Protein 3FLK (pdb70)

Secondary structure (DSSP, 8-state):
-EEEEEEEESTTHHHHHHHHHHHHHHHHHHHT--EEEEE---SSHHHHHHH---TTHHHHHTTSSEEEEEE--BTTTB-HHHHHHTTHHHHHHHTT--EEEEEEEPPTT---SBTT--TTSSEEEEEEE-SSBT----EE--TTSTT-EEEEEEEEEHHHHHHHHHHHHHHHHHSSS-EEEEEE--------HHHHHHH--TT-TT-EEEEEEHHHHHHHHHH-GGG-SEEEE-HHHHHHHHHHHHHHTT-STT-EEEEE-TT-SS-EEEEESS---TTTTTSS-------HHHH--HHHHTT-HHHHHHHH--HHHHHHHHHT----------HHHHHHHHHHHHHT-/-EEEEEEEESTTHHHHHHHHHHHHHHHHHHHT--EEEEE---SSHHHHHHH---TTHHHHHTTSSEEEEEE--BTTTB-HHHHHHTTHHHHHHHTT--EEEEEEEPPTT---SBTT--TTSSEEEEEEE-SSBT----EE--TTSTT-EEEEEEEEEHHHHHHHHHHHHHHHHHSSS-EEEEEE--------HHHHHHH--TT-TT-EEEEEEHHHHHHHHHH-GGG-SEEEE-HHHHHHHHHHHHHHTT-STT-EEEEE-TT-SS-EEEEESS---TTTTTSS-------HHHH--HHHHTT-HHHHHHHH--HHHHHHHHHT----------HHHHHHHHHHHHHH-/-EEEEEEEESTTHHHHHHHHHHHHHHHHHHHT--EEEEE---SSHHHHHHH---TTHHHHHHTSSEEEEEE--BTTTB-HHHHHHTTHHHHHHHTT--EEEEEEE--TT---SBTT--TTSSEEEEEEE-SSBT----EE--TTSTT-EEEEEEEEEHHHHHHHHHHHHHHHHHSSS-EEEEEE--------HHHHHHH--TT-TTSEEEEEEHHHHHHHHHH-GGG-SEEEE-HHHHHHHHHHHHHHTT-STT-EEEEE-TT-SS-EEEEESS---TTTTTSS-------HHHH--HHHHTT-HHHHHHHH--HHHHHHHHHT----------HHHHHHHHHHHHHT-/-EEEEEEEESTTHHHHHHHHHHHHHHHHHHHT--EEEEE---SSHHHHHHH---TTHHHHHHTSSEEEEEE--BTTTB-HHHHHHTTHHHHHHHTT--EEEEEEE--TT---SBTT--TTSSEEEEEEE-SSBT----EE--TTSTT-EEEEEEEEEHHHHHHHHHHHHHHHHHSSS-EEEEEE--------HHHHHHH--TT-TT-EEEEEEHHHHHHHHHH-GGG-SEEEE-HHHHHHHHHHHHHHTT-STT-EEEEE-TT-SS-EEEEESS---TTTTTTT-------HHHH--HHHHTT-HHHHHHHH--HHHHHHHHHT----------HHHHHHHHHHHHHH-

Structure (mmCIF, N/CA/C/O backbone):
data_3FLK
#
_entry.id   3FLK
#
_cell.length_a   117.278
_cell.length_b   117.278
_cell.length_c   291.324
_cell.angle_alpha   90.00
_cell.angle_beta   90.00
_cell.angle_gamma   90.00
#
_symmetry.space_group_name_H-M   'P 43 21 2'
#
loop_
_entity.id
_entity.type
_entity.pdbx_description
1 polymer 'Tartrate dehydrogenase/decarboxylase'
2 non-polymer 'MAGNESIUM ION'
3 non-polymer '1,4-DIHYDRONICOTINAMIDE ADENINE DINUCLEOTIDE'
4 non-polymer 'OXALATE ION'
5 non-polymer 'AMMONIUM ION'
6 non-polymer 'SULFATE ION'
7 non-polymer 2,3-DIHYDROXY-1,4-DITHIOBUTANE
8 water water
#
loop_
_atom_site.group_PDB
_atom_site.id
_atom_site.type_symbol
_atom_site.label_atom_id
_atom_site.label_alt_id
_atom_site.label_comp_id
_atom_site.label_asym_id
_atom_site.label_entity_id
_atom_site.label_seq_id
_atom_site.pdbx_PDB_ins_code
_atom_site.Cartn_x
_atom_site.Cartn_y
_atom_site.Cartn_z
_atom_site.occupancy
_atom_site.B_iso_or_equiv
_atom_site.auth_seq_id
_atom_site.auth_comp_id
_atom_site.auth_asym_id
_atom_site.auth_atom_id
_atom_site.pdbx_PDB_model_num
ATOM 1 N N . SER A 1 5 ? 21.433 100.119 151.127 1.00 27.56 5 SER A N 1
ATOM 2 C CA . SER A 1 5 ? 22.066 98.806 150.804 1.00 27.44 5 SER A CA 1
ATOM 3 C C . SER A 1 5 ? 21.923 98.467 149.325 1.00 27.06 5 SER A C 1
ATOM 4 O O . SER A 1 5 ? 20.894 98.758 148.710 1.00 27.23 5 SER A O 1
ATOM 7 N N . PHE A 1 6 ? 22.958 97.852 148.759 1.00 26.54 6 PHE A N 1
ATOM 8 C CA . PHE A 1 6 ? 22.904 97.384 147.377 1.00 25.91 6 PHE A CA 1
ATOM 9 C C . PHE A 1 6 ? 22.677 95.877 147.312 1.00 25.49 6 PHE A C 1
ATOM 10 O O . PHE A 1 6 ? 23.344 95.105 148.007 1.00 25.47 6 PHE A O 1
ATOM 18 N N . ARG A 1 7 ? 21.718 95.473 146.484 1.00 24.87 7 ARG A N 1
ATOM 19 C CA . ARG A 1 7 ? 21.413 94.065 146.265 1.00 24.47 7 ARG A CA 1
ATOM 20 C C . ARG A 1 7 ? 22.156 93.566 145.031 1.00 23.67 7 ARG A C 1
ATOM 21 O O . ARG A 1 7 ? 22.027 94.138 143.944 1.00 23.49 7 ARG A O 1
ATOM 29 N N . ILE A 1 8 ? 22.928 92.499 145.207 1.00 22.69 8 ILE A N 1
ATOM 30 C CA . ILE A 1 8 ? 23.752 91.954 144.133 1.00 21.83 8 ILE A CA 1
ATOM 31 C C . ILE A 1 8 ? 23.257 90.577 143.709 1.00 21.20 8 ILE A C 1
ATOM 32 O O . ILE A 1 8 ? 23.134 89.668 144.534 1.00 21.15 8 ILE A O 1
ATOM 37 N N . ALA A 1 9 ? 22.982 90.428 142.417 1.00 20.37 9 ALA A N 1
ATOM 38 C CA . ALA A 1 9 ? 22.662 89.127 141.850 1.00 19.66 9 ALA A CA 1
ATOM 39 C C . ALA A 1 9 ? 23.951 88.439 141.403 1.00 19.26 9 ALA A C 1
ATOM 40 O O . ALA A 1 9 ? 24.574 88.846 140.419 1.00 19.07 9 ALA A O 1
ATOM 42 N N . ALA A 1 10 ? 24.354 87.414 142.151 1.00 18.71 10 ALA A N 1
ATOM 43 C CA . ALA A 1 10 ? 25.559 86.646 141.850 1.00 18.24 10 ALA A CA 1
ATOM 44 C C . ALA A 1 10 ? 25.200 85.416 141.024 1.00 17.90 10 ALA A C 1
ATOM 45 O O . ALA A 1 10 ? 24.400 84.577 141.451 1.00 17.82 10 ALA A O 1
ATOM 47 N N . ILE A 1 11 ? 25.779 85.328 139.829 1.00 17.27 11 ILE A N 1
ATOM 48 C CA . ILE A 1 11 ? 25.476 84.249 138.893 1.00 16.94 11 ILE A CA 1
ATOM 49 C C . ILE A 1 11 ? 26.789 83.641 138.395 1.00 16.59 11 ILE A C 1
ATOM 50 O O . ILE A 1 11 ? 27.397 84.161 137.457 1.00 16.56 11 ILE A O 1
ATOM 55 N N . PRO A 1 12 ? 27.242 82.546 139.040 1.00 16.24 12 PRO A N 1
ATOM 56 C CA . PRO A 1 12 ? 28.523 81.930 138.675 1.00 15.91 12 PRO A CA 1
ATOM 57 C C . PRO A 1 12 ? 28.561 81.351 137.254 1.00 15.57 12 PRO A C 1
ATOM 58 O O . PRO A 1 12 ? 29.577 81.480 136.568 1.00 15.36 12 PRO A O 1
ATOM 62 N N . GLY A 1 13 ? 27.468 80.726 136.825 1.00 15.22 13 GLY A N 1
ATOM 63 C CA . GLY A 1 13 ? 27.397 80.116 135.500 1.00 14.96 13 GLY A CA 1
ATOM 64 C C . GLY A 1 13 ? 28.090 78.767 135.426 1.00 14.88 13 GLY A C 1
ATOM 65 O O . GLY A 1 13 ? 27.840 77.890 136.257 1.00 14.85 13 GLY A O 1
ATOM 66 N N . ASP A 1 14 ? 28.968 78.616 134.435 1.00 14.59 14 ASP A N 1
ATOM 67 C CA . ASP A 1 14 ? 29.639 77.349 134.136 1.00 14.53 14 ASP A CA 1
ATOM 68 C C . ASP A 1 14 ? 31.127 77.371 134.467 1.00 14.13 14 ASP A C 1
ATOM 69 O O . ASP A 1 14 ? 31.729 78.442 134.603 1.00 14.01 14 ASP A O 1
ATOM 74 N N . GLY A 1 15 ? 31.711 76.178 134.580 1.00 13.73 15 GLY A N 1
ATOM 75 C CA . GLY A 1 15 ? 33.163 76.006 134.648 1.00 13.42 15 GLY A CA 1
ATOM 76 C C . GLY A 1 15 ? 33.830 76.837 135.724 1.00 13.28 15 GLY A C 1
ATOM 77 O O . GLY A 1 15 ? 33.347 76.890 136.855 1.00 13.13 15 GLY A O 1
ATOM 78 N N . ILE A 1 16 ? 34.929 77.501 135.365 1.00 13.17 16 ILE A N 1
ATOM 79 C CA . ILE A 1 16 ? 35.720 78.269 136.337 1.00 13.01 16 ILE A CA 1
ATOM 80 C C . ILE A 1 16 ? 34.972 79.475 136.914 1.00 13.35 16 ILE A C 1
ATOM 81 O O . ILE A 1 16 ? 35.426 80.078 137.886 1.00 13.40 16 ILE A O 1
ATOM 86 N N . GLY A 1 17 ? 33.828 79.817 136.319 1.00 13.52 17 GLY A N 1
ATOM 87 C CA . GLY A 1 17 ? 32.926 80.809 136.904 1.00 14.00 17 GLY A CA 1
ATOM 88 C C . GLY A 1 17 ? 32.521 80.400 138.310 1.00 14.43 17 GLY A C 1
ATOM 89 O O . GLY A 1 17 ? 32.361 81.247 139.188 1.00 14.42 17 GLY A O 1
ATOM 90 N N . LEU A 1 18 ? 32.380 79.091 138.519 1.00 14.78 18 LEU A N 1
ATOM 91 C CA . LEU A 1 18 ? 32.058 78.526 139.832 1.00 15.15 18 LEU A CA 1
ATOM 92 C C . LEU A 1 18 ? 33.245 78.595 140.798 1.00 15.29 18 LEU A C 1
ATOM 93 O O . LEU A 1 18 ? 33.059 78.620 142.013 1.00 15.39 18 LEU A O 1
ATOM 98 N N . GLU A 1 19 ? 34.458 78.633 140.254 1.00 15.35 19 GLU A N 1
ATOM 99 C CA . GLU A 1 19 ? 35.670 78.711 141.068 1.00 15.84 19 GLU A CA 1
ATOM 100 C C . GLU A 1 19 ? 36.038 80.148 141.441 1.00 15.40 19 GLU A C 1
ATOM 101 O O . GLU A 1 19 ? 36.414 80.420 142.583 1.00 15.49 19 GLU A O 1
ATOM 107 N N . VAL A 1 20 ? 35.928 81.069 140.486 1.00 15.14 20 VAL A N 1
ATOM 108 C CA . VAL A 1 20 ? 36.393 82.442 140.715 1.00 15.01 20 VAL A CA 1
ATOM 109 C C . VAL A 1 20 ? 35.384 83.340 141.446 1.00 15.22 20 VAL A C 1
ATOM 110 O O . VAL A 1 20 ? 35.786 84.225 142.202 1.00 14.97 20 VAL A O 1
ATOM 114 N N . LEU A 1 21 ? 34.089 83.109 141.228 1.00 15.62 21 LEU A N 1
ATOM 115 C CA . LEU A 1 21 ? 33.051 83.953 141.837 1.00 16.25 21 LEU A CA 1
ATOM 116 C C . LEU A 1 21 ? 33.125 84.043 143.370 1.00 16.40 21 LEU A C 1
ATOM 117 O O . LEU A 1 21 ? 33.084 85.149 143.911 1.00 16.30 21 LEU A O 1
ATOM 122 N N . PRO A 1 22 ? 33.224 82.892 144.074 1.00 16.73 22 PRO A N 1
ATOM 123 C CA . PRO A 1 22 ? 33.336 82.958 145.537 1.00 16.86 22 PRO A CA 1
ATOM 124 C C . PRO A 1 22 ? 34.544 83.765 146.020 1.00 16.87 22 PRO A C 1
ATOM 125 O O . PRO A 1 22 ? 34.491 84.354 147.099 1.00 16.94 22 PRO A O 1
ATOM 129 N N . GLU A 1 23 ? 35.612 83.804 145.225 1.00 16.85 23 GLU A N 1
ATOM 130 C CA . GLU A 1 23 ? 36.780 84.620 145.559 1.00 17.06 23 GLU A CA 1
ATOM 131 C C . GLU A 1 23 ? 36.497 86.112 145.382 1.00 17.01 23 GLU A C 1
ATOM 132 O O . GLU A 1 23 ? 36.954 86.934 146.177 1.00 16.90 23 GLU A O 1
ATOM 138 N N . GLY A 1 24 ? 35.742 86.452 144.339 1.00 16.94 24 GLY A N 1
ATOM 139 C CA . GLY A 1 24 ? 35.276 87.823 144.134 1.00 17.02 24 GLY A CA 1
ATOM 140 C C . GLY A 1 24 ? 34.411 88.302 145.290 1.00 17.19 24 GLY A C 1
ATOM 141 O O . GLY A 1 24 ? 34.624 89.392 145.822 1.00 16.94 24 GLY A O 1
ATOM 142 N N . ILE A 1 25 ? 33.445 87.474 145.682 1.00 17.37 25 ILE A N 1
ATOM 143 C CA . ILE A 1 25 ? 32.560 87.776 146.811 1.00 17.97 25 ILE A CA 1
ATOM 144 C C . ILE A 1 25 ? 33.351 87.913 148.121 1.00 18.17 25 ILE A C 1
ATOM 145 O O . ILE A 1 25 ? 33.097 88.824 148.911 1.00 18.15 25 ILE A O 1
ATOM 150 N N . ARG A 1 26 ? 34.322 87.022 148.324 1.00 18.52 26 ARG A N 1
ATOM 151 C CA . ARG A 1 26 ? 35.204 87.060 149.494 1.00 18.99 26 ARG A CA 1
ATOM 152 C C . ARG A 1 26 ? 35.864 88.433 149.657 1.00 18.84 26 ARG A C 1
ATOM 153 O O . ARG A 1 26 ? 35.791 89.037 150.729 1.00 18.89 26 ARG A O 1
ATOM 161 N N . VAL A 1 27 ? 36.496 88.918 148.589 1.00 18.63 27 VAL A N 1
ATOM 162 C CA . VAL A 1 27 ? 37.195 90.206 148.610 1.00 18.56 27 VAL A CA 1
ATOM 163 C C . VAL A 1 27 ? 36.222 91.383 148.752 1.00 18.84 27 VAL A C 1
ATOM 164 O O . VAL A 1 27 ? 36.524 92.365 149.441 1.00 18.65 27 VAL A O 1
ATOM 168 N N . LEU A 1 28 ? 35.062 91.279 148.101 1.00 19.19 28 LEU A N 1
ATOM 169 C CA . LEU A 1 28 ? 34.014 92.300 148.213 1.00 19.63 28 LEU A CA 1
ATOM 170 C C . LEU A 1 28 ? 33.476 92.414 149.639 1.00 20.13 28 LEU A C 1
ATOM 171 O O . LEU A 1 28 ? 33.235 93.520 150.128 1.00 20.11 28 LEU A O 1
ATOM 176 N N . GLU A 1 29 ? 33.288 91.269 150.295 1.00 20.59 29 GLU A N 1
ATOM 177 C CA . GLU A 1 29 ? 32.825 91.238 151.685 1.00 21.36 29 GLU A CA 1
ATOM 178 C C . GLU A 1 29 ? 33.870 91.818 152.642 1.00 21.18 29 GLU A C 1
ATOM 179 O O . GLU A 1 29 ? 33.520 92.476 153.619 1.00 21.36 29 GLU A O 1
ATOM 185 N N . ALA A 1 30 ? 35.148 91.585 152.346 1.00 21.30 30 ALA A N 1
ATOM 186 C CA . ALA A 1 30 ? 36.246 92.189 153.100 1.00 21.44 30 ALA A CA 1
ATOM 187 C C . ALA A 1 30 ? 36.299 93.703 152.883 1.00 21.72 30 ALA A C 1
ATOM 188 O O . ALA A 1 30 ? 36.561 94.462 153.819 1.00 21.59 30 ALA A O 1
ATOM 190 N N . ALA A 1 31 ? 36.046 94.131 151.647 1.00 21.98 31 ALA A N 1
ATOM 191 C CA . ALA A 1 31 ? 35.969 95.551 151.313 1.00 22.37 31 ALA A CA 1
ATOM 192 C C . ALA A 1 31 ? 34.766 96.215 151.982 1.00 22.77 31 ALA A C 1
ATOM 193 O O . ALA A 1 31 ? 34.862 97.351 152.448 1.00 22.70 31 ALA A O 1
ATOM 195 N N . ALA A 1 32 ? 33.643 95.498 152.027 1.00 23.33 32 ALA A N 1
ATOM 196 C CA . ALA A 1 32 ? 32.414 96.000 152.644 1.00 23.93 32 ALA A CA 1
ATOM 197 C C . ALA A 1 32 ? 32.599 96.239 154.140 1.00 24.38 32 ALA A C 1
ATOM 198 O O . ALA A 1 32 ? 32.190 97.277 154.665 1.00 24.43 32 ALA A O 1
ATOM 200 N N . LEU A 1 33 ? 33.225 95.275 154.812 1.00 24.95 33 LEU A N 1
ATOM 201 C CA . LEU A 1 33 ? 33.528 95.371 156.238 1.00 25.49 33 LEU A CA 1
ATOM 202 C C . LEU A 1 33 ? 34.440 96.563 156.544 1.00 25.72 33 LEU A C 1
ATOM 203 O O . LEU A 1 33 ? 34.173 97.333 157.465 1.00 25.85 33 LEU A O 1
ATOM 208 N N . LYS A 1 34 ? 35.502 96.705 155.754 1.00 25.98 34 LYS A N 1
ATOM 209 C CA . LYS A 1 34 ? 36.516 97.743 155.949 1.00 26.29 34 LYS A CA 1
ATOM 210 C C . LYS A 1 34 ? 35.974 99.166 155.786 1.00 26.46 34 LYS A C 1
ATOM 211 O O . LYS A 1 34 ? 36.349 100.064 156.539 1.00 26.49 34 LYS A O 1
ATOM 217 N N . HIS A 1 35 ? 35.102 99.364 154.800 1.00 26.65 35 HIS A N 1
ATOM 218 C CA . HIS A 1 35 ? 34.611 100.704 154.469 1.00 26.87 35 HIS A CA 1
ATOM 219 C C . HIS A 1 35 ? 33.148 100.936 154.850 1.00 26.94 35 HIS A C 1
ATOM 220 O O . HIS A 1 35 ? 32.578 101.983 154.538 1.00 27.06 35 HIS A O 1
ATOM 227 N N . GLY A 1 36 ? 32.555 99.961 155.535 1.00 27.16 36 GLY A N 1
ATOM 228 C CA . GLY A 1 36 ? 31.186 100.076 156.034 1.00 27.38 36 GLY A CA 1
ATOM 229 C C . GLY A 1 36 ? 30.120 100.076 154.955 1.00 27.65 36 GLY A C 1
ATOM 230 O O . GLY A 1 36 ? 29.083 100.728 155.100 1.00 27.73 36 GLY A O 1
ATOM 231 N N . LEU A 1 37 ? 30.373 99.346 153.871 1.00 27.65 37 LEU A N 1
ATOM 232 C CA . LEU A 1 37 ? 29.410 99.234 152.779 1.00 27.74 37 LEU A CA 1
ATOM 233 C C . LEU A 1 37 ? 28.333 98.222 153.136 1.00 27.86 37 LEU A C 1
ATOM 234 O O . LEU A 1 37 ? 28.604 97.223 153.808 1.00 27.96 37 LEU A O 1
ATOM 239 N N . ALA A 1 38 ? 27.111 98.482 152.682 1.00 28.00 38 ALA A N 1
ATOM 240 C CA . ALA A 1 38 ? 26.023 97.531 152.856 1.00 28.07 38 ALA A CA 1
ATOM 241 C C . ALA A 1 38 ? 25.754 96.816 151.537 1.00 28.16 38 ALA A C 1
ATOM 242 O O . ALA A 1 38 ? 25.193 97.397 150.603 1.00 28.17 38 ALA A O 1
ATOM 244 N N . LEU A 1 39 ? 26.187 95.560 151.465 1.00 28.17 39 LEU A N 1
ATOM 245 C CA . LEU A 1 39 ? 26.001 94.734 150.277 1.00 28.13 39 LEU A CA 1
ATOM 246 C C . LEU A 1 39 ? 25.266 93.447 150.628 1.00 28.28 39 LEU A C 1
ATOM 247 O O . LEU A 1 39 ? 25.536 92.830 151.660 1.00 28.36 39 LEU A O 1
ATOM 252 N N . GLU A 1 40 ? 24.334 93.052 149.767 1.00 28.28 40 GLU A N 1
ATOM 253 C CA . GLU A 1 40 ? 23.595 91.808 149.950 1.00 28.55 40 GLU A CA 1
ATOM 254 C C . GLU A 1 40 ? 23.668 90.972 148.678 1.00 28.06 40 GLU A C 1
ATOM 255 O O . GLU A 1 40 ? 23.272 91.428 147.604 1.00 27.95 40 GLU A O 1
ATOM 261 N N . PHE A 1 41 ? 24.182 89.752 148.810 1.00 27.70 41 PHE A N 1
ATOM 262 C CA . PHE A 1 41 ? 24.360 88.853 147.675 1.00 27.38 41 PHE A CA 1
ATOM 263 C C . PHE A 1 41 ? 23.311 87.748 147.652 1.00 27.31 41 PHE A C 1
ATOM 264 O O . PHE A 1 41 ? 23.060 87.094 148.668 1.00 27.41 41 PHE A O 1
ATOM 272 N N . ASP A 1 42 ? 22.697 87.558 146.489 1.00 27.06 42 ASP A N 1
ATOM 273 C CA . ASP A 1 42 ? 21.838 86.408 146.233 1.00 26.86 42 ASP A CA 1
ATOM 274 C C . ASP A 1 42 ? 22.397 85.630 145.049 1.00 26.56 42 ASP A C 1
ATOM 275 O O . ASP A 1 42 ? 22.714 86.212 144.007 1.00 26.27 42 ASP A O 1
ATOM 280 N N . THR A 1 43 ? 22.521 84.316 145.218 1.00 26.23 43 THR A N 1
ATOM 281 C CA . THR A 1 43 ? 23.118 83.457 144.201 1.00 25.95 43 THR A CA 1
ATOM 282 C C . THR A 1 43 ? 22.048 82.729 143.388 1.00 25.73 43 THR A C 1
ATOM 283 O O . THR A 1 43 ? 21.101 82.171 143.945 1.00 25.70 43 THR A O 1
ATOM 287 N N . PHE A 1 44 ? 22.211 82.754 142.068 1.00 25.36 44 PHE A N 1
ATOM 288 C CA . PHE A 1 44 ? 21.301 82.079 141.147 1.00 25.11 44 PHE A CA 1
ATOM 289 C C . PHE A 1 44 ? 22.020 80.952 140.418 1.00 25.08 44 PHE A C 1
ATOM 290 O O . PHE A 1 44 ? 23.154 81.122 139.961 1.00 24.92 44 PHE A O 1
ATOM 298 N N . GLU A 1 45 ? 21.348 79.806 140.316 1.00 25.03 45 GLU A N 1
ATOM 299 C CA . GLU A 1 45 ? 21.930 78.597 139.734 1.00 25.10 45 GLU A CA 1
ATOM 300 C C . GLU A 1 45 ? 21.709 78.504 138.226 1.00 24.70 45 GLU A C 1
ATOM 301 O O . GLU A 1 45 ? 22.332 77.681 137.552 1.00 24.65 45 GLU A O 1
ATOM 307 N N . TRP A 1 46 ? 20.820 79.343 137.699 1.00 24.36 46 TRP A N 1
ATOM 308 C CA . TRP A 1 46 ? 20.554 79.349 136.262 1.00 23.97 46 TRP A CA 1
ATOM 309 C C . TRP A 1 46 ? 21.583 80.157 135.467 1.00 23.68 46 TRP A C 1
ATOM 310 O O . TRP A 1 46 ? 22.611 80.567 136.016 1.00 23.63 46 TRP A O 1
ATOM 321 N N . ALA A 1 47 ? 21.302 80.381 134.182 1.00 23.30 47 ALA A N 1
ATOM 322 C CA . ALA A 1 47 ? 22.295 80.897 133.232 1.00 23.04 47 ALA A CA 1
ATOM 323 C C . ALA A 1 47 ? 23.535 79.994 133.249 1.00 22.92 47 ALA A C 1
ATOM 324 O O . ALA A 1 47 ? 24.680 80.458 133.312 1.00 22.85 47 ALA A O 1
ATOM 326 N N . SER A 1 48 ? 23.268 78.690 133.212 1.00 22.70 48 SER A N 1
ATOM 327 C CA . SER A 1 48 ? 24.291 77.654 133.234 1.00 22.53 48 SER A CA 1
ATOM 328 C C . SER A 1 48 ? 23.822 76.481 132.385 1.00 22.53 48 SER A C 1
ATOM 329 O O . SER A 1 48 ? 22.618 76.310 132.151 1.00 22.34 48 SER A O 1
ATOM 332 N N . CYS A 1 49 ? 24.773 75.677 131.923 1.00 22.53 49 CYS A N 1
ATOM 333 C CA . CYS A 1 49 ? 24.464 74.531 131.077 1.00 22.80 49 CYS A CA 1
ATOM 334 C C . CYS A 1 49 ? 23.823 73.376 131.850 1.00 23.16 49 CYS A C 1
ATOM 335 O O . CYS A 1 49 ? 23.098 72.571 131.267 1.00 23.06 49 CYS A O 1
ATOM 338 N N . ASP A 1 50 ? 24.078 73.308 133.157 1.00 23.77 50 ASP A N 1
ATOM 339 C CA . ASP A 1 50 ? 23.398 72.346 134.033 1.00 24.34 50 ASP A CA 1
ATOM 340 C C . ASP A 1 50 ? 21.896 72.627 134.104 1.00 24.39 50 ASP A C 1
ATOM 341 O O . ASP A 1 50 ? 21.081 71.703 134.065 1.00 24.32 50 ASP A O 1
ATOM 346 N N . TYR A 1 51 ? 21.541 73.907 134.192 1.00 24.41 51 TYR A N 1
ATOM 347 C CA . TYR A 1 51 ? 20.145 74.330 134.152 1.00 24.48 51 TYR A CA 1
ATOM 348 C C . TYR A 1 51 ? 19.521 74.017 132.791 1.00 24.57 51 TYR A C 1
ATOM 349 O O . TYR A 1 51 ? 18.345 73.662 132.713 1.00 24.53 51 TYR A O 1
ATOM 358 N N . TYR A 1 52 ? 20.317 74.141 131.730 1.00 24.73 52 TYR A N 1
ATOM 359 C CA . TYR A 1 52 ? 19.857 73.834 130.377 1.00 24.96 52 TYR A CA 1
ATOM 360 C C . TYR A 1 52 ? 19.541 72.348 130.185 1.00 25.33 52 TYR A C 1
ATOM 361 O O . TYR A 1 52 ? 18.546 72.001 129.551 1.00 25.34 52 TYR A O 1
ATOM 370 N N . LEU A 1 53 ? 20.393 71.478 130.723 1.00 25.72 53 LEU A N 1
ATOM 371 C CA . LEU A 1 53 ? 20.214 70.032 130.572 1.00 26.35 53 LEU A CA 1
ATOM 372 C C . LEU A 1 53 ? 18.974 69.515 131.311 1.00 26.75 53 LEU A C 1
ATOM 373 O O . LEU A 1 53 ? 18.417 68.476 130.948 1.00 26.82 53 LEU A O 1
ATOM 378 N N . GLN A 1 54 ? 18.550 70.257 132.331 1.00 27.20 54 GLN A N 1
ATOM 379 C CA . GLN A 1 54 ? 17.382 69.911 133.135 1.00 27.90 54 GLN A CA 1
ATOM 380 C C . GLN A 1 54 ? 16.089 70.517 132.580 1.00 27.96 54 GLN A C 1
ATOM 381 O O . GLN A 1 54 ? 15.040 69.867 132.584 1.00 28.17 54 GLN A O 1
ATOM 387 N N . HIS A 1 55 ? 16.169 71.755 132.098 1.00 28.03 55 HIS A N 1
ATOM 388 C CA . HIS A 1 55 ? 14.970 72.515 131.739 1.00 28.10 55 HIS A CA 1
ATOM 389 C C . HIS A 1 55 ? 14.785 72.777 130.243 1.00 28.06 55 HIS A C 1
ATOM 390 O O . HIS A 1 55 ? 13.702 73.180 129.815 1.00 28.11 55 HIS A O 1
ATOM 397 N N . GLY A 1 56 ? 15.831 72.551 129.454 1.00 28.00 56 GLY A N 1
ATOM 398 C CA . GLY A 1 56 ? 15.765 72.782 128.011 1.00 28.01 56 GLY A CA 1
ATOM 399 C C . GLY A 1 56 ? 15.989 74.232 127.622 1.00 27.96 56 GLY A C 1
ATOM 400 O O . GLY A 1 56 ? 15.935 74.579 126.441 1.00 27.99 56 GLY A O 1
ATOM 401 N N . LYS A 1 57 ? 16.233 75.075 128.621 1.00 27.83 57 LYS A N 1
ATOM 402 C CA . LYS A 1 57 ? 16.539 76.490 128.413 1.00 27.82 57 LYS A CA 1
ATOM 403 C C . LYS A 1 57 ? 17.586 76.958 129.419 1.00 27.62 57 LYS A C 1
ATOM 404 O O . LYS A 1 57 ? 17.696 76.403 130.512 1.00 27.37 57 LYS A O 1
ATOM 426 N N . PRO A 1 60 ? 15.103 80.644 133.412 1.00 28.07 60 PRO A N 1
ATOM 427 C CA . PRO A 1 60 ? 13.642 80.670 133.496 1.00 28.03 60 PRO A CA 1
ATOM 428 C C . PRO A 1 60 ? 13.052 81.820 132.678 1.00 27.99 60 PRO A C 1
ATOM 429 O O . PRO A 1 60 ? 13.730 82.823 132.441 1.00 27.81 60 PRO A O 1
ATOM 433 N N . ASP A 1 61 ? 11.799 81.666 132.258 1.00 28.07 61 ASP A N 1
ATOM 434 C CA . ASP A 1 61 ? 11.121 82.660 131.422 1.00 28.25 61 ASP A CA 1
ATOM 435 C C . ASP A 1 61 ? 11.044 84.048 132.064 1.00 28.07 61 ASP A C 1
ATOM 436 O O . ASP A 1 61 ? 11.033 85.057 131.358 1.00 28.07 61 ASP A O 1
ATOM 441 N N . ASP A 1 62 ? 10.999 84.094 133.394 1.00 27.84 62 ASP A N 1
ATOM 442 C CA . ASP A 1 62 ? 10.856 85.358 134.120 1.00 27.70 62 ASP A CA 1
ATOM 443 C C . ASP A 1 62 ? 12.179 85.910 134.676 1.00 27.35 62 ASP A C 1
ATOM 444 O O . ASP A 1 62 ? 12.184 86.639 135.671 1.00 27.19 62 ASP A O 1
ATOM 449 N N . TRP A 1 63 ? 13.289 85.576 134.018 1.00 26.93 63 TRP A N 1
ATOM 450 C CA . TRP A 1 63 ? 14.622 85.990 134.473 1.00 26.59 63 TRP A CA 1
ATOM 451 C C . TRP A 1 63 ? 14.759 87.510 134.626 1.00 26.67 63 TRP A C 1
ATOM 452 O O . TRP A 1 63 ? 15.368 87.984 135.586 1.00 26.51 63 TRP A O 1
ATOM 463 N N . ALA A 1 64 ? 14.180 88.259 133.686 1.00 26.80 64 ALA A N 1
ATOM 464 C CA . ALA A 1 64 ? 14.288 89.719 133.664 1.00 27.13 64 ALA A CA 1
ATOM 465 C C . ALA A 1 64 ? 13.519 90.351 134.813 1.00 27.36 64 ALA A C 1
ATOM 466 O O . ALA A 1 64 ? 13.976 91.324 135.412 1.00 27.35 64 ALA A O 1
ATOM 468 N N . GLU A 1 65 ? 12.352 89.785 135.107 1.00 27.80 65 GLU A N 1
ATOM 469 C CA . GLU A 1 65 ? 11.532 90.185 136.246 1.00 28.43 65 GLU A CA 1
ATOM 470 C C . GLU A 1 65 ? 12.313 90.008 137.551 1.00 28.07 65 GLU A C 1
ATOM 471 O O . GLU A 1 65 ? 12.274 90.873 138.429 1.00 28.20 65 GLU A O 1
ATOM 477 N N . GLN A 1 66 ? 13.036 88.896 137.659 1.00 27.74 66 GLN A N 1
ATOM 478 C CA . GLN A 1 66 ? 13.807 88.582 138.862 1.00 27.47 66 GLN A CA 1
ATOM 479 C C . GLN A 1 66 ? 15.025 89.487 139.041 1.00 27.26 66 GLN A C 1
ATOM 480 O O . GLN A 1 66 ? 15.279 89.978 140.142 1.00 27.25 66 GLN A O 1
ATOM 486 N N . LEU A 1 67 ? 15.766 89.715 137.960 1.00 27.01 67 LEU A N 1
ATOM 487 C CA . LEU A 1 67 ? 17.020 90.467 138.039 1.00 26.95 67 LEU A CA 1
ATOM 488 C C . LEU A 1 67 ? 16.845 91.984 138.128 1.00 26.97 67 LEU A C 1
ATOM 489 O O . LEU A 1 67 ? 17.752 92.683 138.585 1.00 26.91 67 LEU A O 1
ATOM 494 N N . LYS A 1 68 ? 15.686 92.487 137.703 1.00 27.11 68 LYS A N 1
ATOM 495 C CA . LYS A 1 68 ? 15.385 93.920 137.814 1.00 27.26 68 LYS A CA 1
ATOM 496 C C . LYS A 1 68 ? 15.220 94.383 139.265 1.00 27.13 68 LYS A C 1
ATOM 497 O O . LYS A 1 68 ? 15.267 95.582 139.550 1.00 27.21 68 LYS A O 1
ATOM 503 N N . GLN A 1 69 ? 15.045 93.425 140.174 1.00 26.98 69 GLN A N 1
ATOM 504 C CA . GLN A 1 69 ? 14.949 93.707 141.608 1.00 26.80 69 GLN A CA 1
ATOM 505 C C . GLN A 1 69 ? 16.329 93.918 142.241 1.00 26.28 69 GLN A C 1
ATOM 506 O O . GLN A 1 69 ? 16.435 94.221 143.434 1.00 26.33 69 GLN A O 1
ATOM 512 N N . TYR A 1 70 ? 17.380 93.766 141.435 1.00 25.42 70 TYR A N 1
ATOM 513 C CA . TYR A 1 70 ? 18.756 93.891 141.913 1.00 24.64 70 TYR A CA 1
ATOM 514 C C . TYR A 1 70 ? 19.454 95.119 141.343 1.00 24.02 70 TYR A C 1
ATOM 515 O O . TYR A 1 70 ? 19.120 95.588 140.253 1.00 24.03 70 TYR A O 1
ATOM 524 N N . ASP A 1 71 ? 20.422 95.633 142.095 1.00 23.18 71 ASP A N 1
ATOM 525 C CA . ASP A 1 71 ? 21.154 96.840 141.717 1.00 22.40 71 ASP A CA 1
ATOM 526 C C . ASP A 1 71 ? 22.224 96.575 140.656 1.00 21.67 71 ASP A C 1
ATOM 527 O O . ASP A 1 71 ? 22.521 97.448 139.839 1.00 21.52 71 ASP A O 1
ATOM 532 N N . ALA A 1 72 ? 22.801 95.374 140.678 1.00 20.68 72 ALA A N 1
ATOM 533 C CA . ALA A 1 72 ? 23.752 94.952 139.646 1.00 19.82 72 ALA A CA 1
ATOM 534 C C . ALA A 1 72 ? 23.918 93.436 139.588 1.00 19.14 72 ALA A C 1
ATOM 535 O O . ALA A 1 72 ? 23.532 92.720 140.517 1.00 18.95 72 ALA A O 1
ATOM 537 N N . ILE A 1 73 ? 24.487 92.959 138.483 1.00 18.28 73 ILE A N 1
ATOM 538 C CA . ILE A 1 73 ? 24.715 91.531 138.271 1.00 17.68 73 ILE A CA 1
ATOM 539 C C . ILE A 1 73 ? 26.214 91.233 138.303 1.00 17.32 73 ILE A C 1
ATOM 540 O O . ILE A 1 73 ? 27.000 91.854 137.580 1.00 17.15 73 ILE A O 1
ATOM 545 N N . TYR A 1 74 ? 26.592 90.285 139.156 1.00 16.78 74 TYR A N 1
ATOM 546 C CA . TYR A 1 74 ? 27.975 89.841 139.293 1.00 16.45 74 TYR A CA 1
ATOM 547 C C . TYR A 1 74 ? 28.045 88.450 138.671 1.00 16.21 74 TYR A C 1
ATOM 548 O O . TYR A 1 74 ? 27.515 87.486 139.226 1.00 16.20 74 TYR A O 1
ATOM 557 N N . PHE A 1 75 ? 28.680 88.365 137.504 1.00 16.10 75 PHE A N 1
ATOM 558 C CA . PHE A 1 75 ? 28.572 87.197 136.624 1.00 15.95 75 PHE A CA 1
ATOM 559 C C . PHE A 1 75 ? 29.915 86.502 136.411 1.00 15.75 75 PHE A C 1
ATOM 560 O O . PHE A 1 75 ? 30.931 87.155 136.190 1.00 15.70 75 PHE A O 1
ATOM 568 N N . GLY A 1 76 ? 29.905 85.172 136.473 1.00 15.41 76 GLY A N 1
ATOM 569 C CA . GLY A 1 76 ? 31.113 84.379 136.278 1.00 15.19 76 GLY A CA 1
ATOM 570 C C . GLY A 1 76 ? 31.419 84.174 134.809 1.00 15.12 76 GLY A C 1
ATOM 571 O O . GLY A 1 76 ? 32.129 84.974 134.199 1.00 14.99 76 GLY A O 1
ATOM 572 N N . ALA A 1 77 ? 30.875 83.099 134.242 1.00 14.94 77 ALA A N 1
ATOM 573 C CA . ALA A 1 77 ? 31.074 82.763 132.835 1.00 15.06 77 ALA A CA 1
ATOM 574 C C . ALA A 1 77 ? 30.060 81.720 132.391 1.00 15.21 77 ALA A C 1
ATOM 575 O O . ALA A 1 77 ? 29.535 80.969 133.210 1.00 15.21 77 ALA A O 1
ATOM 577 N N . VAL A 1 78 ? 29.797 81.668 131.089 1.00 15.45 78 VAL A N 1
ATOM 578 C CA . VAL A 1 78 ? 28.835 80.712 130.551 1.00 15.69 78 VAL A CA 1
ATOM 579 C C . VAL A 1 78 ? 29.391 79.944 129.351 1.00 15.88 78 VAL A C 1
ATOM 580 O O . VAL A 1 78 ? 30.018 80.522 128.457 1.00 15.81 78 VAL A O 1
ATOM 584 N N . GLY A 1 79 ? 29.165 78.635 129.348 1.00 15.97 79 GLY A N 1
ATOM 585 C CA . GLY A 1 79 ? 29.558 77.798 128.227 1.00 16.27 79 GLY A CA 1
ATOM 586 C C . GLY A 1 79 ? 30.117 76.467 128.672 1.00 16.53 79 GLY A C 1
ATOM 587 O O . GLY A 1 79 ? 30.954 76.400 129.571 1.00 16.40 79 GLY A O 1
ATOM 588 N N . TRP A 1 80 ? 29.632 75.404 128.041 1.00 16.84 80 TRP A N 1
ATOM 589 C CA . TRP A 1 80 ? 30.156 74.063 128.245 1.00 17.36 80 TRP A CA 1
ATOM 590 C C . TRP A 1 80 ? 29.913 73.277 126.961 1.00 17.70 80 TRP A C 1
ATOM 591 O O . TRP A 1 80 ? 28.930 72.537 126.865 1.00 17.53 80 TRP A O 1
ATOM 602 N N . PRO A 1 81 ? 30.801 73.458 125.959 1.00 18.16 81 PRO A N 1
ATOM 603 C CA . PRO A 1 81 ? 30.598 72.908 124.612 1.00 18.74 81 PRO A CA 1
ATOM 604 C C . PRO A 1 81 ? 30.481 71.382 124.540 1.00 19.24 81 PRO A C 1
ATOM 605 O O . PRO A 1 81 ? 29.916 70.864 123.573 1.00 19.50 81 PRO A O 1
ATOM 609 N N . ASP A 1 82 ? 30.997 70.677 125.547 1.00 19.64 82 ASP A N 1
ATOM 610 C CA . ASP A 1 82 ? 30.838 69.218 125.637 1.00 20.07 82 ASP A CA 1
ATOM 611 C C . ASP A 1 82 ? 29.366 68.802 125.726 1.00 19.80 82 ASP A C 1
ATOM 612 O O . ASP A 1 82 ? 28.996 67.717 125.275 1.00 20.00 82 ASP A O 1
ATOM 617 N N . LYS A 1 83 ? 28.536 69.668 126.302 1.00 19.30 83 LYS A N 1
ATOM 618 C CA . LYS A 1 83 ? 27.132 69.343 126.546 1.00 19.09 83 LYS A CA 1
ATOM 619 C C . LYS A 1 83 ? 26.142 70.243 125.807 1.00 18.63 83 LYS A C 1
ATOM 620 O O . LYS A 1 83 ? 25.051 69.799 125.443 1.00 18.30 83 LYS A O 1
ATOM 626 N N . VAL A 1 84 ? 26.520 71.506 125.604 1.00 18.07 84 VAL A N 1
ATOM 627 C CA . VAL A 1 84 ? 25.640 72.502 124.980 1.00 17.67 84 VAL A CA 1
ATOM 628 C C . VAL A 1 84 ? 26.445 73.361 124.000 1.00 17.18 84 VAL A C 1
ATOM 629 O O . VAL A 1 84 ? 27.497 73.882 124.366 1.00 17.04 84 VAL A O 1
ATOM 633 N N . PRO A 1 85 ? 25.963 73.499 122.747 1.00 16.84 85 PRO A N 1
ATOM 634 C CA . PRO A 1 85 ? 26.623 74.362 121.760 1.00 16.57 85 PRO A CA 1
ATOM 635 C C . PRO A 1 85 ? 26.863 75.789 122.277 1.00 16.10 85 PRO A C 1
ATOM 636 O O . PRO A 1 85 ? 26.029 76.331 123.006 1.00 15.85 85 PRO A O 1
ATOM 640 N N . ASP A 1 86 ? 28.002 76.373 121.904 1.00 15.86 86 ASP A N 1
ATOM 641 C CA . ASP A 1 86 ? 28.404 77.703 122.383 1.00 15.66 86 ASP A CA 1
ATOM 642 C C . ASP A 1 86 ? 27.442 78.823 121.974 1.00 15.66 86 ASP A C 1
ATOM 643 O O . ASP A 1 86 ? 27.247 79.778 122.727 1.00 15.62 86 ASP A O 1
ATOM 648 N N . HIS A 1 87 ? 26.843 78.709 120.790 1.00 15.51 87 HIS A N 1
ATOM 649 C CA . HIS A 1 87 ? 25.894 79.728 120.335 1.00 15.51 87 HIS A CA 1
ATOM 650 C C . HIS A 1 87 ? 24.574 79.651 121.100 1.00 15.46 87 HIS A C 1
ATOM 651 O O . HIS A 1 87 ? 23.924 80.670 121.319 1.00 15.57 87 HIS A O 1
ATOM 658 N N . ILE A 1 88 ? 24.196 78.448 121.527 1.00 15.05 88 ILE A N 1
ATOM 659 C CA . ILE A 1 88 ? 22.988 78.271 122.332 1.00 14.94 88 ILE A CA 1
ATOM 660 C C . ILE A 1 88 ? 23.176 78.831 123.747 1.00 14.63 88 ILE A C 1
ATOM 661 O O . ILE A 1 88 ? 22.331 79.586 124.229 1.00 14.47 88 ILE A O 1
ATOM 666 N N . SER A 1 89 ? 24.287 78.478 124.394 1.00 14.35 89 SER A N 1
ATOM 667 C CA . SER A 1 89 ? 24.555 78.927 125.761 1.00 14.55 89 SER A CA 1
ATOM 668 C C . SER A 1 89 ? 24.716 80.443 125.889 1.00 14.76 89 SER A C 1
ATOM 669 O O . SER A 1 89 ? 24.120 81.055 126.778 1.00 14.65 89 SER A O 1
ATOM 672 N N . LEU A 1 90 ? 25.503 81.047 124.999 1.00 14.96 90 LEU A N 1
ATOM 673 C CA . LEU A 1 90 ? 25.763 82.488 125.069 1.00 15.53 90 LEU A CA 1
ATOM 674 C C . LEU A 1 90 ? 24.523 83.326 124.754 1.00 15.50 90 LEU A C 1
ATOM 675 O O . LEU A 1 90 ? 24.197 84.260 125.491 1.00 15.35 90 LEU A O 1
ATOM 680 N N . TRP A 1 91 ? 23.835 82.977 123.666 1.00 15.70 91 TRP A N 1
ATOM 681 C CA . TRP A 1 91 ? 22.644 83.704 123.227 1.00 15.92 91 TRP A CA 1
ATOM 682 C C . TRP A 1 91 ? 21.447 83.499 124.149 1.00 16.05 91 TRP A C 1
ATOM 683 O O . TRP A 1 91 ? 20.561 84.351 124.219 1.00 16.17 91 TRP A O 1
ATOM 694 N N . GLY A 1 92 ? 21.434 82.378 124.865 1.00 16.03 92 GLY A N 1
ATOM 695 C CA . GLY A 1 92 ? 20.358 82.076 125.800 1.00 16.03 92 GLY A CA 1
ATOM 696 C C . GLY A 1 92 ? 20.540 82.670 127.184 1.00 16.09 92 GLY A C 1
ATOM 697 O O . GLY A 1 92 ? 19.647 82.558 128.028 1.00 16.19 92 GLY A O 1
ATOM 698 N N . SER A 1 93 ? 21.689 83.304 127.425 1.00 16.01 93 SER A N 1
ATOM 699 C CA . SER A 1 93 ? 21.988 83.856 128.745 1.00 15.88 93 SER A CA 1
ATOM 700 C C . SER A 1 93 ? 22.631 85.249 128.710 1.00 15.98 93 SER A C 1
ATOM 701 O O . SER A 1 93 ? 21.926 86.256 128.803 1.00 15.91 93 SER A O 1
ATOM 704 N N . LEU A 1 94 ? 23.957 85.304 128.576 1.00 15.91 94 LEU A N 1
ATOM 705 C CA . LEU A 1 94 ? 24.705 86.561 128.695 1.00 16.09 94 LEU A CA 1
ATOM 706 C C . LEU A 1 94 ? 24.306 87.614 127.659 1.00 16.18 94 LEU A C 1
ATOM 707 O O . LEU A 1 94 ? 24.178 88.794 127.989 1.00 15.88 94 LEU A O 1
ATOM 712 N N . LEU A 1 95 ? 24.107 87.185 126.416 1.00 16.32 95 LEU A N 1
ATOM 713 C CA . LEU A 1 95 ? 23.713 88.109 125.353 1.00 16.81 95 LEU A CA 1
ATOM 714 C C . LEU A 1 95 ? 22.314 88.692 125.569 1.00 16.88 95 LEU A C 1
ATOM 715 O O . LEU A 1 95 ? 22.051 89.830 125.178 1.00 17.02 95 LEU A O 1
ATOM 720 N N . LYS A 1 96 ? 21.434 87.923 126.212 1.00 16.84 96 LYS A N 1
ATOM 721 C CA . LYS A 1 96 ? 20.129 88.436 126.638 1.00 16.92 96 LYS A CA 1
ATOM 722 C C . LYS A 1 96 ? 20.260 89.506 127.727 1.00 16.74 96 LYS A C 1
ATOM 723 O O . LYS A 1 96 ? 19.556 90.516 127.685 1.00 16.76 96 LYS A O 1
ATOM 729 N N . PHE A 1 97 ? 21.153 89.283 128.694 1.00 16.55 97 PHE A N 1
ATOM 730 C CA . PHE A 1 97 ? 21.469 90.293 129.709 1.00 16.44 97 PHE A CA 1
ATOM 731 C C . PHE A 1 97 ? 21.940 91.590 129.052 1.00 16.29 97 PHE A C 1
ATOM 732 O O . PHE A 1 97 ? 21.424 92.666 129.345 1.00 16.39 97 PHE A O 1
ATOM 740 N N . ARG A 1 98 ? 22.928 91.473 128.167 1.00 15.99 98 ARG A N 1
ATOM 741 C CA . ARG A 1 98 ? 23.547 92.631 127.525 1.00 15.93 98 ARG A CA 1
ATOM 742 C C . ARG A 1 98 ? 22.557 93.443 126.694 1.00 16.24 98 ARG A C 1
ATOM 743 O O . ARG A 1 98 ? 22.567 94.673 126.735 1.00 16.04 98 ARG A O 1
ATOM 751 N N . ARG A 1 99 ? 21.694 92.748 125.959 1.00 16.69 99 ARG A N 1
ATOM 752 C CA . ARG A 1 99 ? 20.801 93.409 125.004 1.00 17.31 99 ARG A CA 1
ATOM 753 C C . ARG A 1 99 ? 19.492 93.885 125.623 1.00 17.54 99 ARG A C 1
ATOM 754 O O . ARG A 1 99 ? 19.070 95.019 125.387 1.00 17.74 99 ARG A O 1
ATOM 762 N N . GLU A 1 100 ? 18.867 93.037 126.436 1.00 17.96 100 GLU A N 1
ATOM 763 C CA . GLU A 1 100 ? 17.592 93.399 127.058 1.00 18.44 100 GLU A CA 1
ATOM 764 C C . GLU A 1 100 ? 17.719 94.392 128.215 1.00 18.12 100 GLU A C 1
ATOM 765 O O . GLU A 1 100 ? 16.769 95.117 128.513 1.00 18.00 100 GLU A O 1
ATOM 771 N N . PHE A 1 101 ? 18.887 94.433 128.852 1.00 17.92 101 PHE A N 1
ATOM 772 C CA . PHE A 1 101 ? 19.166 95.458 129.856 1.00 17.87 101 PHE A CA 1
ATOM 773 C C . PHE A 1 101 ? 19.935 96.634 129.257 1.00 17.65 101 PHE A C 1
ATOM 774 O O . PHE A 1 101 ? 20.435 97.496 129.984 1.00 17.59 101 PHE A O 1
ATOM 782 N N . ASP A 1 102 ? 20.014 96.655 127.926 1.00 17.39 102 ASP A N 1
ATOM 783 C CA . ASP A 1 102 ? 20.654 97.731 127.159 1.00 17.17 102 ASP A CA 1
ATOM 784 C C . ASP A 1 102 ? 21.998 98.173 127.751 1.00 16.64 102 ASP A C 1
ATOM 785 O O . ASP A 1 102 ? 22.243 99.367 127.974 1.00 16.16 102 ASP A O 1
ATOM 790 N N . GLN A 1 103 ? 22.857 97.189 128.000 1.00 15.88 103 GLN A N 1
ATOM 791 C CA . GLN A 1 103 ? 24.186 97.423 128.546 1.00 15.31 103 GLN A CA 1
ATOM 792 C C . GLN A 1 103 ? 25.151 97.707 127.396 1.00 15.11 103 GLN A C 1
ATOM 793 O O . GLN A 1 103 ? 26.058 96.919 127.129 1.00 15.08 103 GLN A O 1
ATOM 799 N N . TYR A 1 104 ? 24.953 98.840 126.722 1.00 14.84 104 TYR A N 1
ATOM 800 C CA . TYR A 1 104 ? 25.617 99.094 125.435 1.00 14.62 104 TYR A CA 1
ATOM 801 C C . TYR A 1 104 ? 27.119 99.386 125.505 1.00 14.40 104 TYR A C 1
ATOM 802 O O . TYR A 1 104 ? 27.824 99.247 124.503 1.00 14.39 104 TYR A O 1
ATOM 811 N N . VAL A 1 105 ? 27.602 99.792 126.676 1.00 14.15 105 VAL A N 1
ATOM 812 C CA . VAL A 1 105 ? 29.027 100.059 126.863 1.00 14.14 105 VAL A CA 1
ATOM 813 C C . VAL A 1 105 ? 29.702 98.890 127.574 1.00 13.95 105 VAL A C 1
ATOM 814 O O . VAL A 1 105 ? 29.364 98.569 128.714 1.00 14.03 105 VAL A O 1
ATOM 818 N N . ASN A 1 106 ? 30.658 98.267 126.894 1.00 13.57 106 ASN A N 1
ATOM 819 C CA . ASN A 1 106 ? 31.475 97.220 127.500 1.00 13.49 106 ASN A CA 1
ATOM 820 C C . ASN A 1 106 ? 32.889 97.751 127.725 1.00 13.23 106 ASN A C 1
ATOM 821 O O . ASN A 1 106 ? 33.676 97.864 126.784 1.00 13.21 106 ASN A O 1
ATOM 826 N N . ILE A 1 107 ? 33.186 98.093 128.977 1.00 13.23 107 ILE A N 1
ATOM 827 C CA . ILE A 1 107 ? 34.467 98.689 129.363 1.00 13.43 107 ILE A CA 1
ATOM 828 C C . ILE A 1 107 ? 35.436 97.615 129.841 1.00 13.29 107 ILE A C 1
ATOM 829 O O . ILE A 1 107 ? 35.143 96.887 130.791 1.00 13.18 107 ILE A O 1
ATOM 834 N N . ARG A 1 108 ? 36.595 97.539 129.191 1.00 13.18 108 ARG A N 1
ATOM 835 C CA . ARG A 1 108 ? 37.588 96.508 129.486 1.00 13.01 108 ARG A CA 1
ATOM 836 C C . ARG A 1 108 ? 39.004 97.101 129.558 1.00 13.10 108 ARG A C 1
ATOM 837 O O . ARG A 1 108 ? 39.661 97.272 128.526 1.00 12.96 108 ARG A O 1
ATOM 845 N N . PRO A 1 109 ? 39.473 97.432 130.781 1.00 13.28 109 PRO A N 1
ATOM 846 C CA . PRO A 1 109 ? 40.821 97.991 130.943 1.00 13.62 109 PRO A CA 1
ATOM 847 C C . PRO A 1 109 ? 41.942 96.976 130.721 1.00 14.13 109 PRO A C 1
ATOM 848 O O . PRO A 1 109 ? 41.798 95.795 131.051 1.00 14.11 109 PRO A O 1
ATOM 852 N N . VAL A 1 110 ? 43.046 97.454 130.155 1.00 14.55 110 VAL A N 1
ATOM 853 C CA . VAL A 1 110 ? 44.226 96.639 129.896 1.00 15.32 110 VAL A CA 1
ATOM 854 C C . VAL A 1 110 ? 45.414 97.305 130.586 1.00 16.00 110 VAL A C 1
ATOM 855 O O . VAL A 1 110 ? 45.693 98.482 130.349 1.00 16.07 110 VAL A O 1
ATOM 859 N N . ARG A 1 111 ? 46.107 96.556 131.440 1.00 16.76 111 ARG A N 1
ATOM 860 C CA . ARG A 1 111 ? 47.192 97.116 132.243 1.00 17.76 111 ARG A CA 1
ATOM 861 C C . ARG A 1 111 ? 48.280 96.094 132.557 1.00 18.28 111 ARG A C 1
ATOM 862 O O . ARG A 1 111 ? 47.987 94.961 132.942 1.00 18.30 111 ARG A O 1
ATOM 870 N N . LEU A 1 112 ? 49.533 96.508 132.387 1.00 19.01 112 LEU A N 1
ATOM 871 C CA . LEU A 1 112 ? 50.675 95.719 132.839 1.00 19.91 112 LEU A CA 1
ATOM 872 C C . LEU A 1 112 ? 51.075 96.168 134.243 1.00 20.44 112 LEU A C 1
ATOM 873 O O . LEU A 1 112 ? 51.453 97.325 134.451 1.00 20.55 112 LEU A O 1
ATOM 878 N N . PHE A 1 113 ? 50.968 95.249 135.200 1.00 21.06 113 PHE A N 1
ATOM 879 C CA . PHE A 1 113 ? 51.335 95.518 136.590 1.00 21.76 113 PHE A CA 1
ATOM 880 C C . PHE A 1 113 ? 52.810 95.195 136.845 1.00 22.21 113 PHE A C 1
ATOM 881 O O . PHE A 1 113 ? 53.373 94.322 136.180 1.00 22.06 113 PHE A O 1
ATOM 889 N N . PRO A 1 114 ? 53.448 95.911 137.793 1.00 22.75 114 PRO A N 1
ATOM 890 C CA . PRO A 1 114 ? 54.798 95.541 138.230 1.00 23.32 114 PRO A CA 1
ATOM 891 C C . PRO A 1 114 ? 54.838 94.122 138.791 1.00 23.91 114 PRO A C 1
ATOM 892 O O . PRO A 1 114 ? 53.950 93.733 139.554 1.00 23.96 114 PRO A O 1
ATOM 896 N N . GLY A 1 115 ? 55.853 93.356 138.395 1.00 24.65 115 GLY A N 1
ATOM 897 C CA . GLY A 1 115 ? 56.019 91.980 138.862 1.00 25.67 115 GLY A CA 1
ATOM 898 C C . GLY A 1 115 ? 55.433 90.918 137.948 1.00 26.39 115 GLY A C 1
ATOM 899 O O . GLY A 1 115 ? 55.568 89.723 138.217 1.00 26.52 115 GLY A O 1
ATOM 900 N N . VAL A 1 116 ? 54.773 91.349 136.875 1.00 27.10 116 VAL A N 1
ATOM 901 C CA . VAL A 1 116 ? 54.234 90.430 135.870 1.00 27.72 116 VAL A CA 1
ATOM 902 C C . VAL A 1 116 ? 55.299 90.171 134.803 1.00 28.08 116 VAL A C 1
ATOM 903 O O . VAL A 1 116 ? 55.931 91.113 134.322 1.00 28.13 116 VAL A O 1
ATOM 907 N N . PRO A 1 117 ? 55.520 88.890 134.445 1.00 28.52 117 PRO A N 1
ATOM 908 C CA . PRO A 1 117 ? 56.352 88.615 133.273 1.00 28.73 117 PRO A CA 1
ATOM 909 C C . PRO A 1 117 ? 55.618 89.044 132.003 1.00 28.78 117 PRO A C 1
ATOM 910 O O . PRO A 1 117 ? 54.644 88.400 131.601 1.00 28.88 117 PRO A O 1
ATOM 914 N N . CYS A 1 118 ? 56.069 90.143 131.400 1.00 28.95 118 CYS A N 1
ATOM 915 C CA . CYS A 1 118 ? 55.438 90.682 130.196 1.00 28.89 118 CYS A CA 1
ATOM 916 C C . CYS A 1 118 ? 55.693 89.771 128.999 1.00 28.79 118 CYS A C 1
ATOM 917 O O . CYS A 1 118 ? 56.802 89.261 128.818 1.00 28.86 118 CYS A O 1
ATOM 920 N N . ALA A 1 119 ? 54.654 89.570 128.194 1.00 28.56 119 ALA A N 1
ATOM 921 C CA . ALA A 1 119 ? 54.747 88.755 126.986 1.00 28.44 119 ALA A CA 1
ATOM 922 C C . ALA A 1 119 ? 55.586 89.435 125.905 1.00 28.36 119 ALA A C 1
ATOM 923 O O . ALA A 1 119 ? 56.149 88.768 125.038 1.00 28.09 119 ALA A O 1
ATOM 925 N N . LEU A 1 120 ? 55.657 90.762 125.968 1.00 28.52 120 LEU A N 1
ATOM 926 C CA . LEU A 1 120 ? 56.397 91.553 124.991 1.00 28.91 120 LEU A CA 1
ATOM 927 C C . LEU A 1 120 ? 57.810 91.862 125.477 1.00 29.42 120 LEU A C 1
ATOM 928 O O . LEU A 1 120 ? 58.023 92.139 126.659 1.00 29.32 120 LEU A O 1
ATOM 933 N N . ALA A 1 121 ? 58.767 91.814 124.555 1.00 30.04 121 ALA A N 1
ATOM 934 C CA . ALA A 1 121 ? 60.158 92.120 124.864 1.00 30.83 121 ALA A CA 1
ATOM 935 C C . ALA A 1 121 ? 60.378 93.628 124.929 1.00 31.42 121 ALA A C 1
ATOM 936 O O . ALA A 1 121 ? 59.725 94.388 124.209 1.00 31.42 121 ALA A O 1
ATOM 938 N N . ASN A 1 122 ? 61.296 94.047 125.802 1.00 32.24 122 ASN A N 1
ATOM 939 C CA . ASN A 1 122 ? 61.691 95.456 125.953 1.00 33.00 122 ASN A CA 1
ATOM 940 C C . ASN A 1 122 ? 60.536 96.394 126.322 1.00 33.28 122 ASN A C 1
ATOM 941 O O . ASN A 1 122 ? 60.462 97.526 125.839 1.00 33.43 122 ASN A O 1
ATOM 946 N N . ARG A 1 123 ? 59.637 95.909 127.176 1.00 33.64 123 ARG A N 1
ATOM 947 C CA . ARG A 1 123 ? 58.505 96.705 127.646 1.00 33.90 123 ARG A CA 1
ATOM 948 C C . ARG A 1 123 ? 58.539 96.918 129.154 1.00 33.88 123 ARG A C 1
ATOM 949 O O . ARG A 1 123 ? 58.798 95.988 129.922 1.00 34.20 123 ARG A O 1
ATOM 957 N N . LYS A 1 124 ? 58.278 98.157 129.561 1.00 33.70 124 LYS A N 1
ATOM 958 C CA . LYS A 1 124 ? 58.259 98.534 130.969 1.00 33.34 124 LYS A CA 1
ATOM 959 C C . LYS A 1 124 ? 56.834 98.841 131.420 1.00 33.06 124 LYS A C 1
ATOM 960 O O . LYS A 1 124 ? 55.942 99.047 130.590 1.00 33.11 124 LYS A O 1
ATOM 962 N N . VAL A 1 125 ? 56.626 98.857 132.736 1.00 32.48 125 VAL A N 1
ATOM 963 C CA . VAL A 1 125 ? 55.361 99.295 133.323 1.00 31.90 125 VAL A CA 1
ATOM 964 C C . VAL A 1 125 ? 55.103 100.736 132.880 1.00 31.37 125 VAL A C 1
ATOM 965 O O . VAL A 1 125 ? 55.987 101.592 132.972 1.00 31.35 125 VAL A O 1
ATOM 969 N N . GLY A 1 126 ? 53.896 100.984 132.380 1.00 30.70 126 GLY A N 1
ATOM 970 C CA . GLY A 1 126 ? 53.542 102.277 131.805 1.00 29.75 126 GLY A CA 1
ATOM 971 C C . GLY A 1 126 ? 53.295 102.184 130.311 1.00 29.08 126 GLY A C 1
ATOM 972 O O . GLY A 1 126 ? 52.499 102.948 129.762 1.00 29.10 126 GLY A O 1
ATOM 973 N N . ASP A 1 127 ? 53.978 101.243 129.658 1.00 28.25 127 ASP A N 1
ATOM 974 C CA . ASP A 1 127 ? 53.832 101.015 128.216 1.00 27.48 127 ASP A CA 1
ATOM 975 C C . ASP A 1 127 ? 52.487 100.396 127.837 1.00 26.54 127 ASP A C 1
ATOM 976 O O . ASP A 1 127 ? 52.013 100.579 126.718 1.00 26.58 127 ASP A O 1
ATOM 981 N N . ILE A 1 128 ? 51.886 99.647 128.756 1.00 25.42 128 ILE A N 1
ATOM 982 C CA . ILE A 1 128 ? 50.584 99.029 128.500 1.00 24.39 128 ILE A CA 1
ATOM 983 C C . ILE A 1 128 ? 49.572 99.500 129.542 1.00 23.60 128 ILE A C 1
ATOM 984 O O . ILE A 1 128 ? 49.483 98.943 130.636 1.00 23.50 128 ILE A O 1
ATOM 989 N N . ASP A 1 129 ? 48.831 100.550 129.196 1.00 22.60 129 ASP A N 1
ATOM 990 C CA . ASP A 1 129 ? 47.811 101.111 130.075 1.00 21.66 129 ASP A CA 1
ATOM 991 C C . ASP A 1 129 ? 46.743 101.806 129.239 1.00 20.70 129 ASP A C 1
ATOM 992 O O . ASP A 1 129 ? 46.838 103.002 128.949 1.00 20.43 129 ASP A O 1
ATOM 997 N N . PHE A 1 130 ? 45.733 101.041 128.837 1.00 19.36 130 PHE A N 1
ATOM 998 C CA . PHE A 1 130 ? 44.643 101.588 128.036 1.00 18.27 130 PHE A CA 1
ATOM 999 C C . PHE A 1 130 ? 43.295 100.942 128.348 1.00 17.42 130 PHE A C 1
ATOM 1000 O O . PHE A 1 130 ? 43.215 99.997 129.139 1.00 17.11 130 PHE A O 1
ATOM 1008 N N . VAL A 1 131 ? 42.239 101.473 127.739 1.00 16.29 131 VAL A N 1
ATOM 1009 C CA . VAL A 1 131 ? 40.893 100.964 127.952 1.00 15.47 131 VAL A CA 1
ATOM 1010 C C . VAL A 1 131 ? 40.189 100.701 126.617 1.00 14.87 131 VAL A C 1
ATOM 1011 O O . VAL A 1 131 ? 40.171 101.555 125.724 1.00 14.39 131 VAL A O 1
ATOM 1015 N N . VAL A 1 132 ? 39.641 99.497 126.486 1.00 14.01 132 VAL A N 1
ATOM 1016 C CA . VAL A 1 132 ? 38.824 99.145 125.333 1.00 13.28 132 VAL A CA 1
ATOM 1017 C C . VAL A 1 132 ? 37.367 99.471 125.643 1.00 12.91 132 VAL A C 1
ATOM 1018 O O . VAL A 1 132 ? 36.821 99.025 126.653 1.00 12.80 132 VAL A O 1
ATOM 1022 N N . VAL A 1 133 ? 36.763 100.281 124.777 1.00 12.52 133 VAL A N 1
ATOM 1023 C CA . VAL A 1 133 ? 35.351 100.624 124.858 1.00 12.21 133 VAL A CA 1
ATOM 1024 C C . VAL A 1 133 ? 34.666 99.875 123.716 1.00 12.28 133 VAL A C 1
ATOM 1025 O O . VAL A 1 133 ? 34.829 100.220 122.542 1.00 11.93 133 VAL A O 1
ATOM 1029 N N . ARG A 1 134 ? 33.922 98.834 124.074 1.00 12.29 134 ARG A N 1
ATOM 1030 C CA . ARG A 1 134 ? 33.349 97.914 123.096 1.00 12.67 134 ARG A CA 1
ATOM 1031 C C . ARG A 1 134 ? 31.834 98.076 122.996 1.00 12.74 134 ARG A C 1
ATOM 1032 O O . ARG A 1 134 ? 31.130 98.038 124.008 1.00 12.73 134 ARG A O 1
ATOM 1040 N N . GLU A 1 135 ? 31.340 98.256 121.771 1.00 12.96 135 GLU A N 1
ATOM 1041 C CA . GLU A 1 135 ? 29.901 98.291 121.518 1.00 13.40 135 GLU A CA 1
ATOM 1042 C C . GLU A 1 135 ? 29.316 96.919 121.848 1.00 13.44 135 GLU A C 1
ATOM 1043 O O . GLU A 1 135 ? 29.841 95.894 121.414 1.00 13.36 135 GLU A O 1
ATOM 1049 N N . ASN A 1 136 ? 28.221 96.912 122.601 1.00 13.72 136 ASN A N 1
ATOM 1050 C CA . ASN A 1 136 ? 27.769 95.700 123.278 1.00 14.26 136 ASN A CA 1
ATOM 1051 C C . ASN A 1 136 ? 26.354 95.209 122.921 1.00 14.87 136 ASN A C 1
ATOM 1052 O O . ASN A 1 136 ? 25.870 94.244 123.522 1.00 15.01 136 ASN A O 1
ATOM 1057 N N . THR A 1 137 ? 25.693 95.857 121.956 1.00 15.21 137 THR A N 1
ATOM 1058 C CA . THR A 1 137 ? 24.281 95.535 121.652 1.00 15.83 137 THR A CA 1
ATOM 1059 C C . THR A 1 137 ? 23.941 95.249 120.180 1.00 16.01 137 THR A C 1
ATOM 1060 O O . THR A 1 137 ? 22.828 94.806 119.879 1.00 16.20 137 THR A O 1
ATOM 1064 N N . GLU A 1 138 ? 24.875 95.515 119.270 1.00 16.19 138 GLU A N 1
ATOM 1065 C CA . GLU A 1 138 ? 24.620 95.334 117.837 1.00 16.60 138 GLU A CA 1
ATOM 1066 C C . GLU A 1 138 ? 25.882 94.883 117.098 1.00 16.75 138 GLU A C 1
ATOM 1067 O O . GLU A 1 138 ? 26.771 94.271 117.696 1.00 16.97 138 GLU A O 1
ATOM 1073 N N . GLY A 1 139 ? 25.952 95.163 115.800 1.00 16.88 139 GLY A N 1
ATOM 1074 C CA . GLY A 1 139 ? 27.155 94.890 115.025 1.00 17.01 139 GLY A CA 1
ATOM 1075 C C . GLY A 1 139 ? 27.238 93.494 114.443 1.00 17.26 139 GLY A C 1
ATOM 1076 O O . GLY A 1 139 ? 26.251 92.966 113.926 1.00 17.17 139 GLY A O 1
ATOM 1077 N N . GLU A 1 140 ? 28.427 92.902 114.535 1.00 17.40 140 GLU A N 1
ATOM 1078 C CA . GLU A 1 140 ? 28.737 91.626 113.886 1.00 17.82 140 GLU A CA 1
ATOM 1079 C C . GLU A 1 140 ? 28.146 90.417 114.607 1.00 18.16 140 GLU A C 1
ATOM 1080 O O . GLU A 1 140 ? 27.907 89.381 113.988 1.00 18.11 140 GLU A O 1
ATOM 1086 N N . TYR A 1 141 ? 27.928 90.542 115.915 1.00 18.43 141 TYR A N 1
ATOM 1087 C CA . TYR A 1 141 ? 27.341 89.451 116.680 1.00 18.69 141 TYR A CA 1
ATOM 1088 C C . TYR A 1 141 ? 25.841 89.418 116.470 1.00 18.64 141 TYR A C 1
ATOM 1089 O O . TYR A 1 141 ? 25.102 90.289 116.934 1.00 18.53 141 TYR A O 1
ATOM 1098 N N . SER A 1 142 ? 25.408 88.395 115.746 1.00 18.56 142 SER A N 1
ATOM 1099 C CA . SER A 1 142 ? 24.073 88.365 115.186 1.00 18.77 142 SER A CA 1
ATOM 1100 C C . SER A 1 142 ? 23.536 86.945 115.099 1.00 18.60 142 SER A C 1
ATOM 1101 O O . SER A 1 142 ? 24.296 85.985 114.945 1.00 18.71 142 SER A O 1
ATOM 1104 N N . SER A 1 143 ? 22.219 86.827 115.215 1.00 18.46 143 SER A N 1
ATOM 1105 C CA . SER A 1 143 ? 21.520 85.577 114.956 1.00 18.37 143 SER A CA 1
ATOM 1106 C C . SER A 1 143 ? 20.546 85.773 113.789 1.00 17.99 143 SER A C 1
ATOM 1107 O O . SER A 1 143 ? 19.580 85.021 113.628 1.00 18.11 143 SER A O 1
ATOM 1110 N N . LEU A 1 144 ? 20.819 86.790 112.973 1.00 17.44 144 LEU A N 1
ATOM 1111 C CA . LEU A 1 144 ? 19.994 87.109 111.812 1.00 17.00 144 LEU A CA 1
ATOM 1112 C C . LEU A 1 144 ? 20.572 86.483 110.555 1.00 16.62 144 LEU A C 1
ATOM 1113 O O . LEU A 1 144 ? 21.773 86.592 110.286 1.00 16.37 144 LEU A O 1
ATOM 1118 N N . GLY A 1 145 ? 19.702 85.833 109.789 1.00 16.20 145 GLY A N 1
ATOM 1119 C CA . GLY A 1 145 ? 20.090 85.162 108.558 1.00 15.83 145 GLY A CA 1
ATOM 1120 C C . GLY A 1 145 ? 19.547 83.751 108.542 1.00 15.69 145 GLY A C 1
ATOM 1121 O O . GLY A 1 145 ? 18.412 83.512 108.964 1.00 15.36 145 GLY A O 1
ATOM 1122 N N . GLY A 1 146 ? 20.363 82.817 108.066 1.00 15.69 146 GLY A N 1
ATOM 1123 C CA . GLY A 1 146 ? 19.974 81.414 108.019 1.00 16.11 146 GLY A CA 1
ATOM 1124 C C . GLY A 1 146 ? 20.643 80.633 106.907 1.00 16.37 146 GLY A C 1
ATOM 1125 O O . GLY A 1 146 ? 21.636 81.076 106.326 1.00 16.16 146 GLY A O 1
ATOM 1126 N N . ILE A 1 147 ? 20.079 79.466 106.615 1.00 16.81 147 ILE A N 1
ATOM 1127 C CA . ILE A 1 147 ? 20.656 78.529 105.658 1.00 17.51 147 ILE A CA 1
ATOM 1128 C C . ILE A 1 147 ? 19.676 78.197 104.526 1.00 17.88 147 ILE A C 1
ATOM 1129 O O . ILE A 1 147 ? 18.486 77.980 104.765 1.00 17.74 147 ILE A O 1
ATOM 1142 N N . PHE A 1 149 ? 19.173 75.720 100.916 1.00 19.40 149 PHE A N 1
ATOM 1143 C CA . PHE A 1 149 ? 19.584 74.493 100.219 1.00 19.36 149 PHE A CA 1
ATOM 1144 C C . PHE A 1 149 ? 20.426 73.581 101.115 1.00 19.47 149 PHE A C 1
ATOM 1145 O O . PHE A 1 149 ? 21.405 72.979 100.665 1.00 18.92 149 PHE A O 1
ATOM 1153 N N . GLU A 1 150 ? 20.024 73.486 102.382 1.00 19.93 150 GLU A N 1
ATOM 1154 C CA . GLU A 1 150 ? 20.756 72.727 103.397 1.00 20.99 150 GLU A CA 1
ATOM 1155 C C . GLU A 1 150 ? 21.010 71.285 102.962 1.00 20.98 150 GLU A C 1
ATOM 1156 O O . GLU A 1 150 ? 20.148 70.653 102.342 1.00 20.97 150 GLU A O 1
ATOM 1162 N N . ASN A 1 151 ? 22.207 70.793 103.280 1.00 21.23 151 ASN A N 1
ATOM 1163 C CA . ASN A 1 151 ? 22.622 69.411 102.999 1.00 21.50 151 ASN A CA 1
ATOM 1164 C C . ASN A 1 151 ? 22.791 69.075 101.513 1.00 21.35 151 ASN A C 1
ATOM 1165 O O . ASN A 1 151 ? 22.778 67.903 101.132 1.00 21.57 151 ASN A O 1
ATOM 1170 N N . THR A 1 152 ? 22.950 70.104 100.682 1.00 21.06 152 THR A N 1
ATOM 1171 C CA . THR A 1 152 ? 23.228 69.924 99.254 1.00 20.73 152 THR A CA 1
ATOM 1172 C C . THR A 1 152 ? 24.482 70.700 98.849 1.00 20.62 152 THR A C 1
ATOM 1173 O O . THR A 1 152 ? 24.972 71.540 99.603 1.00 20.45 152 THR A O 1
ATOM 1177 N N . GLU A 1 153 ? 24.988 70.413 97.652 1.00 20.33 153 GLU A N 1
ATOM 1178 C CA . GLU A 1 153 ? 26.143 71.106 97.087 1.00 20.56 153 GLU A CA 1
ATOM 1179 C C . GLU A 1 153 ? 25.906 72.622 96.948 1.00 19.72 153 GLU A C 1
ATOM 1180 O O . GLU A 1 153 ? 26.856 73.405 96.939 1.00 19.57 153 GLU A O 1
ATOM 1186 N N . ASN A 1 154 ? 24.636 73.018 96.854 1.00 18.92 154 ASN A N 1
ATOM 1187 C CA . ASN A 1 154 ? 24.247 74.417 96.653 1.00 18.36 154 ASN A CA 1
ATOM 1188 C C . ASN A 1 154 ? 24.018 75.186 97.956 1.00 17.64 154 ASN A C 1
ATOM 1189 O O . ASN A 1 154 ? 23.594 76.341 97.935 1.00 17.35 154 ASN A O 1
ATOM 1194 N N . GLU A 1 155 ? 24.301 74.529 99.078 1.00 16.78 155 GLU A N 1
ATOM 1195 C CA . GLU A 1 155 ? 24.121 75.083 100.419 1.00 16.30 155 GLU A CA 1
ATOM 1196 C C . GLU A 1 155 ? 24.738 76.479 100.577 1.00 15.92 155 GLU A C 1
ATOM 1197 O O . GLU A 1 155 ? 25.912 76.687 100.269 1.00 15.46 155 GLU A O 1
ATOM 1203 N N . ILE A 1 156 ? 23.920 77.420 101.046 1.00 15.87 156 ILE A N 1
ATOM 1204 C CA . ILE A 1 156 ? 24.329 78.812 101.282 1.00 16.14 156 ILE A CA 1
ATOM 1205 C C . ILE A 1 156 ? 23.965 79.212 102.709 1.00 15.81 156 ILE A C 1
ATOM 1206 O O . ILE A 1 156 ? 22.874 78.898 103.190 1.00 15.64 156 ILE A O 1
ATOM 1211 N N . VAL A 1 157 ? 24.881 79.911 103.374 1.00 15.74 157 VAL A N 1
ATOM 1212 C CA . VAL A 1 157 ? 24.655 80.423 104.723 1.00 16.03 157 VAL A CA 1
ATOM 1213 C C . VAL A 1 157 ? 24.812 81.946 104.730 1.00 16.03 157 VAL A C 1
ATOM 1214 O O . VAL A 1 157 ? 25.823 82.474 104.266 1.00 15.80 157 VAL A O 1
ATOM 1218 N N . ILE A 1 158 ? 23.794 82.636 105.243 1.00 16.37 158 ILE A N 1
ATOM 1219 C CA . ILE A 1 158 ? 23.779 84.099 105.298 1.00 16.94 158 ILE A CA 1
ATOM 1220 C C . ILE A 1 158 ? 23.735 84.582 106.744 1.00 17.09 158 ILE A C 1
ATOM 1221 O O . ILE A 1 158 ? 22.987 84.048 107.568 1.00 16.73 158 ILE A O 1
ATOM 1226 N N . GLN A 1 159 ? 24.538 85.601 107.033 1.00 17.69 159 GLN A N 1
ATOM 1227 C CA . GLN A 1 159 ? 24.637 86.190 108.362 1.00 18.50 159 GLN A CA 1
ATOM 1228 C C . GLN A 1 159 ? 24.605 87.720 108.236 1.00 18.64 159 GLN A C 1
ATOM 1229 O O . GLN A 1 159 ? 25.458 88.297 107.568 1.00 18.38 159 GLN A O 1
ATOM 1235 N N . GLU A 1 160 ? 23.622 88.365 108.865 1.00 19.14 160 GLU A N 1
ATOM 1236 C CA . GLU A 1 160 ? 23.485 89.826 108.791 1.00 20.03 160 GLU A CA 1
ATOM 1237 C C . GLU A 1 160 ? 24.192 90.548 109.932 1.00 19.82 160 GLU A C 1
ATOM 1238 O O . GLU A 1 160 ? 24.180 90.081 111.070 1.00 20.04 160 GLU A O 1
ATOM 1244 N N . SER A 1 161 ? 24.805 91.685 109.612 1.00 19.59 161 SER A N 1
ATOM 1245 C CA . SER A 1 161 ? 25.365 92.595 110.611 1.00 19.35 161 SER A CA 1
ATOM 1246 C C . SER A 1 161 ? 24.588 93.906 110.580 1.00 19.15 161 SER A C 1
ATOM 1247 O O . SER A 1 161 ? 24.436 94.516 109.518 1.00 18.94 161 SER A O 1
ATOM 1250 N N . ILE A 1 162 ? 24.096 94.332 111.741 1.00 18.92 162 ILE A N 1
ATOM 1251 C CA . ILE A 1 162 ? 23.294 95.552 111.843 1.00 18.83 162 ILE A CA 1
ATOM 1252 C C . ILE A 1 162 ? 24.006 96.618 112.667 1.00 18.52 162 ILE A C 1
ATOM 1253 O O . ILE A 1 162 ? 24.421 96.367 113.800 1.00 18.40 162 ILE A O 1
ATOM 1258 N N . PHE A 1 163 ? 24.148 97.801 112.078 1.00 18.12 163 PHE A N 1
ATOM 1259 C CA . PHE A 1 163 ? 24.630 98.983 112.784 1.00 17.75 163 PHE A CA 1
ATOM 1260 C C . PHE A 1 163 ? 23.576 100.081 112.656 1.00 17.42 163 PHE A C 1
ATOM 1261 O O . PHE A 1 163 ? 23.000 100.270 111.579 1.00 17.31 163 PHE A O 1
ATOM 1269 N N . THR A 1 164 ? 23.299 100.776 113.756 1.00 16.76 164 THR A N 1
ATOM 1270 C CA . THR A 1 164 ? 22.322 101.872 113.756 1.00 16.30 164 THR A CA 1
ATOM 1271 C C . THR A 1 164 ? 23.010 103.176 114.139 1.00 16.15 164 THR A C 1
ATOM 1272 O O . THR A 1 164 ? 24.044 103.154 114.807 1.00 15.70 164 THR A O 1
ATOM 1276 N N . ARG A 1 165 ? 22.448 104.307 113.713 1.00 15.92 165 ARG A N 1
ATOM 1277 C CA . ARG A 1 165 ? 22.970 105.609 114.137 1.00 16.08 165 ARG A CA 1
ATOM 1278 C C . ARG A 1 165 ? 22.919 105.745 115.656 1.00 15.83 165 ARG A C 1
ATOM 1279 O O . ARG A 1 165 ? 23.878 106.211 116.268 1.00 15.66 165 ARG A O 1
ATOM 1287 N N . ARG A 1 166 ? 21.803 105.327 116.248 1.00 15.78 166 ARG A N 1
ATOM 1288 C CA . ARG A 1 166 ? 21.616 105.389 117.697 1.00 16.40 166 ARG A CA 1
ATOM 1289 C C . ARG A 1 166 ? 22.711 104.629 118.445 1.00 15.77 166 ARG A C 1
ATOM 1290 O O . ARG A 1 166 ? 23.370 105.194 119.318 1.00 15.84 166 ARG A O 1
ATOM 1298 N N . GLY A 1 167 ? 22.913 103.364 118.077 1.00 15.29 167 GLY A N 1
ATOM 1299 C CA . GLY A 1 167 ? 23.919 102.507 118.707 1.00 14.80 167 GLY A CA 1
ATOM 1300 C C . GLY A 1 167 ? 25.358 102.925 118.455 1.00 14.48 167 GLY A C 1
ATOM 1301 O O . GLY A 1 167 ? 26.196 102.869 119.359 1.00 14.58 167 GLY A O 1
ATOM 1302 N N . VAL A 1 168 ? 25.652 103.334 117.225 1.00 14.00 168 VAL A N 1
ATOM 1303 C CA . VAL A 1 168 ? 26.995 103.774 116.866 1.00 13.60 168 VAL A CA 1
ATOM 1304 C C . VAL A 1 168 ? 27.343 105.099 117.563 1.00 13.61 168 VAL A C 1
ATOM 1305 O O . VAL A 1 168 ? 28.411 105.223 118.169 1.00 13.10 168 VAL A O 1
ATOM 1309 N N . ASP A 1 169 ? 26.434 106.071 117.495 1.00 13.51 169 ASP A N 1
ATOM 1310 C CA . ASP A 1 169 ? 26.666 107.380 118.113 1.00 13.79 169 ASP A CA 1
ATOM 1311 C C . ASP A 1 169 ? 26.899 107.303 119.623 1.00 13.50 169 ASP A C 1
ATOM 1312 O O . ASP A 1 169 ? 27.799 107.960 120.140 1.00 13.43 169 ASP A O 1
ATOM 1317 N N . ARG A 1 170 ? 26.100 106.494 120.315 1.00 13.25 170 ARG A N 1
ATOM 1318 C CA . ARG A 1 170 ? 26.171 106.415 121.775 1.00 13.15 170 ARG A CA 1
ATOM 1319 C C . ARG A 1 170 ? 27.448 105.754 122.309 1.00 12.87 170 ARG A C 1
ATOM 1320 O O . ARG A 1 170 ? 27.950 106.149 123.360 1.00 12.73 170 ARG A O 1
ATOM 1328 N N . ILE A 1 171 ? 27.974 104.761 121.592 1.00 12.33 171 ILE A N 1
ATOM 1329 C CA . ILE A 1 171 ? 29.250 104.152 121.982 1.00 12.03 171 ILE A CA 1
ATOM 1330 C C . ILE A 1 171 ? 30.422 105.101 121.703 1.00 12.02 171 ILE A C 1
ATOM 1331 O O . ILE A 1 171 ? 31.350 105.197 122.508 1.00 11.56 171 ILE A O 1
ATOM 1336 N N . LEU A 1 172 ? 30.358 105.810 120.576 1.00 12.09 172 LEU A N 1
ATOM 1337 C CA . LEU A 1 172 ? 31.383 106.789 120.212 1.00 12.46 172 LEU A CA 1
ATOM 1338 C C . LEU A 1 172 ? 31.392 107.954 121.195 1.00 12.65 172 LEU A C 1
ATOM 1339 O O . LEU A 1 172 ? 32.459 108.411 121.612 1.00 12.68 172 LEU A O 1
ATOM 1344 N N . LYS A 1 173 ? 30.202 108.418 121.572 1.00 12.94 173 LYS A N 1
ATOM 1345 C CA . LYS A 1 173 ? 30.068 109.486 122.560 1.00 13.47 173 LYS A CA 1
ATOM 1346 C C . LYS A 1 173 ? 30.692 109.085 123.895 1.00 13.47 173 LYS A C 1
ATOM 1347 O O . LYS A 1 173 ? 31.460 109.852 124.475 1.00 13.41 173 LYS A O 1
ATOM 1353 N N . TYR A 1 174 ? 30.374 107.882 124.368 1.00 13.54 174 TYR A N 1
ATOM 1354 C CA . TYR A 1 174 ? 30.941 107.392 125.621 1.00 13.59 174 TYR A CA 1
ATOM 1355 C C . TYR A 1 174 ? 32.470 107.403 125.581 1.00 13.43 174 TYR A C 1
ATOM 1356 O O . TYR A 1 174 ? 33.114 107.898 126.511 1.00 13.40 174 TYR A O 1
ATOM 1365 N N . ALA A 1 175 ? 33.036 106.885 124.492 1.00 13.18 175 ALA A N 1
ATOM 1366 C CA . ALA A 1 175 ? 34.487 106.785 124.331 1.00 13.09 175 ALA A CA 1
ATOM 1367 C C . ALA A 1 175 ? 35.180 108.146 124.293 1.00 13.18 175 ALA A C 1
ATOM 1368 O O . ALA A 1 175 ? 36.239 108.321 124.897 1.00 12.88 175 ALA A O 1
ATOM 1370 N N . PHE A 1 176 ? 34.582 109.099 123.581 1.00 13.29 176 PHE A N 1
ATOM 1371 C CA . PHE A 1 176 ? 35.121 110.458 123.515 1.00 13.63 176 PHE A CA 1
ATOM 1372 C C . PHE A 1 176 ? 34.966 111.210 124.837 1.00 13.93 176 PHE A C 1
ATOM 1373 O O . PHE A 1 176 ? 35.874 111.938 125.239 1.00 13.92 176 PHE A O 1
ATOM 1381 N N . ASP A 1 177 ? 33.829 111.022 125.509 1.00 14.46 177 ASP A N 1
ATOM 1382 C CA . ASP A 1 177 ? 33.620 111.569 126.854 1.00 15.34 177 ASP A CA 1
ATOM 1383 C C . ASP A 1 177 ? 34.670 111.041 127.837 1.00 15.64 177 ASP A C 1
ATOM 1384 O O . ASP A 1 177 ? 35.199 111.798 128.653 1.00 15.57 177 ASP A O 1
ATOM 1389 N N . LEU A 1 178 ? 34.966 109.743 127.741 1.00 15.98 178 LEU A N 1
ATOM 1390 C CA . LEU A 1 178 ? 35.969 109.094 128.587 1.00 16.36 178 LEU A CA 1
ATOM 1391 C C . LEU A 1 178 ? 37.366 109.654 128.322 1.00 16.63 178 LEU A C 1
ATOM 1392 O O . LEU A 1 178 ? 38.088 109.999 129.259 1.00 16.49 178 LEU A O 1
ATOM 1397 N N . ALA A 1 179 ? 37.727 109.756 127.043 1.00 17.13 179 ALA A N 1
ATOM 1398 C CA . ALA A 1 179 ? 39.004 110.326 126.626 1.00 17.81 179 ALA A CA 1
ATOM 1399 C C . ALA A 1 179 ? 39.191 111.760 127.130 1.00 18.53 179 ALA A C 1
ATOM 1400 O O . ALA A 1 179 ? 40.286 112.133 127.544 1.00 18.42 179 ALA A O 1
ATOM 1402 N N . GLU A 1 180 ? 38.116 112.545 127.094 1.00 19.51 180 GLU A N 1
ATOM 1403 C CA . GLU A 1 180 ? 38.128 113.931 127.570 1.00 20.80 180 GLU A CA 1
ATOM 1404 C C . GLU A 1 180 ? 38.518 114.021 129.053 1.00 21.28 180 GLU A C 1
ATOM 1405 O O . GLU A 1 180 ? 39.249 114.929 129.453 1.00 21.45 180 GLU A O 1
ATOM 1411 N N . LYS A 1 181 ? 38.038 113.066 129.849 1.00 22.05 181 LYS A N 1
ATOM 1412 C CA . LYS A 1 181 ? 38.326 113.007 131.285 1.00 22.86 181 LYS A CA 1
ATOM 1413 C C . LYS A 1 181 ? 39.749 112.539 131.592 1.00 23.21 181 LYS A C 1
ATOM 1414 O O . LYS A 1 181 ? 40.272 112.793 132.682 1.00 23.46 181 LYS A O 1
ATOM 1420 N N . ARG A 1 182 ? 40.363 111.842 130.640 1.00 23.40 182 ARG A N 1
ATOM 1421 C CA . ARG A 1 182 ? 41.683 111.245 130.845 1.00 23.78 182 ARG A CA 1
ATOM 1422 C C . ARG A 1 182 ? 42.815 112.213 130.509 1.00 23.92 182 ARG A C 1
ATOM 1423 O O . ARG A 1 182 ? 42.594 113.222 129.838 1.00 24.10 182 ARG A O 1
ATOM 1431 N N . GLU A 1 183 ? 44.018 111.901 130.988 1.00 24.05 183 GLU A N 1
ATOM 1432 C CA . GLU A 1 183 ? 45.185 112.774 130.830 1.00 24.29 183 GLU A CA 1
ATOM 1433 C C . GLU A 1 183 ? 45.675 112.890 129.382 1.00 23.85 183 GLU A C 1
ATOM 1434 O O . GLU A 1 183 ? 46.101 113.966 128.954 1.00 23.74 183 GLU A O 1
ATOM 1440 N N . ARG A 1 184 ? 45.612 111.792 128.630 1.00 23.17 184 ARG A N 1
ATOM 1441 C CA . ARG A 1 184 ? 46.144 111.776 127.262 1.00 22.68 184 ARG A CA 1
ATOM 1442 C C . ARG A 1 184 ? 45.173 112.309 126.198 1.00 22.03 184 ARG A C 1
ATOM 1443 O O . ARG A 1 184 ? 45.605 112.743 125.128 1.00 22.11 184 ARG A O 1
ATOM 1451 N N . LYS A 1 185 ? 43.876 112.278 126.505 1.00 21.28 185 LYS A N 1
ATOM 1452 C CA . LYS A 1 185 ? 42.816 112.756 125.602 1.00 20.54 185 LYS A CA 1
ATOM 1453 C C . LYS A 1 185 ? 43.000 112.234 124.174 1.00 19.91 185 LYS A C 1
ATOM 1454 O O . LYS A 1 185 ? 43.174 113.008 123.227 1.00 19.74 185 LYS A O 1
ATOM 1460 N N . HIS A 1 186 ? 42.965 110.911 124.035 1.00 18.97 186 HIS A N 1
ATOM 1461 C CA . HIS A 1 186 ? 43.235 110.262 122.756 1.00 18.31 186 HIS A CA 1
ATOM 1462 C C . HIS A 1 186 ? 42.325 109.054 122.528 1.00 17.45 186 HIS A C 1
ATOM 1463 O O . HIS A 1 186 ? 42.215 108.179 123.391 1.00 16.92 186 HIS A O 1
ATOM 1470 N N . VAL A 1 187 ? 41.670 109.028 121.366 1.00 16.41 187 VAL A N 1
ATOM 1471 C CA . VAL A 1 187 ? 40.788 107.924 120.974 1.00 15.51 187 VAL A CA 1
ATOM 1472 C C . VAL A 1 187 ? 41.314 107.246 119.712 1.00 15.26 187 VAL A C 1
ATOM 1473 O O . VAL A 1 187 ? 41.581 107.911 118.709 1.00 14.75 187 VAL A O 1
ATOM 1477 N N . THR A 1 188 ? 41.462 105.923 119.774 1.00 14.68 188 THR A N 1
ATOM 1478 C CA . THR A 1 188 ? 41.723 105.118 118.583 1.00 14.52 188 THR A CA 1
ATOM 1479 C C . THR A 1 188 ? 40.452 104.358 118.220 1.00 14.41 188 THR A C 1
ATOM 1480 O O . THR A 1 188 ? 39.863 103.681 119.062 1.00 14.15 188 THR A O 1
ATOM 1484 N N . SER A 1 189 ? 40.025 104.500 116.969 1.00 14.23 189 SER A N 1
ATOM 1485 C CA . SER A 1 189 ? 38.851 103.803 116.468 1.00 14.49 189 SER A CA 1
ATOM 1486 C C . SER A 1 189 ? 39.277 102.581 115.660 1.00 14.12 189 SER A C 1
ATOM 1487 O O . SER A 1 189 ? 40.044 102.703 114.704 1.00 13.89 189 SER A O 1
ATOM 1490 N N . ALA A 1 190 ? 38.791 101.406 116.057 1.00 14.10 190 ALA A N 1
ATOM 1491 C CA . ALA A 1 190 ? 39.027 100.185 115.290 1.00 14.28 190 ALA A CA 1
ATOM 1492 C C . ALA A 1 190 ? 38.099 100.155 114.082 1.00 14.54 190 ALA A C 1
ATOM 1493 O O . ALA A 1 190 ? 36.887 100.333 114.217 1.00 14.62 190 ALA A O 1
ATOM 1495 N N . THR A 1 191 ? 38.673 99.930 112.905 1.00 15.09 191 THR A N 1
ATOM 1496 C CA . THR A 1 191 ? 37.890 99.891 111.672 1.00 15.55 191 THR A CA 1
ATOM 1497 C C . THR A 1 191 ? 38.350 98.789 110.704 1.00 15.92 191 THR A C 1
ATOM 1498 O O . THR A 1 191 ? 39.333 98.098 110.960 1.00 15.83 191 THR A O 1
ATOM 1502 N N . LYS A 1 192 ? 37.604 98.612 109.616 1.00 16.45 192 LYS A N 1
ATOM 1503 C CA . LYS A 1 192 ? 38.035 97.792 108.480 1.00 17.27 192 LYS A CA 1
ATOM 1504 C C . LYS A 1 192 ? 37.281 98.261 107.243 1.00 17.77 192 LYS A C 1
ATOM 1505 O O . LYS A 1 192 ? 36.574 97.491 106.587 1.00 17.59 192 LYS A O 1
ATOM 1511 N N . SER A 1 193 ? 37.447 99.548 106.946 1.00 18.67 193 SER A N 1
ATOM 1512 C CA . SER A 1 193 ? 36.676 100.235 105.914 1.00 19.58 193 SER A CA 1
ATOM 1513 C C . SER A 1 193 ? 37.172 99.986 104.492 1.00 20.29 193 SER A C 1
ATOM 1514 O O . SER A 1 193 ? 36.711 100.637 103.554 1.00 20.58 193 SER A O 1
ATOM 1517 N N . ASN A 1 194 ? 38.112 99.058 104.328 1.00 20.97 194 ASN A N 1
ATOM 1518 C CA . ASN A 1 194 ? 38.455 98.575 102.995 1.00 21.80 194 ASN A CA 1
ATOM 1519 C C . ASN A 1 194 ? 37.691 97.300 102.634 1.00 22.65 194 ASN A C 1
ATOM 1520 O O . ASN A 1 194 ? 37.016 97.254 101.607 1.00 22.84 194 ASN A O 1
ATOM 1525 N N . GLY A 1 195 ? 37.771 96.290 103.501 1.00 23.39 195 GLY A N 1
ATOM 1526 C CA . GLY A 1 195 ? 37.142 94.989 103.260 1.00 24.68 195 GLY A CA 1
ATOM 1527 C C . GLY A 1 195 ? 35.638 94.944 103.473 1.00 25.74 195 GLY A C 1
ATOM 1528 O O . GLY A 1 195 ? 34.915 94.324 102.692 1.00 25.45 195 GLY A O 1
ATOM 1537 N N . ALA A 1 197 ? 32.588 96.921 103.064 1.00 25.11 197 ALA A N 1
ATOM 1538 C CA . ALA A 1 197 ? 32.337 98.091 102.215 1.00 23.49 197 ALA A CA 1
ATOM 1539 C C . ALA A 1 197 ? 31.178 98.998 102.640 1.00 22.36 197 ALA A C 1
ATOM 1540 O O . ALA A 1 197 ? 31.057 100.117 102.140 1.00 22.21 197 ALA A O 1
ATOM 1542 N N . ILE A 1 198 ? 30.333 98.521 103.550 1.00 20.94 198 ILE A N 1
ATOM 1543 C CA . ILE A 1 198 ? 29.137 99.265 103.955 1.00 19.86 198 ILE A CA 1
ATOM 1544 C C . ILE A 1 198 ? 29.164 99.662 105.436 1.00 19.12 198 ILE A C 1
ATOM 1545 O O . ILE A 1 198 ? 29.025 100.841 105.770 1.00 18.75 198 ILE A O 1
ATOM 1550 N N . SER A 1 199 ? 29.356 98.677 106.311 1.00 18.16 199 SER A N 1
ATOM 1551 C CA . SER A 1 199 ? 29.317 98.897 107.756 1.00 17.63 199 SER A CA 1
ATOM 1552 C C . SER A 1 199 ? 30.449 99.796 108.256 1.00 17.30 199 SER A C 1
ATOM 1553 O O . SER A 1 199 ? 30.209 100.731 109.022 1.00 16.87 199 SER A O 1
ATOM 1564 N N . PRO A 1 201 ? 32.832 101.902 106.497 1.00 16.17 201 PRO A N 1
ATOM 1565 C CA . PRO A 1 201 ? 32.820 103.303 106.053 1.00 15.80 201 PRO A CA 1
ATOM 1566 C C . PRO A 1 201 ? 31.806 104.147 106.825 1.00 15.51 201 PRO A C 1
ATOM 1567 O O . PRO A 1 201 ? 32.064 105.316 107.098 1.00 15.39 201 PRO A O 1
ATOM 1571 N N . TYR A 1 202 ? 30.678 103.542 107.188 1.00 15.25 202 TYR A N 1
ATOM 1572 C CA . TYR A 1 202 ? 29.660 104.215 107.985 1.00 15.04 202 TYR A CA 1
ATOM 1573 C C . TYR A 1 202 ? 30.135 104.509 109.413 1.00 14.92 202 TYR A C 1
ATOM 1574 O O . TYR A 1 202 ? 29.931 105.613 109.924 1.00 14.69 202 TYR A O 1
ATOM 1583 N N . TRP A 1 203 ? 30.751 103.513 110.047 1.00 14.77 203 TRP A N 1
ATOM 1584 C CA . TRP A 1 203 ? 31.356 103.670 111.373 1.00 14.77 203 TRP A CA 1
ATOM 1585 C C . TRP A 1 203 ? 32.372 104.816 111.360 1.00 14.68 203 TRP A C 1
ATOM 1586 O O . TRP A 1 203 ? 32.359 105.665 112.250 1.00 14.52 203 TRP A O 1
ATOM 1597 N N . ASP A 1 204 ? 33.224 104.845 110.334 1.00 14.76 204 ASP A N 1
ATOM 1598 C CA . ASP A 1 204 ? 34.191 105.932 110.132 1.00 15.14 204 ASP A CA 1
ATOM 1599 C C . ASP A 1 204 ? 33.516 107.301 109.996 1.00 15.31 204 ASP A C 1
ATOM 1600 O O . ASP A 1 204 ? 33.971 108.283 110.586 1.00 15.21 204 ASP A O 1
ATOM 1605 N N . LYS A 1 205 ? 32.435 107.353 109.219 1.00 15.63 205 LYS A N 1
ATOM 1606 C CA . LYS A 1 205 ? 31.676 108.587 109.006 1.00 16.06 205 LYS A CA 1
ATOM 1607 C C . LYS A 1 205 ? 31.113 109.133 110.321 1.00 15.96 205 LYS A C 1
ATOM 1608 O O . LYS A 1 205 ? 31.210 110.333 110.595 1.00 15.90 205 LYS A O 1
ATOM 1614 N N . ARG A 1 206 ? 30.537 108.250 111.134 1.00 15.77 206 ARG A N 1
ATOM 1615 C CA . ARG A 1 206 ? 29.992 108.649 112.432 1.00 15.80 206 ARG A CA 1
ATOM 1616 C C . ARG A 1 206 ? 31.089 109.028 113.434 1.00 15.93 206 ARG A C 1
ATOM 1617 O O . ARG A 1 206 ? 30.879 109.895 114.282 1.00 15.70 206 ARG A O 1
ATOM 1625 N N . THR A 1 207 ? 32.246 108.375 113.332 1.00 16.22 207 THR A N 1
ATOM 1626 C CA . THR A 1 207 ? 33.402 108.688 114.179 1.00 16.80 207 THR A CA 1
ATOM 1627 C C . THR A 1 207 ? 33.901 110.106 113.891 1.00 17.39 207 THR A C 1
ATOM 1628 O O . THR A 1 207 ? 34.110 110.893 114.816 1.00 17.11 207 THR A O 1
ATOM 1632 N N . GLU A 1 208 ? 34.062 110.423 112.606 1.00 18.21 208 GLU A N 1
ATOM 1633 C CA . GLU A 1 208 ? 34.426 111.771 112.159 1.00 19.36 208 GLU A CA 1
ATOM 1634 C C . GLU A 1 208 ? 33.436 112.814 112.668 1.00 19.39 208 GLU A C 1
ATOM 1635 O O . GLU A 1 208 ? 33.838 113.876 113.143 1.00 19.64 208 GLU A O 1
ATOM 1641 N N . ALA A 1 209 ? 32.147 112.494 112.574 1.00 19.66 209 ALA A N 1
ATOM 1642 C CA . ALA A 1 209 ? 31.076 113.370 113.048 1.00 20.04 209 ALA A CA 1
ATOM 1643 C C . ALA A 1 209 ? 31.145 113.612 114.557 1.00 20.36 209 ALA A C 1
ATOM 1644 O O . ALA A 1 209 ? 30.921 114.732 115.022 1.00 20.34 209 ALA A O 1
ATOM 1654 N N . ALA A 1 211 ? 33.964 113.139 116.519 1.00 20.86 211 ALA A N 1
ATOM 1655 C CA . ALA A 1 211 ? 35.254 113.741 116.853 1.00 21.12 211 ALA A CA 1
ATOM 1656 C C . ALA A 1 211 ? 35.267 115.269 116.726 1.00 21.48 211 ALA A C 1
ATOM 1657 O O . ALA A 1 211 ? 36.072 115.942 117.377 1.00 21.28 211 ALA A O 1
ATOM 1659 N N . ALA A 1 212 ? 34.369 115.805 115.897 1.00 21.72 212 ALA A N 1
ATOM 1660 C CA . ALA A 1 212 ? 34.250 117.251 115.689 1.00 21.98 212 ALA A CA 1
ATOM 1661 C C . ALA A 1 212 ? 33.761 117.995 116.934 1.00 22.05 212 ALA A C 1
ATOM 1662 O O . ALA A 1 212 ? 34.079 119.170 117.121 1.00 22.20 212 ALA A O 1
ATOM 1664 N N . HIS A 1 213 ? 32.993 117.309 117.779 1.00 22.03 213 HIS A N 1
ATOM 1665 C CA . HIS A 1 213 ? 32.474 117.902 119.014 1.00 22.13 213 HIS A CA 1
ATOM 1666 C C . HIS A 1 213 ? 33.479 117.877 120.174 1.00 21.66 213 HIS A C 1
ATOM 1667 O O . HIS A 1 213 ? 33.153 118.289 121.289 1.00 21.46 213 HIS A O 1
ATOM 1674 N N . TYR A 1 214 ? 34.690 117.390 119.906 1.00 21.30 214 TYR A N 1
ATOM 1675 C CA . TYR A 1 214 ? 35.722 117.251 120.934 1.00 21.06 214 TYR A CA 1
ATOM 1676 C C . TYR A 1 214 ? 37.058 117.837 120.479 1.00 21.04 214 TYR A C 1
ATOM 1677 O O . TYR A 1 214 ? 37.968 117.095 120.098 1.00 21.04 214 TYR A O 1
ATOM 1686 N N . PRO A 1 215 ? 37.182 119.180 120.519 1.00 21.09 215 PRO A N 1
ATOM 1687 C CA . PRO A 1 215 ? 38.414 119.856 120.108 1.00 21.06 215 PRO A CA 1
ATOM 1688 C C . PRO A 1 215 ? 39.664 119.420 120.887 1.00 20.89 215 PRO A C 1
ATOM 1689 O O . PRO A 1 215 ? 40.760 119.434 120.327 1.00 20.95 215 PRO A O 1
ATOM 1693 N N . HIS A 1 216 ? 39.498 119.028 122.150 1.00 20.67 216 HIS A N 1
ATOM 1694 C CA . HIS A 1 216 ? 40.636 118.632 122.992 1.00 20.63 216 HIS A CA 1
ATOM 1695 C C . HIS A 1 216 ? 41.143 117.213 122.717 1.00 20.52 216 HIS A C 1
ATOM 1696 O O . HIS A 1 216 ? 42.297 116.893 123.021 1.00 20.60 216 HIS A O 1
ATOM 1703 N N . VAL A 1 217 ? 40.283 116.371 122.148 1.00 20.19 217 VAL A N 1
ATOM 1704 C CA . VAL A 1 217 ? 40.611 114.957 121.940 1.00 19.92 217 VAL A CA 1
ATOM 1705 C C . VAL A 1 217 ? 41.295 114.686 120.594 1.00 19.92 217 VAL A C 1
ATOM 1706 O O . VAL A 1 217 ? 40.768 115.007 119.527 1.00 19.94 217 VAL A O 1
ATOM 1710 N N . SER A 1 218 ? 42.486 114.105 120.674 1.00 19.86 218 SER A N 1
ATOM 1711 C CA . SER A 1 218 ? 43.208 113.605 119.514 1.00 19.96 218 SER A CA 1
ATOM 1712 C C . SER A 1 218 ? 42.595 112.261 119.108 1.00 19.71 218 SER A C 1
ATOM 1713 O O . SER A 1 218 ? 42.292 111.431 119.967 1.00 19.64 218 SER A O 1
ATOM 1716 N N . TRP A 1 219 ? 42.393 112.047 117.811 1.00 19.43 219 TRP A N 1
ATOM 1717 C CA . TRP A 1 219 ? 41.801 110.787 117.356 1.00 19.25 219 TRP A CA 1
ATOM 1718 C C . TRP A 1 219 ? 42.423 110.233 116.077 1.00 18.93 219 TRP A C 1
ATOM 1719 O O . TRP A 1 219 ? 42.826 110.986 115.187 1.00 18.67 219 TRP A O 1
ATOM 1730 N N . ASP A 1 220 ? 42.502 108.908 116.003 1.00 18.48 220 ASP A N 1
ATOM 1731 C CA . ASP A 1 220 ? 42.949 108.226 114.792 1.00 18.19 220 ASP A CA 1
ATOM 1732 C C . ASP A 1 220 ? 42.129 106.959 114.549 1.00 17.74 220 ASP A C 1
ATOM 1733 O O . ASP A 1 220 ? 41.519 106.412 115.474 1.00 17.25 220 ASP A O 1
ATOM 1738 N N . LYS A 1 221 ? 42.096 106.515 113.298 1.00 17.18 221 LYS A N 1
ATOM 1739 C CA . LYS A 1 221 ? 41.463 105.247 112.963 1.00 16.96 221 LYS A CA 1
ATOM 1740 C C . LYS A 1 221 ? 42.497 104.282 112.399 1.00 16.34 221 LYS A C 1
ATOM 1741 O O . LYS A 1 221 ? 43.436 104.685 111.705 1.00 16.20 221 LYS A O 1
ATOM 1747 N N . GLN A 1 222 ? 42.335 103.008 112.734 1.00 15.50 222 GLN A N 1
ATOM 1748 C CA . GLN A 1 222 ? 43.262 101.980 112.299 1.00 15.04 222 GLN A CA 1
ATOM 1749 C C . GLN A 1 222 ? 42.479 100.755 111.869 1.00 14.26 222 GLN A C 1
ATOM 1750 O O . GLN A 1 222 ? 41.546 100.333 112.562 1.00 14.18 222 GLN A O 1
ATOM 1756 N N . HIS A 1 223 ? 42.844 100.202 110.715 1.00 13.48 223 HIS A N 1
ATOM 1757 C CA . HIS A 1 223 ? 42.277 98.938 110.276 1.00 12.94 223 HIS A CA 1
ATOM 1758 C C . HIS A 1 223 ? 42.617 97.874 111.318 1.00 12.38 223 HIS A C 1
ATOM 1759 O O . HIS A 1 223 ? 43.705 97.893 111.896 1.00 11.63 223 HIS A O 1
ATOM 1766 N N . ILE A 1 224 ? 41.679 96.964 111.555 1.00 12.01 224 ILE A N 1
ATOM 1767 C CA . ILE A 1 224 ? 41.793 95.988 112.641 1.00 11.76 224 ILE A CA 1
ATOM 1768 C C . ILE A 1 224 ? 43.060 95.128 112.558 1.00 11.88 224 ILE A C 1
ATOM 1769 O O . ILE A 1 224 ? 43.660 94.820 113.586 1.00 12.24 224 ILE A O 1
ATOM 1774 N N . ASP A 1 225 ? 43.477 94.768 111.345 1.00 12.09 225 ASP A N 1
ATOM 1775 C CA . ASP A 1 225 ? 44.669 93.936 111.174 1.00 12.22 225 ASP A CA 1
ATOM 1776 C C . ASP A 1 225 ? 45.941 94.617 111.692 1.00 12.17 225 ASP A C 1
ATOM 1777 O O . ASP A 1 225 ? 46.672 94.031 112.493 1.00 11.85 225 ASP A O 1
ATOM 1782 N N . ILE A 1 226 ? 46.178 95.859 111.274 1.00 11.91 226 ILE A N 1
ATOM 1783 C CA . ILE A 1 226 ? 47.361 96.592 111.724 1.00 11.92 226 ILE A CA 1
ATOM 1784 C C . ILE A 1 226 ? 47.236 97.073 113.178 1.00 11.86 226 ILE A C 1
ATOM 1785 O O . ILE A 1 226 ? 48.242 97.223 113.870 1.00 12.06 226 ILE A O 1
ATOM 1790 N N . LEU A 1 227 ? 46.006 97.294 113.636 1.00 11.62 227 LEU A N 1
ATOM 1791 C CA . LEU A 1 227 ? 45.763 97.643 115.031 1.00 11.68 227 LEU A CA 1
ATOM 1792 C C . LEU A 1 227 ? 46.228 96.515 115.958 1.00 11.83 227 LEU A C 1
ATOM 1793 O O . LEU A 1 227 ? 46.936 96.764 116.930 1.00 11.42 227 LEU A O 1
ATOM 1798 N N . CYS A 1 228 ? 45.837 95.281 115.639 1.00 11.99 228 CYS A N 1
ATOM 1799 C CA . CYS A 1 228 ? 46.312 94.106 116.372 1.00 12.40 228 CYS A CA 1
ATOM 1800 C C . CYS A 1 228 ? 47.839 94.013 116.383 1.00 12.48 228 CYS A C 1
ATOM 1801 O O . CYS A 1 228 ? 48.439 93.729 117.421 1.00 12.43 228 CYS A O 1
ATOM 1804 N N . ALA A 1 229 ? 48.455 94.264 115.227 1.00 12.54 229 ALA A N 1
ATOM 1805 C CA . ALA A 1 229 ? 49.911 94.298 115.097 1.00 12.85 229 ALA A CA 1
ATOM 1806 C C . ALA A 1 229 ? 50.551 95.345 116.018 1.00 13.26 229 ALA A C 1
ATOM 1807 O O . ALA A 1 229 ? 51.585 95.086 116.635 1.00 13.09 229 ALA A O 1
ATOM 1809 N N . ARG A 1 230 ? 49.915 96.511 116.115 1.00 13.47 230 ARG A N 1
ATOM 1810 C CA . ARG A 1 230 ? 50.415 97.612 116.942 1.00 13.93 230 ARG A CA 1
ATOM 1811 C C . ARG A 1 230 ? 50.248 97.383 118.446 1.00 13.95 230 ARG A C 1
ATOM 1812 O O . ARG A 1 230 ? 51.014 97.926 119.242 1.00 13.91 230 ARG A O 1
ATOM 1820 N N . PHE A 1 231 ? 49.254 96.583 118.833 1.00 14.06 231 PHE A N 1
ATOM 1821 C CA . PHE A 1 231 ? 49.109 96.146 120.227 1.00 14.30 231 PHE A CA 1
ATOM 1822 C C . PHE A 1 231 ? 50.366 95.411 120.691 1.00 14.45 231 PHE A C 1
ATOM 1823 O O . PHE A 1 231 ? 50.784 95.529 121.846 1.00 14.53 231 PHE A O 1
ATOM 1831 N N . VAL A 1 232 ? 50.963 94.660 119.769 1.00 14.51 232 VAL A N 1
ATOM 1832 C CA . VAL A 1 232 ? 52.170 93.887 120.029 1.00 14.77 232 VAL A CA 1
ATOM 1833 C C . VAL A 1 232 ? 53.437 94.738 119.900 1.00 15.12 232 VAL A C 1
ATOM 1834 O O . VAL A 1 232 ? 54.351 94.620 120.720 1.00 15.07 232 VAL A O 1
ATOM 1838 N N . LEU A 1 233 ? 53.483 95.593 118.880 1.00 15.53 233 LEU A N 1
ATOM 1839 C CA . LEU A 1 233 ? 54.711 96.329 118.548 1.00 16.07 233 LEU A CA 1
ATOM 1840 C C . LEU A 1 233 ? 54.842 97.697 119.217 1.00 16.30 233 LEU A C 1
ATOM 1841 O O . LEU A 1 233 ? 55.950 98.109 119.565 1.00 16.46 233 LEU A O 1
ATOM 1846 N N . GLN A 1 234 ? 53.728 98.405 119.386 1.00 16.52 234 GLN A N 1
ATOM 1847 C CA . GLN A 1 234 ? 53.752 99.700 120.081 1.00 17.02 234 GLN A CA 1
ATOM 1848 C C . GLN A 1 234 ? 52.487 99.990 120.905 1.00 16.59 234 GLN A C 1
ATOM 1849 O O . GLN A 1 234 ? 51.706 100.886 120.568 1.00 16.47 234 GLN A O 1
ATOM 1855 N N . PRO A 1 235 ? 52.296 99.240 122.009 1.00 16.43 235 PRO A N 1
ATOM 1856 C CA . PRO A 1 235 ? 51.100 99.393 122.843 1.00 16.36 235 PRO A CA 1
ATOM 1857 C C . PRO A 1 235 ? 51.045 100.729 123.595 1.00 16.45 235 PRO A C 1
ATOM 1858 O O . PRO A 1 235 ? 49.978 101.116 124.077 1.00 16.28 235 PRO A O 1
ATOM 1862 N N . GLU A 1 236 ? 52.179 101.425 123.679 1.00 16.58 236 GLU A N 1
ATOM 1863 C CA . GLU A 1 236 ? 52.263 102.715 124.380 1.00 17.19 236 GLU A CA 1
ATOM 1864 C C . GLU A 1 236 ? 51.423 103.823 123.731 1.00 17.09 236 GLU A C 1
ATOM 1865 O O . GLU A 1 236 ? 51.059 104.799 124.388 1.00 17.20 236 GLU A O 1
ATOM 1871 N N . ARG A 1 237 ? 51.113 103.655 122.449 1.00 16.99 237 ARG A N 1
ATOM 1872 C CA . ARG A 1 237 ? 50.370 104.651 121.678 1.00 17.09 237 ARG A CA 1
ATOM 1873 C C . ARG A 1 237 ? 48.893 104.756 122.060 1.00 16.85 237 ARG A C 1
ATOM 1874 O O . ARG A 1 237 ? 48.225 105.727 121.699 1.00 16.88 237 ARG A O 1
ATOM 1882 N N . PHE A 1 238 ? 48.383 103.765 122.785 1.00 16.48 238 PHE A N 1
ATOM 1883 C CA . PHE A 1 238 ? 46.944 103.671 123.023 1.00 16.26 238 PHE A CA 1
ATOM 1884 C C . PHE A 1 238 ? 46.517 104.155 124.401 1.00 16.31 238 PHE A C 1
ATOM 1885 O O . PHE A 1 238 ? 47.232 103.964 125.389 1.00 16.30 238 PHE A O 1
ATOM 1893 N N . ASP A 1 239 ? 45.351 104.795 124.447 1.00 16.23 239 ASP A N 1
ATOM 1894 C CA . ASP A 1 239 ? 44.726 105.191 125.706 1.00 16.20 239 ASP A CA 1
ATOM 1895 C C . ASP A 1 239 ? 43.267 104.751 125.760 1.00 15.72 239 ASP A C 1
ATOM 1896 O O . ASP A 1 239 ? 42.885 103.970 126.631 1.00 15.92 239 ASP A O 1
ATOM 1901 N N . VAL A 1 240 ? 42.451 105.273 124.846 1.00 14.91 240 VAL A N 1
ATOM 1902 C CA . VAL A 1 240 ? 41.068 104.818 124.695 1.00 14.33 240 VAL A CA 1
ATOM 1903 C C . VAL A 1 240 ? 40.920 104.195 123.310 1.00 13.94 240 VAL A C 1
ATOM 1904 O O . VAL A 1 240 ? 41.207 104.842 122.300 1.00 13.74 240 VAL A O 1
ATOM 1908 N N . VAL A 1 241 ? 40.501 102.933 123.275 1.00 13.39 241 VAL A N 1
ATOM 1909 C CA . VAL A 1 241 ? 40.271 102.225 122.017 1.00 12.76 241 VAL A CA 1
ATOM 1910 C C . VAL A 1 241 ? 38.787 101.886 121.898 1.00 12.59 241 VAL A C 1
ATOM 1911 O O . VAL A 1 241 ? 38.245 101.130 122.708 1.00 12.60 241 VAL A O 1
ATOM 1915 N N . VAL A 1 242 ? 38.132 102.468 120.897 1.00 11.99 242 VAL A N 1
ATOM 1916 C CA . VAL A 1 242 ? 36.709 102.239 120.666 1.00 11.59 242 VAL A CA 1
ATOM 1917 C C . VAL A 1 242 ? 36.519 101.296 119.474 1.00 11.65 242 VAL A C 1
ATOM 1918 O O . VAL A 1 242 ? 37.194 101.427 118.448 1.00 11.49 242 VAL A O 1
ATOM 1922 N N . ALA A 1 243 ? 35.614 100.334 119.628 1.00 11.62 244 ALA A N 1
ATOM 1923 C CA . ALA A 1 243 ? 35.467 99.255 118.653 1.00 11.89 244 ALA A CA 1
ATOM 1924 C C . ALA A 1 243 ? 34.061 98.669 118.635 1.00 11.97 244 ALA A C 1
ATOM 1925 O O . ALA A 1 243 ? 33.306 98.805 119.601 1.00 12.07 244 ALA A O 1
ATOM 1927 N N . SER A 1 244 ? 33.723 98.017 117.523 1.00 12.11 245 SER A N 1
ATOM 1928 C CA . SER A 1 244 ? 32.470 97.275 117.378 1.00 12.43 245 SER A CA 1
ATOM 1929 C C . SER A 1 244 ? 32.463 96.033 118.277 1.00 12.50 245 SER A C 1
ATOM 1930 O O . SER A 1 244 ? 33.476 95.705 118.902 1.00 12.58 245 SER A O 1
ATOM 1933 N N . ASN A 1 245 ? 31.325 95.343 118.315 1.00 12.72 246 ASN A N 1
ATOM 1934 C CA . ASN A 1 245 ? 31.138 94.144 119.139 1.00 12.90 246 ASN A CA 1
ATOM 1935 C C . ASN A 1 245 ? 32.236 93.099 118.944 1.00 12.86 246 ASN A C 1
ATOM 1936 O O . ASN A 1 245 ? 32.856 92.649 119.916 1.00 12.84 246 ASN A O 1
ATOM 1941 N N . LEU A 1 246 ? 32.480 92.730 117.689 1.00 12.58 247 LEU A N 1
ATOM 1942 C CA . LEU A 1 246 ? 33.506 91.743 117.348 1.00 12.64 247 LEU A CA 1
ATOM 1943 C C . LEU A 1 246 ? 34.937 92.249 117.550 1.00 12.32 247 LEU A C 1
ATOM 1944 O O . LEU A 1 246 ? 35.767 91.558 118.154 1.00 12.07 247 LEU A O 1
ATOM 1949 N N . PHE A 1 247 ? 35.231 93.438 117.028 1.00 12.12 248 PHE A N 1
ATOM 1950 C CA . PHE A 1 247 ? 36.590 93.975 117.105 1.00 11.95 248 PHE A CA 1
ATOM 1951 C C . PHE A 1 247 ? 37.011 94.232 118.554 1.00 11.82 248 PHE A C 1
ATOM 1952 O O . PHE A 1 247 ? 38.152 93.951 118.928 1.00 11.90 248 PHE A O 1
ATOM 1960 N N . GLY A 1 248 ? 36.079 94.736 119.363 1.00 11.76 249 GLY A N 1
ATOM 1961 C CA . GLY A 1 248 ? 36.300 94.938 120.795 1.00 11.69 249 GLY A CA 1
ATOM 1962 C C . GLY A 1 248 ? 36.528 93.638 121.550 1.00 11.80 249 GLY A C 1
ATOM 1963 O O . GLY A 1 248 ? 37.360 93.576 122.456 1.00 11.36 249 GLY A O 1
ATOM 1964 N N . ASP A 1 249 ? 35.784 92.601 121.173 1.00 11.79 250 ASP A N 1
ATOM 1965 C CA . ASP A 1 249 ? 35.976 91.255 121.717 1.00 12.06 250 ASP A CA 1
ATOM 1966 C C . ASP A 1 249 ? 37.415 90.770 121.486 1.00 11.99 250 ASP A C 1
ATOM 1967 O O . ASP A 1 249 ? 38.094 90.350 122.427 1.00 11.91 250 ASP A O 1
ATOM 1972 N N . ILE A 1 250 ? 37.879 90.855 120.241 1.00 11.88 251 ILE A N 1
ATOM 1973 C CA . ILE A 1 250 ? 39.235 90.430 119.875 1.00 11.84 251 ILE A CA 1
ATOM 1974 C C . ILE A 1 250 ? 40.324 91.208 120.627 1.00 11.95 251 ILE A C 1
ATOM 1975 O O . ILE A 1 250 ? 41.235 90.611 121.215 1.00 11.72 251 ILE A O 1
ATOM 1980 N N . LEU A 1 251 ? 40.215 92.535 120.615 1.00 11.71 252 LEU A N 1
ATOM 1981 C CA . LEU A 1 251 ? 41.233 93.405 121.204 1.00 11.66 252 LEU A CA 1
ATOM 1982 C C . LEU A 1 251 ? 41.353 93.255 122.723 1.00 11.52 252 LEU A C 1
ATOM 1983 O O . LEU A 1 251 ? 42.426 93.476 123.282 1.00 11.53 252 LEU A O 1
ATOM 1988 N N . SER A 1 252 ? 40.260 92.861 123.373 1.00 11.69 253 SER A N 1
ATOM 1989 C CA . SER A 1 252 ? 40.233 92.676 124.829 1.00 11.90 253 SER A CA 1
ATOM 1990 C C . SER A 1 252 ? 40.706 91.299 125.315 1.00 11.99 253 SER A C 1
ATOM 1991 O O . SER A 1 252 ? 40.761 91.056 126.521 1.00 12.20 253 SER A O 1
ATOM 1994 N N . ASP A 1 253 ? 41.019 90.394 124.387 1.00 12.01 254 ASP A N 1
ATOM 1995 C CA . ASP A 1 253 ? 41.809 89.204 124.724 1.00 12.00 254 ASP A CA 1
ATOM 1996 C C . ASP A 1 253 ? 43.276 89.452 124.381 1.00 11.92 254 ASP A C 1
ATOM 1997 O O . ASP A 1 253 ? 44.174 89.076 125.139 1.00 11.52 254 ASP A O 1
ATOM 2002 N N . LEU A 1 254 ? 43.508 90.109 123.246 1.00 11.82 255 LEU A N 1
ATOM 2003 C CA . LEU A 1 254 ? 44.861 90.393 122.768 1.00 11.90 255 LEU A CA 1
ATOM 2004 C C . LEU A 1 254 ? 45.639 91.332 123.693 1.00 11.99 255 LEU A C 1
ATOM 2005 O O . LEU A 1 254 ? 46.796 91.057 124.032 1.00 11.98 255 LEU A O 1
ATOM 2010 N N . GLY A 1 255 ? 45.005 92.437 124.080 1.00 12.11 256 GLY A N 1
ATOM 2011 C CA . GLY A 1 255 ? 45.600 93.420 124.991 1.00 12.56 256 GLY A CA 1
ATOM 2012 C C . GLY A 1 255 ? 46.161 92.824 126.277 1.00 12.76 256 GLY A C 1
ATOM 2013 O O . GLY A 1 255 ? 47.355 92.961 126.550 1.00 12.78 256 GLY A O 1
ATOM 2014 N N . PRO A 1 256 ? 45.299 92.187 127.092 1.00 13.09 257 PRO A N 1
ATOM 2015 C CA . PRO A 1 256 ? 45.737 91.479 128.302 1.00 13.35 257 PRO A CA 1
ATOM 2016 C C . PRO A 1 256 ? 46.812 90.425 128.047 1.00 13.62 257 PRO A C 1
ATOM 2017 O O . PRO A 1 256 ? 47.701 90.255 128.881 1.00 13.56 257 PRO A O 1
ATOM 2021 N N . ALA A 1 257 ? 46.736 89.732 126.908 1.00 13.94 258 ALA A N 1
ATOM 2022 C CA . ALA A 1 257 ? 47.762 88.751 126.536 1.00 14.44 258 ALA A CA 1
ATOM 2023 C C . ALA A 1 257 ? 49.140 89.401 126.395 1.00 14.84 258 ALA A C 1
ATOM 2024 O O . ALA A 1 257 ? 50.141 88.835 126.835 1.00 14.72 258 ALA A O 1
ATOM 2026 N N . CYS A 1 258 ? 49.181 90.586 125.786 1.00 15.31 259 CYS A N 1
ATOM 2027 C CA . CYS A 1 258 ? 50.419 91.364 125.676 1.00 16.16 259 CYS A CA 1
ATOM 2028 C C . CYS A 1 258 ? 50.958 91.733 127.058 1.00 16.59 259 CYS A C 1
ATOM 2029 O O . CYS A 1 258 ? 52.172 91.785 127.269 1.00 16.91 259 CYS A O 1
ATOM 2032 N N . ALA A 1 259 ? 50.040 91.972 127.991 1.00 17.17 260 ALA A N 1
ATOM 2033 C CA . ALA A 1 259 ? 50.378 92.274 129.380 1.00 17.73 260 ALA A CA 1
ATOM 2034 C C . ALA A 1 259 ? 50.686 91.017 130.206 1.00 18.04 260 ALA A C 1
ATOM 2035 O O . ALA A 1 259 ? 51.036 91.118 131.385 1.00 18.66 260 ALA A O 1
ATOM 2037 N N . GLY A 1 260 ? 50.547 89.840 129.594 1.00 18.09 261 GLY A N 1
ATOM 2038 C CA . GLY A 1 260 ? 51.034 88.599 130.197 1.00 18.00 261 GLY A CA 1
ATOM 2039 C C . GLY A 1 260 ? 50.038 87.473 130.421 1.00 17.99 261 GLY A C 1
ATOM 2040 O O . GLY A 1 260 ? 50.435 86.310 130.502 1.00 18.18 261 GLY A O 1
ATOM 2041 N N . THR A 1 261 ? 48.752 87.809 130.530 1.00 17.62 262 THR A N 1
ATOM 2042 C CA . THR A 1 261 ? 47.709 86.819 130.838 1.00 17.41 262 THR A CA 1
ATOM 2043 C C . THR A 1 261 ? 46.295 87.368 130.639 1.00 17.24 262 THR A C 1
ATOM 2044 O O . THR A 1 261 ? 46.047 88.557 130.843 1.00 17.22 262 THR A O 1
ATOM 2048 N N . ILE A 1 262 ? 45.368 86.496 130.250 1.00 17.12 263 ILE A N 1
ATOM 2049 C CA . ILE A 1 262 ? 43.959 86.886 130.157 1.00 17.11 263 ILE A CA 1
ATOM 2050 C C . ILE A 1 262 ? 43.260 86.778 131.518 1.00 16.53 263 ILE A C 1
ATOM 2051 O O . ILE A 1 262 ? 42.115 87.204 131.674 1.00 16.76 263 ILE A O 1
ATOM 2056 N N . GLY A 1 263 ? 43.973 86.234 132.504 1.00 15.89 264 GLY A N 1
ATOM 2057 C CA . GLY A 1 263 ? 43.395 85.925 133.811 1.00 15.14 264 GLY A CA 1
ATOM 2058 C C . GLY A 1 263 ? 43.083 87.097 134.728 1.00 14.57 264 GLY A C 1
ATOM 2059 O O . GLY A 1 263 ? 42.437 86.911 135.760 1.00 14.47 264 GLY A O 1
ATOM 2060 N N . ILE A 1 264 ? 43.531 88.299 134.364 1.00 13.95 265 ILE A N 1
ATOM 2061 C CA . ILE A 1 264 ? 43.307 89.485 135.203 1.00 13.62 265 ILE A CA 1
ATOM 2062 C C . ILE A 1 264 ? 42.307 90.499 134.624 1.00 13.46 265 ILE A C 1
ATOM 2063 O O . ILE A 1 264 ? 41.852 91.399 135.334 1.00 13.28 265 ILE A O 1
ATOM 2068 N N . ALA A 1 265 ? 41.957 90.335 133.351 1.00 13.14 266 ALA A N 1
ATOM 2069 C CA . ALA A 1 265 ? 41.174 91.329 132.613 1.00 13.07 266 ALA A CA 1
ATOM 2070 C C . ALA A 1 265 ? 39.690 91.356 133.000 1.00 13.03 266 ALA A C 1
ATOM 2071 O O . ALA A 1 265 ? 38.968 90.381 132.772 1.00 12.94 266 ALA A O 1
ATOM 2073 N N . PRO A 1 266 ? 39.234 92.476 133.592 1.00 13.05 267 PRO A N 1
ATOM 2074 C CA . PRO A 1 266 ? 37.843 92.619 133.992 1.00 13.18 267 PRO A CA 1
ATOM 2075 C C . PRO A 1 266 ? 36.984 93.266 132.904 1.00 13.52 267 PRO A C 1
ATOM 2076 O O . PRO A 1 266 ? 37.516 93.811 131.932 1.00 13.23 267 PRO A O 1
ATOM 2080 N N . SER A 1 267 ? 35.668 93.216 133.079 1.00 14.18 268 SER A N 1
ATOM 2081 C CA . SER A 1 267 ? 34.761 93.910 132.172 1.00 15.10 268 SER A CA 1
ATOM 2082 C C . SER A 1 267 ? 33.513 94.437 132.870 1.00 15.20 268 SER A C 1
ATOM 2083 O O . SER A 1 267 ? 32.926 93.766 133.729 1.00 15.75 268 SER A O 1
ATOM 2086 N N . ALA A 1 268 ? 33.131 95.653 132.496 1.00 14.83 269 ALA A N 1
ATOM 2087 C CA . ALA A 1 268 ? 31.917 96.282 132.985 1.00 14.55 269 ALA A CA 1
ATOM 2088 C C . ALA A 1 268 ? 30.939 96.442 131.822 1.00 14.47 269 ALA A C 1
ATOM 2089 O O . ALA A 1 268 ? 31.224 97.165 130.865 1.00 14.30 269 ALA A O 1
ATOM 2091 N N . ASN A 1 269 ? 29.810 95.741 131.903 1.00 14.27 270 ASN A N 1
ATOM 2092 C CA . ASN A 1 269 ? 28.733 95.859 130.922 1.00 14.57 270 ASN A CA 1
ATOM 2093 C C . ASN A 1 269 ? 27.720 96.868 131.443 1.00 14.67 270 ASN A C 1
ATOM 2094 O O . ASN A 1 269 ? 26.813 96.523 132.203 1.00 14.49 270 ASN A O 1
ATOM 2099 N N . LEU A 1 270 ? 27.892 98.119 131.031 1.00 15.04 271 LEU A N 1
ATOM 2100 C CA . LEU A 1 270 ? 27.182 99.235 131.637 1.00 15.58 271 LEU A CA 1
ATOM 2101 C C . LEU A 1 270 ? 25.959 99.691 130.860 1.00 16.20 271 LEU A C 1
ATOM 2102 O O . LEU A 1 270 ? 26.001 99.851 129.635 1.00 15.90 271 LEU A O 1
ATOM 2107 N N . ASN A 1 271 ? 24.873 99.888 131.600 1.00 16.95 272 ASN A N 1
ATOM 2108 C CA . ASN A 1 271 ? 23.752 100.701 131.160 1.00 17.98 272 ASN A CA 1
ATOM 2109 C C . ASN A 1 271 ? 23.900 102.050 131.878 1.00 18.48 272 ASN A C 1
ATOM 2110 O O . ASN A 1 271 ? 23.427 102.203 133.005 1.00 18.48 272 ASN A O 1
ATOM 2115 N N . PRO A 1 272 ? 24.583 103.022 131.237 1.00 19.15 273 PRO A N 1
ATOM 2116 C CA . PRO A 1 272 ? 24.994 104.278 131.883 1.00 19.64 273 PRO A CA 1
ATOM 2117 C C . PRO A 1 272 ? 23.834 105.121 132.417 1.00 20.27 273 PRO A C 1
ATOM 2118 O O . PRO A 1 272 ? 24.003 105.845 133.401 1.00 20.24 273 PRO A O 1
ATOM 2122 N N . GLU A 1 273 ? 22.672 105.015 131.776 1.00 20.91 274 GLU A N 1
ATOM 2123 C CA . GLU A 1 273 ? 21.475 105.754 132.185 1.00 21.71 274 GLU A CA 1
ATOM 2124 C C . GLU A 1 273 ? 20.848 105.161 133.447 1.00 21.77 274 GLU A C 1
ATOM 2125 O O . GLU A 1 273 ? 19.972 105.775 134.061 1.00 21.80 274 GLU A O 1
ATOM 2131 N N . ARG A 1 274 ? 21.306 103.964 133.817 1.00 21.85 275 ARG A N 1
ATOM 2132 C CA . ARG A 1 274 ? 20.861 103.255 135.020 1.00 21.89 275 ARG A CA 1
ATOM 2133 C C . ARG A 1 274 ? 19.360 102.949 135.016 1.00 21.88 275 ARG A C 1
ATOM 2134 O O . ARG A 1 274 ? 18.699 102.995 136.056 1.00 21.99 275 ARG A O 1
ATOM 2142 N N . ASN A 1 275 ? 18.836 102.629 133.835 1.00 21.70 276 ASN A N 1
ATOM 2143 C CA . ASN A 1 275 ? 17.454 102.182 133.692 1.00 21.65 276 ASN A CA 1
ATOM 2144 C C . ASN A 1 275 ? 17.332 100.702 134.028 1.00 21.34 276 ASN A C 1
ATOM 2145 O O . ASN A 1 275 ? 16.270 100.231 134.444 1.00 21.46 276 ASN A O 1
ATOM 2150 N N . PHE A 1 276 ? 18.436 99.983 133.840 1.00 20.77 277 PHE A N 1
ATOM 2151 C CA . PHE A 1 276 ? 18.522 98.556 134.123 1.00 20.25 277 PHE A CA 1
ATOM 2152 C C . PHE A 1 276 ? 19.802 98.278 134.915 1.00 19.51 277 PHE A C 1
ATOM 2153 O O . PHE A 1 276 ? 20.726 99.094 134.889 1.00 19.47 277 PHE A O 1
ATOM 2161 N N . PRO A 1 277 ? 19.860 97.139 135.636 1.00 18.81 278 PRO A N 1
ATOM 2162 C CA . PRO A 1 277 ? 21.116 96.780 136.300 1.00 18.25 278 PRO A CA 1
ATOM 2163 C C . PRO A 1 277 ? 22.249 96.530 135.305 1.00 17.43 278 PRO A C 1
ATOM 2164 O O . PRO A 1 277 ? 22.027 95.949 134.237 1.00 17.33 278 PRO A O 1
ATOM 2168 N N . SER A 1 278 ? 23.444 96.995 135.650 1.00 16.71 279 SER A N 1
ATOM 2169 C CA . SER A 1 278 ? 24.635 96.712 134.864 1.00 16.09 279 SER A CA 1
ATOM 2170 C C . SER A 1 278 ? 25.213 95.358 135.279 1.00 15.68 279 SER A C 1
ATOM 2171 O O . SER A 1 278 ? 24.860 94.821 136.334 1.00 15.67 279 SER A O 1
ATOM 2174 N N . LEU A 1 279 ? 26.088 94.808 134.441 1.00 14.95 280 LEU A N 1
ATOM 2175 C CA . LEU A 1 279 ? 26.650 93.482 134.669 1.00 14.38 280 LEU A CA 1
ATOM 2176 C C . LEU A 1 279 ? 28.173 93.528 134.707 1.00 14.12 280 LEU A C 1
ATOM 2177 O O . LEU A 1 279 ? 28.814 94.149 133.856 1.00 13.88 280 LEU A O 1
ATOM 2182 N N . PHE A 1 280 ? 28.743 92.857 135.701 1.00 13.67 281 PHE A N 1
ATOM 2183 C CA . PHE A 1 280 ? 30.184 92.866 135.904 1.00 13.29 281 PHE A CA 1
ATOM 2184 C C . PHE A 1 280 ? 30.718 91.438 135.907 1.00 13.34 281 PHE A C 1
ATOM 2185 O O . PHE A 1 280 ? 30.217 90.573 136.628 1.00 12.99 281 PHE A O 1
ATOM 2193 N N . GLU A 1 281 ? 31.725 91.207 135.067 1.00 13.20 282 GLU A N 1
ATOM 2194 C CA . GLU A 1 281 ? 32.223 89.870 134.771 1.00 13.58 282 GLU A CA 1
ATOM 2195 C C . GLU A 1 281 ? 33.674 89.937 134.302 1.00 13.07 282 GLU A C 1
ATOM 2196 O O . GLU A 1 281 ? 34.128 90.984 133.832 1.00 13.27 282 GLU A O 1
ATOM 2202 N N . PRO A 1 282 ? 34.417 88.824 134.432 1.00 12.70 283 PRO A N 1
ATOM 2203 C CA . PRO A 1 282 ? 35.709 88.765 133.758 1.00 12.14 283 PRO A CA 1
ATOM 2204 C C . PRO A 1 282 ? 35.568 88.736 132.236 1.00 11.54 283 PRO A C 1
ATOM 2205 O O . PRO A 1 282 ? 34.512 88.366 131.713 1.00 11.19 283 PRO A O 1
ATOM 2209 N N . VAL A 1 283 ? 36.626 89.139 131.538 1.00 10.94 284 VAL A N 1
ATOM 2210 C CA . VAL A 1 283 ? 36.694 88.979 130.088 1.00 10.66 284 VAL A CA 1
ATOM 2211 C C . VAL A 1 283 ? 36.681 87.487 129.715 1.00 10.62 284 VAL A C 1
ATOM 2212 O O . VAL A 1 283 ? 36.009 87.086 128.761 1.00 10.42 284 VAL A O 1
ATOM 2216 N N . HIS A 1 284 ? 37.400 86.675 130.490 1.00 10.48 285 HIS A N 1
ATOM 2217 C CA . HIS A 1 284 ? 37.567 85.243 130.191 1.00 10.60 285 HIS A CA 1
ATOM 2218 C C . HIS A 1 284 ? 36.269 84.429 130.230 1.00 10.52 285 HIS A C 1
ATOM 2219 O O . HIS A 1 284 ? 35.277 84.845 130.824 1.00 10.53 285 HIS A O 1
ATOM 2226 N N . GLY A 1 285 ? 36.294 83.261 129.595 1.00 10.91 286 GLY A N 1
ATOM 2227 C CA . GLY A 1 285 ? 35.142 82.364 129.580 1.00 11.11 286 GLY A CA 1
ATOM 2228 C C . GLY A 1 285 ? 35.157 81.338 130.696 1.00 11.41 286 GLY A C 1
ATOM 2229 O O . GLY A 1 285 ? 35.756 81.559 131.751 1.00 11.19 286 GLY A O 1
ATOM 2230 N N . SER A 1 286 ? 34.493 80.210 130.452 1.00 11.78 287 SER A N 1
ATOM 2231 C CA . SER A 1 286 ? 34.328 79.157 131.460 1.00 12.32 287 SER A CA 1
ATOM 2232 C C . SER A 1 286 ? 35.540 78.227 131.604 1.00 12.83 287 SER A C 1
ATOM 2233 O O . SER A 1 286 ? 35.582 77.407 132.524 1.00 12.89 287 SER A O 1
ATOM 2236 N N . ALA A 1 287 ? 36.511 78.363 130.699 1.00 13.40 288 ALA A N 1
ATOM 2237 C CA . ALA A 1 287 ? 37.758 77.581 130.711 1.00 14.22 288 ALA A CA 1
ATOM 2238 C C . ALA A 1 287 ? 37.591 76.099 131.117 1.00 14.93 288 ALA A C 1
ATOM 2239 O O . ALA A 1 287 ? 38.108 75.677 132.156 1.00 14.77 288 ALA A O 1
ATOM 2241 N N . PRO A 1 288 ? 36.878 75.307 130.288 1.00 15.67 289 PRO A N 1
ATOM 2242 C CA . PRO A 1 288 ? 36.598 73.903 130.609 1.00 16.32 289 PRO A CA 1
ATOM 2243 C C . PRO A 1 288 ? 37.847 73.040 130.796 1.00 17.00 289 PRO A C 1
ATOM 2244 O O . PRO A 1 288 ? 37.813 72.077 131.561 1.00 16.98 289 PRO A O 1
ATOM 2248 N N . ASP A 1 289 ? 38.939 73.387 130.120 1.00 17.77 290 ASP A N 1
ATOM 2249 C CA . ASP A 1 289 ? 40.152 72.571 130.173 1.00 18.63 290 ASP A CA 1
ATOM 2250 C C . ASP A 1 289 ? 40.984 72.760 131.458 1.00 18.39 290 ASP A C 1
ATOM 2251 O O . ASP A 1 289 ? 41.946 72.024 131.678 1.00 18.50 290 ASP A O 1
ATOM 2256 N N . ILE A 1 290 ? 40.617 73.732 132.297 1.00 18.05 291 ILE A N 1
ATOM 2257 C CA . ILE A 1 290 ? 41.248 73.885 133.626 1.00 17.81 291 ILE A CA 1
ATOM 2258 C C . ILE A 1 290 ? 40.255 73.824 134.797 1.00 18.03 291 ILE A C 1
ATOM 2259 O O . ILE A 1 290 ? 40.663 73.867 135.963 1.00 17.78 291 ILE A O 1
ATOM 2264 N N . PHE A 1 291 ? 38.961 73.729 134.491 1.00 18.27 292 PHE A N 1
ATOM 2265 C CA . PHE A 1 291 ? 37.946 73.603 135.536 1.00 18.70 292 PHE A CA 1
ATOM 2266 C C . PHE A 1 291 ? 38.178 72.333 136.347 1.00 18.84 292 PHE A C 1
ATOM 2267 O O . PHE A 1 291 ? 38.403 71.260 135.785 1.00 18.88 292 PHE A O 1
ATOM 2275 N N . GLY A 1 292 ? 38.140 72.467 137.667 1.00 19.09 293 GLY A N 1
ATOM 2276 C CA . GLY A 1 292 ? 38.313 71.318 138.553 1.00 19.38 293 GLY A CA 1
ATOM 2277 C C . GLY A 1 292 ? 39.656 71.240 139.256 1.00 19.55 293 GLY A C 1
ATOM 2278 O O . GLY A 1 292 ? 39.779 70.555 140.271 1.00 19.71 293 GLY A O 1
ATOM 2279 N N . LYS A 1 293 ? 40.672 71.919 138.729 1.00 19.54 294 LYS A N 1
ATOM 2280 C CA . LYS A 1 293 ? 41.978 71.908 139.398 1.00 19.69 294 LYS A CA 1
ATOM 2281 C C . LYS A 1 293 ? 42.287 73.155 140.217 1.00 19.21 294 LYS A C 1
ATOM 2282 O O . LYS A 1 293 ? 43.404 73.310 140.710 1.00 19.40 294 LYS A O 1
ATOM 2288 N N . ASN A 1 294 ? 41.292 74.026 140.367 1.00 18.67 295 ASN A N 1
ATOM 2289 C CA . ASN A 1 294 ? 41.424 75.262 141.144 1.00 18.23 295 ASN A CA 1
ATOM 2290 C C . ASN A 1 294 ? 42.766 75.977 140.947 1.00 17.52 295 ASN A C 1
ATOM 2291 O O . ASN A 1 294 ? 43.483 76.268 141.912 1.00 17.32 295 ASN A O 1
ATOM 2296 N N . ILE A 1 295 ? 43.100 76.233 139.686 1.00 16.53 296 ILE A N 1
ATOM 2297 C CA . ILE A 1 295 ? 44.278 77.029 139.331 1.00 15.65 296 ILE A CA 1
ATOM 2298 C C . ILE A 1 295 ? 43.874 78.270 138.534 1.00 14.89 296 ILE A C 1
ATOM 2299 O O . ILE A 1 295 ? 44.725 79.074 138.154 1.00 14.63 296 ILE A O 1
ATOM 2304 N N . ALA A 1 296 ? 42.572 78.411 138.288 1.00 13.95 297 ALA A N 1
ATOM 2305 C CA . ALA A 1 296 ? 42.024 79.590 137.622 1.00 13.35 297 ALA A CA 1
ATOM 2306 C C . ALA A 1 296 ? 42.389 80.870 138.373 1.00 12.81 297 ALA A C 1
ATOM 2307 O O . ALA A 1 296 ? 42.250 80.944 139.593 1.00 12.49 297 ALA A O 1
ATOM 2309 N N . ASN A 1 297 ? 42.879 81.858 137.632 1.00 12.35 298 ASN A N 1
ATOM 2310 C CA . ASN A 1 297 ? 43.187 83.182 138.168 1.00 12.07 298 ASN A CA 1
ATOM 2311 C C . ASN A 1 297 ? 41.890 83.905 138.542 1.00 11.88 298 ASN A C 1
ATOM 2312 O O . ASN A 1 297 ? 41.032 84.116 137.680 1.00 11.85 298 ASN A O 1
ATOM 2317 N N . PRO A 1 298 ? 41.726 84.258 139.835 1.00 11.76 299 PRO A N 1
ATOM 2318 C CA . PRO A 1 298 ? 40.523 84.965 140.269 1.00 11.58 299 PRO A CA 1
ATOM 2319 C C . PRO A 1 298 ? 40.606 86.493 140.173 1.00 11.47 299 PRO A C 1
ATOM 2320 O O . PRO A 1 298 ? 39.626 87.172 140.496 1.00 11.36 299 PRO A O 1
ATOM 2324 N N . ILE A 1 299 ? 41.748 87.031 139.744 1.00 11.24 300 ILE A N 1
ATOM 2325 C CA . ILE A 1 299 ? 41.939 88.488 139.739 1.00 11.32 300 ILE A CA 1
ATOM 2326 C C . ILE A 1 299 ? 40.943 89.213 138.822 1.00 11.42 300 ILE A C 1
ATOM 2327 O O . ILE A 1 299 ? 40.421 90.269 139.187 1.00 11.43 300 ILE A O 1
ATOM 2332 N N . ALA A 1 300 ? 40.667 88.634 137.655 1.00 11.61 301 ALA A N 1
ATOM 2333 C CA . ALA A 1 300 ? 39.692 89.203 136.718 1.00 11.82 301 ALA A CA 1
ATOM 2334 C C . ALA A 1 300 ? 38.323 89.373 137.371 1.00 12.06 301 ALA A C 1
ATOM 2335 O O . ALA A 1 300 ? 37.702 90.432 137.259 1.00 12.19 301 ALA A O 1
ATOM 2345 N N . ILE A 1 302 ? 37.733 89.480 140.653 1.00 12.50 303 ILE A N 1
ATOM 2346 C CA . ILE A 1 302 ? 37.874 90.415 141.776 1.00 12.33 303 ILE A CA 1
ATOM 2347 C C . ILE A 1 302 ? 37.904 91.873 141.300 1.00 12.27 303 ILE A C 1
ATOM 2348 O O . ILE A 1 302 ? 37.195 92.722 141.840 1.00 12.07 303 ILE A O 1
ATOM 2353 N N . TRP A 1 303 ? 38.719 92.146 140.285 1.00 12.40 304 TRP A N 1
ATOM 2354 C CA . TRP A 1 303 ? 38.806 93.473 139.675 1.00 12.69 304 TRP A CA 1
ATOM 2355 C C . TRP A 1 303 ? 37.438 93.912 139.130 1.00 12.81 304 TRP A C 1
ATOM 2356 O O . TRP A 1 303 ? 37.042 95.063 139.310 1.00 12.77 304 TRP A O 1
ATOM 2367 N N . SER A 1 304 ? 36.715 92.992 138.490 1.00 13.23 305 SER A N 1
ATOM 2368 C CA . SER A 1 304 ? 35.332 93.249 138.048 1.00 13.73 305 SER A CA 1
ATOM 2369 C C . SER A 1 304 ? 34.444 93.714 139.199 1.00 13.97 305 SER A C 1
ATOM 2370 O O . SER A 1 304 ? 33.587 94.582 139.018 1.00 13.80 305 SER A O 1
ATOM 2373 N N . GLY A 1 305 ? 34.658 93.126 140.376 1.00 14.33 306 GLY A N 1
ATOM 2374 C CA . GLY A 1 305 ? 33.942 93.507 141.590 1.00 14.93 306 GLY A CA 1
ATOM 2375 C C . GLY A 1 305 ? 34.258 94.923 142.023 1.00 15.34 306 GLY A C 1
ATOM 2376 O O . GLY A 1 305 ? 33.362 95.665 142.426 1.00 15.39 306 GLY A O 1
ATOM 2377 N N . ALA A 1 306 ? 35.536 95.291 141.940 1.00 15.72 307 ALA A N 1
ATOM 2378 C CA . ALA A 1 306 ? 35.978 96.652 142.230 1.00 16.38 307 ALA A CA 1
ATOM 2379 C C . ALA A 1 306 ? 35.317 97.668 141.295 1.00 16.91 307 ALA A C 1
ATOM 2380 O O . ALA A 1 306 ? 34.880 98.734 141.740 1.00 16.89 307 ALA A O 1
ATOM 2382 N N . LEU A 1 307 ? 35.235 97.325 140.008 1.00 17.53 308 LEU A N 1
ATOM 2383 C CA . LEU A 1 307 ? 34.547 98.161 139.020 1.00 18.31 308 LEU A CA 1
ATOM 2384 C C . LEU A 1 307 ? 33.069 98.323 139.362 1.00 18.89 308 LEU A C 1
ATOM 2385 O O . LEU A 1 307 ? 32.503 99.403 139.184 1.00 18.75 308 LEU A O 1
ATOM 2398 N N . LEU A 1 309 ? 31.689 98.232 142.403 1.00 20.91 310 LEU A N 1
ATOM 2399 C CA . LEU A 1 309 ? 31.562 99.135 143.547 1.00 21.09 310 LEU A CA 1
ATOM 2400 C C . LEU A 1 309 ? 31.763 100.586 143.130 1.00 21.31 310 LEU A C 1
ATOM 2401 O O . LEU A 1 309 ? 31.051 101.475 143.599 1.00 21.27 310 LEU A O 1
ATOM 2406 N N . GLU A 1 310 ? 32.730 100.813 142.244 1.00 21.73 311 GLU A N 1
ATOM 2407 C CA . GLU A 1 310 ? 32.991 102.137 141.690 1.00 22.45 311 GLU A CA 1
ATOM 2408 C C . GLU A 1 310 ? 31.748 102.681 140.974 1.00 22.55 311 GLU A C 1
ATOM 2409 O O . GLU A 1 310 ? 31.385 103.846 141.152 1.00 22.45 311 GLU A O 1
ATOM 2415 N N . PHE A 1 311 ? 31.093 101.824 140.188 1.00 22.68 312 PHE A N 1
ATOM 2416 C CA . PHE A 1 311 ? 29.896 102.209 139.435 1.00 23.09 312 PHE A CA 1
ATOM 2417 C C . PHE A 1 311 ? 28.658 102.416 140.317 1.00 23.50 312 PHE A C 1
ATOM 2418 O O . PHE A 1 311 ? 27.885 103.351 140.095 1.00 23.41 312 PHE A O 1
ATOM 2426 N N . LEU A 1 312 ? 28.473 101.539 141.302 1.00 24.15 313 LEU A N 1
ATOM 2427 C CA . LEU A 1 312 ? 27.344 101.639 142.230 1.00 24.89 313 LEU A CA 1
ATOM 2428 C C . LEU A 1 312 ? 27.475 102.812 143.198 1.00 25.53 313 LEU A C 1
ATOM 2429 O O . LEU A 1 312 ? 26.471 103.386 143.622 1.00 25.55 313 LEU A O 1
ATOM 2434 N N . GLY A 1 313 ? 28.712 103.166 143.535 1.00 26.41 314 GLY A N 1
ATOM 2435 C CA . GLY A 1 313 ? 28.987 104.194 144.537 1.00 27.63 314 GLY A CA 1
ATOM 2436 C C . GLY A 1 313 ? 28.461 105.572 144.189 1.00 28.57 314 GLY A C 1
ATOM 2437 O O . GLY A 1 313 ? 27.875 106.251 145.039 1.00 28.65 314 GLY A O 1
ATOM 2438 N N . GLN A 1 314 ? 28.670 105.972 142.934 1.00 29.32 315 GLN A N 1
ATOM 2439 C CA . GLN A 1 314 ? 28.256 107.282 142.418 1.00 30.22 315 GLN A CA 1
ATOM 2440 C C . GLN A 1 314 ? 28.869 108.444 143.203 1.00 30.42 315 GLN A C 1
ATOM 2441 O O . GLN A 1 314 ? 30.006 108.842 142.937 1.00 30.68 315 GLN A O 1
ATOM 2447 N N . GLY A 1 315 ? 28.126 108.974 144.172 1.00 30.71 316 GLY A N 1
ATOM 2448 C CA . GLY A 1 315 ? 28.601 110.098 144.978 1.00 30.81 316 GLY A CA 1
ATOM 2449 C C . GLY A 1 315 ? 29.240 109.713 146.303 1.00 30.86 316 GLY A C 1
ATOM 2450 O O . GLY A 1 315 ? 29.784 110.573 147.002 1.00 30.97 316 GLY A O 1
ATOM 2451 N N . ASP A 1 316 ? 29.180 108.427 146.647 1.00 30.73 317 ASP A N 1
ATOM 2452 C CA . ASP A 1 316 ? 29.653 107.946 147.945 1.00 30.55 317 ASP A CA 1
ATOM 2453 C C . ASP A 1 316 ? 31.151 107.646 147.928 1.00 30.42 317 ASP A C 1
ATOM 2454 O O . ASP A 1 316 ? 31.615 106.787 147.172 1.00 30.51 317 ASP A O 1
ATOM 2459 N N . GLU A 1 317 ? 31.895 108.353 148.778 1.00 30.02 318 GLU A N 1
ATOM 2460 C CA . GLU A 1 317 ? 33.353 108.218 148.849 1.00 29.66 318 GLU A CA 1
ATOM 2461 C C . GLU A 1 317 ? 33.819 106.860 149.388 1.00 28.95 318 GLU A C 1
ATOM 2462 O O . GLU A 1 317 ? 34.917 106.408 149.063 1.00 28.92 318 GLU A O 1
ATOM 2468 N N . ARG A 1 318 ? 32.978 106.220 150.201 1.00 28.06 319 ARG A N 1
ATOM 2469 C CA . ARG A 1 318 ? 33.280 104.905 150.774 1.00 27.39 319 ARG A CA 1
ATOM 2470 C C . ARG A 1 318 ? 33.485 103.844 149.687 1.00 26.78 319 ARG A C 1
ATOM 2471 O O . ARG A 1 318 ? 34.397 103.018 149.777 1.00 26.53 319 ARG A O 1
ATOM 2479 N N . TYR A 1 319 ? 32.633 103.884 148.665 1.00 26.02 320 TYR A N 1
ATOM 2480 C CA . TYR A 1 319 ? 32.689 102.933 147.557 1.00 25.46 320 TYR A CA 1
ATOM 2481 C C . TYR A 1 319 ? 33.898 103.155 146.655 1.00 25.14 320 TYR A C 1
ATOM 2482 O O . TYR A 1 319 ? 34.484 102.193 146.149 1.00 25.02 320 TYR A O 1
ATOM 2491 N N . GLN A 1 320 ? 34.273 104.419 146.467 1.00 24.85 321 GLN A N 1
ATOM 2492 C CA . GLN A 1 320 ? 35.458 104.765 145.684 1.00 24.55 321 GLN A CA 1
ATOM 2493 C C . GLN A 1 320 ? 36.738 104.291 146.373 1.00 24.36 321 GLN A C 1
ATOM 2494 O O . GLN A 1 320 ? 37.650 103.783 145.715 1.00 24.22 321 GLN A O 1
ATOM 2500 N N . ARG A 1 321 ? 36.794 104.456 147.693 1.00 23.99 322 ARG A N 1
ATOM 2501 C CA . ARG A 1 321 ? 37.931 103.997 148.488 1.00 23.84 322 ARG A CA 1
ATOM 2502 C C . ARG A 1 321 ? 38.014 102.474 148.512 1.00 23.32 322 ARG A C 1
ATOM 2503 O O . ARG A 1 321 ? 39.108 101.913 148.521 1.00 23.20 322 ARG A O 1
ATOM 2511 N N . ALA A 1 322 ? 36.854 101.818 148.528 1.00 22.84 323 ALA A N 1
ATOM 2512 C CA . ALA A 1 322 ? 36.782 100.359 148.462 1.00 22.42 323 ALA A CA 1
ATOM 2513 C C . ALA A 1 322 ? 37.350 99.845 147.138 1.00 22.18 323 ALA A C 1
ATOM 2514 O O . ALA A 1 322 ? 38.132 98.893 147.129 1.00 21.97 323 ALA A O 1
ATOM 2516 N N . HIS A 1 323 ? 36.965 100.492 146.034 1.00 21.86 324 HIS A N 1
ATOM 2517 C CA . HIS A 1 323 ? 37.535 100.203 144.716 1.00 21.68 324 HIS A CA 1
ATOM 2518 C C . HIS A 1 323 ? 39.053 100.354 144.731 1.00 21.71 324 HIS A C 1
ATOM 2519 O O . HIS A 1 323 ? 39.777 99.448 144.313 1.00 21.66 324 HIS A O 1
ATOM 2526 N N . ASP A 1 324 ? 39.520 101.504 145.217 1.00 21.82 325 ASP A N 1
ATOM 2527 C CA . ASP A 1 324 ? 40.945 101.831 145.248 1.00 22.16 325 ASP A CA 1
ATOM 2528 C C . ASP A 1 324 ? 41.753 100.854 146.104 1.00 22.15 325 ASP A C 1
ATOM 2529 O O . ASP A 1 324 ? 42.865 100.481 145.734 1.00 22.22 325 ASP A O 1
ATOM 2534 N N . ASP A 1 325 ? 41.190 100.443 147.239 1.00 22.33 326 ASP A N 1
ATOM 2535 C CA . ASP A 1 325 ? 41.845 99.477 148.127 1.00 22.61 326 ASP A CA 1
ATOM 2536 C C . ASP A 1 325 ? 41.928 98.087 147.506 1.00 22.59 326 ASP A C 1
ATOM 2537 O O . ASP A 1 325 ? 42.899 97.363 147.726 1.00 22.47 326 ASP A O 1
ATOM 2550 N N . LEU A 1 327 ? 42.132 97.486 144.210 1.00 21.35 328 LEU A N 1
ATOM 2551 C CA . LEU A 1 327 ? 43.196 97.602 143.215 1.00 20.68 328 LEU A CA 1
ATOM 2552 C C . LEU A 1 327 ? 44.576 97.601 143.868 1.00 20.31 328 LEU A C 1
ATOM 2553 O O . LEU A 1 327 ? 45.502 96.978 143.358 1.00 20.13 328 LEU A O 1
ATOM 2558 N N . ASN A 1 328 ? 44.694 98.300 144.995 1.00 20.02 329 ASN A N 1
ATOM 2559 C CA . ASN A 1 328 ? 45.912 98.309 145.803 1.00 19.81 329 ASN A CA 1
ATOM 2560 C C . ASN A 1 328 ? 46.288 96.891 146.239 1.00 19.33 329 ASN A C 1
ATOM 2561 O O . ASN A 1 328 ? 47.438 96.479 146.093 1.00 19.21 329 ASN A O 1
ATOM 2566 N N . ALA A 1 329 ? 45.304 96.151 146.747 1.00 19.00 330 ALA A N 1
ATOM 2567 C CA . ALA A 1 329 ? 45.503 94.771 147.195 1.00 18.85 330 ALA A CA 1
ATOM 2568 C C . ALA A 1 329 ? 45.916 93.847 146.044 1.00 18.68 330 ALA A C 1
ATOM 2569 O O . ALA A 1 329 ? 46.806 93.013 146.204 1.00 18.60 330 ALA A O 1
ATOM 2571 N N . ILE A 1 330 ? 45.265 94.007 144.892 1.00 18.47 331 ILE A N 1
ATOM 2572 C CA . ILE A 1 330 ? 45.608 93.256 143.681 1.00 18.41 331 ILE A CA 1
ATOM 2573 C C . ILE A 1 330 ? 47.058 93.527 143.258 1.00 18.40 331 ILE A C 1
ATOM 2574 O O . ILE A 1 330 ? 47.817 92.587 143.017 1.00 18.26 331 ILE A O 1
ATOM 2579 N N . GLU A 1 331 ? 47.431 94.807 143.193 1.00 18.49 332 GLU A N 1
ATOM 2580 C CA . GLU A 1 331 ? 48.794 95.229 142.840 1.00 18.94 332 GLU A CA 1
ATOM 2581 C C . GLU A 1 331 ? 49.853 94.604 143.749 1.00 18.60 332 GLU A C 1
ATOM 2582 O O . GLU A 1 331 ? 50.870 94.101 143.269 1.00 18.36 332 GLU A O 1
ATOM 2588 N N . ARG A 1 332 ? 49.603 94.641 145.056 1.00 18.61 333 ARG A N 1
ATOM 2589 C CA . ARG A 1 332 ? 50.553 94.134 146.055 1.00 18.76 333 ARG A CA 1
ATOM 2590 C C . ARG A 1 332 ? 50.774 92.627 145.943 1.00 18.49 333 ARG A C 1
ATOM 2591 O O . ARG A 1 332 ? 51.909 92.151 145.994 1.00 18.41 333 ARG A O 1
ATOM 2599 N N . VAL A 1 333 ? 49.680 91.890 145.777 1.00 18.35 334 VAL A N 1
ATOM 2600 C CA . VAL A 1 333 ? 49.713 90.436 145.641 1.00 18.20 334 VAL A CA 1
ATOM 2601 C C . VAL A 1 333 ? 50.491 90.001 144.388 1.00 18.06 334 VAL A C 1
ATOM 2602 O O . VAL A 1 333 ? 51.287 89.055 144.438 1.00 17.85 334 VAL A O 1
ATOM 2606 N N . ILE A 1 334 ? 50.276 90.712 143.281 1.00 17.95 335 ILE A N 1
ATOM 2607 C CA . ILE A 1 334 ? 51.024 90.479 142.040 1.00 17.93 335 ILE A CA 1
ATOM 2608 C C . ILE A 1 334 ? 52.523 90.757 142.235 1.00 18.27 335 ILE A C 1
ATOM 2609 O O . ILE A 1 334 ? 53.367 89.955 141.823 1.00 18.05 335 ILE A O 1
ATOM 2614 N N . ALA A 1 335 ? 52.843 91.883 142.872 1.00 18.63 336 ALA A N 1
ATOM 2615 C CA . ALA A 1 335 ? 54.234 92.229 143.184 1.00 19.18 336 ALA A CA 1
ATOM 2616 C C . ALA A 1 335 ? 54.905 91.168 144.063 1.00 19.53 336 ALA A C 1
ATOM 2617 O O . ALA A 1 335 ? 56.081 90.854 143.872 1.00 19.76 336 ALA A O 1
ATOM 2619 N N . ASP A 1 336 ? 54.144 90.613 145.007 1.00 19.89 337 ASP A N 1
ATOM 2620 C CA . ASP A 1 336 ? 54.631 89.571 145.924 1.00 20.35 337 ASP A CA 1
ATOM 2621 C C . ASP A 1 336 ? 54.858 88.214 145.256 1.00 19.96 337 ASP A C 1
ATOM 2622 O O . ASP A 1 336 ? 55.609 87.384 145.771 1.00 20.21 337 ASP A O 1
ATOM 2627 N N . GLY A 1 337 ? 54.198 87.992 144.122 1.00 19.50 338 GLY A N 1
ATOM 2628 C CA . GLY A 1 337 ? 54.223 86.695 143.448 1.00 18.81 338 GLY A CA 1
ATOM 2629 C C . GLY A 1 337 ? 53.211 85.720 144.028 1.00 18.31 338 GLY A C 1
ATOM 2630 O O . GLY A 1 337 ? 53.282 84.514 143.774 1.00 18.21 338 GLY A O 1
ATOM 2631 N N . SER A 1 338 ? 52.270 86.243 144.812 1.00 17.81 339 SER A N 1
ATOM 2632 C CA . SER A 1 338 ? 51.191 85.434 145.378 1.00 17.33 339 SER A CA 1
ATOM 2633 C C . SER A 1 338 ? 50.088 85.244 144.334 1.00 16.94 339 SER A C 1
ATOM 2634 O O . SER A 1 338 ? 48.968 85.735 144.485 1.00 16.65 339 SER A O 1
ATOM 2637 N N . VAL A 1 339 ? 50.423 84.519 143.272 1.00 16.48 340 VAL A N 1
ATOM 2638 C CA . VAL A 1 339 ? 49.558 84.420 142.095 1.00 16.10 340 VAL A CA 1
ATOM 2639 C C . VAL A 1 339 ? 49.440 82.986 141.574 1.00 15.76 340 VAL A C 1
ATOM 2640 O O . VAL A 1 339 ? 50.139 82.086 142.038 1.00 15.57 340 VAL A O 1
ATOM 2644 N N . THR A 1 340 ? 48.543 82.790 140.614 1.00 15.64 341 THR A N 1
ATOM 2645 C CA . THR A 1 340 ? 48.303 81.484 140.003 1.00 15.47 341 THR A CA 1
ATOM 2646 C C . THR A 1 340 ? 49.349 81.172 138.917 1.00 15.76 341 THR A C 1
ATOM 2647 O O . THR A 1 340 ? 50.113 82.058 138.530 1.00 15.40 341 THR A O 1
ATOM 2651 N N . PRO A 1 341 ? 49.404 79.908 138.441 1.00 16.22 342 PRO A N 1
ATOM 2652 C CA . PRO A 1 341 ? 50.384 79.486 137.426 1.00 16.61 342 PRO A CA 1
ATOM 2653 C C . PRO A 1 341 ? 50.394 80.278 136.109 1.00 17.04 342 PRO A C 1
ATOM 2654 O O . PRO A 1 341 ? 51.438 80.347 135.459 1.00 17.16 342 PRO A O 1
ATOM 2658 N N . ASP A 1 342 ? 49.260 80.860 135.716 1.00 17.52 343 ASP A N 1
ATOM 2659 C CA . ASP A 1 342 ? 49.209 81.663 134.484 1.00 18.18 343 ASP A CA 1
ATOM 2660 C C . ASP A 1 342 ? 50.045 82.945 134.593 1.00 18.76 343 ASP A C 1
ATOM 2661 O O . ASP A 1 342 ? 50.398 83.552 133.578 1.00 18.78 343 ASP A O 1
ATOM 2674 N N . GLY A 1 344 ? 52.883 82.794 136.587 1.00 19.53 345 GLY A N 1
ATOM 2675 C CA . GLY A 1 344 ? 54.189 82.284 137.002 1.00 19.13 345 GLY A CA 1
ATOM 2676 C C . GLY A 1 344 ? 54.286 81.876 138.463 1.00 18.82 345 GLY A C 1
ATOM 2677 O O . GLY A 1 344 ? 55.371 81.537 138.940 1.00 18.85 345 GLY A O 1
ATOM 2678 N N . GLY A 1 345 ? 53.156 81.902 139.169 1.00 18.37 346 GLY A N 1
ATOM 2679 C CA . GLY A 1 345 ? 53.117 81.539 140.586 1.00 17.86 346 GLY A CA 1
ATOM 2680 C C . GLY A 1 345 ? 52.702 80.100 140.828 1.00 17.54 346 GLY A C 1
ATOM 2681 O O . GLY A 1 345 ? 52.491 79.339 139.884 1.00 17.47 346 GLY A O 1
ATOM 2682 N N . THR A 1 346 ? 52.575 79.728 142.099 1.00 17.16 347 THR A N 1
ATOM 2683 C CA . THR A 1 346 ? 52.228 78.354 142.468 1.00 16.95 347 THR A CA 1
ATOM 2684 C C . THR A 1 346 ? 50.969 78.268 143.330 1.00 16.52 347 THR A C 1
ATOM 2685 O O . THR A 1 346 ? 50.574 77.177 143.745 1.00 16.60 347 THR A O 1
ATOM 2689 N N . LEU A 1 347 ? 50.338 79.408 143.596 1.00 15.79 348 LEU A N 1
ATOM 2690 C CA . LEU A 1 347 ? 49.147 79.427 144.447 1.00 15.07 348 LEU A CA 1
ATOM 2691 C C . LEU A 1 347 ? 47.894 78.964 143.713 1.00 14.62 348 LEU A C 1
ATOM 2692 O O . LEU A 1 347 ? 47.779 79.119 142.495 1.00 14.58 348 LEU A O 1
ATOM 2697 N N . SER A 1 348 ? 46.963 78.388 144.466 1.00 13.94 349 SER A N 1
ATOM 2698 C CA . SER A 1 348 ? 45.670 77.980 143.931 1.00 13.36 349 SER A CA 1
ATOM 2699 C C . SER A 1 348 ? 44.725 79.177 143.859 1.00 13.12 349 SER A C 1
ATOM 2700 O O . SER A 1 348 ? 45.002 80.228 144.433 1.00 12.82 349 SER A O 1
ATOM 2703 N N . THR A 1 349 ? 43.605 78.998 143.162 1.00 13.04 350 THR A N 1
ATOM 2704 C CA . THR A 1 349 ? 42.554 80.008 143.066 1.00 12.94 350 THR A CA 1
ATOM 2705 C C . THR A 1 349 ? 42.184 80.565 144.445 1.00 13.13 350 THR A C 1
ATOM 2706 O O . THR A 1 349 ? 42.170 81.784 144.649 1.00 12.82 350 THR A O 1
ATOM 2710 N N . GLN A 1 350 ? 41.905 79.658 145.382 1.00 13.22 351 GLN A N 1
ATOM 2711 C CA . GLN A 1 350 ? 41.443 80.019 146.722 1.00 13.61 351 GLN A CA 1
ATOM 2712 C C . GLN A 1 350 ? 42.523 80.732 147.528 1.00 13.25 351 GLN A C 1
ATOM 2713 O O . GLN A 1 350 ? 42.222 81.639 148.301 1.00 13.44 351 GLN A O 1
ATOM 2719 N N . GLN A 1 351 ? 43.776 80.325 147.336 1.00 12.95 352 GLN A N 1
ATOM 2720 C CA . GLN A 1 351 ? 44.911 80.955 148.019 1.00 12.78 352 GLN A CA 1
ATOM 2721 C C . GLN A 1 351 ? 45.143 82.395 147.557 1.00 12.72 352 GLN A C 1
ATOM 2722 O O . GLN A 1 351 ? 45.499 83.252 148.362 1.00 12.53 352 GLN A O 1
ATOM 2728 N N . VAL A 1 352 ? 44.943 82.657 146.267 1.00 12.88 353 VAL A N 1
ATOM 2729 C CA . VAL A 1 352 ? 45.060 84.023 145.739 1.00 13.15 353 VAL A CA 1
ATOM 2730 C C . VAL A 1 352 ? 43.932 84.907 146.280 1.00 13.37 353 VAL A C 1
ATOM 2731 O O . VAL A 1 352 ? 44.173 86.040 146.710 1.00 13.72 353 VAL A O 1
ATOM 2735 N N . GLY A 1 353 ? 42.710 84.379 146.269 1.00 13.66 354 GLY A N 1
ATOM 2736 C CA . GLY A 1 353 ? 41.560 85.059 146.869 1.00 14.12 354 GLY A CA 1
ATOM 2737 C C . GLY A 1 353 ? 41.823 85.440 148.316 1.00 14.52 354 GLY A C 1
ATOM 2738 O O . GLY A 1 353 ? 41.585 86.581 148.720 1.00 14.34 354 GLY A O 1
ATOM 2739 N N . ALA A 1 354 ? 42.336 84.481 149.085 1.00 14.93 355 ALA A N 1
ATOM 2740 C CA . ALA A 1 354 ? 42.690 84.691 150.490 1.00 15.39 355 ALA A CA 1
ATOM 2741 C C . ALA A 1 354 ? 43.789 85.738 150.676 1.00 15.80 355 ALA A C 1
ATOM 2742 O O . ALA A 1 354 ? 43.714 86.563 151.589 1.00 15.97 355 ALA A O 1
ATOM 2744 N N . ALA A 1 355 ? 44.802 85.697 149.812 1.00 16.24 356 ALA A N 1
ATOM 2745 C CA . ALA A 1 355 ? 45.922 86.640 149.868 1.00 16.78 356 ALA A CA 1
ATOM 2746 C C . ALA A 1 355 ? 45.497 88.086 149.586 1.00 17.15 356 ALA A C 1
ATOM 2747 O O . ALA A 1 355 ? 45.967 89.014 150.245 1.00 17.02 356 ALA A O 1
ATOM 2749 N N . ILE A 1 356 ? 44.609 88.270 148.612 1.00 17.61 357 ILE A N 1
ATOM 2750 C CA . ILE A 1 356 ? 44.096 89.602 148.277 1.00 18.06 357 ILE A CA 1
ATOM 2751 C C . ILE A 1 356 ? 43.192 90.122 149.397 1.00 18.62 357 ILE A C 1
ATOM 2752 O O . ILE A 1 356 ? 43.304 91.280 149.805 1.00 18.59 357 ILE A O 1
ATOM 2757 N N . SER A 1 357 ? 42.318 89.252 149.898 1.00 19.31 358 SER A N 1
ATOM 2758 C CA . SER A 1 357 ? 41.421 89.580 151.003 1.00 20.32 358 SER A CA 1
ATOM 2759 C C . SER A 1 357 ? 42.193 89.992 152.264 1.00 20.85 358 SER A C 1
ATOM 2760 O O . SER A 1 357 ? 41.858 90.996 152.902 1.00 20.74 358 SER A O 1
ATOM 2763 N N . ASP A 1 358 ? 43.229 89.225 152.606 1.00 21.47 359 ASP A N 1
ATOM 2764 C CA . ASP A 1 358 ? 44.064 89.525 153.772 1.00 22.21 359 ASP A CA 1
ATOM 2765 C C . ASP A 1 358 ? 44.858 90.819 153.610 1.00 22.29 359 ASP A C 1
ATOM 2766 O O . ASP A 1 358 ? 44.941 91.620 154.544 1.00 22.22 359 ASP A O 1
ATOM 2771 N N . THR A 1 359 ? 45.449 91.008 152.432 1.00 22.46 360 THR A N 1
ATOM 2772 C CA . THR A 1 359 ? 46.197 92.225 152.113 1.00 22.69 360 THR A CA 1
ATOM 2773 C C . THR A 1 359 ? 45.297 93.458 152.234 1.00 23.01 360 THR A C 1
ATOM 2774 O O . THR A 1 359 ? 45.705 94.478 152.794 1.00 22.99 360 THR A O 1
ATOM 2778 N N . LEU A 1 360 ? 44.073 93.348 151.722 1.00 23.47 361 LEU A N 1
ATOM 2779 C CA . LEU A 1 360 ? 43.099 94.436 151.781 1.00 24.02 361 LEU A CA 1
ATOM 2780 C C . LEU A 1 360 ? 42.769 94.818 153.226 1.00 24.49 361 LEU A C 1
ATOM 2781 O O . LEU A 1 360 ? 42.751 96.001 153.572 1.00 24.33 361 LEU A O 1
ATOM 2786 N N . ALA A 1 361 ? 42.517 93.812 154.062 1.00 25.15 362 ALA A N 1
ATOM 2787 C CA . ALA A 1 361 ? 42.191 94.038 155.473 1.00 26.04 362 ALA A CA 1
ATOM 2788 C C . ALA A 1 361 ? 43.342 94.692 156.242 1.00 26.55 362 ALA A C 1
ATOM 2789 O O . ALA A 1 361 ? 43.113 95.416 157.214 1.00 26.81 362 ALA A O 1
ATOM 2791 N N . ARG A 1 362 ? 44.570 94.451 155.788 1.00 27.06 363 ARG A N 1
ATOM 2792 C CA . ARG A 1 362 ? 45.768 94.969 156.452 1.00 27.81 363 ARG A CA 1
ATOM 2793 C C . ARG A 1 362 ? 46.230 96.337 155.937 1.00 27.77 363 ARG A C 1
ATOM 2794 O O . ARG A 1 362 ? 47.198 96.898 156.456 1.00 27.88 363 ARG A O 1
ATOM 2802 N N . LEU A 1 363 ? 45.539 96.874 154.933 1.00 27.88 364 LEU A N 1
ATOM 2803 C CA . LEU A 1 363 ? 45.871 98.193 154.382 1.00 27.97 364 LEU A CA 1
ATOM 2804 C C . LEU A 1 363 ? 45.550 99.312 155.370 1.00 27.99 364 LEU A C 1
ATOM 2805 O O . LEU A 1 363 ? 44.523 99.272 156.049 1.00 28.06 364 LEU A O 1
ATOM 2810 N N . SER B 1 5 ? 58.165 80.255 78.218 1.00 30.03 5 SER B N 1
ATOM 2811 C CA . SER B 1 5 ? 58.492 81.578 78.825 1.00 29.93 5 SER B CA 1
ATOM 2812 C C . SER B 1 5 ? 57.280 82.166 79.543 1.00 29.62 5 SER B C 1
ATOM 2813 O O . SER B 1 5 ? 56.235 82.397 78.926 1.00 29.70 5 SER B O 1
ATOM 2816 N N . PHE B 1 6 ? 57.429 82.406 80.844 1.00 28.99 6 PHE B N 1
ATOM 2817 C CA . PHE B 1 6 ? 56.342 82.953 81.655 1.00 28.40 6 PHE B CA 1
ATOM 2818 C C . PHE B 1 6 ? 56.213 84.464 81.505 1.00 27.90 6 PHE B C 1
ATOM 2819 O O . PHE B 1 6 ? 57.207 85.195 81.563 1.00 27.83 6 PHE B O 1
ATOM 2827 N N . ARG B 1 7 ? 54.977 84.917 81.306 1.00 27.24 7 ARG B N 1
ATOM 2828 C CA . ARG B 1 7 ? 54.673 86.340 81.203 1.00 26.61 7 ARG B CA 1
ATOM 2829 C C . ARG B 1 7 ? 54.079 86.837 82.515 1.00 25.72 7 ARG B C 1
ATOM 2830 O O . ARG B 1 7 ? 53.047 86.335 82.969 1.00 25.64 7 ARG B O 1
ATOM 2838 N N . ILE B 1 8 ? 54.736 87.826 83.114 1.00 24.67 8 ILE B N 1
ATOM 2839 C CA . ILE B 1 8 ? 54.331 88.357 84.412 1.00 23.73 8 ILE B CA 1
ATOM 2840 C C . ILE B 1 8 ? 53.799 89.782 84.280 1.00 23.13 8 ILE B C 1
ATOM 2841 O O . ILE B 1 8 ? 54.479 90.665 83.748 1.00 22.94 8 ILE B O 1
ATOM 2846 N N . ALA B 1 9 ? 52.577 89.990 84.760 1.00 22.35 9 ALA B N 1
ATOM 2847 C CA . ALA B 1 9 ? 51.981 91.316 84.817 1.00 21.76 9 ALA B CA 1
ATOM 2848 C C . ALA B 1 9 ? 52.341 91.988 86.139 1.00 21.49 9 ALA B C 1
ATOM 2849 O O . ALA B 1 9 ? 51.823 91.615 87.198 1.00 21.19 9 ALA B O 1
ATOM 2851 N N . ALA B 1 10 ? 53.244 92.963 86.066 1.00 20.97 10 ALA B N 1
ATOM 2852 C CA . ALA B 1 10 ? 53.675 93.728 87.231 1.00 20.82 10 ALA B CA 1
ATOM 2853 C C . ALA B 1 10 ? 52.766 94.931 87.446 1.00 20.73 10 ALA B C 1
ATOM 2854 O O . ALA B 1 10 ? 52.621 95.780 86.564 1.00 20.86 10 ALA B O 1
ATOM 2856 N N . ILE B 1 11 ? 52.137 94.986 88.617 1.00 20.44 11 ILE B N 1
ATOM 2857 C CA . ILE B 1 11 ? 51.194 96.051 88.943 1.00 20.18 11 ILE B CA 1
ATOM 2858 C C . ILE B 1 11 ? 51.551 96.646 90.311 1.00 20.21 11 ILE B C 1
ATOM 2859 O O . ILE B 1 11 ? 51.077 96.164 91.344 1.00 20.31 11 ILE B O 1
ATOM 2864 N N . PRO B 1 12 ? 52.402 97.692 90.319 1.00 20.12 12 PRO B N 1
ATOM 2865 C CA . PRO B 1 12 ? 52.883 98.294 91.568 1.00 20.04 12 PRO B CA 1
ATOM 2866 C C . PRO B 1 12 ? 51.778 98.923 92.421 1.00 20.04 12 PRO B C 1
ATOM 2867 O O . PRO B 1 12 ? 51.859 98.893 93.651 1.00 19.88 12 PRO B O 1
ATOM 2871 N N . GLY B 1 13 ? 50.756 99.474 91.771 1.00 20.02 13 GLY B N 1
ATOM 2872 C CA . GLY B 1 13 ? 49.655 100.131 92.472 1.00 20.06 13 GLY B CA 1
ATOM 2873 C C . GLY B 1 13 ? 50.059 101.459 93.086 1.00 20.20 13 GLY B C 1
ATOM 2874 O O . GLY B 1 13 ? 50.647 102.307 92.410 1.00 20.15 13 GLY B O 1
ATOM 2875 N N . ASP B 1 14 ? 49.755 101.625 94.374 1.00 20.21 14 ASP B N 1
ATOM 2876 C CA . ASP B 1 14 ? 49.953 102.890 95.091 1.00 20.32 14 ASP B CA 1
ATOM 2877 C C . ASP B 1 14 ? 51.075 102.829 96.123 1.00 20.18 14 ASP B C 1
ATOM 2878 O O . ASP B 1 14 ? 51.529 101.746 96.500 1.00 20.12 14 ASP B O 1
ATOM 2883 N N . GLY B 1 15 ? 51.495 104.009 96.585 1.00 19.97 15 GLY B N 1
ATOM 2884 C CA . GLY B 1 15 ? 52.417 104.147 97.713 1.00 19.59 15 GLY B CA 1
ATOM 2885 C C . GLY B 1 15 ? 53.684 103.327 97.598 1.00 19.55 15 GLY B C 1
ATOM 2886 O O . GLY B 1 15 ? 54.321 103.301 96.541 1.00 19.34 15 GLY B O 1
ATOM 2887 N N . ILE B 1 16 ? 54.042 102.640 98.683 1.00 19.45 16 ILE B N 1
ATOM 2888 C CA . ILE B 1 16 ? 55.300 101.886 98.737 1.00 19.57 16 ILE B CA 1
ATOM 2889 C C . ILE B 1 16 ? 55.343 100.695 97.770 1.00 19.64 16 ILE B C 1
ATOM 2890 O O . ILE B 1 16 ? 56.405 100.112 97.550 1.00 19.77 16 ILE B O 1
ATOM 2895 N N . GLY B 1 17 ? 54.192 100.350 97.194 1.00 19.86 17 GLY B N 1
ATOM 2896 C CA . GLY B 1 17 ? 54.131 99.379 96.100 1.00 20.29 17 GLY B CA 1
ATOM 2897 C C . GLY B 1 17 ? 55.051 99.771 94.953 1.00 20.60 17 GLY B C 1
ATOM 2898 O O . GLY B 1 17 ? 55.667 98.915 94.319 1.00 20.57 17 GLY B O 1
ATOM 2899 N N . LEU B 1 18 ? 55.153 101.076 94.704 1.00 21.00 18 LEU B N 1
ATOM 2900 C CA . LEU B 1 18 ? 56.047 101.623 93.683 1.00 21.45 18 LEU B CA 1
ATOM 2901 C C . LEU B 1 18 ? 57.518 101.534 94.095 1.00 21.79 18 LEU B C 1
ATOM 2902 O O . LEU B 1 18 ? 58.408 101.531 93.243 1.00 21.82 18 LEU B O 1
ATOM 2907 N N . GLU B 1 19 ? 57.764 101.457 95.401 1.00 22.02 19 GLU B N 1
ATOM 2908 C CA . GLU B 1 19 ? 59.124 101.352 95.929 1.00 22.39 19 GLU B CA 1
ATOM 2909 C C . GLU B 1 19 ? 59.622 99.909 95.992 1.00 22.06 19 GLU B C 1
ATOM 2910 O O . GLU B 1 19 ? 60.775 99.634 95.656 1.00 21.98 19 GLU B O 1
ATOM 2916 N N . VAL B 1 20 ? 58.755 98.991 96.420 1.00 21.80 20 VAL B N 1
ATOM 2917 C CA . VAL B 1 20 ? 59.174 97.605 96.657 1.00 21.49 20 VAL B CA 1
ATOM 2918 C C . VAL B 1 20 ? 59.137 96.703 95.414 1.00 21.50 20 VAL B C 1
ATOM 2919 O O . VAL B 1 20 ? 59.950 95.789 95.297 1.00 21.30 20 VAL B O 1
ATOM 2923 N N . LEU B 1 21 ? 58.209 96.965 94.494 1.00 21.71 21 LEU B N 1
ATOM 2924 C CA . LEU B 1 21 ? 58.072 96.136 93.289 1.00 21.98 21 LEU B CA 1
ATOM 2925 C C . LEU B 1 21 ? 59.362 96.034 92.457 1.00 22.07 21 LEU B C 1
ATOM 2926 O O . LEU B 1 21 ? 59.754 94.925 92.084 1.00 22.01 21 LEU B O 1
ATOM 2931 N N . PRO B 1 22 ? 60.024 97.181 92.168 1.00 22.32 22 PRO B N 1
ATOM 2932 C CA . PRO B 1 22 ? 61.283 97.133 91.415 1.00 22.49 22 PRO B CA 1
ATOM 2933 C C . PRO B 1 22 ? 62.351 96.281 92.095 1.00 22.72 22 PRO B C 1
ATOM 2934 O O . PRO B 1 22 ? 63.162 95.662 91.410 1.00 22.70 22 PRO B O 1
ATOM 2938 N N . GLU B 1 23 ? 62.345 96.255 93.427 1.00 23.02 23 GLU B N 1
ATOM 2939 C CA . GLU B 1 23 ? 63.273 95.421 94.188 1.00 23.36 23 GLU B CA 1
ATOM 2940 C C . GLU B 1 23 ? 62.943 93.938 94.027 1.00 23.37 23 GLU B C 1
ATOM 2941 O O . GLU B 1 23 ? 63.844 93.103 93.949 1.00 23.39 23 GLU B O 1
ATOM 2947 N N . GLY B 1 24 ? 61.652 93.622 93.975 1.00 23.44 24 GLY B N 1
ATOM 2948 C CA . GLY B 1 24 ? 61.196 92.263 93.695 1.00 23.60 24 GLY B CA 1
ATOM 2949 C C . GLY B 1 24 ? 61.622 91.800 92.311 1.00 23.78 24 GLY B C 1
ATOM 2950 O O . GLY B 1 24 ? 62.183 90.712 92.159 1.00 23.66 24 GLY B O 1
ATOM 2951 N N . ILE B 1 25 ? 61.364 92.638 91.308 1.00 24.00 25 ILE B N 1
ATOM 2952 C CA . ILE B 1 25 ? 61.749 92.356 89.919 1.00 24.33 25 ILE B CA 1
ATOM 2953 C C . ILE B 1 25 ? 63.268 92.183 89.789 1.00 24.37 25 ILE B C 1
ATOM 2954 O O . ILE B 1 25 ? 63.742 91.262 89.118 1.00 24.34 25 ILE B O 1
ATOM 2959 N N . ARG B 1 26 ? 64.014 93.063 90.456 1.00 24.57 26 ARG B N 1
ATOM 2960 C CA . ARG B 1 26 ? 65.476 93.009 90.492 1.00 24.78 26 ARG B CA 1
ATOM 2961 C C . ARG B 1 26 ? 66.000 91.648 90.968 1.00 24.60 26 ARG B C 1
ATOM 2962 O O . ARG B 1 26 ? 66.882 91.065 90.336 1.00 24.56 26 ARG B O 1
ATOM 2970 N N . VAL B 1 27 ? 65.453 91.147 92.076 1.00 24.32 27 VAL B N 1
ATOM 2971 C CA . VAL B 1 27 ? 65.872 89.850 92.620 1.00 24.20 27 VAL B CA 1
ATOM 2972 C C . VAL B 1 27 ? 65.425 88.704 91.708 1.00 24.18 27 VAL B C 1
ATOM 2973 O O . VAL B 1 27 ? 66.178 87.751 91.488 1.00 24.07 27 VAL B O 1
ATOM 2977 N N . LEU B 1 28 ? 64.211 88.813 91.170 1.00 24.39 28 LEU B N 1
ATOM 2978 C CA . LEU B 1 28 ? 63.679 87.812 90.243 1.00 24.60 28 LEU B CA 1
ATOM 2979 C C . LEU B 1 28 ? 64.528 87.685 88.977 1.00 25.03 28 LEU B C 1
ATOM 2980 O O . LEU B 1 28 ? 64.729 86.581 88.467 1.00 24.97 28 LEU B O 1
ATOM 2985 N N . GLU B 1 29 ? 65.026 88.816 88.482 1.00 25.54 29 GLU B N 1
ATOM 2986 C CA . GLU B 1 29 ? 65.879 88.832 87.291 1.00 26.20 29 GLU B CA 1
ATOM 2987 C C . GLU B 1 29 ? 67.252 88.216 87.554 1.00 26.17 29 GLU B C 1
ATOM 2988 O O . GLU B 1 29 ? 67.839 87.599 86.664 1.00 26.21 29 GLU B O 1
ATOM 2994 N N . ALA B 1 30 ? 67.750 88.383 88.779 1.00 26.30 30 ALA B N 1
ATOM 2995 C CA . ALA B 1 30 ? 69.002 87.757 89.204 1.00 26.38 30 ALA B CA 1
ATOM 2996 C C . ALA B 1 30 ? 68.832 86.244 89.345 1.00 26.52 30 ALA B C 1
ATOM 2997 O O . ALA B 1 30 ? 69.726 85.477 88.983 1.00 26.48 30 ALA B O 1
ATOM 2999 N N . ALA B 1 31 ? 67.677 85.826 89.863 1.00 26.57 31 ALA B N 1
ATOM 3000 C CA . ALA B 1 31 ? 67.343 84.409 89.972 1.00 26.73 31 ALA B CA 1
ATOM 3001 C C . ALA B 1 31 ? 67.147 83.787 88.588 1.00 26.89 31 ALA B C 1
ATOM 3002 O O . ALA B 1 31 ? 67.539 82.639 88.356 1.00 26.76 31 ALA B O 1
ATOM 3004 N N . ALA B 1 32 ? 66.547 84.556 87.680 1.00 27.06 32 ALA B N 1
ATOM 3005 C CA . ALA B 1 32 ? 66.324 84.122 86.300 1.00 27.52 32 ALA B CA 1
ATOM 3006 C C . ALA B 1 32 ? 67.642 83.863 85.570 1.00 27.74 32 ALA B C 1
ATOM 3007 O O . ALA B 1 32 ? 67.776 82.871 84.850 1.00 27.88 32 ALA B O 1
ATOM 3009 N N . LEU B 1 33 ? 68.608 84.758 85.773 1.00 28.09 33 LEU B N 1
ATOM 3010 C CA . LEU B 1 33 ? 69.937 84.637 85.179 1.00 28.35 33 LEU B CA 1
ATOM 3011 C C . LEU B 1 33 ? 70.692 83.430 85.733 1.00 28.64 33 LEU B C 1
ATOM 3012 O O . LEU B 1 33 ? 71.317 82.682 84.979 1.00 28.69 33 LEU B O 1
ATOM 3017 N N . LYS B 1 34 ? 70.613 83.244 87.049 1.00 28.92 34 LYS B N 1
ATOM 3018 C CA . LYS B 1 34 ? 71.344 82.186 87.742 1.00 29.11 34 LYS B CA 1
ATOM 3019 C C . LYS B 1 34 ? 70.865 80.781 87.374 1.00 29.24 34 LYS B C 1
ATOM 3020 O O . LYS B 1 34 ? 71.676 79.863 87.212 1.00 29.20 34 LYS B O 1
ATOM 3026 N N . HIS B 1 35 ? 69.551 80.625 87.237 1.00 29.42 35 HIS B N 1
ATOM 3027 C CA . HIS B 1 35 ? 68.945 79.311 87.035 1.00 29.69 35 HIS B CA 1
ATOM 3028 C C . HIS B 1 35 ? 68.406 79.091 85.622 1.00 29.87 35 HIS B C 1
ATOM 3029 O O . HIS B 1 35 ? 67.733 78.091 85.359 1.00 29.92 35 HIS B O 1
ATOM 3036 N N . GLY B 1 36 ? 68.716 80.020 84.718 1.00 30.03 36 GLY B N 1
ATOM 3037 C CA . GLY B 1 36 ? 68.267 79.941 83.330 1.00 30.20 36 GLY B CA 1
ATOM 3038 C C . GLY B 1 36 ? 66.756 79.923 83.188 1.00 30.30 36 GLY B C 1
ATOM 3039 O O . GLY B 1 36 ? 66.203 79.083 82.476 1.00 30.36 36 GLY B O 1
ATOM 3040 N N . LEU B 1 37 ? 66.091 80.847 83.878 1.00 30.32 37 LEU B N 1
ATOM 3041 C CA . LEU B 1 37 ? 64.637 80.965 83.812 1.00 30.35 37 LEU B CA 1
ATOM 3042 C C . LEU B 1 37 ? 64.232 81.946 82.720 1.00 30.54 37 LEU B C 1
ATOM 3043 O O . LEU B 1 37 ? 64.980 82.872 82.398 1.00 30.57 37 LEU B O 1
ATOM 3048 N N . ALA B 1 38 ? 63.043 81.740 82.161 1.00 30.72 38 ALA B N 1
ATOM 3049 C CA . ALA B 1 38 ? 62.508 82.633 81.138 1.00 30.91 38 ALA B CA 1
ATOM 3050 C C . ALA B 1 38 ? 61.349 83.456 81.695 1.00 31.01 38 ALA B C 1
ATOM 3051 O O . ALA B 1 38 ? 60.218 82.971 81.791 1.00 31.11 38 ALA B O 1
ATOM 3053 N N . LEU B 1 39 ? 61.647 84.697 82.072 1.00 31.08 39 LEU B N 1
ATOM 3054 C CA . LEU B 1 39 ? 60.650 85.600 82.642 1.00 31.35 39 LEU B CA 1
ATOM 3055 C C . LEU B 1 39 ? 60.556 86.907 81.859 1.00 31.47 39 LEU B C 1
ATOM 3056 O O . LEU B 1 39 ? 61.570 87.554 81.581 1.00 31.59 39 LEU B O 1
ATOM 3061 N N . GLU B 1 40 ? 59.330 87.283 81.509 1.00 31.52 40 GLU B N 1
ATOM 3062 C CA . GLU B 1 40 ? 59.064 88.545 80.827 1.00 31.79 40 GLU B CA 1
ATOM 3063 C C . GLU B 1 40 ? 58.094 89.383 81.657 1.00 31.25 40 GLU B C 1
ATOM 3064 O O . GLU B 1 40 ? 56.986 88.941 81.964 1.00 31.33 40 GLU B O 1
ATOM 3070 N N . PHE B 1 41 ? 58.524 90.588 82.019 1.00 30.91 41 PHE B N 1
ATOM 3071 C CA . PHE B 1 41 ? 57.722 91.486 82.846 1.00 30.52 41 PHE B CA 1
ATOM 3072 C C . PHE B 1 41 ? 57.104 92.616 82.026 1.00 30.33 41 PHE B C 1
ATOM 3073 O O . PHE B 1 41 ? 57.793 93.292 81.261 1.00 30.31 41 PHE B O 1
ATOM 3081 N N . ASP B 1 42 ? 55.798 92.800 82.189 1.00 30.03 42 ASP B N 1
ATOM 3082 C CA . ASP B 1 42 ? 55.090 93.950 81.640 1.00 29.78 42 ASP B CA 1
ATOM 3083 C C . ASP B 1 42 ? 54.444 94.718 82.784 1.00 29.49 42 ASP B C 1
ATOM 3084 O O . ASP B 1 42 ? 53.683 94.148 83.568 1.00 29.34 42 ASP B O 1
ATOM 3089 N N . THR B 1 43 ? 54.757 96.009 82.879 1.00 29.23 43 THR B N 1
ATOM 3090 C CA . THR B 1 43 ? 54.244 96.852 83.956 1.00 29.05 43 THR B CA 1
ATOM 3091 C C . THR B 1 43 ? 52.956 97.568 83.546 1.00 28.87 43 THR B C 1
ATOM 3092 O O . THR B 1 43 ? 52.864 98.123 82.447 1.00 28.78 43 THR B O 1
ATOM 3096 N N . PHE B 1 44 ? 51.965 97.536 84.435 1.00 28.54 44 PHE B N 1
ATOM 3097 C CA . PHE B 1 44 ? 50.698 98.230 84.224 1.00 28.41 44 PHE B CA 1
ATOM 3098 C C . PHE B 1 44 ? 50.519 99.358 85.237 1.00 28.38 44 PHE B C 1
ATOM 3099 O O . PHE B 1 44 ? 50.752 99.170 86.434 1.00 28.20 44 PHE B O 1
ATOM 3107 N N . GLU B 1 45 ? 50.109 100.525 84.746 1.00 28.24 45 GLU B N 1
ATOM 3108 C CA . GLU B 1 45 ? 49.986 101.721 85.580 1.00 28.51 45 GLU B CA 1
ATOM 3109 C C . GLU B 1 45 ? 48.625 101.864 86.268 1.00 28.05 45 GLU B C 1
ATOM 3110 O O . GLU B 1 45 ? 48.468 102.698 87.165 1.00 28.08 45 GLU B O 1
ATOM 3116 N N . TRP B 1 46 ? 47.650 101.053 85.856 1.00 27.67 46 TRP B N 1
ATOM 3117 C CA . TRP B 1 46 ? 46.333 101.056 86.497 1.00 27.30 46 TRP B CA 1
ATOM 3118 C C . TRP B 1 46 ? 46.287 100.198 87.767 1.00 27.10 46 TRP B C 1
ATOM 3119 O O . TRP B 1 46 ? 47.329 99.743 88.246 1.00 27.04 46 TRP B O 1
ATOM 3130 N N . ALA B 1 47 ? 45.081 99.984 88.298 1.00 26.79 47 ALA B N 1
ATOM 3131 C CA . ALA B 1 47 ? 44.882 99.477 89.663 1.00 26.64 47 ALA B CA 1
ATOM 3132 C C . ALA B 1 47 ? 45.612 100.383 90.657 1.00 26.57 47 ALA B C 1
ATOM 3133 O O . ALA B 1 47 ? 46.318 99.919 91.558 1.00 26.55 47 ALA B O 1
ATOM 3135 N N . SER B 1 48 ? 45.438 101.688 90.455 1.00 26.32 48 SER B N 1
ATOM 3136 C CA . SER B 1 48 ? 46.072 102.716 91.266 1.00 26.17 48 SER B CA 1
ATOM 3137 C C . SER B 1 48 ? 45.123 103.900 91.407 1.00 26.10 48 SER B C 1
ATOM 3138 O O . SER B 1 48 ? 44.207 104.074 90.597 1.00 25.87 48 SER B O 1
ATOM 3141 N N . CYS B 1 49 ? 45.340 104.706 92.440 1.00 26.06 49 CYS B N 1
ATOM 3142 C CA . CYS B 1 49 ? 44.484 105.858 92.702 1.00 26.21 49 CYS B CA 1
ATOM 3143 C C . CYS B 1 49 ? 44.735 107.010 91.724 1.00 26.39 49 CYS B C 1
ATOM 3144 O O . CYS B 1 49 ? 43.822 107.780 91.431 1.00 26.41 49 CYS B O 1
ATOM 3147 N N . ASP B 1 50 ? 45.966 107.110 91.222 1.00 26.70 50 ASP B N 1
ATOM 3148 C CA . ASP B 1 50 ? 46.305 108.059 90.155 1.00 27.15 50 ASP B CA 1
ATOM 3149 C C . ASP B 1 50 ? 45.466 107.807 88.902 1.00 27.11 50 ASP B C 1
ATOM 3150 O O . ASP B 1 50 ? 44.976 108.749 88.279 1.00 27.18 50 ASP B O 1
ATOM 3155 N N . TYR B 1 51 ? 45.297 106.532 88.552 1.00 27.06 51 TYR B N 1
ATOM 3156 C CA . TYR B 1 51 ? 44.443 106.124 87.437 1.00 26.98 51 TYR B CA 1
ATOM 3157 C C . TYR B 1 51 ? 42.978 106.478 87.701 1.00 26.96 51 TYR B C 1
ATOM 3158 O O . TYR B 1 51 ? 42.270 106.918 86.793 1.00 26.87 51 TYR B O 1
ATOM 3167 N N . TYR B 1 52 ? 42.539 106.289 88.945 1.00 26.91 52 TYR B N 1
ATOM 3168 C CA . TYR B 1 52 ? 41.170 106.600 89.356 1.00 26.94 52 TYR B CA 1
ATOM 3169 C C . TYR B 1 52 ? 40.839 108.087 89.243 1.00 27.27 52 TYR B C 1
ATOM 3170 O O . TYR B 1 52 ? 39.746 108.447 88.810 1.00 27.18 52 TYR B O 1
ATOM 3179 N N . LEU B 1 53 ? 41.776 108.940 89.650 1.00 27.76 53 LEU B N 1
ATOM 3180 C CA . LEU B 1 53 ? 41.578 110.390 89.595 1.00 28.48 53 LEU B CA 1
ATOM 3181 C C . LEU B 1 53 ? 41.498 110.892 88.154 1.00 28.90 53 LEU B C 1
ATOM 3182 O O . LEU B 1 53 ? 40.860 111.908 87.879 1.00 29.02 53 LEU B O 1
ATOM 3187 N N . GLN B 1 54 ? 42.136 110.161 87.244 1.00 29.40 54 GLN B N 1
ATOM 3188 C CA . GLN B 1 54 ? 42.131 110.500 85.827 1.00 30.12 54 GLN B CA 1
ATOM 3189 C C . GLN B 1 54 ? 40.890 109.971 85.099 1.00 30.05 54 GLN B C 1
ATOM 3190 O O . GLN B 1 54 ? 40.322 110.667 84.256 1.00 30.06 54 GLN B O 1
ATOM 3196 N N . HIS B 1 55 ? 40.466 108.753 85.437 1.00 30.12 55 HIS B N 1
ATOM 3197 C CA . HIS B 1 55 ? 39.439 108.051 84.658 1.00 30.14 55 HIS B CA 1
ATOM 3198 C C . HIS B 1 55 ? 38.118 107.767 85.385 1.00 30.13 55 HIS B C 1
ATOM 3199 O O . HIS B 1 55 ? 37.124 107.413 84.748 1.00 30.13 55 HIS B O 1
ATOM 3206 N N . GLY B 1 56 ? 38.107 107.920 86.707 1.00 30.09 56 GLY B N 1
ATOM 3207 C CA . GLY B 1 56 ? 36.898 107.681 87.503 1.00 30.07 56 GLY B CA 1
ATOM 3208 C C . GLY B 1 56 ? 36.663 106.217 87.833 1.00 30.06 56 GLY B C 1
ATOM 3209 O O . GLY B 1 56 ? 35.602 105.845 88.336 1.00 29.93 56 GLY B O 1
ATOM 3210 N N . LYS B 1 57 ? 37.661 105.389 87.539 1.00 30.17 57 LYS B N 1
ATOM 3211 C CA . LYS B 1 57 ? 37.632 103.959 87.837 1.00 30.38 57 LYS B CA 1
ATOM 3212 C C . LYS B 1 57 ? 39.052 103.486 88.124 1.00 30.15 57 LYS B C 1
ATOM 3213 O O . LYS B 1 57 ? 40.014 104.039 87.592 1.00 29.98 57 LYS B O 1
ATOM 3235 N N . PRO B 1 60 ? 40.817 99.828 83.746 1.00 29.99 60 PRO B N 1
ATOM 3236 C CA . PRO B 1 60 ? 40.059 99.831 82.495 1.00 29.80 60 PRO B CA 1
ATOM 3237 C C . PRO B 1 60 ? 39.041 98.695 82.454 1.00 29.66 60 PRO B C 1
ATOM 3238 O O . PRO B 1 60 ? 39.216 97.679 83.136 1.00 29.49 60 PRO B O 1
ATOM 3242 N N . ASP B 1 61 ? 37.991 98.873 81.656 1.00 29.49 61 ASP B N 1
ATOM 3243 C CA . ASP B 1 61 ? 36.883 97.917 81.588 1.00 29.38 61 ASP B CA 1
ATOM 3244 C C . ASP B 1 61 ? 37.310 96.520 81.131 1.00 28.98 61 ASP B C 1
ATOM 3245 O O . ASP B 1 61 ? 36.694 95.525 81.516 1.00 28.94 61 ASP B O 1
ATOM 3250 N N . ASP B 1 62 ? 38.366 96.458 80.323 1.00 28.59 62 ASP B N 1
ATOM 3251 C CA . ASP B 1 62 ? 38.844 95.201 79.748 1.00 28.32 62 ASP B CA 1
ATOM 3252 C C . ASP B 1 62 ? 40.030 94.601 80.511 1.00 27.90 62 ASP B C 1
ATOM 3253 O O . ASP B 1 62 ? 40.797 93.813 79.951 1.00 27.62 62 ASP B O 1
ATOM 3258 N N . TRP B 1 63 ? 40.172 94.967 81.784 1.00 27.56 63 TRP B N 1
ATOM 3259 C CA . TRP B 1 63 ? 41.297 94.504 82.606 1.00 27.25 63 TRP B CA 1
ATOM 3260 C C . TRP B 1 63 ? 41.457 92.975 82.604 1.00 27.25 63 TRP B C 1
ATOM 3261 O O . TRP B 1 63 ? 42.576 92.471 82.506 1.00 27.23 63 TRP B O 1
ATOM 3272 N N . ALA B 1 64 ? 40.338 92.255 82.693 1.00 27.34 64 ALA B N 1
ATOM 3273 C CA . ALA B 1 64 ? 40.344 90.792 82.775 1.00 27.64 64 ALA B CA 1
ATOM 3274 C C . ALA B 1 64 ? 40.881 90.163 81.497 1.00 27.96 64 ALA B C 1
ATOM 3275 O O . ALA B 1 64 ? 41.711 89.253 81.550 1.00 27.86 64 ALA B O 1
ATOM 3277 N N . GLU B 1 65 ? 40.411 90.669 80.356 1.00 28.33 65 GLU B N 1
ATOM 3278 C CA . GLU B 1 65 ? 40.875 90.234 79.040 1.00 29.00 65 GLU B CA 1
ATOM 3279 C C . GLU B 1 65 ? 42.377 90.473 78.875 1.00 28.72 65 GLU B C 1
ATOM 3280 O O . GLU B 1 65 ? 43.085 89.640 78.305 1.00 28.85 65 GLU B O 1
ATOM 3286 N N . GLN B 1 66 ? 42.853 91.607 79.388 1.00 28.55 66 GLN B N 1
ATOM 3287 C CA . GLN B 1 66 ? 44.272 91.959 79.338 1.00 28.37 66 GLN B CA 1
ATOM 3288 C C . GLN B 1 66 ? 45.136 91.036 80.199 1.00 28.24 66 GLN B C 1
ATOM 3289 O O . GLN B 1 66 ? 46.220 90.625 79.782 1.00 28.20 66 GLN B O 1
ATOM 3295 N N . LEU B 1 67 ? 44.648 90.712 81.394 1.00 28.11 67 LEU B N 1
ATOM 3296 C CA . LEU B 1 67 ? 45.432 89.949 82.369 1.00 28.01 67 LEU B CA 1
ATOM 3297 C C . LEU B 1 67 ? 45.394 88.438 82.169 1.00 28.00 67 LEU B C 1
ATOM 3298 O O . LEU B 1 67 ? 46.309 87.734 82.603 1.00 27.76 67 LEU B O 1
ATOM 3303 N N . LYS B 1 68 ? 44.342 87.943 81.517 1.00 28.01 68 LYS B N 1
ATOM 3304 C CA . LYS B 1 68 ? 44.238 86.518 81.194 1.00 28.32 68 LYS B CA 1
ATOM 3305 C C . LYS B 1 68 ? 45.307 86.068 80.190 1.00 28.07 68 LYS B C 1
ATOM 3306 O O . LYS B 1 68 ? 45.520 84.871 79.997 1.00 28.25 68 LYS B O 1
ATOM 3312 N N . GLN B 1 69 ? 45.986 87.036 79.575 1.00 27.91 69 GLN B N 1
ATOM 3313 C CA . GLN B 1 69 ? 47.084 86.763 78.646 1.00 27.70 69 GLN B CA 1
ATOM 3314 C C . GLN B 1 69 ? 48.410 86.552 79.380 1.00 27.30 69 GLN B C 1
ATOM 3315 O O . GLN B 1 69 ? 49.434 86.248 78.759 1.00 27.22 69 GLN B O 1
ATOM 3321 N N . TYR B 1 70 ? 48.382 86.716 80.702 1.00 26.67 70 TYR B N 1
ATOM 3322 C CA . TYR B 1 70 ? 49.574 86.566 81.531 1.00 26.09 70 TYR B CA 1
ATOM 3323 C C . TYR B 1 70 ? 49.477 85.340 82.430 1.00 25.57 70 TYR B C 1
ATOM 3324 O O . TYR B 1 70 ? 48.381 84.877 82.751 1.00 25.62 70 TYR B O 1
ATOM 3333 N N . ASP B 1 71 ? 50.635 84.820 82.824 1.00 24.87 71 ASP B N 1
ATOM 3334 C CA . ASP B 1 71 ? 50.713 83.596 83.616 1.00 24.25 71 ASP B CA 1
ATOM 3335 C C . ASP B 1 71 ? 50.514 83.844 85.109 1.00 23.56 71 ASP B C 1
ATOM 3336 O O . ASP B 1 71 ? 50.001 82.982 85.818 1.00 23.48 71 ASP B O 1
ATOM 3341 N N . ALA B 1 72 ? 50.923 85.023 85.572 1.00 22.74 72 ALA B N 1
ATOM 3342 C CA . ALA B 1 72 ? 50.754 85.424 86.968 1.00 21.95 72 ALA B CA 1
ATOM 3343 C C . ALA B 1 72 ? 50.757 86.945 87.106 1.00 21.48 72 ALA B C 1
ATOM 3344 O O . ALA B 1 72 ? 51.283 87.654 86.241 1.00 21.23 72 ALA B O 1
ATOM 3346 N N . ILE B 1 73 ? 50.162 87.435 88.193 1.00 20.76 73 ILE B N 1
ATOM 3347 C CA . ILE B 1 73 ? 50.132 88.867 88.500 1.00 20.22 73 ILE B CA 1
ATOM 3348 C C . ILE B 1 73 ? 51.035 89.177 89.698 1.00 19.95 73 ILE B C 1
ATOM 3349 O O . ILE B 1 73 ? 50.857 88.611 90.778 1.00 19.62 73 ILE B O 1
ATOM 3354 N N . TYR B 1 74 ? 51.999 90.071 89.494 1.00 19.63 74 TYR B N 1
ATOM 3355 C CA . TYR B 1 74 ? 52.938 90.482 90.538 1.00 19.42 74 TYR B CA 1
ATOM 3356 C C . TYR B 1 74 ? 52.536 91.869 91.026 1.00 19.46 74 TYR B C 1
ATOM 3357 O O . TYR B 1 74 ? 52.780 92.877 90.357 1.00 19.53 74 TYR B O 1
ATOM 3366 N N . PHE B 1 75 ? 51.911 91.903 92.199 1.00 19.32 75 PHE B N 1
ATOM 3367 C CA . PHE B 1 75 ? 51.165 93.069 92.655 1.00 19.32 75 PHE B CA 1
ATOM 3368 C C . PHE B 1 75 ? 51.798 93.724 93.880 1.00 19.29 75 PHE B C 1
ATOM 3369 O O . PHE B 1 75 ? 52.218 93.040 94.814 1.00 19.33 75 PHE B O 1
ATOM 3377 N N . GLY B 1 76 ? 51.861 95.053 93.860 1.00 19.35 76 GLY B N 1
ATOM 3378 C CA . GLY B 1 76 ? 52.411 95.829 94.967 1.00 19.26 76 GLY B CA 1
ATOM 3379 C C . GLY B 1 76 ? 51.389 96.026 96.068 1.00 19.39 76 GLY B C 1
ATOM 3380 O O . GLY B 1 76 ? 51.259 95.184 96.958 1.00 19.49 76 GLY B O 1
ATOM 3381 N N . ALA B 1 77 ? 50.664 97.141 96.002 1.00 19.10 77 ALA B N 1
ATOM 3382 C CA . ALA B 1 77 ? 49.641 97.485 96.990 1.00 19.18 77 ALA B CA 1
ATOM 3383 C C . ALA B 1 77 ? 48.707 98.552 96.432 1.00 19.30 77 ALA B C 1
ATOM 3384 O O . ALA B 1 77 ? 49.093 99.320 95.554 1.00 19.23 77 ALA B O 1
ATOM 3386 N N . VAL B 1 78 ? 47.484 98.601 96.951 1.00 19.43 78 VAL B N 1
ATOM 3387 C CA . VAL B 1 78 ? 46.499 99.585 96.506 1.00 19.71 78 VAL B CA 1
ATOM 3388 C C . VAL B 1 78 ? 45.885 100.344 97.683 1.00 19.79 78 VAL B C 1
ATOM 3389 O O . VAL B 1 78 ? 45.508 99.746 98.693 1.00 19.90 78 VAL B O 1
ATOM 3393 N N . GLY B 1 79 ? 45.804 101.665 97.545 1.00 19.81 79 GLY B N 1
ATOM 3394 C CA . GLY B 1 79 ? 45.181 102.508 98.554 1.00 19.90 79 GLY B CA 1
ATOM 3395 C C . GLY B 1 79 ? 45.869 103.848 98.714 1.00 20.17 79 GLY B C 1
ATOM 3396 O O . GLY B 1 79 ? 47.093 103.921 98.835 1.00 19.95 79 GLY B O 1
ATOM 3397 N N . TRP B 1 80 ? 45.071 104.910 98.690 1.00 20.51 80 TRP B N 1
ATOM 3398 C CA . TRP B 1 80 ? 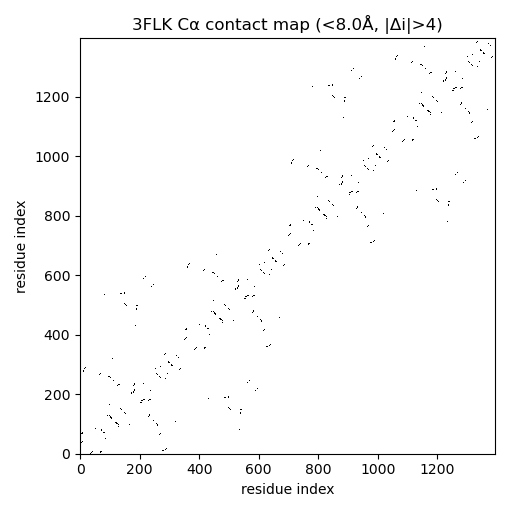45.545 106.256 98.993 1.00 21.11 80 TRP B CA 1
ATOM 3399 C C . TRP B 1 80 ? 44.375 107.046 99.580 1.00 21.28 80 TRP B C 1
ATOM 3400 O O . TRP B 1 80 ? 43.709 107.799 98.865 1.00 21.24 80 TRP B O 1
ATOM 3411 N N . PRO B 1 81 ? 44.108 106.853 100.890 1.00 21.61 81 PRO B N 1
ATOM 3412 C CA . PRO B 1 81 ? 42.925 107.399 101.564 1.00 21.93 81 PRO B CA 1
ATOM 3413 C C . PRO B 1 81 ? 42.811 108.927 101.544 1.00 22.36 81 PRO B C 1
ATOM 3414 O O . PRO B 1 81 ? 41.730 109.455 101.807 1.00 22.52 81 PRO B O 1
ATOM 3418 N N . ASP B 1 82 ? 43.907 109.619 101.240 1.00 22.90 82 ASP B N 1
ATOM 3419 C CA . ASP B 1 82 ? 43.895 111.080 101.111 1.00 23.55 82 ASP B CA 1
ATOM 3420 C C . ASP B 1 82 ? 43.088 111.535 99.893 1.00 23.29 82 ASP B C 1
ATOM 3421 O O . ASP B 1 82 ? 42.491 112.614 99.914 1.00 23.56 82 ASP B O 1
ATOM 3426 N N . LYS B 1 83 ? 43.065 110.709 98.847 1.00 22.87 83 LYS B N 1
ATOM 3427 C CA . LYS B 1 83 ? 42.418 111.074 97.581 1.00 22.46 83 LYS B CA 1
ATOM 3428 C C . LYS B 1 83 ? 41.245 110.171 97.188 1.00 21.91 83 LYS B C 1
ATOM 3429 O O . LYS B 1 83 ? 40.305 110.628 96.539 1.00 21.73 83 LYS B O 1
ATOM 3435 N N . VAL B 1 84 ? 41.312 108.894 97.572 1.00 21.16 84 VAL B N 1
ATOM 3436 C CA . VAL B 1 84 ? 40.294 107.901 97.210 1.00 20.55 84 VAL B CA 1
ATOM 3437 C C . VAL B 1 84 ? 39.939 107.044 98.432 1.00 20.17 84 VAL B C 1
ATOM 3438 O O . VAL B 1 84 ? 40.837 106.534 99.102 1.00 20.18 84 VAL B O 1
ATOM 3442 N N . PRO B 1 85 ? 38.633 106.899 98.739 1.00 19.85 85 PRO B N 1
ATOM 3443 C CA . PRO B 1 85 ? 38.199 106.032 99.841 1.00 19.62 85 PRO B CA 1
ATOM 3444 C C . PRO B 1 85 ? 38.741 104.608 99.729 1.00 19.39 85 PRO B C 1
ATOM 3445 O O . PRO B 1 85 ? 38.834 104.066 98.622 1.00 19.20 85 PRO B O 1
ATOM 3449 N N . ASP B 1 86 ? 39.094 104.020 100.873 1.00 19.11 86 ASP B N 1
ATOM 3450 C CA . ASP B 1 86 ? 39.685 102.679 100.928 1.00 18.98 86 ASP B CA 1
ATOM 3451 C C . ASP B 1 86 ? 38.774 101.587 100.371 1.00 18.84 86 ASP B C 1
ATOM 3452 O O . ASP B 1 86 ? 39.253 100.650 99.731 1.00 18.82 86 ASP B O 1
ATOM 3457 N N . HIS B 1 87 ? 37.470 101.702 100.618 1.00 18.68 87 HIS B N 1
ATOM 3458 C CA . HIS B 1 87 ? 36.524 100.705 100.113 1.00 18.69 87 HIS B CA 1
ATOM 3459 C C . HIS B 1 87 ? 36.379 100.777 98.594 1.00 18.62 87 HIS B C 1
ATOM 3460 O O . HIS B 1 87 ? 36.178 99.755 97.939 1.00 18.77 87 HIS B O 1
ATOM 3467 N N . ILE B 1 88 ? 36.499 101.983 98.040 1.00 18.23 88 ILE B N 1
ATOM 3468 C CA . ILE B 1 88 ? 36.458 102.171 96.590 1.00 17.96 88 ILE B CA 1
ATOM 3469 C C . ILE B 1 88 ? 37.709 101.590 95.925 1.00 17.60 88 ILE B C 1
ATOM 3470 O O . ILE B 1 88 ? 37.604 100.837 94.955 1.00 17.50 88 ILE B O 1
ATOM 3475 N N . SER B 1 89 ? 38.882 101.922 96.462 1.00 17.25 89 SER B N 1
ATOM 3476 C CA . SER B 1 89 ? 40.151 101.485 95.876 1.00 17.20 89 SER B CA 1
ATOM 3477 C C . SER B 1 89 ? 40.367 99.968 95.945 1.00 17.20 89 SER B C 1
ATOM 3478 O O . SER B 1 89 ? 40.803 99.361 94.966 1.00 17.17 89 SER B O 1
ATOM 3481 N N . LEU B 1 90 ? 40.063 99.360 97.090 1.00 17.09 90 LEU B N 1
ATOM 3482 C CA . LEU B 1 90 ? 40.261 97.915 97.249 1.00 17.30 90 LEU B CA 1
ATOM 3483 C C . LEU B 1 90 ? 39.269 97.098 96.412 1.00 17.18 90 LEU B C 1
ATOM 3484 O O . LEU B 1 90 ? 39.661 96.158 95.714 1.00 17.06 90 LEU B O 1
ATOM 3489 N N . TRP B 1 91 ? 37.994 97.473 96.481 1.00 17.29 91 TRP B N 1
ATOM 3490 C CA . TRP B 1 91 ? 36.930 96.761 95.778 1.00 17.50 91 TRP B CA 1
ATOM 3491 C C . TRP B 1 91 ? 36.985 96.938 94.261 1.00 17.67 91 TRP B C 1
ATOM 3492 O O . TRP B 1 91 ? 36.575 96.050 93.513 1.00 17.75 91 TRP B O 1
ATOM 3503 N N . GLY B 1 92 ? 37.513 98.076 93.816 1.00 17.62 92 GLY B N 1
ATOM 3504 C CA . GLY B 1 92 ? 37.632 98.365 92.391 1.00 17.71 92 GLY B CA 1
ATOM 3505 C C . GLY B 1 92 ? 38.861 97.768 91.729 1.00 17.65 92 GLY B C 1
ATOM 3506 O O . GLY B 1 92 ? 39.020 97.872 90.516 1.00 17.72 92 GLY B O 1
ATOM 3507 N N . SER B 1 93 ? 39.732 97.139 92.516 1.00 17.61 93 SER B N 1
ATOM 3508 C CA . SER B 1 93 ? 40.980 96.590 91.982 1.00 17.50 93 SER B CA 1
ATOM 3509 C C . SER B 1 93 ? 41.296 95.179 92.496 1.00 17.44 93 SER B C 1
ATOM 3510 O O . SER B 1 93 ? 40.882 94.189 91.887 1.00 17.49 93 SER B O 1
ATOM 3513 N N . LEU B 1 94 ? 42.011 95.096 93.617 1.00 17.20 94 LEU B N 1
ATOM 3514 C CA . LEU B 1 94 ? 42.505 93.824 94.155 1.00 17.04 94 LEU B CA 1
ATOM 3515 C C . LEU B 1 94 ? 41.414 92.780 94.393 1.00 16.96 94 LEU B C 1
ATOM 3516 O O . LEU B 1 94 ? 41.587 91.607 94.056 1.00 16.78 94 LEU B O 1
ATOM 3521 N N . LEU B 1 95 ? 40.295 93.206 94.970 1.00 16.89 95 LEU B N 1
ATOM 3522 C CA . LEU B 1 95 ? 39.199 92.285 95.264 1.00 17.12 95 LEU B CA 1
ATOM 3523 C C . LEU B 1 95 ? 38.540 91.724 94.005 1.00 17.03 95 LEU B C 1
ATOM 3524 O O . LEU B 1 95 ? 38.021 90.608 94.023 1.00 16.60 95 LEU B O 1
ATOM 3529 N N . LYS B 1 96 ? 38.578 92.491 92.917 1.00 16.98 96 LYS B N 1
ATOM 3530 C CA . LYS B 1 96 ? 38.132 91.997 91.616 1.00 17.24 96 LYS B CA 1
ATOM 3531 C C . LYS B 1 96 ? 39.083 90.922 91.090 1.00 17.09 96 LYS B C 1
ATOM 3532 O O . LYS B 1 96 ? 38.629 89.914 90.548 1.00 17.07 96 LYS B O 1
ATOM 3538 N N . PHE B 1 97 ? 40.391 91.133 91.261 1.00 17.04 97 PHE B N 1
ATOM 3539 C CA . PHE B 1 97 ? 41.396 90.127 90.903 1.00 17.08 97 PHE B CA 1
ATOM 3540 C C . PHE B 1 97 ? 41.112 88.822 91.640 1.00 16.77 97 PHE B C 1
ATOM 3541 O O . PHE B 1 97 ? 40.991 87.762 91.024 1.00 16.50 97 PHE B O 1
ATOM 3549 N N . ARG B 1 98 ? 41.002 88.924 92.964 1.00 16.29 98 ARG B N 1
ATOM 3550 C CA . ARG B 1 98 ? 40.814 87.772 93.844 1.00 16.02 98 ARG B CA 1
ATOM 3551 C C . ARG B 1 98 ? 39.543 86.982 93.536 1.00 16.12 98 ARG B C 1
ATOM 3552 O O . ARG B 1 98 ? 39.554 85.750 93.555 1.00 15.90 98 ARG B O 1
ATOM 3560 N N . ARG B 1 99 ? 38.458 87.693 93.240 1.00 16.12 99 ARG B N 1
ATOM 3561 C CA . ARG B 1 99 ? 37.146 87.059 93.102 1.00 16.53 99 ARG B CA 1
ATOM 3562 C C . ARG B 1 99 ? 36.802 86.624 91.679 1.00 16.76 99 ARG B C 1
ATOM 3563 O O . ARG B 1 99 ? 36.223 85.552 91.480 1.00 16.69 99 ARG B O 1
ATOM 3571 N N . GLU B 1 100 ? 37.165 87.442 90.696 1.00 16.87 100 GLU B N 1
ATOM 3572 C CA . GLU B 1 100 ? 36.901 87.096 89.301 1.00 17.40 100 GLU B CA 1
ATOM 3573 C C . GLU B 1 100 ? 37.885 86.069 88.740 1.00 17.05 100 GLU B C 1
ATOM 3574 O O . GLU B 1 100 ? 37.540 85.307 87.835 1.00 17.20 100 GLU B O 1
ATOM 3580 N N . PHE B 1 101 ? 39.100 86.045 89.283 1.00 16.73 101 PHE B N 1
ATOM 3581 C CA . PHE B 1 101 ? 40.061 84.997 88.941 1.00 16.53 101 PHE B CA 1
ATOM 3582 C C . PHE B 1 101 ? 39.995 83.805 89.906 1.00 16.39 101 PHE B C 1
ATOM 3583 O O . PHE B 1 101 ? 40.852 82.915 89.867 1.00 16.29 101 PHE B O 1
ATOM 3591 N N . ASP B 1 102 ? 38.964 83.798 90.754 1.00 16.05 102 ASP B N 1
ATOM 3592 C CA . ASP B 1 102 ? 38.693 82.712 91.706 1.00 15.80 102 ASP B CA 1
ATOM 3593 C C . ASP B 1 102 ? 39.962 82.248 92.434 1.00 15.27 102 ASP B C 1
ATOM 3594 O O . ASP B 1 102 ? 40.282 81.055 92.474 1.00 14.93 102 ASP B O 1
ATOM 3599 N N . GLN B 1 103 ? 40.682 83.214 92.998 1.00 14.64 103 GLN B N 1
ATOM 3600 C CA . GLN B 1 103 ? 41.908 82.943 93.734 1.00 14.48 103 GLN B CA 1
ATOM 3601 C C . GLN B 1 103 ? 41.543 82.693 95.194 1.00 14.24 103 GLN B C 1
ATOM 3602 O O . GLN B 1 103 ? 41.875 83.489 96.071 1.00 14.03 103 GLN B O 1
ATOM 3608 N N . TYR B 1 104 ? 40.859 81.578 95.443 1.00 14.12 104 TYR B N 1
ATOM 3609 C CA . TYR B 1 104 ? 40.189 81.354 96.729 1.00 14.30 104 TYR B CA 1
ATOM 3610 C C . TYR B 1 104 ? 41.101 81.010 97.906 1.00 14.14 104 TYR B C 1
ATOM 3611 O O . TYR B 1 104 ? 40.677 81.102 99.058 1.00 14.50 104 TYR B O 1
ATOM 3620 N N . VAL B 1 105 ? 42.336 80.612 97.620 1.00 13.98 105 VAL B N 1
ATOM 3621 C CA . VAL B 1 105 ? 43.301 80.301 98.674 1.00 13.92 105 VAL B CA 1
ATOM 3622 C C . VAL B 1 105 ? 44.317 81.433 98.789 1.00 13.85 105 VAL B C 1
ATOM 3623 O O . VAL B 1 105 ? 45.061 81.702 97.846 1.00 13.82 105 VAL B O 1
ATOM 3627 N N . ASN B 1 106 ? 44.331 82.089 99.946 1.00 13.64 106 ASN B N 1
ATOM 3628 C CA . ASN B 1 106 ? 45.331 83.097 100.257 1.00 13.66 106 ASN B CA 1
ATOM 3629 C C . ASN B 1 106 ? 46.327 82.511 101.261 1.00 13.58 106 ASN B C 1
ATOM 3630 O O . ASN B 1 106 ? 46.003 82.334 102.436 1.00 13.62 106 ASN B O 1
ATOM 3635 N N . ILE B 1 107 ? 47.524 82.189 100.778 1.00 13.54 107 ILE B N 1
ATOM 3636 C CA . ILE B 1 107 ? 48.563 81.551 101.594 1.00 13.84 107 ILE B CA 1
ATOM 3637 C C . ILE B 1 107 ? 49.510 82.599 102.164 1.00 13.53 107 ILE B C 1
ATOM 3638 O O . ILE B 1 107 ? 50.130 83.358 101.420 1.00 13.33 107 ILE B O 1
ATOM 3643 N N . ARG B 1 108 ? 49.617 82.630 103.489 1.00 13.29 108 ARG B N 1
ATOM 3644 C CA . ARG B 1 108 ? 50.407 83.648 104.173 1.00 13.29 108 ARG B CA 1
ATOM 3645 C C . ARG B 1 108 ? 51.304 83.030 105.251 1.00 13.29 108 ARG B C 1
ATOM 3646 O O . ARG B 1 108 ? 50.847 82.781 106.372 1.00 13.04 108 ARG B O 1
ATOM 3654 N N . PRO B 1 109 ? 52.580 82.763 104.906 1.00 13.39 109 PRO B N 1
ATOM 3655 C CA . PRO B 1 109 ? 53.504 82.165 105.868 1.00 13.62 109 PRO B CA 1
ATOM 3656 C C . PRO B 1 109 ? 53.993 83.164 106.912 1.00 13.98 109 PRO B C 1
ATOM 3657 O O . PRO B 1 109 ? 54.163 84.351 106.611 1.00 13.75 109 PRO B O 1
ATOM 3661 N N . VAL B 1 110 ? 54.191 82.670 108.131 1.00 14.12 110 VAL B N 1
ATOM 3662 C CA . VAL B 1 110 ? 54.678 83.468 109.251 1.00 14.84 110 VAL B CA 1
ATOM 3663 C C . VAL B 1 110 ? 55.905 82.766 109.829 1.00 15.47 110 VAL B C 1
ATOM 3664 O O . VAL B 1 110 ? 55.834 81.593 110.202 1.00 15.30 110 VAL B O 1
ATOM 3668 N N . ARG B 1 111 ? 57.026 83.482 109.900 1.00 16.30 111 ARG B N 1
ATOM 3669 C CA . ARG B 1 111 ? 58.282 82.881 110.340 1.00 17.49 111 ARG B CA 1
ATOM 3670 C C . ARG B 1 111 ? 59.168 83.853 111.114 1.00 17.88 111 ARG B C 1
ATOM 3671 O O . ARG B 1 111 ? 59.331 85.010 110.718 1.00 17.77 111 ARG B O 1
ATOM 3679 N N . LEU B 1 112 ? 59.733 83.375 112.221 1.00 18.54 112 LEU B N 1
ATOM 3680 C CA . LEU B 1 112 ? 60.773 84.118 112.928 1.00 19.44 112 LEU B CA 1
ATOM 3681 C C . LEU B 1 112 ? 62.131 83.648 112.423 1.00 20.02 112 LEU B C 1
ATOM 3682 O O . LEU B 1 112 ? 62.491 82.476 112.580 1.00 20.08 112 LEU B O 1
ATOM 3687 N N . PHE B 1 113 ? 62.867 84.568 111.806 1.00 20.89 113 PHE B N 1
ATOM 3688 C CA . PHE B 1 113 ? 64.186 84.277 111.253 1.00 21.86 113 PHE B CA 1
ATOM 3689 C C . PHE B 1 113 ? 65.288 84.552 112.275 1.00 22.46 113 PHE B C 1
ATOM 3690 O O . PHE B 1 113 ? 65.131 85.428 113.128 1.00 22.43 113 PHE B O 1
ATOM 3698 N N . PRO B 1 114 ? 66.407 83.802 112.198 1.00 23.22 114 PRO B N 1
ATOM 3699 C CA . PRO B 1 114 ? 67.570 84.134 113.025 1.00 23.88 114 PRO B CA 1
ATOM 3700 C C . PRO B 1 114 ? 68.089 85.536 112.711 1.00 24.54 114 PRO B C 1
ATOM 3701 O O . PRO B 1 114 ? 68.105 85.943 111.548 1.00 24.57 114 PRO B O 1
ATOM 3705 N N . GLY B 1 115 ? 68.488 86.268 113.747 1.00 25.28 115 GLY B N 1
ATOM 3706 C CA . GLY B 1 115 ? 69.011 87.624 113.581 1.00 26.36 115 GLY B CA 1
ATOM 3707 C C . GLY B 1 115 ? 67.953 88.709 113.661 1.00 27.06 115 GLY B C 1
ATOM 3708 O O . GLY B 1 115 ? 68.267 89.892 113.540 1.00 27.31 115 GLY B O 1
ATOM 3709 N N . VAL B 1 116 ? 66.699 88.306 113.855 1.00 27.71 116 VAL B N 1
ATOM 3710 C CA . VAL B 1 116 ? 65.587 89.244 114.000 1.00 28.31 116 VAL B CA 1
ATOM 3711 C C . VAL B 1 116 ? 65.323 89.502 115.481 1.00 28.62 116 VAL B C 1
ATOM 3712 O O . VAL B 1 116 ? 65.200 88.551 116.259 1.00 28.80 116 VAL B O 1
ATOM 3716 N N . PRO B 1 117 ? 65.258 90.787 115.883 1.00 28.92 117 PRO B N 1
ATOM 3717 C CA . PRO B 1 117 ? 64.760 91.115 117.217 1.00 29.08 117 PRO B CA 1
ATOM 3718 C C . PRO B 1 117 ? 63.268 90.794 117.314 1.00 29.06 117 PRO B C 1
ATOM 3719 O O . PRO B 1 117 ? 62.445 91.460 116.677 1.00 29.10 117 PRO B O 1
ATOM 3723 N N . CYS B 1 118 ? 62.935 89.765 118.088 1.00 29.20 118 CYS B N 1
ATOM 3724 C CA . CYS B 1 118 ? 61.549 89.328 118.255 1.00 29.05 118 CYS B CA 1
ATOM 3725 C C . CYS B 1 118 ? 60.776 90.286 119.160 1.00 28.83 118 CYS B C 1
ATOM 3726 O O . CYS B 1 118 ? 61.321 90.820 120.127 1.00 28.80 118 CYS B O 1
ATOM 3729 N N . ALA B 1 119 ? 59.507 90.499 118.825 1.00 28.62 119 ALA B N 1
ATOM 3730 C CA . ALA B 1 119 ? 58.622 91.356 119.606 1.00 28.45 119 ALA B CA 1
ATOM 3731 C C . ALA B 1 119 ? 58.196 90.683 120.908 1.00 28.41 119 ALA B C 1
ATOM 3732 O O . ALA B 1 119 ? 57.818 91.360 121.866 1.00 28.15 119 ALA B O 1
ATOM 3734 N N . LEU B 1 120 ? 58.256 89.352 120.930 1.00 28.43 120 LEU B N 1
ATOM 3735 C CA . LEU B 1 120 ? 57.857 88.564 122.094 1.00 28.73 120 LEU B CA 1
ATOM 3736 C C . LEU B 1 120 ? 59.055 88.234 122.978 1.00 29.26 120 LEU B C 1
ATOM 3737 O O . LEU B 1 120 ? 60.157 88.001 122.482 1.00 29.02 120 LEU B O 1
ATOM 3742 N N . ALA B 1 121 ? 58.826 88.207 124.288 1.00 30.02 121 ALA B N 1
ATOM 3743 C CA . ALA B 1 121 ? 59.876 87.899 125.256 1.00 31.02 121 ALA B CA 1
ATOM 3744 C C . ALA B 1 121 ? 60.197 86.406 125.281 1.00 31.69 121 ALA B C 1
ATOM 3745 O O . ALA B 1 121 ? 59.346 85.576 124.951 1.00 31.73 121 ALA B O 1
ATOM 3747 N N . ASN B 1 122 ? 61.432 86.083 125.671 1.00 32.67 122 ASN B N 1
ATOM 3748 C CA . ASN B 1 122 ? 61.924 84.699 125.804 1.00 33.49 122 ASN B CA 1
ATOM 3749 C C . ASN B 1 122 ? 61.531 83.724 124.682 1.00 33.82 122 ASN B C 1
ATOM 3750 O O . ASN B 1 122 ? 61.217 82.557 124.937 1.00 34.03 122 ASN B O 1
ATOM 3755 N N . ARG B 1 123 ? 61.565 84.211 123.443 1.00 34.10 123 ARG B N 1
ATOM 3756 C CA . ARG B 1 123 ? 61.226 83.393 122.282 1.00 34.40 123 ARG B CA 1
ATOM 3757 C C . ARG B 1 123 ? 62.432 83.251 121.359 1.00 34.40 123 ARG B C 1
ATOM 3758 O O . ARG B 1 123 ? 63.214 84.191 121.197 1.00 34.58 123 ARG B O 1
ATOM 3766 N N . LYS B 1 124 ? 62.579 82.071 120.763 1.00 34.22 124 LYS B N 1
ATOM 3767 C CA . LYS B 1 124 ? 63.713 81.788 119.883 1.00 34.09 124 LYS B CA 1
ATOM 3768 C C . LYS B 1 124 ? 63.277 81.190 118.544 1.00 33.60 124 LYS B C 1
ATOM 3769 O O . LYS B 1 124 ? 62.103 80.859 118.354 1.00 33.55 124 LYS B O 1
ATOM 3775 N N . VAL B 1 125 ? 64.233 81.066 117.625 1.00 33.00 125 VAL B N 1
ATOM 3776 C CA . VAL B 1 125 ? 64.001 80.466 116.312 1.00 32.39 125 VAL B CA 1
ATOM 3777 C C . VAL B 1 125 ? 63.494 79.033 116.467 1.00 31.84 125 VAL B C 1
ATOM 3778 O O . VAL B 1 125 ? 64.092 78.226 117.186 1.00 31.84 125 VAL B O 1
ATOM 3782 N N . GLY B 1 126 ? 62.384 78.737 115.794 1.00 31.07 126 GLY B N 1
ATOM 3783 C CA . GLY B 1 126 ? 61.719 77.445 115.911 1.00 30.04 126 GLY B CA 1
ATOM 3784 C C . GLY B 1 126 ? 60.431 77.531 116.709 1.00 29.25 126 GLY B C 1
ATOM 3785 O O . GLY B 1 126 ? 59.670 76.560 116.774 1.00 29.32 126 GLY B O 1
ATOM 3786 N N . ASP B 1 127 ? 60.194 78.693 117.320 1.00 28.28 127 ASP B N 1
ATOM 3787 C CA . ASP B 1 127 ? 58.980 78.939 118.101 1.00 27.34 127 ASP B CA 1
ATOM 3788 C C . ASP B 1 127 ? 57.883 79.604 117.275 1.00 26.25 127 ASP B C 1
ATOM 3789 O O . ASP B 1 127 ? 56.711 79.559 117.649 1.00 26.17 127 ASP B O 1
ATOM 3794 N N . ILE B 1 128 ? 58.264 80.236 116.167 1.00 24.90 128 ILE B N 1
ATOM 3795 C CA . ILE B 1 128 ? 57.292 80.854 115.266 1.00 23.64 128 ILE B CA 1
ATOM 3796 C C . ILE B 1 128 ? 57.553 80.403 113.828 1.00 22.81 128 ILE B C 1
ATOM 3797 O O . ILE B 1 128 ? 58.441 80.924 113.146 1.00 22.56 128 ILE B O 1
ATOM 3802 N N . ASP B 1 129 ? 56.778 79.416 113.392 1.00 21.54 129 ASP B N 1
ATOM 3803 C CA . ASP B 1 129 ? 56.861 78.889 112.039 1.00 20.60 129 ASP B CA 1
ATOM 3804 C C . ASP B 1 129 ? 55.524 78.248 111.684 1.00 19.45 129 ASP B C 1
ATOM 3805 O O . ASP B 1 129 ? 55.272 77.080 112.002 1.00 19.06 129 ASP B O 1
ATOM 3810 N N . PHE B 1 130 ? 54.656 79.031 111.051 1.00 17.91 130 PHE B N 1
ATOM 3811 C CA . PHE B 1 130 ? 53.355 78.530 110.617 1.00 16.66 130 PHE B CA 1
ATOM 3812 C C . PHE B 1 130 ? 52.856 79.197 109.338 1.00 15.90 130 PHE B C 1
ATOM 3813 O O . PHE B 1 130 ? 53.503 80.102 108.806 1.00 15.53 130 PHE B O 1
ATOM 3821 N N . VAL B 1 131 ? 51.717 78.724 108.843 1.00 15.03 131 VAL B N 1
ATOM 3822 C CA . VAL B 1 131 ? 51.114 79.267 107.632 1.00 14.47 131 VAL B CA 1
ATOM 3823 C C . VAL B 1 131 ? 49.627 79.545 107.853 1.00 13.91 131 VAL B C 1
ATOM 3824 O O . VAL B 1 131 ? 48.901 78.703 108.391 1.00 13.73 131 VAL B O 1
ATOM 3828 N N . VAL B 1 132 ? 49.197 80.742 107.465 1.00 13.14 132 VAL B N 1
ATOM 3829 C CA . VAL B 1 132 ? 47.787 81.105 107.494 1.00 12.64 132 VAL B CA 1
ATOM 3830 C C . VAL B 1 132 ? 47.168 80.799 106.125 1.00 12.56 132 VAL B C 1
ATOM 3831 O O . VAL B 1 132 ? 47.666 81.246 105.091 1.00 12.39 132 VAL B O 1
ATOM 3835 N N . VAL B 1 133 ? 46.103 80.007 106.141 1.00 12.14 133 VAL B N 1
ATOM 3836 C CA . VAL B 1 133 ? 45.340 79.691 104.945 1.00 12.10 133 VAL B CA 1
ATOM 3837 C C . VAL B 1 133 ? 44.017 80.444 105.058 1.00 12.17 133 VAL B C 1
ATOM 3838 O O . VAL B 1 133 ? 43.131 80.070 105.831 1.00 11.89 133 VAL B O 1
ATOM 3842 N N . ARG B 1 134 ? 43.913 81.521 104.289 1.00 12.14 134 ARG B N 1
ATOM 3843 C CA . ARG B 1 134 ? 42.795 82.452 104.378 1.00 12.59 134 ARG B CA 1
ATOM 3844 C C . ARG B 1 134 ? 41.848 82.288 103.191 1.00 12.78 134 ARG B C 1
ATOM 3845 O O . ARG B 1 134 ? 42.280 82.323 102.035 1.00 12.64 134 ARG B O 1
ATOM 3853 N N . GLU B 1 135 ? 40.561 82.103 103.485 1.00 13.21 135 GLU B N 1
ATOM 3854 C CA . GLU B 1 135 ? 39.528 82.072 102.453 1.00 13.69 135 GLU B CA 1
ATOM 3855 C C . GLU B 1 135 ? 39.466 83.456 101.804 1.00 14.00 135 GLU B C 1
ATOM 3856 O O . GLU B 1 135 ? 39.413 84.467 102.499 1.00 13.83 135 GLU B O 1
ATOM 3862 N N . ASN B 1 136 ? 39.471 83.487 100.474 1.00 14.21 136 ASN B N 1
ATOM 3863 C CA . ASN B 1 136 ? 39.780 84.705 99.733 1.00 14.74 136 ASN B CA 1
ATOM 3864 C C . ASN B 1 136 ? 38.657 85.229 98.826 1.00 15.17 136 ASN B C 1
ATOM 3865 O O . ASN B 1 136 ? 38.838 86.243 98.154 1.00 15.50 136 ASN B O 1
ATOM 3870 N N . THR B 1 137 ? 37.505 84.554 98.808 1.00 15.61 137 THR B N 1
ATOM 3871 C CA . THR B 1 137 ? 36.439 84.887 97.844 1.00 16.09 137 THR B CA 1
ATOM 3872 C C . THR B 1 137 ? 35.070 85.226 98.434 1.00 16.22 137 THR B C 1
ATOM 3873 O O . THR B 1 137 ? 34.222 85.786 97.736 1.00 16.40 137 THR B O 1
ATOM 3877 N N . GLU B 1 138 ? 34.842 84.872 99.695 1.00 16.19 138 GLU B N 1
ATOM 3878 C CA . GLU B 1 138 ? 33.536 85.093 100.326 1.00 16.35 138 GLU B CA 1
ATOM 3879 C C . GLU B 1 138 ? 33.685 85.522 101.786 1.00 16.34 138 GLU B C 1
ATOM 3880 O O . GLU B 1 138 ? 34.684 86.137 102.151 1.00 16.45 138 GLU B O 1
ATOM 3886 N N . GLY B 1 139 ? 32.681 85.224 102.605 1.00 16.41 139 GLY B N 1
ATOM 3887 C CA . GLY B 1 139 ? 32.744 85.505 104.032 1.00 16.85 139 GLY B CA 1
ATOM 3888 C C . GLY B 1 139 ? 32.337 86.911 104.431 1.00 17.22 139 GLY B C 1
ATOM 3889 O O . GLY B 1 139 ? 31.378 87.468 103.895 1.00 17.28 139 GLY B O 1
ATOM 3890 N N . GLU B 1 140 ? 33.079 87.481 105.376 1.00 17.49 140 GLU B N 1
ATOM 3891 C CA . GLU B 1 140 ? 32.724 88.756 106.001 1.00 17.77 140 GLU B CA 1
ATOM 3892 C C . GLU B 1 140 ? 33.008 89.973 105.121 1.00 17.93 140 GLU B C 1
ATOM 3893 O O . GLU B 1 140 ? 32.388 91.022 105.298 1.00 17.83 140 GLU B O 1
ATOM 3899 N N . TYR B 1 141 ? 33.949 89.845 104.190 1.00 18.14 141 TYR B N 1
ATOM 3900 C CA . TYR B 1 141 ? 34.240 90.952 103.280 1.00 18.41 141 TYR B CA 1
ATOM 3901 C C . TYR B 1 141 ? 33.189 91.005 102.182 1.00 18.35 141 TYR B C 1
ATOM 3902 O O . TYR B 1 141 ? 33.113 90.125 101.322 1.00 17.96 141 TYR B O 1
ATOM 3911 N N . SER B 1 142 ? 32.368 92.047 102.248 1.00 18.11 142 SER B N 1
ATOM 3912 C CA . SER B 1 142 ? 31.139 92.115 101.481 1.00 18.27 142 SER B CA 1
ATOM 3913 C C . SER B 1 142 ? 30.760 93.551 101.156 1.00 18.13 142 SER B C 1
ATOM 3914 O O . SER B 1 142 ? 31.034 94.470 101.933 1.00 17.76 142 SER B O 1
ATOM 3917 N N . SER B 1 143 ? 30.143 93.726 99.991 1.00 18.10 143 SER B N 1
ATOM 3918 C CA . SER B 1 143 ? 29.495 94.978 99.625 1.00 18.17 143 SER B CA 1
ATOM 3919 C C . SER B 1 143 ? 27.985 94.752 99.491 1.00 17.95 143 SER B C 1
ATOM 3920 O O . SER B 1 143 ? 27.286 95.530 98.841 1.00 18.06 143 SER B O 1
ATOM 3923 N N . LEU B 1 144 ? 27.492 93.684 100.121 1.00 17.42 144 LEU B N 1
ATOM 3924 C CA . LEU B 1 144 ? 26.067 93.360 100.106 1.00 17.16 144 LEU B CA 1
ATOM 3925 C C . LEU B 1 144 ? 25.360 94.008 101.280 1.00 16.92 144 LEU B C 1
ATOM 3926 O O . LEU B 1 144 ? 25.782 93.861 102.431 1.00 16.77 144 LEU B O 1
ATOM 3931 N N . GLY B 1 145 ? 24.277 94.714 100.978 1.00 16.49 145 GLY B N 1
ATOM 3932 C CA . GLY B 1 145 ? 23.451 95.356 101.989 1.00 16.34 145 GLY B CA 1
ATOM 3933 C C . GLY B 1 145 ? 23.169 96.788 101.597 1.00 16.29 145 GLY B C 1
ATOM 3934 O O . GLY B 1 145 ? 22.864 97.072 100.436 1.00 15.91 145 GLY B O 1
ATOM 3935 N N . GLY B 1 146 ? 23.284 97.688 102.569 1.00 16.10 146 GLY B N 1
ATOM 3936 C CA . GLY B 1 146 ? 23.088 99.109 102.327 1.00 16.48 146 GLY B CA 1
ATOM 3937 C C . GLY B 1 146 ? 22.527 99.849 103.523 1.00 16.67 146 GLY B C 1
ATOM 3938 O O . GLY B 1 146 ? 22.541 99.338 104.648 1.00 16.42 146 GLY B O 1
ATOM 3939 N N . ILE B 1 147 ? 22.018 101.051 103.263 1.00 17.06 147 ILE B N 1
ATOM 3940 C CA . ILE B 1 147 ? 21.581 101.975 104.307 1.00 17.53 147 ILE B CA 1
ATOM 3941 C C . ILE B 1 147 ? 20.092 102.316 104.166 1.00 17.86 147 ILE B C 1
ATOM 3942 O O . ILE B 1 147 ? 19.604 102.558 103.059 1.00 17.68 147 ILE B O 1
ATOM 3955 N N . PHE B 1 149 ? 16.860 104.817 105.841 1.00 19.11 149 PHE B N 1
ATOM 3956 C CA . PHE B 1 149 ? 16.545 106.062 106.560 1.00 19.42 149 PHE B CA 1
ATOM 3957 C C . PHE B 1 149 ? 17.775 106.953 106.761 1.00 19.70 149 PHE B C 1
ATOM 3958 O O . PHE B 1 149 ? 17.987 107.507 107.843 1.00 19.61 149 PHE B O 1
ATOM 3966 N N . GLU B 1 150 ? 18.576 107.083 105.706 1.00 20.21 150 GLU B N 1
ATOM 3967 C CA . GLU B 1 150 ? 19.824 107.841 105.749 1.00 21.05 150 GLU B CA 1
ATOM 3968 C C . GLU B 1 150 ? 19.607 109.277 106.229 1.00 20.99 150 GLU B C 1
ATOM 3969 O O . GLU B 1 150 ? 18.584 109.898 105.924 1.00 20.85 150 GLU B O 1
ATOM 3975 N N . ASN B 1 151 ? 20.573 109.776 107.001 1.00 21.16 151 ASN B N 1
ATOM 3976 C CA . ASN B 1 151 ? 20.570 111.142 107.540 1.00 21.37 151 ASN B CA 1
ATOM 3977 C C . ASN B 1 151 ? 19.401 111.470 108.475 1.00 21.37 151 ASN B C 1
ATOM 3978 O O . ASN B 1 151 ? 18.994 112.629 108.593 1.00 21.49 151 ASN B O 1
ATOM 3983 N N . THR B 1 152 ? 18.870 110.439 109.131 1.00 21.08 152 THR B N 1
ATOM 3984 C CA . THR B 1 152 ? 17.846 110.595 110.165 1.00 20.96 152 THR B CA 1
ATOM 3985 C C . THR B 1 152 ? 18.275 109.821 111.412 1.00 20.85 152 THR B C 1
ATOM 3986 O O . THR B 1 152 ? 19.222 109.036 111.360 1.00 20.45 152 THR B O 1
ATOM 3990 N N . GLU B 1 153 ? 17.565 110.025 112.522 1.00 20.70 153 GLU B N 1
ATOM 3991 C CA . GLU B 1 153 ? 17.849 109.303 113.765 1.00 20.79 153 GLU B CA 1
ATOM 3992 C C . GLU B 1 153 ? 17.537 107.802 113.664 1.00 20.30 153 GLU B C 1
ATOM 3993 O O . GLU B 1 153 ? 18.065 106.999 114.435 1.00 20.21 153 GLU B O 1
ATOM 3999 N N . ASN B 1 154 ? 16.691 107.434 112.703 1.00 19.56 154 ASN B N 1
ATOM 4000 C CA . ASN B 1 154 ? 16.303 106.039 112.486 1.00 19.07 154 ASN B CA 1
ATOM 4001 C C . ASN B 1 154 ? 17.250 105.273 111.555 1.00 18.49 154 ASN B C 1
ATOM 4002 O O . ASN B 1 154 ? 17.014 104.104 111.246 1.00 18.26 154 ASN B O 1
ATOM 4007 N N . GLU B 1 155 ? 18.312 105.946 111.118 1.00 17.86 155 GLU B N 1
ATOM 4008 C CA . GLU B 1 155 ? 19.302 105.407 110.182 1.00 17.50 155 GLU B CA 1
ATOM 4009 C C . GLU B 1 155 ? 19.810 104.014 110.574 1.00 17.25 155 GLU B C 1
ATOM 4010 O O . GLU B 1 155 ? 20.281 103.810 111.698 1.00 16.68 155 GLU B O 1
ATOM 4016 N N . ILE B 1 156 ? 19.692 103.067 109.641 1.00 17.18 156 ILE B N 1
ATOM 4017 C CA . ILE B 1 156 ? 20.157 101.686 109.830 1.00 17.32 156 ILE B CA 1
ATOM 4018 C C . ILE B 1 156 ? 21.111 101.305 108.704 1.00 17.27 156 ILE B C 1
ATOM 4019 O O . ILE B 1 156 ? 20.889 101.660 107.542 1.00 16.90 156 ILE B O 1
ATOM 4024 N N . VAL B 1 157 ? 22.165 100.577 109.057 1.00 17.14 157 VAL B N 1
ATOM 4025 C CA . VAL B 1 157 ? 23.103 100.028 108.087 1.00 17.41 157 VAL B CA 1
ATOM 4026 C C . VAL B 1 157 ? 23.126 98.505 108.217 1.00 17.60 157 VAL B C 1
ATOM 4027 O O . VAL B 1 157 ? 23.279 97.968 109.316 1.00 17.55 157 VAL B O 1
ATOM 4031 N N . ILE B 1 158 ? 22.947 97.821 107.090 1.00 17.82 158 ILE B N 1
ATOM 4032 C CA . ILE B 1 158 ? 22.943 96.360 107.051 1.00 18.30 158 ILE B CA 1
ATOM 4033 C C . ILE B 1 158 ? 24.069 95.866 106.142 1.00 18.36 158 ILE B C 1
ATOM 4034 O O . ILE B 1 158 ? 24.260 96.387 105.039 1.00 17.96 158 ILE B O 1
ATOM 4039 N N . GLN B 1 159 ? 24.827 94.883 106.620 1.00 18.53 159 GLN B N 1
ATOM 4040 C CA . GLN B 1 159 ? 25.813 94.201 105.786 1.00 19.18 159 GLN B CA 1
ATOM 4041 C C . GLN B 1 159 ? 25.708 92.686 105.924 1.00 19.37 159 GLN B C 1
ATOM 4042 O O . GLN B 1 159 ? 25.657 92.159 107.035 1.00 19.31 159 GLN B O 1
ATOM 4048 N N . GLU B 1 160 ? 25.678 91.997 104.785 1.00 19.76 160 GLU B N 1
ATOM 4049 C CA . GLU B 1 160 ? 25.508 90.548 104.752 1.00 20.21 160 GLU B CA 1
ATOM 4050 C C . GLU B 1 160 ? 26.835 89.832 104.565 1.00 19.76 160 GLU B C 1
ATOM 4051 O O . GLU B 1 160 ? 27.648 90.230 103.734 1.00 19.87 160 GLU B O 1
ATOM 4057 N N . SER B 1 161 ? 27.043 88.777 105.347 1.00 19.26 161 SER B N 1
ATOM 4058 C CA . SER B 1 161 ? 28.167 87.868 105.158 1.00 18.87 161 SER B CA 1
ATOM 4059 C C . SER B 1 161 ? 27.643 86.588 104.515 1.00 18.43 161 SER B C 1
ATOM 4060 O O . SER B 1 161 ? 26.641 86.035 104.968 1.00 18.33 161 SER B O 1
ATOM 4063 N N . ILE B 1 162 ? 28.313 86.129 103.460 1.00 18.01 162 ILE B N 1
ATOM 4064 C CA . ILE B 1 162 ? 27.898 84.923 102.738 1.00 17.79 162 ILE B CA 1
ATOM 4065 C C . ILE B 1 162 ? 28.957 83.830 102.797 1.00 17.32 162 ILE B C 1
ATOM 4066 O O . ILE B 1 162 ? 30.109 84.044 102.416 1.00 17.07 162 ILE B O 1
ATOM 4071 N N . PHE B 1 163 ? 28.548 82.660 103.276 1.00 16.92 163 PHE B N 1
ATOM 4072 C CA . PHE B 1 163 ? 29.366 81.460 103.211 1.00 16.68 163 PHE B CA 1
ATOM 4073 C C . PHE B 1 163 ? 28.617 80.396 102.413 1.00 16.31 163 PHE B C 1
ATOM 4074 O O . PHE B 1 163 ? 27.403 80.250 102.551 1.00 16.40 163 PHE B O 1
ATOM 4082 N N . THR B 1 164 ? 29.341 79.672 101.565 1.00 15.79 164 THR B N 1
ATOM 4083 C CA . THR B 1 164 ? 28.753 78.592 100.771 1.00 15.52 164 THR B CA 1
ATOM 4084 C C . THR B 1 164 ? 29.475 77.286 101.078 1.00 15.17 164 THR B C 1
ATOM 4085 O O . THR B 1 164 ? 30.648 77.305 101.444 1.00 14.71 164 THR B O 1
ATOM 4089 N N . ARG B 1 165 ? 28.783 76.158 100.930 1.00 15.01 165 ARG B N 1
ATOM 4090 C CA . ARG B 1 165 ? 29.423 74.853 101.122 1.00 15.23 165 ARG B CA 1
ATOM 4091 C C . ARG B 1 165 ? 30.620 74.695 100.191 1.00 14.91 165 ARG B C 1
ATOM 4092 O O . ARG B 1 165 ? 31.684 74.249 100.617 1.00 14.97 165 ARG B O 1
ATOM 4100 N N . ARG B 1 166 ? 30.438 75.073 98.926 1.00 14.76 166 ARG B N 1
ATOM 4101 C CA . ARG B 1 166 ? 31.506 75.005 97.934 1.00 14.74 166 ARG B CA 1
ATOM 4102 C C . ARG B 1 166 ? 32.746 75.776 98.388 1.00 14.35 166 ARG B C 1
ATOM 4103 O O . ARG B 1 166 ? 33.857 75.246 98.348 1.00 14.24 166 ARG B O 1
ATOM 4111 N N . GLY B 1 167 ? 32.541 77.016 98.829 1.00 13.67 167 GLY B N 1
ATOM 4112 C CA . GLY B 1 167 ? 33.635 77.890 99.253 1.00 13.20 167 GLY B CA 1
ATOM 4113 C C . GLY B 1 167 ? 34.296 77.448 100.546 1.00 12.74 167 GLY B C 1
ATOM 4114 O O . GLY B 1 167 ? 35.522 77.477 100.665 1.00 12.59 167 GLY B O 1
ATOM 4115 N N . VAL B 1 168 ? 33.480 77.043 101.515 1.00 12.43 168 VAL B N 1
ATOM 4116 C CA . VAL B 1 168 ? 33.984 76.589 102.812 1.00 12.24 168 VAL B CA 1
ATOM 4117 C C . VAL B 1 168 ? 34.743 75.261 102.664 1.00 12.16 168 VAL B C 1
ATOM 4118 O O . VAL B 1 168 ? 35.853 75.118 103.175 1.00 12.05 168 VAL B O 1
ATOM 4122 N N . ASP B 1 169 ? 34.160 74.312 101.935 1.00 11.94 169 ASP B N 1
ATOM 4123 C CA . ASP B 1 169 ? 34.804 73.012 101.725 1.00 12.09 169 ASP B CA 1
ATOM 4124 C C . ASP B 1 169 ? 36.159 73.099 101.021 1.00 11.80 169 ASP B C 1
ATOM 4125 O O . ASP B 1 169 ? 37.113 72.450 101.447 1.00 11.53 169 ASP B O 1
ATOM 4130 N N . ARG B 1 170 ? 36.253 73.908 99.965 1.00 11.64 170 ARG B N 1
ATOM 4131 C CA . ARG B 1 170 ? 37.497 73.984 99.193 1.00 11.50 170 ARG B CA 1
ATOM 4132 C C . ARG B 1 170 ? 38.668 74.603 99.964 1.00 11.25 170 ARG B C 1
ATOM 4133 O O . ARG B 1 170 ? 39.808 74.173 99.791 1.00 11.18 170 ARG B O 1
ATOM 4141 N N . ILE B 1 171 ? 38.394 75.591 100.816 1.00 10.87 171 ILE B N 1
ATOM 4142 C CA . ILE B 1 171 ? 39.463 76.184 101.631 1.00 10.75 171 ILE B CA 1
ATOM 4143 C C . ILE B 1 171 ? 39.908 75.224 102.742 1.00 10.66 171 ILE B C 1
ATOM 4144 O O . ILE B 1 171 ? 41.103 75.095 103.016 1.00 10.40 171 ILE B O 1
ATOM 4149 N N . LEU B 1 172 ? 38.944 74.540 103.355 1.00 10.80 172 LEU B N 1
ATOM 4150 C CA . LEU B 1 172 ? 39.239 73.535 104.377 1.00 11.28 172 LEU B CA 1
ATOM 4151 C C . LEU B 1 172 ? 40.019 72.363 103.794 1.00 11.57 172 LEU B C 1
ATOM 4152 O O . LEU B 1 172 ? 40.988 71.899 104.399 1.00 11.72 172 LEU B O 1
ATOM 4157 N N . LYS B 1 173 ? 39.600 71.895 102.617 1.00 11.88 173 LYS B N 1
ATOM 4158 C CA . LYS B 1 173 ? 40.318 70.829 101.919 1.00 12.36 173 LYS B CA 1
ATOM 4159 C C . LYS B 1 173 ? 41.764 71.237 101.646 1.00 12.14 173 LYS B C 1
ATOM 4160 O O . LYS B 1 173 ? 42.681 70.453 101.877 1.00 12.03 173 LYS B O 1
ATOM 4166 N N . TYR B 1 174 ? 41.968 72.465 101.171 1.00 12.14 174 TYR B N 1
ATOM 4167 C CA . TYR B 1 174 ? 43.322 72.953 100.907 1.00 12.22 174 TYR B CA 1
ATOM 4168 C C . TYR B 1 174 ? 44.186 72.958 102.170 1.00 11.82 174 TYR B C 1
ATOM 4169 O O . TYR B 1 174 ? 45.343 72.533 102.139 1.00 11.61 174 TYR B O 1
ATOM 4178 N N . ALA B 1 175 ? 43.617 73.434 103.274 1.00 11.67 175 ALA B N 1
ATOM 4179 C CA . ALA B 1 175 ? 44.347 73.520 104.538 1.00 11.65 175 ALA B CA 1
ATOM 4180 C C . ALA B 1 175 ? 44.715 72.141 105.091 1.00 11.64 175 ALA B C 1
ATOM 4181 O O . ALA B 1 175 ? 45.835 71.934 105.560 1.00 11.55 175 ALA B O 1
ATOM 4183 N N . PHE B 1 176 ? 43.773 71.202 105.031 1.00 11.91 176 PHE B N 1
ATOM 4184 C CA . PHE B 1 176 ? 44.022 69.844 105.515 1.00 12.23 176 PHE B CA 1
ATOM 4185 C C . PHE B 1 176 ? 44.993 69.074 104.612 1.00 12.64 176 PHE B C 1
ATOM 4186 O O . PHE B 1 176 ? 45.824 68.311 105.107 1.00 12.59 176 PHE B O 1
ATOM 4194 N N . ASP B 1 177 ? 44.890 69.289 103.298 1.00 13.06 177 ASP B N 1
ATOM 4195 C CA . ASP B 1 177 ? 45.855 68.747 102.332 1.00 13.69 177 ASP B CA 1
ATOM 4196 C C . ASP B 1 177 ? 47.269 69.252 102.613 1.00 13.83 177 ASP B C 1
ATOM 4197 O O . ASP B 1 177 ? 48.231 68.482 102.571 1.00 13.91 177 ASP B O 1
ATOM 4202 N N . LEU B 1 178 ? 47.384 70.550 102.892 1.00 13.75 178 LEU B N 1
ATOM 4203 C CA . LEU B 1 178 ? 48.661 71.174 103.223 1.00 14.01 178 LEU B CA 1
ATOM 4204 C C . LEU B 1 178 ? 49.241 70.630 104.534 1.00 14.06 178 LEU B C 1
ATOM 4205 O O . LEU B 1 178 ? 50.432 70.332 104.613 1.00 13.91 178 LEU B O 1
ATOM 4210 N N . ALA B 1 179 ? 48.395 70.503 105.553 1.00 14.32 179 ALA B N 1
ATOM 4211 C CA . ALA B 1 179 ? 48.826 69.975 106.849 1.00 14.96 179 ALA B CA 1
ATOM 4212 C C . ALA B 1 179 ? 49.355 68.544 106.719 1.00 15.44 179 ALA B C 1
ATOM 4213 O O . ALA B 1 179 ? 50.384 68.208 107.301 1.00 15.51 179 ALA B O 1
ATOM 4215 N N . GLU B 1 180 ? 48.650 67.723 105.939 1.00 16.41 180 GLU B N 1
ATOM 4216 C CA . GLU B 1 180 ? 49.049 66.340 105.646 1.00 17.59 180 GLU B CA 1
ATOM 4217 C C . GLU B 1 180 ? 50.462 66.235 105.058 1.00 18.11 180 GLU B C 1
ATOM 4218 O O . GLU B 1 180 ? 51.198 65.293 105.363 1.00 18.25 180 GLU B O 1
ATOM 4224 N N . LYS B 1 181 ? 50.835 67.208 104.228 1.00 18.93 181 LYS B N 1
ATOM 4225 C CA . LYS B 1 181 ? 52.166 67.257 103.612 1.00 19.80 181 LYS B CA 1
ATOM 4226 C C . LYS B 1 181 ? 53.268 67.752 104.556 1.00 19.92 181 LYS B C 1
ATOM 4227 O O . LYS B 1 181 ? 54.451 67.489 104.323 1.00 20.09 181 LYS B O 1
ATOM 4233 N N . ARG B 1 182 ? 52.882 68.472 105.607 1.00 20.03 182 ARG B N 1
ATOM 4234 C CA . ARG B 1 182 ? 53.842 69.078 106.538 1.00 20.18 182 ARG B CA 1
ATOM 4235 C C . ARG B 1 182 ? 54.210 68.137 107.687 1.00 20.25 182 ARG B C 1
ATOM 4236 O O . ARG B 1 182 ? 53.486 67.184 107.968 1.00 20.30 182 ARG B O 1
ATOM 4244 N N . GLU B 1 183 ? 55.333 68.411 108.350 1.00 20.28 183 GLU B N 1
ATOM 4245 C CA . GLU B 1 183 ? 55.848 67.531 109.408 1.00 20.41 183 GLU B CA 1
ATOM 4246 C C . GLU B 1 183 ? 54.918 67.385 110.621 1.00 19.89 183 GLU B C 1
ATOM 4247 O O . GLU B 1 183 ? 54.690 66.273 111.096 1.00 19.81 183 GLU B O 1
ATOM 4253 N N . ARG B 1 184 ? 54.381 68.500 111.113 1.00 19.36 184 ARG B N 1
ATOM 4254 C CA . ARG B 1 184 ? 53.577 68.490 112.341 1.00 19.10 184 ARG B CA 1
ATOM 4255 C C . ARG B 1 184 ? 52.119 68.044 112.151 1.00 18.30 184 ARG B C 1
ATOM 4256 O O . ARG B 1 184 ? 51.458 67.645 113.115 1.00 18.36 184 ARG B O 1
ATOM 4264 N N . LYS B 1 185 ? 51.631 68.110 110.914 1.00 17.40 185 LYS B N 1
ATOM 4265 C CA . LYS B 1 185 ? 50.279 67.659 110.553 1.00 16.49 185 LYS B CA 1
ATOM 4266 C C . LYS B 1 185 ? 49.203 68.154 111.523 1.00 16.01 185 LYS B C 1
ATOM 4267 O O . LYS B 1 185 ? 48.477 67.356 112.127 1.00 15.70 185 LYS B O 1
ATOM 4273 N N . HIS B 1 186 ? 49.113 69.472 111.673 1.00 15.12 186 HIS B N 1
ATOM 4274 C CA . HIS B 1 186 ? 48.128 70.070 112.566 1.00 14.89 186 HIS B CA 1
ATOM 4275 C C . HIS B 1 186 ? 47.415 71.256 111.925 1.00 14.25 186 HIS B C 1
ATOM 4276 O O . HIS B 1 186 ? 48.052 72.131 111.333 1.00 14.08 186 HIS B O 1
ATOM 4283 N N . VAL B 1 187 ? 46.091 71.267 112.051 1.00 13.50 187 VAL B N 1
ATOM 4284 C CA . VAL B 1 187 ? 45.263 72.384 111.603 1.00 12.71 187 VAL B CA 1
ATOM 4285 C C . VAL B 1 187 ? 44.593 73.042 112.805 1.00 12.56 187 VAL B C 1
ATOM 4286 O O . VAL B 1 187 ? 43.972 72.362 113.622 1.00 12.20 187 VAL B O 1
ATOM 4290 N N . THR B 1 188 ? 44.741 74.360 112.916 1.00 12.16 188 THR B N 1
ATOM 4291 C CA . THR B 1 188 ? 43.923 75.149 113.829 1.00 12.10 188 THR B CA 1
ATOM 4292 C C . THR B 1 188 ? 42.897 75.920 113.006 1.00 11.97 188 THR B C 1
ATOM 4293 O O . THR B 1 188 ? 43.253 76.634 112.069 1.00 11.57 188 THR B O 1
ATOM 4297 N N . SER B 1 189 ? 41.628 75.755 113.359 1.00 11.93 189 SER B N 1
ATOM 4298 C CA . SER B 1 189 ? 40.539 76.461 112.703 1.00 12.47 189 SER B CA 1
ATOM 4299 C C . SER B 1 189 ? 40.143 77.683 113.531 1.00 12.18 189 SER B C 1
ATOM 4300 O O . SER B 1 189 ? 39.793 77.560 114.707 1.00 12.12 189 SER B O 1
ATOM 4303 N N . ALA B 1 190 ? 40.223 78.864 112.923 1.00 12.25 190 ALA B N 1
ATOM 4304 C CA . ALA B 1 190 ? 39.784 80.094 113.575 1.00 12.31 190 ALA B CA 1
ATOM 4305 C C . ALA B 1 190 ? 38.268 80.171 113.502 1.00 12.65 190 ALA B C 1
ATOM 4306 O O . ALA B 1 190 ? 37.687 80.043 112.422 1.00 12.48 190 ALA B O 1
ATOM 4308 N N . THR B 1 191 ? 37.631 80.379 114.650 1.00 12.92 191 THR B N 1
ATOM 4309 C CA . THR B 1 191 ? 36.175 80.418 114.718 1.00 13.57 191 THR B CA 1
ATOM 4310 C C . THR B 1 191 ? 35.656 81.532 115.635 1.00 14.08 191 THR B C 1
ATOM 4311 O O . THR B 1 191 ? 36.440 82.222 116.291 1.00 13.96 191 THR B O 1
ATOM 4315 N N . LYS B 1 192 ? 34.339 81.735 115.635 1.00 14.72 192 LYS B N 1
ATOM 4316 C CA . LYS B 1 192 ? 33.670 82.531 116.669 1.00 15.46 192 LYS B CA 1
ATOM 4317 C C . LYS B 1 192 ? 32.218 82.091 116.767 1.00 16.02 192 LYS B C 1
ATOM 4318 O O . LYS B 1 192 ? 31.286 82.877 116.549 1.00 16.08 192 LYS B O 1
ATOM 4324 N N . SER B 1 193 ? 32.043 80.816 117.101 1.00 16.70 193 SER B N 1
ATOM 4325 C CA . SER B 1 193 ? 30.738 80.163 117.087 1.00 17.80 193 SER B CA 1
ATOM 4326 C C . SER B 1 193 ? 29.872 80.415 118.323 1.00 18.70 193 SER B C 1
ATOM 4327 O O . SER B 1 193 ? 28.858 79.740 118.515 1.00 19.07 193 SER B O 1
ATOM 4330 N N . ASN B 1 194 ? 30.266 81.371 119.161 1.00 19.50 194 ASN B N 1
ATOM 4331 C CA . ASN B 1 194 ? 29.368 81.846 120.210 1.00 20.39 194 ASN B CA 1
ATOM 4332 C C . ASN B 1 194 ? 28.657 83.136 119.810 1.00 21.27 194 ASN B C 1
ATOM 4333 O O . ASN B 1 194 ? 27.429 83.194 119.833 1.00 21.58 194 ASN B O 1
ATOM 4338 N N . GLY B 1 195 ? 29.427 84.145 119.407 1.00 22.22 195 GLY B N 1
ATOM 4339 C CA . GLY B 1 195 ? 28.880 85.439 118.988 1.00 23.42 195 GLY B CA 1
ATOM 4340 C C . GLY B 1 195 ? 28.183 85.447 117.637 1.00 24.46 195 GLY B C 1
ATOM 4341 O O . GLY B 1 195 ? 27.110 86.035 117.491 1.00 24.27 195 GLY B O 1
ATOM 4350 N N . ALA B 1 197 ? 26.097 83.497 115.477 1.00 23.31 197 ALA B N 1
ATOM 4351 C CA . ALA B 1 197 ? 25.248 82.330 115.738 1.00 21.38 197 ALA B CA 1
ATOM 4352 C C . ALA B 1 197 ? 24.895 81.461 114.527 1.00 20.15 197 ALA B C 1
ATOM 4353 O O . ALA B 1 197 ? 24.399 80.346 114.697 1.00 19.60 197 ALA B O 1
ATOM 4355 N N . ILE B 1 198 ? 25.148 81.961 113.320 1.00 18.58 198 ILE B N 1
ATOM 4356 C CA . ILE B 1 198 ? 24.778 81.230 112.100 1.00 17.41 198 ILE B CA 1
ATOM 4357 C C . ILE B 1 198 ? 25.985 80.798 111.254 1.00 16.57 198 ILE B C 1
ATOM 4358 O O . ILE B 1 198 ? 26.152 79.610 110.960 1.00 16.14 198 ILE B O 1
ATOM 4363 N N . SER B 1 199 ? 26.821 81.766 110.883 1.00 15.51 199 SER B N 1
ATOM 4364 C CA . SER B 1 199 ? 27.978 81.531 110.020 1.00 14.79 199 SER B CA 1
ATOM 4365 C C . SER B 1 199 ? 29.043 80.630 110.648 1.00 14.57 199 SER B C 1
ATOM 4366 O O . SER B 1 199 ? 29.544 79.709 109.999 1.00 14.16 199 SER B O 1
ATOM 4377 N N . PRO B 1 201 ? 29.003 78.513 113.614 1.00 13.50 201 PRO B N 1
ATOM 4378 C CA . PRO B 1 201 ? 28.650 77.110 113.857 1.00 13.24 201 PRO B CA 1
ATOM 4379 C C . PRO B 1 201 ? 28.627 76.285 112.571 1.00 12.99 201 PRO B C 1
ATOM 4380 O O . PRO B 1 201 ? 28.937 75.095 112.603 1.00 12.68 201 PRO B O 1
ATOM 4384 N N . TYR B 1 202 ? 28.269 76.920 111.454 1.00 12.79 202 TYR B N 1
ATOM 4385 C CA . TYR B 1 202 ? 28.308 76.260 110.150 1.00 12.90 202 TYR B CA 1
ATOM 4386 C C . TYR B 1 202 ? 29.742 75.937 109.724 1.00 12.77 202 TYR B C 1
ATOM 4387 O O . TYR B 1 202 ? 30.028 74.823 109.282 1.00 12.78 202 TYR B O 1
ATOM 4396 N N . TRP B 1 203 ? 30.629 76.923 109.853 1.00 12.52 203 TRP B N 1
ATOM 4397 C CA . TRP B 1 203 ? 32.054 76.746 109.578 1.00 12.56 203 TRP B CA 1
ATOM 4398 C C . TRP B 1 203 ? 32.636 75.594 110.415 1.00 12.33 203 TRP B C 1
ATOM 4399 O O . TRP B 1 203 ? 33.409 74.784 109.899 1.00 12.14 203 TRP B O 1
ATOM 4410 N N . ASP B 1 204 ? 32.247 75.526 111.691 1.00 12.12 204 ASP B N 1
ATOM 4411 C CA . ASP B 1 204 ? 32.674 74.446 112.592 1.00 12.24 204 ASP B CA 1
ATOM 4412 C C . ASP B 1 204 ? 32.181 73.077 112.123 1.00 12.20 204 ASP B C 1
ATOM 4413 O O . ASP B 1 204 ? 32.928 72.099 112.156 1.00 11.93 204 ASP B O 1
ATOM 4418 N N . LYS B 1 205 ? 30.918 73.028 111.697 1.00 12.40 205 LYS B N 1
ATOM 4419 C CA . LYS B 1 205 ? 30.293 71.816 111.167 1.00 12.84 205 LYS B CA 1
ATOM 4420 C C . LYS B 1 205 ? 31.059 71.283 109.951 1.00 12.60 205 LYS B C 1
ATOM 4421 O O . LYS B 1 205 ? 31.371 70.091 109.881 1.00 12.37 205 LYS B O 1
ATOM 4427 N N . ARG B 1 206 ? 31.384 72.170 109.012 1.00 12.39 206 ARG B N 1
ATOM 4428 C CA . ARG B 1 206 ? 32.129 71.776 107.815 1.00 12.24 206 ARG B CA 1
ATOM 4429 C C . ARG B 1 206 ? 33.574 71.380 108.122 1.00 12.42 206 ARG B C 1
ATOM 4430 O O . ARG B 1 206 ? 34.138 70.511 107.451 1.00 12.28 206 ARG B O 1
ATOM 4438 N N . THR B 1 207 ? 34.170 72.021 109.128 1.00 12.44 207 THR B N 1
ATOM 4439 C CA . THR B 1 207 ? 35.531 71.687 109.556 1.00 12.97 207 THR B CA 1
ATOM 4440 C C . THR B 1 207 ? 35.564 70.272 110.138 1.00 13.58 207 THR B C 1
ATOM 4441 O O . THR B 1 207 ? 36.444 69.481 109.806 1.00 13.37 207 THR B O 1
ATOM 4445 N N . GLU B 1 208 ? 34.585 69.973 110.991 1.00 14.54 208 GLU B N 1
ATOM 4446 C CA . GLU B 1 208 ? 34.391 68.641 111.563 1.00 16.17 208 GLU B CA 1
ATOM 4447 C C . GLU B 1 208 ? 34.261 67.586 110.456 1.00 16.00 208 GLU B C 1
ATOM 4448 O O . GLU B 1 208 ? 34.949 66.559 110.484 1.00 15.94 208 GLU B O 1
ATOM 4454 N N . ALA B 1 209 ? 33.401 67.862 109.474 1.00 16.08 209 ALA B N 1
ATOM 4455 C CA . ALA B 1 209 ? 33.198 66.972 108.329 1.00 16.31 209 ALA B CA 1
ATOM 4456 C C . ALA B 1 209 ? 34.485 66.732 107.533 1.00 16.55 209 ALA B C 1
ATOM 4457 O O . ALA B 1 209 ? 34.789 65.596 107.172 1.00 16.54 209 ALA B O 1
ATOM 4467 N N . ALA B 1 211 ? 37.691 67.232 108.576 1.00 17.43 211 ALA B N 1
ATOM 4468 C CA . ALA B 1 211 ? 38.706 66.625 109.435 1.00 17.76 211 ALA B CA 1
ATOM 4469 C C . ALA B 1 211 ? 38.611 65.097 109.481 1.00 17.98 211 ALA B C 1
ATOM 4470 O O . ALA B 1 211 ? 39.624 64.415 109.642 1.00 18.06 211 ALA B O 1
ATOM 4472 N N . ALA B 1 212 ? 37.392 64.582 109.323 1.00 18.21 212 ALA B N 1
ATOM 4473 C CA . ALA B 1 212 ? 37.117 63.144 109.326 1.00 18.37 212 ALA B CA 1
ATOM 4474 C C . ALA B 1 212 ? 37.814 62.388 108.192 1.00 18.44 212 ALA B C 1
ATOM 4475 O O . ALA B 1 212 ? 38.055 61.183 108.303 1.00 18.62 212 ALA B O 1
ATOM 4477 N N . HIS B 1 213 ? 38.144 63.096 107.114 1.00 18.32 213 HIS B N 1
ATOM 4478 C CA . HIS B 1 213 ? 38.861 62.503 105.983 1.00 18.29 213 HIS B CA 1
ATOM 4479 C C . HIS B 1 213 ? 40.386 62.494 106.161 1.00 17.78 213 HIS B C 1
ATOM 4480 O O . HIS B 1 213 ? 41.107 61.978 105.303 1.00 17.52 213 HIS B O 1
ATOM 4487 N N . TYR B 1 214 ? 40.873 63.065 107.263 1.00 17.20 214 TYR B N 1
ATOM 4488 C CA . TYR B 1 214 ? 42.315 63.159 107.506 1.00 16.88 214 TYR B CA 1
ATOM 4489 C C . TYR B 1 214 ? 42.720 62.555 108.854 1.00 16.88 214 TYR B C 1
ATOM 4490 O O . TYR B 1 214 ? 42.937 63.286 109.827 1.00 16.89 214 TYR B O 1
ATOM 4499 N N . PRO B 1 215 ? 42.826 61.211 108.915 1.00 17.05 215 PRO B N 1
ATOM 4500 C CA . PRO B 1 215 ? 43.199 60.521 110.154 1.00 17.02 215 PRO B CA 1
ATOM 4501 C C . PRO B 1 215 ? 44.577 60.905 110.708 1.00 16.82 215 PRO B C 1
ATOM 4502 O O . PRO B 1 215 ? 44.784 60.821 111.917 1.00 16.91 215 PRO B O 1
ATOM 4506 N N . HIS B 1 216 ? 45.498 61.323 109.839 1.00 16.66 216 HIS B N 1
ATOM 4507 C CA . HIS B 1 216 ? 46.857 61.690 110.260 1.00 16.55 216 HIS B CA 1
ATOM 4508 C C . HIS B 1 216 ? 46.940 63.100 110.838 1.00 16.53 216 HIS B C 1
ATOM 4509 O O . HIS B 1 216 ? 47.893 63.430 111.551 1.00 16.82 216 HIS B O 1
ATOM 4516 N N . VAL B 1 217 ? 45.950 63.932 110.524 1.00 16.11 217 VAL B N 1
ATOM 4517 C CA . VAL B 1 217 ? 45.979 65.343 110.906 1.00 15.75 217 VAL B CA 1
ATOM 4518 C C . VAL B 1 217 ? 45.231 65.576 112.217 1.00 15.64 217 VAL B C 1
ATOM 4519 O O . VAL B 1 217 ? 44.054 65.232 112.341 1.00 15.73 217 VAL B O 1
ATOM 4523 N N . SER B 1 218 ? 45.920 66.148 113.198 1.00 15.70 218 SER B N 1
ATOM 4524 C CA . SER B 1 218 ? 45.255 66.596 114.416 1.00 15.89 218 SER B CA 1
ATOM 4525 C C . SER B 1 218 ? 44.688 67.989 114.180 1.00 15.92 218 SER B C 1
ATOM 4526 O O . SER B 1 218 ? 45.271 68.792 113.450 1.00 15.88 218 SER B O 1
ATOM 4529 N N . TRP B 1 219 ? 43.541 68.273 114.784 1.00 16.04 219 TRP B N 1
ATOM 4530 C CA . TRP B 1 219 ? 42.907 69.565 114.579 1.00 16.20 219 TRP B CA 1
ATOM 4531 C C . TRP B 1 219 ? 42.225 70.100 115.828 1.00 16.07 219 TRP B C 1
ATOM 4532 O O . TRP B 1 219 ? 41.702 69.339 116.648 1.00 15.81 219 TRP B O 1
ATOM 4543 N N . ASP B 1 220 ? 42.256 71.421 115.965 1.00 15.66 220 ASP B N 1
ATOM 4544 C CA . ASP B 1 220 ? 41.536 72.104 117.023 1.00 15.58 220 ASP B CA 1
ATOM 4545 C C . ASP B 1 220 ? 40.899 73.377 116.475 1.00 15.08 220 ASP B C 1
ATOM 4546 O O . ASP B 1 220 ? 41.376 73.946 115.492 1.00 14.87 220 ASP B O 1
ATOM 4551 N N . LYS B 1 221 ? 39.806 73.800 117.093 1.00 14.59 221 LYS B N 1
ATOM 4552 C CA . LYS B 1 221 ? 39.201 75.077 116.752 1.00 14.51 221 LYS B CA 1
ATOM 4553 C C . LYS B 1 221 ? 39.373 76.029 117.925 1.00 14.04 221 LYS B C 1
ATOM 4554 O O . LYS B 1 221 ? 39.378 75.610 119.090 1.00 13.85 221 LYS B O 1
ATOM 4560 N N . GLN B 1 222 ? 39.546 77.305 117.606 1.00 13.41 222 GLN B N 1
ATOM 4561 C CA . GLN B 1 222 ? 39.767 78.321 118.618 1.00 13.26 222 GLN B CA 1
ATOM 4562 C C . GLN B 1 222 ? 38.969 79.566 118.286 1.00 12.70 222 GLN B C 1
ATOM 4563 O O . GLN B 1 222 ? 38.998 80.049 117.148 1.00 12.32 222 GLN B O 1
ATOM 4569 N N . HIS B 1 223 ? 38.245 80.071 119.281 1.00 12.22 223 HIS B N 1
ATOM 4570 C CA . HIS B 1 223 ? 37.553 81.345 119.154 1.00 11.85 223 HIS B CA 1
ATOM 4571 C C . HIS B 1 223 ? 38.584 82.422 118.846 1.00 11.40 223 HIS B C 1
ATOM 4572 O O . HIS B 1 223 ? 39.678 82.430 119.416 1.00 11.24 223 HIS B O 1
ATOM 4579 N N . ILE B 1 224 ? 38.236 83.315 117.926 1.00 10.91 224 ILE B N 1
ATOM 4580 C CA . ILE B 1 224 ? 39.193 84.274 117.380 1.00 10.52 224 ILE B CA 1
ATOM 4581 C C . ILE B 1 224 ? 39.877 85.142 118.449 1.00 10.32 224 ILE B C 1
ATOM 4582 O O . ILE B 1 224 ? 41.060 85.462 118.322 1.00 10.58 224 ILE B O 1
ATOM 4587 N N . ASP B 1 225 ? 39.147 85.501 119.503 1.00 10.20 225 ASP B N 1
ATOM 4588 C CA . ASP B 1 225 ? 39.720 86.335 120.559 1.00 10.22 225 ASP B CA 1
ATOM 4589 C C . ASP B 1 225 ? 40.884 85.646 121.277 1.00 10.12 225 ASP B C 1
ATOM 4590 O O . ASP B 1 225 ? 41.974 86.207 121.375 1.00 10.14 225 ASP B O 1
ATOM 4595 N N . ILE B 1 226 ? 40.665 84.418 121.741 1.00 9.99 226 ILE B N 1
ATOM 4596 C CA . ILE B 1 226 ? 41.729 83.677 122.414 1.00 9.96 226 ILE B CA 1
ATOM 4597 C C . ILE B 1 226 ? 42.815 83.190 121.444 1.00 9.90 226 ILE B C 1
ATOM 4598 O O . ILE B 1 226 ? 43.973 83.040 121.829 1.00 10.02 226 ILE B O 1
ATOM 4603 N N . LEU B 1 227 ? 42.445 82.965 120.186 1.00 10.07 227 LEU B N 1
ATOM 4604 C CA . LEU B 1 227 ? 43.431 82.615 119.169 1.00 10.09 227 LEU B CA 1
ATOM 4605 C C . LEU B 1 227 ? 44.475 83.727 119.019 1.00 10.25 227 LEU B C 1
ATOM 4606 O O . LEU B 1 227 ? 45.674 83.451 118.976 1.00 9.95 227 LEU B O 1
ATOM 4611 N N . CYS B 1 228 ? 44.014 84.977 118.958 1.00 10.57 228 CYS B N 1
ATOM 4612 C CA . CYS B 1 228 ? 44.921 86.132 118.892 1.00 10.95 228 CYS B CA 1
ATOM 4613 C C . CYS B 1 228 ? 45.826 86.211 120.129 1.00 10.66 228 CYS B C 1
ATOM 4614 O O . CYS B 1 228 ? 47.021 86.482 120.012 1.00 10.52 228 CYS B O 1
ATOM 4617 N N . ALA B 1 229 ? 45.252 85.952 121.303 1.00 10.70 229 ALA B N 1
ATOM 4618 C CA . ALA B 1 229 ? 46.021 85.867 122.546 1.00 10.96 229 ALA B CA 1
ATOM 4619 C C . ALA B 1 229 ? 47.121 84.801 122.482 1.00 11.17 229 ALA B C 1
ATOM 4620 O O . ALA B 1 229 ? 48.239 85.030 122.952 1.00 11.26 229 ALA B O 1
ATOM 4622 N N . ARG B 1 230 ? 46.802 83.650 121.888 1.00 11.27 230 ARG B N 1
ATOM 4623 C CA . ARG B 1 230 ? 47.752 82.535 121.787 1.00 11.78 230 ARG B CA 1
ATOM 4624 C C . ARG B 1 230 ? 48.874 82.775 120.778 1.00 11.79 230 ARG B C 1
ATOM 4625 O O . ARG B 1 230 ? 49.955 82.206 120.911 1.00 11.83 230 ARG B O 1
ATOM 4633 N N . PHE B 1 231 ? 48.622 83.616 119.776 1.00 11.88 231 PHE B N 1
ATOM 4634 C CA . PHE B 1 231 ? 49.680 84.057 118.863 1.00 12.15 231 PHE B CA 1
ATOM 4635 C C . PHE B 1 231 ? 50.789 84.777 119.640 1.00 12.35 231 PHE B C 1
ATOM 4636 O O . PHE B 1 231 ? 51.976 84.652 119.317 1.00 12.29 231 PHE B O 1
ATOM 4644 N N . VAL B 1 232 ? 50.387 85.510 120.676 1.00 12.42 232 VAL B N 1
ATOM 4645 C CA . VAL B 1 232 ? 51.315 86.244 121.536 1.00 12.87 232 VAL B CA 1
ATOM 4646 C C . VAL B 1 232 ? 51.943 85.345 122.609 1.00 13.19 232 VAL B C 1
ATOM 4647 O O . VAL B 1 232 ? 53.149 85.411 122.848 1.00 13.04 232 VAL B O 1
ATOM 4651 N N . LEU B 1 233 ? 51.125 84.501 123.237 1.00 13.72 233 LEU B N 1
ATOM 4652 C CA . LEU B 1 233 ? 51.554 83.734 124.412 1.00 14.32 233 LEU B CA 1
ATOM 4653 C C . LEU B 1 233 ? 52.129 82.349 124.119 1.00 14.81 233 LEU B C 1
ATOM 4654 O O . LEU B 1 233 ? 52.967 81.853 124.878 1.00 14.81 233 LEU B O 1
ATOM 4659 N N . GLN B 1 234 ? 51.676 81.715 123.041 1.00 15.08 234 GLN B N 1
ATOM 4660 C CA . GLN B 1 234 ? 52.209 80.402 122.663 1.00 15.75 234 GLN B CA 1
ATOM 4661 C C . GLN B 1 234 ? 52.168 80.144 121.153 1.00 15.37 234 GLN B C 1
ATOM 4662 O O . GLN B 1 234 ? 51.443 79.260 120.688 1.00 15.33 234 GLN B O 1
ATOM 4668 N N . PRO B 1 235 ? 52.966 80.908 120.382 1.00 15.26 235 PRO B N 1
ATOM 4669 C CA . PRO B 1 235 ? 52.972 80.770 118.924 1.00 15.03 235 PRO B CA 1
ATOM 4670 C C . PRO B 1 235 ? 53.556 79.442 118.432 1.00 15.00 235 PRO B C 1
ATOM 4671 O O . PRO B 1 235 ? 53.342 79.075 117.276 1.00 14.81 235 PRO B O 1
ATOM 4675 N N . GLU B 1 236 ? 54.278 78.734 119.302 1.00 14.97 236 GLU B N 1
ATOM 4676 C CA . GLU B 1 236 ? 54.867 77.432 118.962 1.00 15.26 236 GLU B CA 1
ATOM 4677 C C . GLU B 1 236 ? 53.819 76.348 118.700 1.00 15.10 236 GLU B C 1
ATOM 4678 O O . GLU B 1 236 ? 54.131 75.305 118.127 1.00 15.32 236 GLU B O 1
ATOM 4684 N N . ARG B 1 237 ? 52.583 76.607 119.120 1.00 15.02 237 ARG B N 1
ATOM 4685 C CA . ARG B 1 237 ? 51.482 75.651 118.991 1.00 15.16 237 ARG B CA 1
ATOM 4686 C C . ARG B 1 237 ? 50.948 75.513 117.566 1.00 14.88 237 ARG B C 1
ATOM 4687 O O . ARG B 1 237 ? 50.260 74.541 117.253 1.00 14.89 237 ARG B O 1
ATOM 4695 N N . PHE B 1 238 ? 51.268 76.477 116.705 1.00 14.36 238 PHE B N 1
ATOM 4696 C CA . PHE B 1 238 ? 50.622 76.567 115.396 1.00 14.13 238 PHE B CA 1
ATOM 4697 C C . PHE B 1 238 ? 51.458 76.055 114.228 1.00 13.93 238 PHE B C 1
ATOM 4698 O O . PHE B 1 238 ? 52.675 76.244 114.188 1.00 13.84 238 PHE B O 1
ATOM 4706 N N . ASP B 1 239 ? 50.783 75.403 113.284 1.00 13.94 239 ASP B N 1
ATOM 4707 C CA . ASP B 1 239 ? 51.417 74.934 112.055 1.00 13.94 239 ASP B CA 1
ATOM 4708 C C . ASP B 1 239 ? 50.636 75.402 110.827 1.00 13.25 239 ASP B C 1
ATOM 4709 O O . ASP B 1 239 ? 51.153 76.172 110.019 1.00 13.02 239 ASP B O 1
ATOM 4714 N N . VAL B 1 240 ? 49.401 74.922 110.687 1.00 12.43 240 VAL B N 1
ATOM 4715 C CA . VAL B 1 240 ? 48.482 75.431 109.666 1.00 11.84 240 VAL B CA 1
ATOM 4716 C C . VAL B 1 240 ? 47.272 76.057 110.355 1.00 11.36 240 VAL B C 1
ATOM 4717 O O . VAL B 1 240 ? 46.592 75.408 111.157 1.00 11.18 240 VAL B O 1
ATOM 4721 N N . VAL B 1 241 ? 47.021 77.323 110.047 1.00 10.72 241 VAL B N 1
ATOM 4722 C CA . VAL B 1 241 ? 45.885 78.040 110.609 1.00 10.40 241 VAL B CA 1
ATOM 4723 C C . VAL B 1 241 ? 44.930 78.393 109.476 1.00 10.48 241 VAL B C 1
ATOM 4724 O O . VAL B 1 241 ? 45.273 79.171 108.585 1.00 10.58 241 VAL B O 1
ATOM 4728 N N . VAL B 1 242 ? 43.741 77.802 109.500 1.00 10.45 242 VAL B N 1
ATOM 4729 C CA . VAL B 1 242 ? 42.740 78.071 108.472 1.00 10.36 242 VAL B CA 1
ATOM 4730 C C . VAL B 1 242 ? 41.670 79.016 109.014 1.00 10.51 242 VAL B C 1
ATOM 4731 O O . VAL B 1 242 ? 41.193 78.856 110.144 1.00 10.19 242 VAL B O 1
ATOM 4735 N N . ALA B 1 243 ? 41.305 80.003 108.199 1.00 10.48 244 ALA B N 1
ATOM 4736 C CA . ALA B 1 243 ? 40.438 81.083 108.650 1.00 10.72 244 ALA B CA 1
ATOM 4737 C C . ALA B 1 243 ? 39.631 81.716 107.519 1.00 10.80 244 ALA B C 1
ATOM 4738 O O . ALA B 1 243 ? 40.009 81.643 106.347 1.00 10.55 244 ALA B O 1
ATOM 4740 N N . SER B 1 244 ? 38.520 82.341 107.898 1.00 11.08 245 SER B N 1
ATOM 4741 C CA . SER B 1 244 ? 37.677 83.107 106.984 1.00 11.62 245 SER B CA 1
ATOM 4742 C C . SER B 1 244 ? 38.404 84.357 106.468 1.00 11.65 245 SER B C 1
ATOM 4743 O O . SER B 1 244 ? 39.498 84.691 106.936 1.00 11.74 245 SER B O 1
ATOM 4746 N N . ASN B 1 245 ? 37.785 85.045 105.509 1.00 11.68 246 ASN B N 1
ATOM 4747 C CA . ASN B 1 245 ? 38.367 86.242 104.905 1.00 11.86 246 ASN B CA 1
ATOM 4748 C C . ASN B 1 245 ? 38.843 87.266 105.947 1.00 11.74 246 ASN B C 1
ATOM 4749 O O . ASN B 1 245 ? 39.995 87.701 105.915 1.00 11.53 246 ASN B O 1
ATOM 4754 N N . LEU B 1 246 ? 37.961 87.616 106.880 1.00 11.78 247 LEU B N 1
ATOM 4755 C CA . LEU B 1 246 ? 38.282 88.585 107.932 1.00 12.12 247 LEU B CA 1
ATOM 4756 C C . LEU B 1 246 ? 39.304 88.071 108.953 1.00 11.99 247 LEU B C 1
ATOM 4757 O O . LEU B 1 246 ? 40.293 88.754 109.241 1.00 11.78 247 LEU B O 1
ATOM 4762 N N . PHE B 1 247 ? 39.069 86.879 109.499 1.00 11.79 248 PHE B N 1
ATOM 4763 C CA . PHE B 1 247 ? 39.938 86.361 110.559 1.00 11.83 248 PHE B CA 1
ATOM 4764 C C . PHE B 1 247 ? 41.353 86.104 110.041 1.00 11.73 248 PHE B C 1
ATOM 4765 O O . PHE B 1 247 ? 42.330 86.406 110.723 1.00 11.49 248 PHE B O 1
ATOM 4773 N N . GLY B 1 248 ? 41.451 85.584 108.818 1.00 11.77 249 GLY B N 1
ATOM 4774 C CA . GLY B 1 248 ? 42.739 85.361 108.163 1.00 12.04 249 GLY B CA 1
ATOM 4775 C C . GLY B 1 248 ? 43.512 86.650 107.947 1.00 12.33 249 GLY B C 1
ATOM 4776 O O . GLY B 1 248 ? 44.734 86.684 108.092 1.00 12.28 249 GLY B O 1
ATOM 4777 N N . ASP B 1 249 ? 42.792 87.713 107.600 1.00 12.49 250 ASP B N 1
ATOM 4778 C CA . ASP B 1 249 ? 43.380 89.039 107.434 1.00 13.09 250 ASP B CA 1
ATOM 4779 C C . ASP B 1 249 ? 44.035 89.511 108.739 1.00 12.92 250 ASP B C 1
ATOM 4780 O O . ASP B 1 249 ? 45.212 89.884 108.751 1.00 13.15 250 ASP B O 1
ATOM 4785 N N . ILE B 1 250 ? 43.267 89.477 109.827 1.00 12.91 251 ILE B N 1
ATOM 4786 C CA . ILE B 1 250 ? 43.746 89.875 111.153 1.00 12.96 251 ILE B CA 1
ATOM 4787 C C . ILE B 1 250 ? 44.970 89.058 111.579 1.00 12.76 251 ILE B C 1
ATOM 4788 O O . ILE B 1 250 ? 45.995 89.619 111.966 1.00 12.72 251 ILE B O 1
ATOM 4793 N N . LEU B 1 251 ? 44.857 87.735 111.484 1.00 12.67 252 LEU B N 1
ATOM 4794 C CA . LEU B 1 251 ? 45.922 86.829 111.919 1.00 12.59 252 LEU B CA 1
ATOM 4795 C C . LEU B 1 251 ? 47.214 86.965 111.110 1.00 12.64 252 LEU B C 1
ATOM 4796 O O . LEU B 1 251 ? 48.298 86.696 111.625 1.00 12.69 252 LEU B O 1
ATOM 4801 N N . SER B 1 252 ? 47.097 87.391 109.853 1.00 12.66 253 SER B N 1
ATOM 4802 C CA . SER B 1 252 ? 48.265 87.532 108.982 1.00 12.75 253 SER B CA 1
ATOM 4803 C C . SER B 1 252 ? 49.005 88.869 109.118 1.00 12.76 253 SER B C 1
ATOM 4804 O O . SER B 1 252 ? 50.058 89.061 108.507 1.00 12.92 253 SER B O 1
ATOM 4807 N N . ASP B 1 253 ? 48.456 89.788 109.910 1.00 12.69 254 ASP B N 1
ATOM 4808 C CA . ASP B 1 253 ? 49.214 90.948 110.384 1.00 12.78 254 ASP B CA 1
ATOM 4809 C C . ASP B 1 253 ? 49.760 90.659 111.789 1.00 12.55 254 ASP B C 1
ATOM 4810 O O . ASP B 1 253 ? 50.913 90.977 112.094 1.00 12.32 254 ASP B O 1
ATOM 4815 N N . LEU B 1 254 ? 48.930 90.043 112.631 1.00 12.32 255 LEU B N 1
ATOM 4816 C CA . LEU B 1 254 ? 49.319 89.730 114.013 1.00 12.24 255 LEU B CA 1
ATOM 4817 C C . LEU B 1 254 ? 50.502 88.763 114.101 1.00 12.22 255 LEU B C 1
ATOM 4818 O O . LEU B 1 254 ? 51.447 89.000 114.859 1.00 12.23 255 LEU B O 1
ATOM 4823 N N . GLY B 1 255 ? 50.440 87.680 113.333 1.00 12.31 256 GLY B N 1
ATOM 4824 C CA . GLY B 1 255 ? 51.513 86.685 113.297 1.00 12.74 256 GLY B CA 1
ATOM 4825 C C . GLY B 1 255 ? 52.894 87.256 113.009 1.00 13.16 256 GLY B C 1
ATOM 4826 O O . GLY B 1 255 ? 53.813 87.080 113.813 1.00 13.16 256 GLY B O 1
ATOM 4827 N N . PRO B 1 256 ? 53.063 87.916 111.846 1.00 13.55 257 PRO B N 1
ATOM 4828 C CA . PRO B 1 256 ? 54.328 88.570 111.496 1.00 13.94 257 PRO B CA 1
ATOM 4829 C C . PRO B 1 256 ? 54.775 89.634 112.498 1.00 14.26 257 PRO B C 1
ATOM 4830 O O . PRO B 1 256 ? 55.976 89.808 112.698 1.00 14.45 257 PRO B O 1
ATOM 4834 N N . ALA B 1 257 ? 53.824 90.329 113.120 1.00 14.78 258 ALA B N 1
ATOM 4835 C CA . ALA B 1 257 ? 54.140 91.306 114.164 1.00 15.54 258 ALA B CA 1
ATOM 4836 C C . ALA B 1 257 ? 54.799 90.641 115.372 1.00 15.98 258 ALA B C 1
ATOM 4837 O O . ALA B 1 257 ? 55.784 91.151 115.901 1.00 16.19 258 ALA B O 1
ATOM 4839 N N . CYS B 1 258 ? 54.250 89.503 115.798 1.00 16.50 259 CYS B N 1
ATOM 4840 C CA . CYS B 1 258 ? 54.845 88.704 116.868 1.00 17.15 259 CYS B CA 1
ATOM 4841 C C . CYS B 1 258 ? 56.249 88.253 116.479 1.00 17.63 259 CYS B C 1
ATOM 4842 O O . CYS B 1 258 ? 57.144 88.188 117.324 1.00 17.80 259 CYS B O 1
ATOM 4845 N N . ALA B 1 259 ? 56.427 87.955 115.192 1.00 18.11 260 ALA B N 1
ATOM 4846 C CA . ALA B 1 259 ? 57.717 87.544 114.646 1.00 18.80 260 ALA B CA 1
ATOM 4847 C C . ALA B 1 259 ? 58.670 88.721 114.397 1.00 19.22 260 ALA B C 1
ATOM 4848 O O . ALA B 1 259 ? 59.805 88.516 113.964 1.00 19.84 260 ALA B O 1
ATOM 4850 N N . GLY B 1 260 ? 58.212 89.944 114.660 1.00 19.60 261 GLY B N 1
ATOM 4851 C CA . GLY B 1 260 ? 59.096 91.113 114.637 1.00 20.05 261 GLY B CA 1
ATOM 4852 C C . GLY B 1 260 ? 58.681 92.286 113.767 1.00 20.27 261 GLY B C 1
ATOM 4853 O O . GLY B 1 260 ? 58.930 93.442 114.120 1.00 20.39 261 GLY B O 1
ATOM 4854 N N . THR B 1 261 ? 58.055 91.994 112.628 1.00 20.51 262 THR B N 1
ATOM 4855 C CA . THR B 1 261 ? 57.689 93.028 111.653 1.00 20.68 262 THR B CA 1
ATOM 4856 C C . THR B 1 261 ? 56.686 92.520 110.617 1.00 20.69 262 THR B C 1
ATOM 4857 O O . THR B 1 261 ? 56.667 91.333 110.286 1.00 20.69 262 THR B O 1
ATOM 4861 N N . ILE B 1 262 ? 55.861 93.427 110.102 1.00 20.75 263 ILE B N 1
ATOM 4862 C CA . ILE B 1 262 ? 54.930 93.082 109.024 1.00 20.91 263 ILE B CA 1
ATOM 4863 C C . ILE B 1 262 ? 55.580 93.215 107.642 1.00 20.57 263 ILE B C 1
ATOM 4864 O O . ILE B 1 262 ? 55.012 92.783 106.636 1.00 20.51 263 ILE B O 1
ATOM 4869 N N . GLY B 1 263 ? 56.781 93.793 107.612 1.00 20.17 264 GLY B N 1
ATOM 4870 C CA . GLY B 1 263 ? 57.488 94.091 106.366 1.00 19.76 264 GLY B CA 1
ATOM 4871 C C . GLY B 1 263 ? 58.062 92.917 105.589 1.00 19.48 264 GLY B C 1
ATOM 4872 O O . GLY B 1 263 ? 58.552 93.098 104.470 1.00 19.42 264 GLY B O 1
ATOM 4873 N N . ILE B 1 264 ? 58.014 91.717 106.168 1.00 19.02 265 ILE B N 1
ATOM 4874 C CA . ILE B 1 264 ? 58.543 90.528 105.489 1.00 18.73 265 ILE B CA 1
ATOM 4875 C C . ILE B 1 264 ? 57.466 89.559 104.985 1.00 18.33 265 ILE B C 1
ATOM 4876 O O . ILE 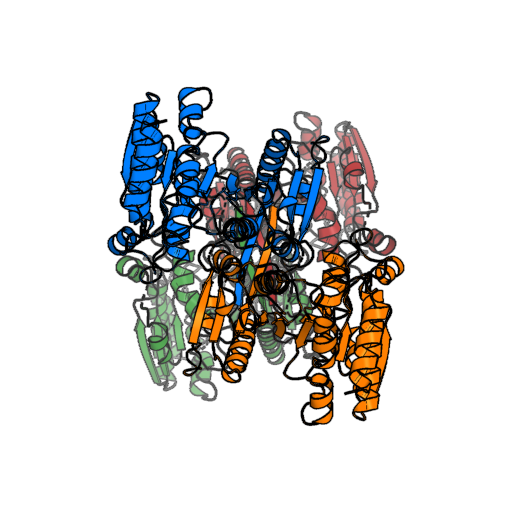B 1 264 ? 57.755 88.693 104.161 1.00 18.38 265 ILE B O 1
ATOM 4881 N N . ALA B 1 265 ? 56.234 89.724 105.464 1.00 17.81 266 ALA B N 1
ATOM 4882 C CA . ALA B 1 265 ? 55.157 88.757 105.221 1.00 17.53 266 ALA B CA 1
ATOM 4883 C C . ALA B 1 265 ? 54.634 88.751 103.777 1.00 17.21 266 ALA B C 1
ATOM 4884 O O . ALA B 1 265 ? 54.047 89.736 103.327 1.00 16.99 266 ALA B O 1
ATOM 4886 N N . PRO B 1 266 ? 54.845 87.635 103.049 1.00 17.04 267 PRO B N 1
ATOM 4887 C CA . PRO B 1 266 ? 54.343 87.528 101.681 1.00 16.90 267 PRO B CA 1
ATOM 4888 C C . PRO B 1 266 ? 52.945 86.914 101.628 1.00 16.89 267 PRO B C 1
ATOM 4889 O O . PRO B 1 266 ? 52.482 86.332 102.612 1.00 16.38 267 PRO B O 1
ATOM 4893 N N . SER B 1 267 ? 52.281 87.037 100.483 1.00 16.90 268 SER B N 1
ATOM 4894 C CA . SER B 1 267 ? 51.003 86.365 100.290 1.00 17.18 268 SER B CA 1
ATOM 4895 C C . SER B 1 267 ? 50.839 85.854 98.860 1.00 17.09 268 SER B C 1
ATOM 4896 O O . SER B 1 267 ? 51.203 86.533 97.893 1.00 17.40 268 SER B O 1
ATOM 4899 N N . ALA B 1 268 ? 50.315 84.639 98.747 1.00 16.46 269 ALA B N 1
ATOM 4900 C CA . ALA B 1 268 ? 50.008 84.038 97.463 1.00 16.02 269 ALA B CA 1
ATOM 4901 C C . ALA B 1 268 ? 48.499 83.870 97.335 1.00 15.68 269 ALA B C 1
ATOM 4902 O O . ALA B 1 268 ? 47.885 83.110 98.091 1.00 15.59 269 ALA B O 1
ATOM 4904 N N . ASN B 1 269 ? 47.908 84.606 96.396 1.00 15.06 270 ASN B N 1
ATOM 4905 C CA . ASN B 1 269 ? 46.491 84.481 96.074 1.00 14.97 270 ASN B CA 1
ATOM 4906 C C . ASN B 1 269 ? 46.347 83.465 94.951 1.00 14.88 270 ASN B C 1
ATOM 4907 O O . ASN B 1 269 ? 46.527 83.796 93.773 1.00 14.50 270 ASN B O 1
ATOM 4912 N N . LEU B 1 270 ? 46.022 82.230 95.320 1.00 14.92 271 LEU B N 1
ATOM 4913 C CA . LEU B 1 270 ? 46.083 81.109 94.385 1.00 15.18 271 LEU B CA 1
ATOM 4914 C C . LEU B 1 270 ? 44.736 80.666 93.835 1.00 15.60 271 LEU B C 1
ATOM 4915 O O . LEU B 1 270 ? 43.768 80.511 94.577 1.00 15.46 271 LEU B O 1
ATOM 4920 N N . ASN B 1 271 ? 44.699 80.467 92.521 1.00 16.16 272 ASN B N 1
ATOM 4921 C CA . ASN B 1 271 ? 43.694 79.639 91.878 1.00 16.98 272 ASN B CA 1
ATOM 4922 C C . ASN B 1 271 ? 44.378 78.307 91.561 1.00 17.43 272 ASN B C 1
ATOM 4923 O O . ASN B 1 271 ? 45.028 78.178 90.518 1.00 17.55 272 ASN B O 1
ATOM 4928 N N . PRO B 1 272 ? 44.261 77.319 92.473 1.00 17.96 273 PRO B N 1
ATOM 4929 C CA . PRO B 1 272 ? 45.044 76.078 92.382 1.00 18.49 273 PRO B CA 1
ATOM 4930 C C . PRO B 1 272 ? 44.802 75.277 91.099 1.00 19.12 273 PRO B C 1
ATOM 4931 O O . PRO B 1 272 ? 45.713 74.599 90.625 1.00 19.21 273 PRO B O 1
ATOM 4935 N N . GLU B 1 273 ? 43.594 75.374 90.545 1.00 19.85 274 GLU B N 1
ATOM 4936 C CA . GLU B 1 273 ? 43.217 74.644 89.328 1.00 20.68 274 GLU B CA 1
ATOM 4937 C C . GLU B 1 273 ? 43.855 75.234 88.068 1.00 20.86 274 GLU B C 1
ATOM 4938 O O . GLU B 1 273 ? 43.889 74.585 87.020 1.00 21.04 274 GLU B O 1
ATOM 4944 N N . ARG B 1 274 ? 44.345 76.469 88.186 1.00 21.01 275 ARG B N 1
ATOM 4945 C CA . ARG B 1 274 ? 45.041 77.186 87.108 1.00 21.10 275 ARG B CA 1
ATOM 4946 C C . ARG B 1 274 ? 44.152 77.542 85.905 1.00 20.99 275 ARG B C 1
ATOM 4947 O O . ARG B 1 274 ? 44.620 77.585 84.767 1.00 20.92 275 ARG B O 1
ATOM 4955 N N . ASN B 1 275 ? 42.871 77.796 86.174 1.00 20.94 276 ASN B N 1
ATOM 4956 C CA . ASN B 1 275 ? 41.937 78.295 85.166 1.00 20.92 276 ASN B CA 1
ATOM 4957 C C . ASN B 1 275 ? 42.158 79.784 84.921 1.00 20.69 276 ASN B C 1
ATOM 4958 O O . ASN B 1 275 ? 41.808 80.315 83.864 1.00 20.68 276 ASN B O 1
ATOM 4963 N N . PHE B 1 276 ? 42.745 80.443 85.916 1.00 20.21 277 PHE B N 1
ATOM 4964 C CA . PHE B 1 276 ? 43.020 81.875 85.885 1.00 19.89 277 PHE B CA 1
ATOM 4965 C C . PHE B 1 276 ? 44.409 82.126 86.468 1.00 19.57 277 PHE B C 1
ATOM 4966 O O . PHE B 1 276 ? 44.905 81.301 87.244 1.00 19.52 277 PHE B O 1
ATOM 4974 N N . PRO B 1 277 ? 45.045 83.260 86.107 1.00 19.16 278 PRO B N 1
ATOM 4975 C CA . PRO B 1 277 ? 46.349 83.557 86.700 1.00 18.75 278 PRO B CA 1
ATOM 4976 C C . PRO B 1 277 ? 46.242 83.848 88.198 1.00 18.39 278 PRO B C 1
ATOM 4977 O O . PRO B 1 277 ? 45.247 84.421 88.651 1.00 18.40 278 PRO B O 1
ATOM 4981 N N . SER B 1 278 ? 47.259 83.434 88.949 1.00 17.79 279 SER B N 1
ATOM 4982 C CA . SER B 1 278 ? 47.336 83.701 90.383 1.00 17.48 279 SER B CA 1
ATOM 4983 C C . SER B 1 278 ? 48.033 85.034 90.656 1.00 17.23 279 SER B C 1
ATOM 4984 O O . SER B 1 278 ? 48.768 85.544 89.806 1.00 17.32 279 SER B O 1
ATOM 4987 N N . LEU B 1 279 ? 47.797 85.594 91.840 1.00 16.87 280 LEU B N 1
ATOM 4988 C CA . LEU B 1 279 ? 48.362 86.892 92.206 1.00 16.60 280 LEU B CA 1
ATOM 4989 C C . LEU B 1 279 ? 49.262 86.799 93.435 1.00 16.57 280 LEU B C 1
ATOM 4990 O O . LEU B 1 279 ? 48.893 86.200 94.444 1.00 16.47 280 LEU B O 1
ATOM 4995 N N . PHE B 1 280 ? 50.438 87.409 93.343 1.00 16.36 281 PHE B N 1
ATOM 4996 C CA . PHE B 1 280 ? 51.416 87.359 94.421 1.00 16.52 281 PHE B CA 1
ATOM 4997 C C . PHE B 1 280 ? 51.771 88.772 94.874 1.00 16.76 281 PHE B C 1
ATOM 4998 O O . PHE B 1 280 ? 52.180 89.613 94.069 1.00 16.51 281 PHE B O 1
ATOM 5006 N N . GLU B 1 281 ? 51.584 89.019 96.170 1.00 16.85 282 GLU B N 1
ATOM 5007 C CA . GLU B 1 281 ? 51.666 90.355 96.757 1.00 17.31 282 GLU B CA 1
ATOM 5008 C C . GLU B 1 281 ? 52.182 90.283 98.194 1.00 16.99 282 GLU B C 1
ATOM 5009 O O . GLU B 1 281 ? 52.104 89.226 98.829 1.00 17.04 282 GLU B O 1
ATOM 5015 N N . PRO B 1 282 ? 52.718 91.403 98.715 1.00 16.66 283 PRO B N 1
ATOM 5016 C CA . PRO B 1 282 ? 52.968 91.445 100.150 1.00 16.28 283 PRO B CA 1
ATOM 5017 C C . PRO B 1 282 ? 51.662 91.525 100.937 1.00 15.84 283 PRO B C 1
ATOM 5018 O O . PRO B 1 282 ? 50.637 91.946 100.400 1.00 15.55 283 PRO B O 1
ATOM 5022 N N . VAL B 1 283 ? 51.706 91.103 102.197 1.00 15.32 284 VAL B N 1
ATOM 5023 C CA . VAL B 1 283 ? 50.569 91.244 103.103 1.00 14.95 284 VAL B CA 1
ATOM 5024 C C . VAL B 1 283 ? 50.274 92.725 103.366 1.00 14.86 284 VAL B C 1
ATOM 5025 O O . VAL B 1 283 ? 49.109 93.137 103.411 1.00 14.62 284 VAL B O 1
ATOM 5029 N N . HIS B 1 284 ? 51.337 93.515 103.516 1.00 14.87 285 HIS B N 1
ATOM 5030 C CA . HIS B 1 284 ? 51.224 94.936 103.845 1.00 15.09 285 HIS B CA 1
ATOM 5031 C C . HIS B 1 284 ? 50.557 95.762 102.742 1.00 15.25 285 HIS B C 1
ATOM 5032 O O . HIS B 1 284 ? 50.519 95.352 101.579 1.00 15.19 285 HIS B O 1
ATOM 5039 N N . GLY B 1 285 ? 50.044 96.929 103.126 1.00 15.33 286 GLY B N 1
ATOM 5040 C CA . GLY B 1 285 ? 49.399 97.847 102.196 1.00 15.67 286 GLY B CA 1
ATOM 5041 C C . GLY B 1 285 ? 50.354 98.852 101.579 1.00 15.90 286 GLY B C 1
ATOM 5042 O O . GLY B 1 285 ? 51.554 98.595 101.466 1.00 15.71 286 GLY B O 1
ATOM 5043 N N . SER B 1 286 ? 49.811 100.001 101.185 1.00 16.42 287 SER B N 1
ATOM 5044 C CA . SER B 1 286 ? 50.572 101.027 100.463 1.00 17.09 287 SER B CA 1
ATOM 5045 C C . SER B 1 286 ? 51.361 101.967 101.379 1.00 17.68 287 SER B C 1
ATOM 5046 O O . SER B 1 286 ? 52.128 102.808 100.899 1.00 17.59 287 SER B O 1
ATOM 5049 N N . ALA B 1 287 ? 51.152 101.825 102.688 1.00 18.22 288 ALA B N 1
ATOM 5050 C CA . ALA B 1 287 ? 51.872 102.592 103.714 1.00 19.18 288 ALA B CA 1
ATOM 5051 C C . ALA B 1 287 ? 52.134 104.065 103.354 1.00 19.88 288 ALA B C 1
ATOM 5052 O O . ALA B 1 287 ? 53.288 104.459 103.144 1.00 19.97 288 ALA B O 1
ATOM 5054 N N . PRO B 1 288 ? 51.065 104.888 103.290 1.00 20.69 289 PRO B N 1
ATOM 5055 C CA . PRO B 1 288 ? 51.221 106.302 102.932 1.00 21.44 289 PRO B CA 1
ATOM 5056 C C . PRO B 1 288 ? 52.123 107.077 103.895 1.00 22.10 289 PRO B C 1
ATOM 5057 O O . PRO B 1 288 ? 52.723 108.076 103.500 1.00 22.30 289 PRO B O 1
ATOM 5061 N N . ASP B 1 289 ? 52.226 106.605 105.136 1.00 22.88 290 ASP B N 1
ATOM 5062 C CA . ASP B 1 289 ? 53.020 107.274 106.172 1.00 23.52 290 ASP B CA 1
ATOM 5063 C C . ASP B 1 289 ? 54.537 107.195 105.959 1.00 23.84 290 ASP B C 1
ATOM 5064 O O . ASP B 1 289 ? 55.283 108.008 106.510 1.00 23.84 290 ASP B O 1
ATOM 5069 N N . ILE B 1 290 ? 54.992 106.224 105.170 1.00 24.18 291 ILE B N 1
ATOM 5070 C CA . ILE B 1 290 ? 56.424 106.093 104.874 1.00 24.54 291 ILE B CA 1
ATOM 5071 C C . ILE B 1 290 ? 56.782 106.226 103.387 1.00 24.84 291 ILE B C 1
ATOM 5072 O O . ILE B 1 290 ? 57.959 106.175 103.026 1.00 24.75 291 ILE B O 1
ATOM 5077 N N . PHE B 1 291 ? 55.779 106.393 102.529 1.00 25.31 292 PHE B N 1
ATOM 5078 C CA . PHE B 1 291 ? 56.043 106.562 101.100 1.00 25.94 292 PHE B CA 1
ATOM 5079 C C . PHE B 1 291 ? 56.816 107.852 100.839 1.00 26.19 292 PHE B C 1
ATOM 5080 O O . PHE B 1 291 ? 56.402 108.931 101.269 1.00 26.23 292 PHE B O 1
ATOM 5088 N N . GLY B 1 292 ? 57.946 107.723 100.147 1.00 26.53 293 GLY B N 1
ATOM 5089 C CA . GLY B 1 292 ? 58.783 108.869 99.804 1.00 26.89 293 GLY B CA 1
ATOM 5090 C C . GLY B 1 292 ? 60.169 108.860 100.427 1.00 27.18 293 GLY B C 1
ATOM 5091 O O . GLY B 1 292 ? 61.100 109.458 99.879 1.00 27.36 293 GLY B O 1
ATOM 5092 N N . LYS B 1 293 ? 60.317 108.191 101.570 1.00 27.26 294 LYS B N 1
ATOM 5093 C CA . LYS B 1 293 ? 61.612 108.160 102.264 1.00 27.39 294 LYS B CA 1
ATOM 5094 C C . LYS B 1 293 ? 62.453 106.911 101.994 1.00 27.11 294 LYS B C 1
ATOM 5095 O O . LYS B 1 293 ? 63.537 106.758 102.563 1.00 27.24 294 LYS B O 1
ATOM 5101 N N . ASN B 1 294 ? 61.957 106.037 101.118 1.00 26.80 295 ASN B N 1
ATOM 5102 C CA . ASN B 1 294 ? 62.653 104.802 100.731 1.00 26.34 295 ASN B CA 1
ATOM 5103 C C . ASN B 1 294 ? 63.190 103.991 101.916 1.00 25.77 295 ASN B C 1
ATOM 5104 O O . ASN B 1 294 ? 64.339 103.543 101.911 1.00 25.77 295 ASN B O 1
ATOM 5109 N N . ILE B 1 295 ? 62.349 103.811 102.931 1.00 25.03 296 ILE B N 1
ATOM 5110 C CA . ILE B 1 295 ? 62.705 103.000 104.095 1.00 24.22 296 ILE B CA 1
ATOM 5111 C C . ILE B 1 295 ? 61.863 101.722 104.167 1.00 23.59 296 ILE B C 1
ATOM 5112 O O . ILE B 1 295 ? 62.052 100.895 105.062 1.00 23.53 296 ILE B O 1
ATOM 5117 N N . ALA B 1 296 ? 60.944 101.569 103.215 1.00 22.61 297 ALA B N 1
ATOM 5118 C CA . ALA B 1 296 ? 60.053 100.413 103.165 1.00 21.83 297 ALA B CA 1
ATOM 5119 C C . ALA B 1 296 ? 60.822 99.104 103.003 1.00 21.19 297 ALA B C 1
ATOM 5120 O O . ALA B 1 296 ? 61.744 99.007 102.193 1.00 21.00 297 ALA B O 1
ATOM 5122 N N . ASN B 1 297 ? 60.439 98.114 103.804 1.00 20.31 298 ASN B N 1
ATOM 5123 C CA . ASN B 1 297 ? 60.981 96.765 103.722 1.00 19.68 298 ASN B CA 1
ATOM 5124 C C . ASN B 1 297 ? 60.515 96.091 102.429 1.00 19.24 298 ASN B C 1
ATOM 5125 O O . ASN B 1 297 ? 59.311 95.900 102.232 1.00 19.37 298 ASN B O 1
ATOM 5130 N N . PRO B 1 298 ? 61.461 95.749 101.532 1.00 18.95 299 PRO B N 1
ATOM 5131 C CA . PRO B 1 298 ? 61.093 95.099 100.275 1.00 18.69 299 PRO B CA 1
ATOM 5132 C C . PRO B 1 298 ? 61.040 93.566 100.335 1.00 18.55 299 PRO B C 1
ATOM 5133 O O . PRO B 1 298 ? 60.702 92.930 99.333 1.00 18.47 299 PRO B O 1
ATOM 5137 N N . ILE B 1 299 ? 61.364 92.981 101.488 1.00 18.32 300 ILE B N 1
ATOM 5138 C CA . ILE B 1 299 ? 61.465 91.519 101.605 1.00 18.08 300 ILE B CA 1
ATOM 5139 C C . ILE B 1 299 ? 60.136 90.800 101.345 1.00 17.97 300 ILE B C 1
ATOM 5140 O O . ILE B 1 299 ? 60.114 89.760 100.687 1.00 17.76 300 ILE B O 1
ATOM 5145 N N . ALA B 1 300 ? 59.037 91.365 101.842 1.00 18.03 301 ALA B N 1
ATOM 5146 C CA . ALA B 1 300 ? 57.702 90.806 101.604 1.00 18.29 301 ALA B CA 1
ATOM 5147 C C . ALA B 1 300 ? 57.417 90.682 100.109 1.00 18.57 301 ALA B C 1
ATOM 5148 O O . ALA B 1 300 ? 56.906 89.662 99.650 1.00 18.52 301 ALA B O 1
ATOM 5158 N N . ILE B 1 302 ? 59.759 90.599 97.708 1.00 18.57 303 ILE B N 1
ATOM 5159 C CA . ILE B 1 302 ? 60.740 89.649 97.173 1.00 18.13 303 ILE B CA 1
ATOM 5160 C C . ILE B 1 302 ? 60.353 88.197 97.485 1.00 18.00 303 ILE B C 1
ATOM 5161 O O . ILE B 1 302 ? 60.387 87.334 96.602 1.00 17.97 303 ILE B O 1
ATOM 5166 N N . TRP B 1 303 ? 59.970 87.942 98.735 1.00 17.56 304 TRP B N 1
ATOM 5167 C CA . TRP B 1 303 ? 59.491 86.624 99.154 1.00 17.25 304 TRP B CA 1
ATOM 5168 C C . TRP B 1 303 ? 58.262 86.214 98.338 1.00 17.07 304 TRP B C 1
ATOM 5169 O O . TRP B 1 303 ? 58.156 85.065 97.919 1.00 16.86 304 TRP B O 1
ATOM 5180 N N . SER B 1 304 ? 57.351 87.160 98.100 1.00 17.13 305 SER B N 1
ATOM 5181 C CA . SER B 1 304 ? 56.178 86.918 97.250 1.00 17.46 305 SER B CA 1
ATOM 5182 C C . SER B 1 304 ? 56.563 86.469 95.844 1.00 17.44 305 SER B C 1
ATOM 5183 O O . SER B 1 304 ? 55.884 85.630 95.248 1.00 17.21 305 SER B O 1
ATOM 5186 N N . GLY B 1 305 ? 57.648 87.041 95.324 1.00 17.73 306 GLY B N 1
ATOM 5187 C CA . GLY B 1 305 ? 58.200 86.648 94.028 1.00 18.24 306 GLY B CA 1
ATOM 5188 C C . GLY B 1 305 ? 58.719 85.224 94.017 1.00 18.60 306 GLY B C 1
ATOM 5189 O O . GLY B 1 305 ? 58.508 84.490 93.049 1.00 18.66 306 GLY B O 1
ATOM 5190 N N . ALA B 1 306 ? 59.402 84.836 95.094 1.00 18.84 307 ALA B N 1
ATOM 5191 C CA . ALA B 1 306 ? 59.892 83.465 95.252 1.00 19.31 307 ALA B CA 1
ATOM 5192 C C . ALA B 1 306 ? 58.737 82.461 95.266 1.00 19.62 307 ALA B C 1
ATOM 5193 O O . ALA B 1 306 ? 58.834 81.394 94.657 1.00 19.42 307 ALA B O 1
ATOM 5195 N N . LEU B 1 307 ? 57.647 82.819 95.949 1.00 20.12 308 LEU B N 1
ATOM 5196 C CA . LEU B 1 307 ? 56.433 81.999 95.973 1.00 20.75 308 LEU B CA 1
ATOM 5197 C C . LEU B 1 307 ? 55.829 81.865 94.573 1.00 21.43 308 LEU B C 1
ATOM 5198 O O . LEU B 1 307 ? 55.367 80.787 94.186 1.00 21.19 308 LEU B O 1
ATOM 5211 N N . LEU B 1 309 ? 57.462 82.020 91.646 1.00 23.04 310 LEU B N 1
ATOM 5212 C CA . LEU B 1 309 ? 58.314 81.089 90.903 1.00 23.15 310 LEU B CA 1
ATOM 5213 C C . LEU B 1 309 ? 58.052 79.636 91.289 1.00 23.39 310 LEU B C 1
ATOM 5214 O O . LEU B 1 309 ? 58.022 78.756 90.424 1.00 23.44 310 LEU B O 1
ATOM 5219 N N . GLU B 1 310 ? 57.861 79.396 92.586 1.00 23.60 311 GLU B N 1
ATOM 5220 C CA . GLU B 1 310 ? 57.563 78.063 93.100 1.00 24.02 311 GLU B CA 1
ATOM 5221 C C . GLU B 1 310 ? 56.271 77.524 92.488 1.00 24.13 311 GLU B C 1
ATOM 5222 O O . GLU B 1 310 ? 56.230 76.387 92.014 1.00 23.87 311 GLU B O 1
ATOM 5228 N N . PHE B 1 311 ? 55.233 78.361 92.487 1.00 24.38 312 PHE B N 1
ATOM 5229 C CA . PHE B 1 311 ? 53.916 77.997 91.967 1.00 24.80 312 PHE B CA 1
ATOM 5230 C C . PHE B 1 311 ? 53.905 77.804 90.447 1.00 25.37 312 PHE B C 1
ATOM 5231 O O . PHE B 1 311 ? 53.235 76.902 89.941 1.00 25.29 312 PHE B O 1
ATOM 5239 N N . LEU B 1 312 ? 54.647 78.652 89.735 1.00 26.14 313 LEU B N 1
ATOM 5240 C CA . LEU B 1 312 ? 54.704 78.612 88.269 1.00 27.03 313 LEU B CA 1
ATOM 5241 C C . LEU B 1 312 ? 55.520 77.443 87.725 1.00 27.73 313 LEU B C 1
ATOM 5242 O O . LEU B 1 312 ? 55.197 76.896 86.669 1.00 27.74 313 LEU B O 1
ATOM 5247 N N . GLY B 1 313 ? 56.575 77.073 88.447 1.00 28.58 314 GLY B N 1
ATOM 5248 C CA . GLY B 1 313 ? 57.500 76.027 88.015 1.00 29.80 314 GLY B CA 1
ATOM 5249 C C . GLY B 1 313 ? 56.858 74.686 87.717 1.00 30.64 314 GLY B C 1
ATOM 5250 O O . GLY B 1 313 ? 57.197 74.040 86.722 1.00 30.69 314 GLY B O 1
ATOM 5251 N N . GLN B 1 314 ? 55.925 74.283 88.579 1.00 31.53 315 GLN B N 1
ATOM 5252 C CA . GLN B 1 314 ? 55.230 72.992 88.481 1.00 32.45 315 GLN B CA 1
ATOM 5253 C C . GLN B 1 314 ? 56.210 71.814 88.491 1.00 32.86 315 GLN B C 1
ATOM 5254 O O . GLN B 1 314 ? 56.627 71.363 89.561 1.00 33.10 315 GLN B O 1
ATOM 5260 N N . GLY B 1 315 ? 56.587 71.338 87.305 1.00 33.34 316 GLY B N 1
ATOM 5261 C CA . GLY B 1 315 ? 57.523 70.219 87.176 1.00 33.84 316 GLY B CA 1
ATOM 5262 C C . GLY B 1 315 ? 58.967 70.641 86.968 1.00 34.11 316 GLY B C 1
ATOM 5263 O O . GLY B 1 315 ? 59.890 69.860 87.218 1.00 34.23 316 GLY B O 1
ATOM 5264 N N . ASP B 1 316 ? 59.160 71.876 86.507 1.00 34.26 317 ASP B N 1
ATOM 5265 C CA . ASP B 1 316 ? 60.489 72.423 86.238 1.00 34.38 317 ASP B CA 1
ATOM 5266 C C . ASP B 1 316 ? 61.228 72.724 87.545 1.00 34.31 317 ASP B C 1
ATOM 5267 O O . ASP B 1 316 ? 60.852 73.633 88.291 1.00 34.34 317 ASP B O 1
ATOM 5272 N N . GLU B 1 317 ? 62.286 71.956 87.802 1.00 34.12 318 GLU B N 1
ATOM 5273 C CA . GLU B 1 317 ? 62.974 71.960 89.097 1.00 34.00 318 GLU B CA 1
ATOM 5274 C C . GLU B 1 317 ? 63.859 73.185 89.360 1.00 33.58 318 GLU B C 1
ATOM 5275 O O . GLU B 1 317 ? 64.100 73.534 90.519 1.00 33.52 318 GLU B O 1
ATOM 5281 N N . ARG B 1 318 ? 64.336 73.839 88.302 1.00 33.00 319 ARG B N 1
ATOM 5282 C CA . ARG B 1 318 ? 65.161 75.044 88.473 1.00 32.56 319 ARG B CA 1
ATOM 5283 C C . ARG B 1 318 ? 64.364 76.271 88.937 1.00 31.80 319 ARG B C 1
ATOM 5284 O O . ARG B 1 318 ? 64.944 77.247 89.413 1.00 31.52 319 ARG B O 1
ATOM 5292 N N . TYR B 1 319 ? 63.040 76.203 88.809 1.00 30.98 320 TYR B N 1
ATOM 5293 C CA . TYR B 1 319 ? 62.151 77.199 89.403 1.00 30.30 320 TYR B CA 1
ATOM 5294 C C . TYR B 1 319 ? 62.028 76.985 90.912 1.00 29.78 320 TYR B C 1
ATOM 5295 O O . TYR B 1 319 ? 61.889 77.945 91.671 1.00 29.57 320 TYR B O 1
ATOM 5304 N N . GLN B 1 320 ? 62.087 75.724 91.336 1.00 29.31 321 GLN B N 1
ATOM 5305 C CA . GLN B 1 320 ? 62.114 75.380 92.755 1.00 28.86 321 GLN B CA 1
ATOM 5306 C C . GLN B 1 320 ? 63.442 75.797 93.378 1.00 28.61 321 GLN B C 1
ATOM 5307 O O . GLN B 1 320 ? 63.468 76.359 94.474 1.00 28.49 321 GLN B O 1
ATOM 5313 N N . ARG B 1 321 ? 64.535 75.527 92.667 1.00 28.26 322 ARG B N 1
ATOM 5314 C CA . ARG B 1 321 ? 65.872 75.930 93.104 1.00 28.11 322 ARG B CA 1
ATOM 5315 C C . ARG B 1 321 ? 65.992 77.449 93.219 1.00 27.58 322 ARG B C 1
ATOM 5316 O O . ARG B 1 321 ? 66.670 77.952 94.115 1.00 27.58 322 ARG B O 1
ATOM 5324 N N . ALA B 1 322 ? 65.326 78.165 92.314 1.00 27.15 323 ALA B N 1
ATOM 5325 C CA . ALA B 1 322 ? 65.279 79.628 92.344 1.00 26.75 323 ALA B CA 1
ATOM 5326 C C . ALA B 1 322 ? 64.560 80.145 93.589 1.00 26.46 323 ALA B C 1
ATOM 5327 O O . ALA B 1 322 ? 65.028 81.086 94.227 1.00 26.35 323 ALA B O 1
ATOM 5329 N N . HIS B 1 323 ? 63.427 79.529 93.926 1.00 26.27 324 HIS B N 1
ATOM 5330 C CA . HIS B 1 323 ? 62.711 79.848 95.164 1.00 26.12 324 HIS B CA 1
ATOM 5331 C C . HIS B 1 323 ? 63.608 79.620 96.378 1.00 26.14 324 HIS B C 1
ATOM 5332 O O . HIS B 1 323 ? 63.704 80.480 97.256 1.00 25.87 324 HIS B O 1
ATOM 5339 N N . ASP B 1 324 ? 64.260 78.459 96.409 1.00 26.37 325 ASP B N 1
ATOM 5340 C CA . ASP B 1 324 ? 65.131 78.071 97.517 1.00 26.65 325 ASP B CA 1
ATOM 5341 C C . ASP B 1 324 ? 66.323 79.015 97.664 1.00 26.88 325 ASP B C 1
ATOM 5342 O O . ASP B 1 324 ? 66.684 79.386 98.781 1.00 26.87 325 ASP B O 1
ATOM 5347 N N . ASP B 1 325 ? 66.917 79.407 96.537 1.00 27.15 326 ASP B N 1
ATOM 5348 C CA . ASP B 1 325 ? 68.027 80.366 96.522 1.00 27.50 326 ASP B CA 1
ATOM 5349 C C . ASP B 1 325 ? 67.604 81.751 97.007 1.00 27.45 326 ASP B C 1
ATOM 5350 O O . ASP B 1 325 ? 68.355 82.420 97.717 1.00 27.24 326 ASP B O 1
ATOM 5363 N N . LEU B 1 327 ? 65.055 82.426 99.086 1.00 26.90 328 LEU B N 1
ATOM 5364 C CA . LEU B 1 327 ? 64.849 82.299 100.530 1.00 26.67 328 LEU B CA 1
ATOM 5365 C C . LEU B 1 327 ? 66.176 82.254 101.282 1.00 26.60 328 LEU B C 1
ATOM 5366 O O . LEU B 1 327 ? 66.331 82.906 102.316 1.00 26.36 328 LEU B O 1
ATOM 5371 N N . ASN B 1 328 ? 67.123 81.484 100.745 1.00 26.62 329 ASN B N 1
ATOM 5372 C CA . ASN B 1 328 ? 68.491 81.430 101.254 1.00 26.61 329 ASN B CA 1
ATOM 5373 C C . ASN B 1 328 ? 69.089 82.833 101.358 1.00 26.53 329 ASN B C 1
ATOM 5374 O O . ASN B 1 328 ? 69.610 83.214 102.407 1.00 26.34 329 ASN B O 1
ATOM 5379 N N . ALA B 1 329 ? 68.985 83.597 100.269 1.00 26.42 330 ALA B N 1
ATOM 5380 C CA . ALA B 1 329 ? 69.497 84.967 100.201 1.00 26.47 330 ALA B CA 1
ATOM 5381 C C . ALA B 1 329 ? 68.805 85.914 101.188 1.00 26.50 330 ALA B C 1
ATOM 5382 O O . ALA B 1 329 ? 69.457 86.770 101.788 1.00 26.53 330 ALA B O 1
ATOM 5384 N N . ILE B 1 330 ? 67.491 85.757 101.343 1.00 26.48 331 ILE B N 1
ATOM 5385 C CA . ILE B 1 330 ? 66.710 86.538 102.308 1.00 26.65 331 ILE B CA 1
ATOM 5386 C C . ILE B 1 330 ? 67.204 86.277 103.737 1.00 26.87 331 ILE B C 1
ATOM 5387 O O . ILE B 1 330 ? 67.439 87.215 104.499 1.00 26.76 331 ILE B O 1
ATOM 5392 N N . GLU B 1 331 ? 67.379 85.000 104.074 1.00 27.28 332 GLU B N 1
ATOM 5393 C CA . GLU B 1 331 ? 67.838 84.582 105.401 1.00 27.79 332 GLU B CA 1
ATOM 5394 C C . GLU B 1 331 ? 69.220 85.136 105.747 1.00 27.94 332 GLU B C 1
ATOM 5395 O O . GLU B 1 331 ? 69.439 85.609 106.863 1.00 27.87 332 GLU B O 1
ATOM 5401 N N . ARG B 1 332 ? 70.140 85.079 104.785 1.00 28.26 333 ARG B N 1
ATOM 5402 C CA . ARG B 1 332 ? 71.513 85.551 104.978 1.00 28.70 333 ARG B CA 1
ATOM 5403 C C . ARG B 1 332 ? 71.585 87.064 105.198 1.00 28.55 333 ARG B C 1
ATOM 5404 O O . ARG B 1 332 ? 72.333 87.537 106.058 1.00 28.49 333 ARG B O 1
ATOM 5412 N N . VAL B 1 333 ? 70.800 87.809 104.423 1.00 28.44 334 VAL B N 1
ATOM 5413 C CA . VAL B 1 333 ? 70.719 89.266 104.542 1.00 28.52 334 VAL B CA 1
ATOM 5414 C C . VAL B 1 333 ? 70.158 89.692 105.906 1.00 28.54 334 VAL B C 1
ATOM 5415 O O . VAL B 1 333 ? 70.673 90.621 106.533 1.00 28.57 334 VAL B O 1
ATOM 5419 N N . ILE B 1 334 ? 69.117 88.998 106.363 1.00 28.57 335 ILE B N 1
ATOM 5420 C CA . ILE B 1 334 ? 68.530 89.244 107.682 1.00 28.65 335 ILE B CA 1
ATOM 5421 C C . ILE B 1 334 ? 69.533 88.952 108.805 1.00 28.84 335 ILE B C 1
ATOM 5422 O O . ILE B 1 334 ? 69.673 89.745 109.740 1.00 28.75 335 ILE B O 1
ATOM 5427 N N . ALA B 1 335 ? 70.229 87.820 108.695 1.00 29.12 336 ALA B N 1
ATOM 5428 C CA . ALA B 1 335 ? 71.245 87.417 109.671 1.00 29.50 336 ALA B CA 1
ATOM 5429 C C . ALA B 1 335 ? 72.424 88.392 109.722 1.00 29.78 336 ALA B C 1
ATOM 5430 O O . ALA B 1 335 ? 73.021 88.596 110.782 1.00 29.83 336 ALA B O 1
ATOM 5432 N N . ASP B 1 336 ? 72.743 88.992 108.576 1.00 30.10 337 ASP B N 1
ATOM 5433 C CA . ASP B 1 336 ? 73.819 89.981 108.473 1.00 30.42 337 ASP B CA 1
ATOM 5434 C C . ASP B 1 336 ? 73.424 91.349 109.023 1.00 30.38 337 ASP B C 1
ATOM 5435 O O . ASP B 1 336 ? 74.288 92.189 109.290 1.00 30.55 337 ASP B O 1
ATOM 5440 N N . GLY B 1 337 ? 72.121 91.572 109.182 1.00 30.25 338 GLY B N 1
ATOM 5441 C CA . GLY B 1 337 ? 71.606 92.847 109.674 1.00 30.13 338 GLY B CA 1
ATOM 5442 C C . GLY B 1 337 ? 71.510 93.911 108.595 1.00 30.01 338 GLY B C 1
ATOM 5443 O O . GLY B 1 337 ? 71.300 95.087 108.895 1.00 30.03 338 GLY B O 1
ATOM 5444 N N . SER B 1 338 ? 71.663 93.495 107.338 1.00 29.89 339 SER B N 1
ATOM 5445 C CA . SER B 1 338 ? 71.529 94.389 106.188 1.00 29.73 339 SER B CA 1
ATOM 5446 C C . SER B 1 338 ? 70.048 94.615 105.885 1.00 29.44 339 SER B C 1
ATOM 5447 O O . SER B 1 338 ? 69.533 94.198 104.846 1.00 29.33 339 SER B O 1
ATOM 5450 N N . VAL B 1 339 ? 69.372 95.289 106.810 1.00 29.12 340 VAL B N 1
ATOM 5451 C CA . VAL B 1 339 ? 67.916 95.385 106.791 1.00 28.91 340 VAL B CA 1
ATOM 5452 C C . VAL B 1 339 ? 67.417 96.824 106.960 1.00 28.78 340 VAL B C 1
ATOM 5453 O O . VAL B 1 339 ? 68.191 97.729 107.280 1.00 28.66 340 VAL B O 1
ATOM 5457 N N . THR B 1 340 ? 66.120 97.019 106.727 1.00 28.59 341 THR B N 1
ATOM 5458 C CA . THR B 1 340 ? 65.465 98.318 106.886 1.00 28.58 341 THR B CA 1
ATOM 5459 C C . THR B 1 340 ? 65.160 98.614 108.367 1.00 28.76 341 THR B C 1
ATOM 5460 O O . THR B 1 340 ? 65.199 97.700 109.193 1.00 28.76 341 THR B O 1
ATOM 5464 N N . PRO B 1 341 ? 64.887 99.895 108.711 1.00 28.90 342 PRO B N 1
ATOM 5465 C CA . PRO B 1 341 ? 64.585 100.316 110.090 1.00 29.16 342 PRO B CA 1
ATOM 5466 C C . PRO B 1 341 ? 63.511 99.526 110.852 1.00 29.44 342 PRO B C 1
ATOM 5467 O O . PRO B 1 341 ? 63.608 99.406 112.075 1.00 29.44 342 PRO B O 1
ATOM 5471 N N . ASP B 1 342 ? 62.508 98.992 110.153 1.00 29.72 343 ASP B N 1
ATOM 5472 C CA . ASP B 1 342 ? 61.464 98.189 110.808 1.00 30.06 343 ASP B CA 1
ATOM 5473 C C . ASP B 1 342 ? 62.014 96.903 111.436 1.00 30.45 343 ASP B C 1
ATOM 5474 O O . ASP B 1 342 ? 61.410 96.347 112.356 1.00 30.37 343 ASP B O 1
ATOM 5487 N N . GLY B 1 344 ? 65.217 96.988 112.559 1.00 31.51 345 GLY B N 1
ATOM 5488 C CA . GLY B 1 344 ? 66.296 97.518 113.391 1.00 31.32 345 GLY B CA 1
ATOM 5489 C C . GLY B 1 344 ? 67.556 97.914 112.644 1.00 31.21 345 GLY B C 1
ATOM 5490 O O . GLY B 1 344 ? 68.546 98.310 113.263 1.00 31.28 345 GLY B O 1
ATOM 5491 N N . GLY B 1 345 ? 67.523 97.811 111.316 1.00 31.06 346 GLY B N 1
ATOM 5492 C CA . GLY B 1 345 ? 68.673 98.156 110.478 1.00 30.79 346 GLY B CA 1
ATOM 5493 C C . GLY B 1 345 ? 68.684 99.601 110.009 1.00 30.64 346 GLY B C 1
ATOM 5494 O O . GLY B 1 345 ? 67.807 100.388 110.368 1.00 30.71 346 GLY B O 1
ATOM 5495 N N . THR B 1 346 ? 69.683 99.949 109.200 1.00 30.37 347 THR B N 1
ATOM 5496 C CA . THR B 1 346 ? 69.857 101.328 108.733 1.00 30.20 347 THR B CA 1
ATOM 5497 C C . THR B 1 346 ? 69.880 101.456 107.204 1.00 29.93 347 THR B C 1
ATOM 5498 O O . THR B 1 346 ? 70.087 102.549 106.667 1.00 30.00 347 THR B O 1
ATOM 5502 N N . LEU B 1 347 ? 69.663 100.342 106.510 1.00 29.47 348 LEU B N 1
ATOM 5503 C CA . LEU B 1 347 ? 69.656 100.324 105.046 1.00 29.10 348 LEU B CA 1
ATOM 5504 C C . LEU B 1 347 ? 68.347 100.851 104.458 1.00 28.74 348 LEU B C 1
ATOM 5505 O O . LEU B 1 347 ? 67.292 100.776 105.096 1.00 28.75 348 LEU B O 1
ATOM 5510 N N . SER B 1 348 ? 68.428 101.383 103.240 1.00 28.22 349 SER B N 1
ATOM 5511 C CA . SER B 1 348 ? 67.254 101.846 102.504 1.00 27.71 349 SER B CA 1
ATOM 5512 C C . SER B 1 348 ? 66.604 100.682 101.757 1.00 27.31 349 SER B C 1
ATOM 5513 O O . SER B 1 348 ? 67.133 99.571 101.751 1.00 27.27 349 SER B O 1
ATOM 5516 N N . THR B 1 349 ? 65.461 100.949 101.127 1.00 26.97 350 THR B N 1
ATOM 5517 C CA . THR B 1 349 ? 64.744 99.950 100.332 1.00 26.57 350 THR B CA 1
ATOM 5518 C C . THR B 1 349 ? 65.630 99.390 99.218 1.00 26.44 350 THR B C 1
ATOM 5519 O O . THR B 1 349 ? 65.700 98.172 99.020 1.00 26.15 350 THR B O 1
ATOM 5523 N N . GLN B 1 350 ? 66.315 100.287 98.512 1.00 26.20 351 GLN B N 1
ATOM 5524 C CA . GLN B 1 350 ? 67.150 99.915 97.372 1.00 26.22 351 GLN B CA 1
ATOM 5525 C C . GLN B 1 350 ? 68.394 99.138 97.796 1.00 26.12 351 GLN B C 1
ATOM 5526 O O . GLN B 1 350 ? 68.810 98.205 97.108 1.00 26.12 351 GLN B O 1
ATOM 5532 N N . GLN B 1 351 ? 68.973 99.520 98.933 1.00 26.04 352 GLN B N 1
ATOM 5533 C CA . GLN B 1 351 ? 70.158 98.848 99.466 1.00 25.98 352 GLN B CA 1
ATOM 5534 C C . GLN B 1 351 ? 69.869 97.403 99.887 1.00 25.78 352 GLN B C 1
ATOM 5535 O O . GLN B 1 351 ? 70.689 96.514 99.655 1.00 25.64 352 GLN B O 1
ATOM 5541 N N . VAL B 1 352 ? 68.702 97.176 100.490 1.00 25.58 353 VAL B N 1
ATOM 5542 C CA . VAL B 1 352 ? 68.269 95.824 100.868 1.00 25.43 353 VAL B CA 1
ATOM 5543 C C . VAL B 1 352 ? 68.048 94.954 99.627 1.00 25.50 353 VAL B C 1
ATOM 5544 O O . VAL B 1 352 ? 68.520 93.815 99.570 1.00 25.40 353 VAL B O 1
ATOM 5548 N N . GLY B 1 353 ? 67.344 95.503 98.638 1.00 25.65 354 GLY B N 1
ATOM 5549 C CA . GLY B 1 353 ? 67.119 94.822 97.363 1.00 25.98 354 GLY B CA 1
ATOM 5550 C C . GLY B 1 353 ? 68.410 94.472 96.646 1.00 26.21 354 GLY B C 1
ATOM 5551 O O . GLY B 1 353 ? 68.540 93.381 96.084 1.00 26.13 354 GLY B O 1
ATOM 5552 N N . ALA B 1 354 ? 69.364 95.402 96.672 1.00 26.47 355 ALA B N 1
ATOM 5553 C CA . ALA B 1 354 ? 70.696 95.188 96.104 1.00 26.72 355 ALA B CA 1
ATOM 5554 C C . ALA B 1 354 ? 71.455 94.110 96.874 1.00 26.95 355 ALA B C 1
ATOM 5555 O O . ALA B 1 354 ? 72.104 93.250 96.273 1.00 27.04 355 ALA B O 1
ATOM 5557 N N . ALA B 1 355 ? 71.359 94.160 98.202 1.00 27.14 356 ALA B N 1
ATOM 5558 C CA . ALA B 1 355 ? 72.020 93.189 99.075 1.00 27.30 356 ALA B CA 1
ATOM 5559 C C . ALA B 1 355 ? 71.524 91.763 98.840 1.00 27.43 356 ALA B C 1
ATOM 5560 O O . ALA B 1 355 ? 72.317 90.823 98.845 1.00 27.34 356 ALA B O 1
ATOM 5562 N N . ILE B 1 356 ? 70.216 91.609 98.635 1.00 27.61 357 ILE B N 1
ATOM 5563 C CA . ILE B 1 356 ? 69.625 90.292 98.378 1.00 27.84 357 ILE B CA 1
ATOM 5564 C C . ILE B 1 356 ? 70.013 89.768 96.988 1.00 28.15 357 ILE B C 1
ATOM 5565 O O . ILE B 1 356 ? 70.321 88.584 96.831 1.00 27.93 357 ILE B O 1
ATOM 5570 N N . SER B 1 357 ? 70.015 90.658 95.997 1.00 28.71 358 SER B N 1
ATOM 5571 C CA . SER B 1 357 ? 70.408 90.306 94.632 1.00 29.43 358 SER B CA 1
ATOM 5572 C C . SER B 1 357 ? 71.865 89.851 94.553 1.00 29.85 358 SER B C 1
ATOM 5573 O O . SER B 1 357 ? 72.170 88.849 93.903 1.00 29.79 358 SER B O 1
ATOM 5576 N N . ASP B 1 358 ? 72.748 90.590 95.225 1.00 30.52 359 ASP B N 1
ATOM 5577 C CA . ASP B 1 358 ? 74.178 90.283 95.252 1.00 31.23 359 ASP B CA 1
ATOM 5578 C C . ASP B 1 358 ? 74.466 88.963 95.970 1.00 31.48 359 ASP B C 1
ATOM 5579 O O . ASP B 1 358 ? 75.235 88.139 95.471 1.00 31.46 359 ASP B O 1
ATOM 5584 N N . THR B 1 359 ? 73.835 88.766 97.130 1.00 31.81 360 THR B N 1
ATOM 5585 C CA . THR B 1 359 ? 73.971 87.528 97.907 1.00 32.09 360 THR B CA 1
ATOM 5586 C C . THR B 1 359 ? 73.524 86.313 97.092 1.00 32.38 360 THR B C 1
ATOM 5587 O O . THR B 1 359 ? 74.191 85.275 97.097 1.00 32.26 360 THR B O 1
ATOM 5591 N N . LEU B 1 360 ? 72.399 86.459 96.391 1.00 32.82 361 LEU B N 1
ATOM 5592 C CA . LEU B 1 360 ? 71.849 85.395 95.551 1.00 33.37 361 LEU B CA 1
ATOM 5593 C C . LEU B 1 360 ? 72.848 84.941 94.486 1.00 33.77 361 LEU B C 1
ATOM 5594 O O . LEU B 1 360 ? 73.052 83.743 94.297 1.00 33.83 361 LEU B O 1
ATOM 5599 N N . ALA B 1 361 ? 73.465 85.904 93.804 1.00 34.38 362 ALA B N 1
ATOM 5600 C CA . ALA B 1 361 ? 74.449 85.627 92.753 1.00 34.93 362 ALA B CA 1
ATOM 5601 C C . ALA B 1 361 ? 75.687 84.888 93.271 1.00 35.35 362 ALA B C 1
ATOM 5602 O O . ALA B 1 361 ? 76.278 84.080 92.550 1.00 35.41 362 ALA B O 1
ATOM 5604 N N . ARG B 1 362 ? 76.062 85.163 94.519 1.00 35.75 363 ARG B N 1
ATOM 5605 C CA . ARG B 1 362 ? 77.268 84.590 95.125 1.00 36.24 363 ARG B CA 1
ATOM 5606 C C . ARG B 1 362 ? 77.089 83.161 95.649 1.00 36.27 363 ARG B C 1
ATOM 5607 O O . ARG B 1 362 ? 78.076 82.475 95.932 1.00 36.35 363 ARG B O 1
ATOM 5615 N N . LEU B 1 363 ? 75.837 82.719 95.776 1.00 36.35 364 LEU B N 1
ATOM 5616 C CA . LEU B 1 363 ? 75.521 81.392 96.313 1.00 36.34 364 LEU B CA 1
ATOM 5617 C C . LEU B 1 363 ? 76.037 80.253 95.433 1.00 36.42 364 LEU B C 1
ATOM 5618 O O . LEU B 1 363 ? 75.972 80.321 94.205 1.00 36.42 364 LEU B O 1
ATOM 5623 N N . SER C 1 5 ? 2.884 49.833 87.542 1.00 27.65 5 SER C N 1
ATOM 5624 C CA . SER C 1 5 ? 2.359 49.851 88.940 1.00 27.65 5 SER C CA 1
ATOM 5625 C C . SER C 1 5 ? 2.993 50.976 89.759 1.00 27.47 5 SER C C 1
ATOM 5626 O O . SER C 1 5 ? 4.219 51.127 89.774 1.00 27.60 5 SER C O 1
ATOM 5629 N N . PHE C 1 6 ? 2.156 51.760 90.436 1.00 27.09 6 PHE C N 1
ATOM 5630 C CA . PHE C 1 6 ? 2.635 52.897 91.222 1.00 26.65 6 PHE C CA 1
ATOM 5631 C C . PHE C 1 6 ? 2.097 52.910 92.648 1.00 26.38 6 PHE C C 1
ATOM 5632 O O . PHE C 1 6 ? 0.935 52.576 92.893 1.00 26.35 6 PHE C O 1
ATOM 5640 N N . ARG C 1 7 ? 2.960 53.307 93.580 1.00 26.03 7 ARG C N 1
ATOM 5641 C CA . ARG C 1 7 ? 2.608 53.416 94.989 1.00 25.77 7 ARG C CA 1
ATOM 5642 C C . ARG C 1 7 ? 2.484 54.894 95.369 1.00 25.47 7 ARG C C 1
ATOM 5643 O O . ARG C 1 7 ? 3.425 55.672 95.197 1.00 25.42 7 ARG C O 1
ATOM 5651 N N . ILE C 1 8 ? 1.317 55.267 95.888 1.00 25.11 8 ILE C N 1
ATOM 5652 C CA . ILE C 1 8 ? 0.969 56.670 96.124 1.00 24.75 8 ILE C CA 1
ATOM 5653 C C . ILE C 1 8 ? 0.858 56.973 97.616 1.00 24.39 8 ILE C C 1
ATOM 5654 O O . ILE C 1 8 ? 0.111 56.307 98.336 1.00 24.26 8 ILE C O 1
ATOM 5659 N N . ALA C 1 9 ? 1.600 57.981 98.070 1.00 23.88 9 ALA C N 1
ATOM 5660 C CA . ALA C 1 9 ? 1.474 58.474 99.436 1.00 23.57 9 ALA C CA 1
ATOM 5661 C C . ALA C 1 9 ? 0.379 59.533 99.508 1.00 23.41 9 ALA C C 1
ATOM 5662 O O . ALA C 1 9 ? 0.530 60.636 98.974 1.00 23.36 9 ALA C O 1
ATOM 5664 N N . ALA C 1 10 ? -0.729 59.181 100.157 1.00 23.13 10 ALA C N 1
ATOM 5665 C CA . ALA C 1 10 ? -1.865 60.085 100.309 1.00 23.04 10 ALA C CA 1
ATOM 5666 C C . ALA C 1 10 ? -1.785 60.809 101.648 1.00 22.96 10 ALA C C 1
ATOM 5667 O O . ALA C 1 10 ? -1.758 60.179 102.706 1.00 23.07 10 ALA C O 1
ATOM 5669 N N . ILE C 1 11 ? -1.725 62.137 101.591 1.00 22.69 11 ILE C N 1
ATOM 5670 C CA . ILE C 1 11 ? -1.587 62.962 102.787 1.00 22.45 11 ILE C CA 1
ATOM 5671 C C . ILE C 1 11 ? -2.654 64.066 102.772 1.00 22.41 11 ILE C C 1
ATOM 5672 O O . ILE C 1 11 ? -2.468 65.100 102.123 1.00 22.27 11 ILE C O 1
ATOM 5677 N N . PRO C 1 12 ? -3.784 63.838 103.473 1.00 22.39 12 PRO C N 1
ATOM 5678 C CA . PRO C 1 12 ? -4.898 64.793 103.477 1.00 22.42 12 PRO C CA 1
ATOM 5679 C C . PRO C 1 12 ? -4.580 66.107 104.198 1.00 22.51 12 PRO C C 1
ATOM 5680 O O . PRO C 1 12 ? -5.030 67.169 103.765 1.00 22.31 12 PRO C O 1
ATOM 5684 N N . GLY C 1 13 ? -3.813 66.029 105.283 1.00 22.46 13 GLY C N 1
ATOM 5685 C CA . GLY C 1 13 ? -3.454 67.210 106.059 1.00 22.57 13 GLY C CA 1
ATOM 5686 C C . GLY C 1 13 ? -4.588 67.745 106.913 1.00 22.67 13 GLY C C 1
ATOM 5687 O O . GLY C 1 13 ? -5.206 66.999 107.678 1.00 22.56 13 GLY C O 1
ATOM 5688 N N . ASP C 1 14 ? -4.859 69.043 106.777 1.00 22.72 14 ASP C N 1
ATOM 5689 C CA . ASP C 1 14 ? -5.824 69.748 107.628 1.00 22.84 14 ASP C CA 1
ATOM 5690 C C . ASP C 1 14 ? -7.078 70.182 106.883 1.00 22.81 14 ASP C C 1
ATOM 5691 O O . ASP C 1 14 ? -7.079 70.284 105.653 1.00 22.82 14 ASP C O 1
ATOM 5696 N N . GLY C 1 15 ? -8.135 70.450 107.649 1.00 22.86 15 GLY C N 1
ATOM 5697 C CA . GLY C 1 15 ? -9.350 71.080 107.141 1.00 22.92 15 GLY C CA 1
ATOM 5698 C C . GLY C 1 15 ? -10.004 70.327 106.005 1.00 23.09 15 GLY C C 1
ATOM 5699 O O . GLY C 1 15 ? -10.156 69.105 106.070 1.00 22.98 15 GLY C O 1
ATOM 5700 N N . ILE C 1 16 ? -10.376 71.059 104.956 1.00 23.04 16 ILE C N 1
ATOM 5701 C CA . ILE C 1 16 ? -11.079 70.467 103.813 1.00 23.17 16 ILE C CA 1
ATOM 5702 C C . ILE C 1 16 ? -10.226 69.462 103.028 1.00 23.45 16 ILE C C 1
ATOM 5703 O O . ILE C 1 16 ? -10.745 68.736 102.181 1.00 23.48 16 ILE C O 1
ATOM 5708 N N . GLY C 1 17 ? -8.925 69.428 103.319 1.00 23.75 17 GLY C N 1
ATOM 5709 C CA . GLY C 1 17 ? -8.031 68.402 102.783 1.00 24.27 17 GLY C CA 1
ATOM 5710 C C . GLY C 1 17 ? -8.527 67.009 103.135 1.00 24.65 17 GLY C C 1
ATOM 5711 O O . GLY C 1 17 ? -8.442 66.087 102.324 1.00 24.58 17 GLY C O 1
ATOM 5712 N N . LEU C 1 18 ? -9.060 66.875 104.348 1.00 25.12 18 LEU C N 1
ATOM 5713 C CA . LEU C 1 18 ? -9.669 65.634 104.828 1.00 25.72 18 LEU C CA 1
ATOM 5714 C C . LEU C 1 18 ? -10.977 65.313 104.103 1.00 26.06 18 LEU C C 1
ATOM 5715 O O . LEU C 1 18 ? -11.385 64.151 104.033 1.00 26.20 18 LEU C O 1
ATOM 5720 N N . GLU C 1 19 ? -11.626 66.348 103.572 1.00 26.35 19 GLU C N 1
ATOM 5721 C CA . GLU C 1 19 ? -12.894 66.202 102.860 1.00 26.73 19 GLU C CA 1
ATOM 5722 C C . GLU C 1 19 ? -12.704 65.914 101.372 1.00 26.67 19 GLU C C 1
ATOM 5723 O O . GLU C 1 19 ? -13.421 65.092 100.801 1.00 26.69 19 GLU C O 1
ATOM 5729 N N . VAL C 1 20 ? -11.740 66.588 100.748 1.00 26.76 20 VAL C N 1
ATOM 5730 C CA . VAL C 1 20 ? -11.577 66.513 99.292 1.00 26.73 20 VAL C CA 1
ATOM 5731 C C . VAL C 1 20 ? -10.702 65.351 98.796 1.00 26.88 20 VAL C C 1
ATOM 5732 O O . VAL C 1 20 ? -10.929 64.838 97.698 1.00 26.80 20 VAL C O 1
ATOM 5736 N N . LEU C 1 21 ? -9.719 64.941 99.601 1.00 27.03 21 LEU C N 1
ATOM 5737 C CA . LEU C 1 21 ? -8.803 63.854 99.222 1.00 27.37 21 LEU C CA 1
ATOM 5738 C C . LEU C 1 21 ? -9.499 62.508 98.951 1.00 27.52 21 LEU C C 1
ATOM 5739 O O . LEU C 1 21 ? -9.192 61.865 97.944 1.00 27.43 21 LEU C O 1
ATOM 5744 N N . PRO C 1 22 ? -10.424 62.075 99.841 1.00 27.80 22 PRO C N 1
ATOM 5745 C CA . PRO C 1 22 ? -11.154 60.826 99.581 1.00 28.04 22 PRO C CA 1
ATOM 5746 C C . PRO C 1 22 ? -11.943 60.854 98.271 1.00 28.35 22 PRO C C 1
ATOM 5747 O O . PRO C 1 22 ? -12.121 59.810 97.639 1.00 28.37 22 PRO C O 1
ATOM 5751 N N . GLU C 1 23 ? -12.405 62.039 97.875 1.00 28.66 23 GLU C N 1
ATOM 5752 C CA . GLU C 1 23 ? -13.099 62.215 96.602 1.00 28.97 23 GLU C CA 1
ATOM 5753 C C . GLU C 1 23 ? -12.128 62.089 95.432 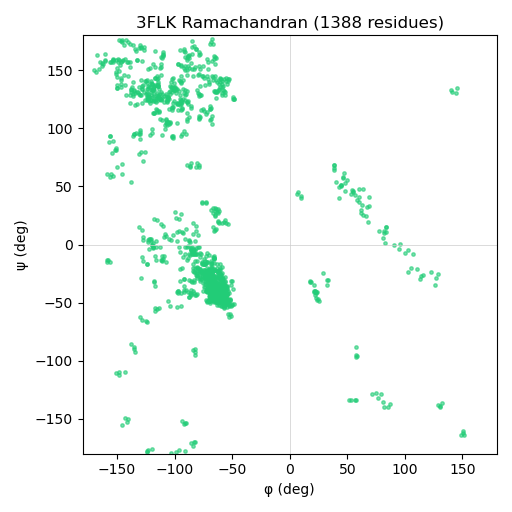1.00 29.10 23 GLU C C 1
ATOM 5754 O O . GLU C 1 23 ? -12.473 61.526 94.393 1.00 29.13 23 GLU C O 1
ATOM 5760 N N . GLY C 1 24 ? -10.913 62.607 95.615 1.00 29.14 24 GLY C N 1
ATOM 5761 C CA . GLY C 1 24 ? -9.842 62.459 94.630 1.00 29.25 24 GLY C CA 1
ATOM 5762 C C . GLY C 1 24 ? -9.434 61.009 94.425 1.00 29.41 24 GLY C C 1
ATOM 5763 O O . GLY C 1 24 ? -9.240 60.569 93.292 1.00 29.36 24 GLY C O 1
ATOM 5764 N N . ILE C 1 25 ? -9.314 60.267 95.525 1.00 29.62 25 ILE C N 1
ATOM 5765 C CA . ILE C 1 25 ? -8.971 58.840 95.481 1.00 29.98 25 ILE C CA 1
ATOM 5766 C C . ILE C 1 25 ? -10.090 58.026 94.816 1.00 30.16 25 ILE C C 1
ATOM 5767 O O . ILE C 1 25 ? -9.818 57.132 94.010 1.00 30.12 25 ILE C O 1
ATOM 5772 N N . ARG C 1 26 ? -11.338 58.361 95.145 1.00 30.45 26 ARG C N 1
ATOM 5773 C CA . ARG C 1 26 ? -12.518 57.733 94.548 1.00 30.91 26 ARG C CA 1
ATOM 5774 C C . ARG C 1 26 ? -12.500 57.790 93.015 1.00 30.72 26 ARG C C 1
ATOM 5775 O O . ARG C 1 26 ? -12.744 56.779 92.352 1.00 30.67 26 ARG C O 1
ATOM 5783 N N . VAL C 1 27 ? -12.202 58.967 92.465 1.00 30.56 27 VAL C N 1
ATOM 5784 C CA . VAL C 1 27 ? -12.153 59.160 91.012 1.00 30.50 27 VAL C CA 1
ATOM 5785 C C . VAL C 1 27 ? -10.936 58.461 90.394 1.00 30.66 27 VAL C C 1
ATOM 5786 O O . VAL C 1 27 ? -11.031 57.893 89.303 1.00 30.69 27 VAL C O 1
ATOM 5790 N N . LEU C 1 28 ? -9.807 58.493 91.102 1.00 30.80 28 LEU C N 1
ATOM 5791 C CA . LEU C 1 28 ? -8.584 57.814 90.660 1.00 30.97 28 LEU C CA 1
ATOM 5792 C C . LEU C 1 28 ? -8.744 56.293 90.597 1.00 31.32 28 LEU C C 1
ATOM 5793 O O . LEU C 1 28 ? -8.203 55.642 89.700 1.00 31.20 28 LEU C O 1
ATOM 5798 N N . GLU C 1 29 ? -9.481 55.738 91.556 1.00 31.71 29 GLU C N 1
ATOM 5799 C CA . GLU C 1 29 ? -9.733 54.298 91.602 1.00 32.38 29 GLU C CA 1
ATOM 5800 C C . GLU C 1 29 ? -10.728 53.860 90.528 1.00 32.48 29 GLU C C 1
ATOM 5801 O O . GLU C 1 29 ? -10.669 52.726 90.050 1.00 32.66 29 GLU C O 1
ATOM 5807 N N . ALA C 1 30 ? -11.630 54.766 90.152 1.00 32.70 30 ALA C N 1
ATOM 5808 C CA . ALA C 1 30 ? -12.559 54.531 89.049 1.00 32.95 30 ALA C CA 1
ATOM 5809 C C . ALA C 1 30 ? -11.839 54.579 87.701 1.00 33.15 30 ALA C C 1
ATOM 5810 O O . ALA C 1 30 ? -12.144 53.794 86.801 1.00 33.19 30 ALA C O 1
ATOM 5812 N N . ALA C 1 31 ? -10.882 55.498 87.571 1.00 33.37 31 ALA C N 1
ATOM 5813 C CA . ALA C 1 31 ? -10.067 55.610 86.361 1.00 33.61 31 ALA C CA 1
ATOM 5814 C C . ALA C 1 31 ? -9.096 54.438 86.228 1.00 33.84 31 ALA C C 1
ATOM 5815 O O . ALA C 1 31 ? -8.776 54.012 85.115 1.00 33.77 31 ALA C O 1
ATOM 5817 N N . ALA C 1 32 ? -8.632 53.930 87.368 1.00 34.15 32 ALA C N 1
ATOM 5818 C CA . ALA C 1 32 ? -7.722 52.787 87.406 1.00 34.52 32 ALA C CA 1
ATOM 5819 C C . ALA C 1 32 ? -8.426 51.501 86.979 1.00 34.83 32 ALA C C 1
ATOM 5820 O O . ALA C 1 32 ? -7.847 50.673 86.273 1.00 34.84 32 ALA C O 1
ATOM 5822 N N . LEU C 1 33 ? -9.678 51.350 87.408 1.00 35.22 33 LEU C N 1
ATOM 5823 C CA . LEU C 1 33 ? -10.493 50.187 87.069 1.00 35.61 33 LEU C CA 1
ATOM 5824 C C . LEU C 1 33 ? -10.857 50.184 85.586 1.00 35.77 33 LEU C C 1
ATOM 5825 O O . LEU C 1 33 ? -10.888 49.127 84.951 1.00 35.85 33 LEU C O 1
ATOM 5830 N N . LYS C 1 34 ? -11.116 51.371 85.040 1.00 35.94 34 LYS C N 1
ATOM 5831 C CA . LYS C 1 34 ? -11.518 51.511 83.644 1.00 36.08 34 LYS C CA 1
ATOM 5832 C C . LYS C 1 34 ? -10.367 51.261 82.666 1.00 36.09 34 LYS C C 1
ATOM 5833 O O . LYS C 1 34 ? -10.564 50.639 81.621 1.00 36.12 34 LYS C O 1
ATOM 5839 N N . HIS C 1 35 ? -9.173 51.742 83.009 1.00 36.00 35 HIS C N 1
ATOM 5840 C CA . HIS C 1 35 ? -8.024 51.672 82.101 1.00 35.89 35 HIS C CA 1
ATOM 5841 C C . HIS C 1 35 ? -6.986 50.611 82.480 1.00 35.72 35 HIS C C 1
ATOM 5842 O O . HIS C 1 35 ? -5.932 50.513 81.846 1.00 35.66 35 HIS C O 1
ATOM 5849 N N . GLY C 1 36 ? -7.294 49.820 83.505 1.00 35.62 36 GLY C N 1
ATOM 5850 C CA . GLY C 1 36 ? -6.419 48.733 83.947 1.00 35.53 36 GLY C CA 1
ATOM 5851 C C . GLY C 1 36 ? -5.122 49.211 84.576 1.00 35.47 36 GLY C C 1
ATOM 5852 O O . GLY C 1 36 ? -4.055 48.640 84.324 1.00 35.51 36 GLY C O 1
ATOM 5853 N N . LEU C 1 37 ? -5.216 50.258 85.393 1.00 35.17 37 LEU C N 1
ATOM 5854 C CA . LEU C 1 37 ? -4.053 50.819 86.076 1.00 34.92 37 LEU C CA 1
ATOM 5855 C C . LEU C 1 37 ? -3.838 50.143 87.424 1.00 34.75 37 LEU C C 1
ATOM 5856 O O . LEU C 1 37 ? -4.798 49.766 88.101 1.00 34.76 37 LEU C O 1
ATOM 5861 N N . ALA C 1 38 ? -2.574 49.994 87.806 1.00 34.53 38 ALA C N 1
ATOM 5862 C CA . ALA C 1 38 ? -2.224 49.439 89.107 1.00 34.31 38 ALA C CA 1
ATOM 5863 C C . ALA C 1 38 ? -1.782 50.552 90.056 1.00 34.11 38 ALA C C 1
ATOM 5864 O O . ALA C 1 38 ? -0.674 51.082 89.938 1.00 34.11 38 ALA C O 1
ATOM 5866 N N . LEU C 1 39 ? -2.665 50.910 90.984 1.00 33.89 39 LEU C N 1
ATOM 5867 C CA . LEU C 1 39 ? -2.395 51.977 91.945 1.00 33.66 39 LEU C CA 1
ATOM 5868 C C . LEU C 1 39 ? -2.596 51.512 93.382 1.00 33.52 39 LEU C C 1
ATOM 5869 O O . LEU C 1 39 ? -3.618 50.907 93.713 1.00 33.61 39 LEU C O 1
ATOM 5874 N N . GLU C 1 40 ? -1.610 51.801 94.226 1.00 33.17 40 GLU C N 1
ATOM 5875 C CA . GLU C 1 40 ? -1.687 51.502 95.649 1.00 32.96 40 GLU C CA 1
ATOM 5876 C C . GLU C 1 40 ? -1.595 52.801 96.449 1.00 32.71 40 GLU C C 1
ATOM 5877 O O . GLU C 1 40 ? -0.628 53.552 96.312 1.00 32.63 40 GLU C O 1
ATOM 5883 N N . PHE C 1 41 ? -2.603 53.054 97.280 1.00 32.43 41 PHE C N 1
ATOM 5884 C CA . PHE C 1 41 ? -2.646 54.257 98.109 1.00 32.25 41 PHE C CA 1
ATOM 5885 C C . PHE C 1 41 ? -2.373 53.938 99.577 1.00 32.07 41 PHE C C 1
ATOM 5886 O O . PHE C 1 41 ? -3.039 53.085 100.167 1.00 32.10 41 PHE C O 1
ATOM 5894 N N . ASP C 1 42 ? -1.386 54.622 100.152 1.00 31.71 42 ASP C N 1
ATOM 5895 C CA . ASP C 1 42 ? -1.128 54.572 101.590 1.00 31.46 42 ASP C CA 1
ATOM 5896 C C . ASP C 1 42 ? -1.384 55.955 102.196 1.00 31.19 42 ASP C C 1
ATOM 5897 O O . ASP C 1 42 ? -0.863 56.958 101.706 1.00 31.06 42 ASP C O 1
ATOM 5902 N N . THR C 1 43 ? -2.186 56.000 103.257 1.00 30.83 43 THR C N 1
ATOM 5903 C CA . THR C 1 43 ? -2.562 57.265 103.890 1.00 30.56 43 THR C CA 1
ATOM 5904 C C . THR C 1 43 ? -1.702 57.565 105.118 1.00 30.32 43 THR C C 1
ATOM 5905 O O . THR C 1 43 ? -1.471 56.689 105.958 1.00 30.21 43 THR C O 1
ATOM 5909 N N . PHE C 1 44 ? -1.230 58.807 105.207 1.00 29.87 44 PHE C N 1
ATOM 5910 C CA . PHE C 1 44 ? -0.446 59.267 106.351 1.00 29.59 44 PHE C CA 1
ATOM 5911 C C . PHE C 1 44 ? -1.189 60.349 107.125 1.00 29.49 44 PHE C C 1
ATOM 5912 O O . PHE C 1 44 ? -1.808 61.237 106.532 1.00 29.47 44 PHE C O 1
ATOM 5920 N N . GLU C 1 45 ? -1.126 60.263 108.451 1.00 29.36 45 GLU C N 1
ATOM 5921 C CA . GLU C 1 45 ? -1.851 61.182 109.326 1.00 29.35 45 GLU C CA 1
ATOM 5922 C C . GLU C 1 45 ? -1.022 62.399 109.739 1.00 28.89 45 GLU C C 1
ATOM 5923 O O . GLU C 1 45 ? -1.556 63.353 110.309 1.00 28.85 45 GLU C O 1
ATOM 5929 N N . TRP C 1 46 ? 0.277 62.365 109.448 1.00 28.44 46 TRP C N 1
ATOM 5930 C CA . TRP C 1 46 ? 1.144 63.509 109.732 1.00 27.99 46 TRP C CA 1
ATOM 5931 C C . TRP C 1 46 ? 1.108 64.570 108.626 1.00 27.69 46 TRP C C 1
ATOM 5932 O O . TRP C 1 46 ? 0.302 64.477 107.697 1.00 27.70 46 TRP C O 1
ATOM 5943 N N . ALA C 1 47 ? 1.978 65.574 108.741 1.00 27.28 47 ALA C N 1
ATOM 5944 C CA . ALA C 1 47 ? 1.862 66.823 107.974 1.00 27.01 47 ALA C CA 1
ATOM 5945 C C . ALA C 1 47 ? 0.494 67.467 108.234 1.00 26.81 47 ALA C C 1
ATOM 5946 O O . ALA C 1 47 ? -0.180 67.943 107.317 1.00 26.74 47 ALA C O 1
ATOM 5948 N N . SER C 1 48 ? 0.100 67.455 109.506 1.00 26.64 48 SER C N 1
ATOM 5949 C CA . SER C 1 48 ? -1.171 68.001 109.958 1.00 26.60 48 SER C CA 1
ATOM 5950 C C . SER C 1 48 ? -0.978 68.665 111.316 1.00 26.65 48 SER C C 1
ATOM 5951 O O . SER C 1 48 ? -0.018 68.368 112.029 1.00 26.47 48 SER C O 1
ATOM 5954 N N . CYS C 1 49 ? -1.897 69.555 111.671 1.00 26.88 49 CYS C N 1
ATOM 5955 C CA . CYS C 1 49 ? -1.814 70.273 112.938 1.00 27.12 49 CYS C CA 1
ATOM 5956 C C . CYS C 1 49 ? -2.220 69.414 114.136 1.00 27.25 49 CYS C C 1
ATOM 5957 O O . CYS C 1 49 ? -1.813 69.689 115.265 1.00 27.21 49 CYS C O 1
ATOM 5960 N N . ASP C 1 50 ? -3.014 68.375 113.881 1.00 27.51 50 ASP C N 1
ATOM 5961 C CA . ASP C 1 50 ? -3.332 67.370 114.898 1.00 27.93 50 ASP C CA 1
ATOM 5962 C C . ASP C 1 50 ? -2.069 66.647 115.359 1.00 27.86 50 ASP C C 1
ATOM 5963 O O . ASP C 1 50 ? -1.883 66.413 116.554 1.00 27.84 50 ASP C O 1
ATOM 5968 N N . TYR C 1 51 ? -1.208 66.306 114.401 1.00 27.83 51 TYR C N 1
ATOM 5969 C CA . TYR C 1 51 ? 0.073 65.660 114.675 1.00 27.88 51 TYR C CA 1
ATOM 5970 C C . TYR C 1 51 ? 1.021 66.602 115.419 1.00 27.99 51 TYR C C 1
ATOM 5971 O O . TYR C 1 51 ? 1.810 66.160 116.261 1.00 27.87 51 TYR C O 1
ATOM 5980 N N . TYR C 1 52 ? 0.940 67.893 115.101 1.00 28.09 52 TYR C N 1
ATOM 5981 C CA . TYR C 1 52 ? 1.759 68.912 115.756 1.00 28.33 52 TYR C CA 1
ATOM 5982 C C . TYR C 1 52 ? 1.398 69.067 117.231 1.00 28.57 52 TYR C C 1
ATOM 5983 O O . TYR C 1 52 ? 2.281 69.161 118.082 1.00 28.50 52 TYR C O 1
ATOM 5992 N N . LEU C 1 53 ? 0.100 69.094 117.522 1.00 28.96 53 LEU C N 1
ATOM 5993 C CA . LEU C 1 53 ? -0.384 69.270 118.890 1.00 29.54 53 LEU C CA 1
ATOM 5994 C C . LEU C 1 53 ? -0.057 68.077 119.790 1.00 29.86 53 LEU C C 1
ATOM 5995 O O . LEU C 1 53 ? -0.048 68.202 121.017 1.00 29.98 53 LEU C O 1
ATOM 6000 N N . GLN C 1 54 ? 0.224 66.931 119.172 1.00 30.24 54 GLN C N 1
ATOM 6001 C CA . GLN C 1 54 ? 0.588 65.717 119.899 1.00 30.64 54 GLN C CA 1
ATOM 6002 C C . GLN C 1 54 ? 2.106 65.552 120.030 1.00 30.55 54 GLN C C 1
ATOM 6003 O O . GLN C 1 54 ? 2.602 65.178 121.095 1.00 30.60 54 GLN C O 1
ATOM 6009 N N . HIS C 1 55 ? 2.837 65.842 118.954 1.00 30.46 55 HIS C N 1
ATOM 6010 C CA . HIS C 1 55 ? 4.270 65.532 118.892 1.00 30.37 55 HIS C CA 1
ATOM 6011 C C . HIS C 1 55 ? 5.213 66.743 118.938 1.00 30.18 55 HIS C C 1
ATOM 6012 O O . HIS C 1 55 ? 6.427 66.577 119.073 1.00 30.12 55 HIS C O 1
ATOM 6019 N N . GLY C 1 56 ? 4.659 67.948 118.822 1.00 30.01 56 GLY C N 1
ATOM 6020 C CA . GLY C 1 56 ? 5.459 69.177 118.851 1.00 29.73 56 GLY C CA 1
ATOM 6021 C C . GLY C 1 56 ? 6.194 69.456 117.551 1.00 29.58 56 GLY C C 1
ATOM 6022 O O . GLY C 1 56 ? 7.067 70.324 117.495 1.00 29.52 56 GLY C O 1
ATOM 6023 N N . LYS C 1 57 ? 5.837 68.707 116.511 1.00 29.41 57 LYS C N 1
ATOM 6024 C CA . LYS C 1 57 ? 6.389 68.872 115.168 1.00 29.33 57 LYS C CA 1
ATOM 6025 C C . LYS C 1 57 ? 5.347 68.431 114.145 1.00 29.03 57 LYS C C 1
ATOM 6026 O O . LYS C 1 57 ? 4.469 67.626 114.458 1.00 29.00 57 LYS C O 1
ATOM 6048 N N . PRO C 1 60 ? 7.157 63.316 111.501 1.00 27.65 60 PRO C N 1
ATOM 6049 C CA . PRO C 1 60 ? 8.243 62.543 112.112 1.00 27.29 60 PRO C CA 1
ATOM 6050 C C . PRO C 1 60 ? 9.587 62.906 111.491 1.00 27.00 60 PRO C C 1
ATOM 6051 O O . PRO C 1 60 ? 9.631 63.342 110.340 1.00 26.85 60 PRO C O 1
ATOM 6055 N N . ASP C 1 61 ? 10.666 62.727 112.249 1.00 26.69 61 ASP C N 1
ATOM 6056 C CA . ASP C 1 61 ? 12.008 63.084 111.785 1.00 26.60 61 ASP C CA 1
ATOM 6057 C C . ASP C 1 61 ? 12.426 62.341 110.516 1.00 26.19 61 ASP C C 1
ATOM 6058 O O . ASP C 1 61 ? 13.181 62.878 109.705 1.00 26.14 61 ASP C O 1
ATOM 6063 N N . ASP C 1 62 ? 11.924 61.118 110.345 1.00 25.78 62 ASP C N 1
ATOM 6064 C CA . ASP C 1 62 ? 12.266 60.289 109.184 1.00 25.44 62 ASP C CA 1
ATOM 6065 C C . ASP C 1 62 ? 11.263 60.409 108.024 1.00 24.93 62 ASP C C 1
ATOM 6066 O O . ASP C 1 62 ? 11.134 59.490 107.210 1.00 24.77 62 ASP C O 1
ATOM 6071 N N . TRP C 1 63 ? 10.573 61.546 107.942 1.00 24.36 63 TRP C N 1
ATOM 6072 C CA . TRP C 1 63 ? 9.556 61.769 106.910 1.00 23.95 63 TRP C CA 1
ATOM 6073 C C . TRP C 1 63 ? 10.080 61.572 105.478 1.00 23.77 63 TRP C C 1
ATOM 6074 O O . TRP C 1 63 ? 9.368 61.035 104.629 1.00 23.52 63 TRP C O 1
ATOM 6085 N N . ALA C 1 64 ? 11.317 62.002 105.224 1.00 23.77 64 ALA C N 1
ATOM 6086 C CA . ALA C 1 64 ? 11.884 61.987 103.871 1.00 23.91 64 ALA C CA 1
ATOM 6087 C C . ALA C 1 64 ? 12.155 60.574 103.364 1.00 24.12 64 ALA C C 1
ATOM 6088 O O . ALA C 1 64 ? 11.833 60.252 102.220 1.00 23.85 64 ALA C O 1
ATOM 6090 N N . GLU C 1 65 ? 12.742 59.740 104.221 1.00 24.41 65 GLU C N 1
ATOM 6091 C CA . GLU C 1 65 ? 13.008 58.343 103.881 1.00 24.77 65 GLU C CA 1
ATOM 6092 C C . GLU C 1 65 ? 11.703 57.564 103.699 1.00 24.71 65 GLU C C 1
ATOM 6093 O O . GLU C 1 65 ? 11.623 56.669 102.855 1.00 24.87 65 GLU C O 1
ATOM 6099 N N . GLN C 1 66 ? 10.688 57.921 104.483 1.00 24.75 66 GLN C N 1
ATOM 6100 C CA . GLN C 1 66 ? 9.363 57.312 104.375 1.00 24.89 66 GLN C CA 1
ATOM 6101 C C . GLN C 1 66 ? 8.706 57.595 103.024 1.00 24.94 66 GLN C C 1
ATOM 6102 O O . GLN C 1 66 ? 8.155 56.691 102.396 1.00 24.83 66 GLN C O 1
ATOM 6108 N N . LEU C 1 67 ? 8.772 58.848 102.579 1.00 24.93 67 LEU C N 1
ATOM 6109 C CA . LEU C 1 67 ? 8.117 59.254 101.335 1.00 25.08 67 LEU C CA 1
ATOM 6110 C C . LEU C 1 67 ? 8.910 58.897 100.076 1.00 25.43 67 LEU C C 1
ATOM 6111 O O . LEU C 1 67 ? 8.326 58.747 99.001 1.00 25.34 67 LEU C O 1
ATOM 6116 N N . LYS C 1 68 ? 10.229 58.758 100.212 1.00 25.96 68 LYS C N 1
ATOM 6117 C CA . LYS C 1 68 ? 11.099 58.393 99.084 1.00 26.54 68 LYS C CA 1
ATOM 6118 C C . LYS C 1 68 ? 10.783 57.030 98.470 1.00 26.74 68 LYS C C 1
ATOM 6119 O O . LYS C 1 68 ? 11.128 56.770 97.317 1.00 27.09 68 LYS C O 1
ATOM 6125 N N . GLN C 1 69 ? 10.130 56.163 99.237 1.00 26.99 69 GLN C N 1
ATOM 6126 C CA . GLN C 1 69 ? 9.759 54.839 98.740 1.00 27.18 69 GLN C CA 1
ATOM 6127 C C . GLN C 1 69 ? 8.442 54.869 97.954 1.00 26.90 69 GLN C C 1
ATOM 6128 O O . GLN C 1 69 ? 7.895 53.822 97.598 1.00 26.99 69 GLN C O 1
ATOM 6134 N N . TYR C 1 70 ? 7.950 56.077 97.684 1.00 26.28 70 TYR C N 1
ATOM 6135 C CA . TYR C 1 70 ? 6.720 56.270 96.922 1.00 25.63 70 TYR C CA 1
ATOM 6136 C C . TYR C 1 70 ? 6.996 56.920 95.570 1.00 25.23 70 TYR C C 1
ATOM 6137 O O . TYR C 1 70 ? 7.971 57.656 95.406 1.00 25.17 70 TYR C O 1
ATOM 6146 N N . ASP C 1 71 ? 6.135 56.632 94.601 1.00 24.64 71 ASP C N 1
ATOM 6147 C CA . ASP C 1 71 ? 6.319 57.118 93.239 1.00 24.24 71 ASP C CA 1
ATOM 6148 C C . ASP C 1 71 ? 5.857 58.565 93.080 1.00 23.74 71 ASP C C 1
ATOM 6149 O O . ASP C 1 71 ? 6.344 59.279 92.206 1.00 23.79 71 ASP C O 1
ATOM 6154 N N . ALA C 1 72 ? 4.921 58.981 93.932 1.00 23.22 72 ALA C N 1
ATOM 6155 C CA . ALA C 1 72 ? 4.473 60.374 94.005 1.00 22.71 72 ALA C CA 1
ATOM 6156 C C . ALA C 1 72 ? 3.634 60.630 95.259 1.00 22.27 72 ALA C C 1
ATOM 6157 O O . ALA C 1 72 ? 3.152 59.691 95.902 1.00 22.27 72 ALA C O 1
ATOM 6159 N N . ILE C 1 73 ? 3.468 61.906 95.601 1.00 21.73 73 ILE C N 1
ATOM 6160 C CA . ILE C 1 73 ? 2.717 62.313 96.787 1.00 21.29 73 ILE C CA 1
ATOM 6161 C C . ILE C 1 73 ? 1.419 63.014 96.382 1.00 21.10 73 ILE C C 1
ATOM 6162 O O . ILE C 1 73 ? 1.422 63.910 95.534 1.00 21.04 73 ILE C O 1
ATOM 6167 N N . TYR C 1 74 ? 0.319 62.585 96.991 1.00 20.90 74 TYR C N 1
ATOM 6168 C CA . TYR C 1 74 ? -1.006 63.142 96.739 1.00 20.72 74 TYR C CA 1
ATOM 6169 C C . TYR C 1 74 ? -1.440 63.895 97.998 1.00 20.56 74 TYR C C 1
ATOM 6170 O O . TYR C 1 74 ? -1.760 63.288 99.020 1.00 20.55 74 TYR C O 1
ATOM 6179 N N . PHE C 1 75 ? -1.435 65.224 97.914 1.00 20.40 75 PHE C N 1
ATOM 6180 C CA . PHE C 1 75 ? -1.518 66.081 99.097 1.00 20.33 75 PHE C CA 1
ATOM 6181 C C . PHE C 1 75 ? -2.793 66.919 99.144 1.00 20.26 75 PHE C C 1
ATOM 6182 O O . PHE C 1 75 ? -3.220 67.475 98.134 1.00 20.28 75 PHE C O 1
ATOM 6190 N N . GLY C 1 76 ? -3.393 66.999 100.327 1.00 20.16 76 GLY C N 1
ATOM 6191 C CA . GLY C 1 76 ? -4.595 67.799 100.537 1.00 20.43 76 GLY C CA 1
ATOM 6192 C C . GLY C 1 76 ? -4.245 69.255 100.770 1.00 20.54 76 GLY C C 1
ATOM 6193 O O . GLY C 1 76 ? -4.062 70.015 99.818 1.00 20.46 76 GLY C O 1
ATOM 6194 N N . ALA C 1 77 ? -4.148 69.636 102.041 1.00 20.59 77 ALA C N 1
ATOM 6195 C CA . ALA C 1 77 ? -3.770 70.994 102.431 1.00 20.80 77 ALA C CA 1
ATOM 6196 C C . ALA C 1 77 ? -3.284 71.017 103.873 1.00 20.96 77 ALA C C 1
ATOM 6197 O O . ALA C 1 77 ? -3.609 70.128 104.657 1.00 20.97 77 ALA C O 1
ATOM 6199 N N . VAL C 1 78 ? -2.509 72.041 104.220 1.00 21.17 78 VAL C N 1
ATOM 6200 C CA . VAL C 1 78 ? -1.996 72.184 105.580 1.00 21.45 78 VAL C CA 1
ATOM 6201 C C . VAL C 1 78 ? -2.283 73.573 106.157 1.00 21.71 78 VAL C C 1
ATOM 6202 O O . VAL C 1 78 ? -2.120 74.583 105.472 1.00 21.65 78 VAL C O 1
ATOM 6206 N N . GLY C 1 79 ? -2.723 73.609 107.412 1.00 21.95 79 GLY C N 1
ATOM 6207 C CA . GLY C 1 79 ? -2.941 74.867 108.119 1.00 22.41 79 GLY C CA 1
ATOM 6208 C C . GLY C 1 79 ? -4.173 74.860 109.000 1.00 22.80 79 GLY C C 1
ATOM 6209 O O . GLY C 1 79 ? -5.254 74.460 108.570 1.00 22.65 79 GLY C O 1
ATOM 6210 N N . TRP C 1 80 ? -3.997 75.293 110.244 1.00 23.29 80 TRP C N 1
ATOM 6211 C CA . TRP C 1 80 ? -5.112 75.499 111.165 1.00 23.88 80 TRP C CA 1
ATOM 6212 C C . TRP C 1 80 ? -4.736 76.616 112.143 1.00 24.20 80 TRP C C 1
ATOM 6213 O O . TRP C 1 80 ? -4.280 76.341 113.257 1.00 24.13 80 TRP C O 1
ATOM 6224 N N . PRO C 1 81 ? -4.917 77.886 111.717 1.00 24.58 81 PRO C N 1
ATOM 6225 C CA . PRO C 1 81 ? -4.440 79.075 112.441 1.00 24.93 81 PRO C CA 1
ATOM 6226 C C . PRO C 1 81 ? -5.016 79.262 113.847 1.00 25.31 81 PRO C C 1
ATOM 6227 O O . PRO C 1 81 ? -4.420 79.973 114.662 1.00 25.37 81 PRO C O 1
ATOM 6231 N N . ASP C 1 82 ? -6.154 78.630 114.126 1.00 25.78 82 ASP C N 1
ATOM 6232 C CA . ASP C 1 82 ? -6.758 78.674 115.458 1.00 26.28 82 ASP C CA 1
ATOM 6233 C C . ASP C 1 82 ? -5.905 77.960 116.507 1.00 26.15 82 ASP C C 1
ATOM 6234 O O . ASP C 1 82 ? -6.021 78.244 117.702 1.00 26.26 82 ASP C O 1
ATOM 6239 N N . LYS C 1 83 ? -5.046 77.044 116.060 1.00 25.92 83 LYS C N 1
ATOM 6240 C CA . LYS C 1 83 ? -4.249 76.226 116.979 1.00 25.74 83 LYS C CA 1
ATOM 6241 C C . LYS C 1 83 ? -2.746 76.199 116.684 1.00 25.25 83 LYS C C 1
ATOM 6242 O O . LYS C 1 83 ? -1.945 76.012 117.601 1.00 25.20 83 LYS C O 1
ATOM 6248 N N . VAL C 1 84 ? -2.371 76.374 115.416 1.00 24.64 84 VAL C N 1
ATOM 6249 C CA . VAL C 1 84 ? -0.959 76.397 115.007 1.00 24.19 84 VAL C CA 1
ATOM 6250 C C . VAL C 1 84 ? -0.706 77.546 114.018 1.00 23.86 84 VAL C C 1
ATOM 6251 O O . VAL C 1 84 ? -1.424 77.666 113.021 1.00 23.72 84 VAL C O 1
ATOM 6255 N N . PRO C 1 85 ? 0.308 78.398 114.293 1.00 23.50 85 PRO C N 1
ATOM 6256 C CA . PRO C 1 85 ? 0.645 79.508 113.392 1.00 23.22 85 PRO C CA 1
ATOM 6257 C C . PRO C 1 85 ? 0.897 79.047 111.955 1.00 22.87 85 PRO C C 1
ATOM 6258 O O . PRO C 1 85 ? 1.540 78.016 111.740 1.00 22.87 85 PRO C O 1
ATOM 6262 N N . ASP C 1 86 ? 0.386 79.813 110.992 1.00 22.37 86 ASP C N 1
ATOM 6263 C CA . ASP C 1 86 ? 0.500 79.483 109.566 1.00 22.04 86 ASP C CA 1
ATOM 6264 C C . ASP C 1 86 ? 1.934 79.279 109.080 1.00 21.62 86 ASP C C 1
ATOM 6265 O O . ASP C 1 86 ? 2.190 78.391 108.262 1.00 21.56 86 ASP C O 1
ATOM 6270 N N . HIS C 1 87 ? 2.864 80.096 109.574 1.00 21.13 87 HIS C N 1
ATOM 6271 C CA . HIS C 1 87 ? 4.260 79.970 109.160 1.00 20.81 87 HIS C CA 1
ATOM 6272 C C . HIS C 1 87 ? 4.901 78.694 109.708 1.00 20.56 87 HIS C C 1
ATOM 6273 O O . HIS C 1 87 ? 5.731 78.086 109.042 1.00 20.63 87 HIS C O 1
ATOM 6280 N N . ILE C 1 88 ? 4.493 78.278 110.905 1.00 20.19 88 ILE C N 1
ATOM 6281 C CA . ILE C 1 88 ? 5.002 77.038 111.497 1.00 19.72 88 ILE C CA 1
ATOM 6282 C C . ILE C 1 88 ? 4.488 75.805 110.741 1.00 19.48 88 ILE C C 1
ATOM 6283 O O . ILE C 1 88 ? 5.275 74.923 110.385 1.00 19.23 88 ILE C O 1
ATOM 6288 N N . SER C 1 89 ? 3.182 75.763 110.481 1.00 19.18 89 SER C N 1
ATOM 6289 C CA . SER C 1 89 ? 2.564 74.620 109.800 1.00 19.10 89 SER C CA 1
ATOM 6290 C C . SER C 1 89 ? 3.048 74.438 108.357 1.00 18.98 89 SER C C 1
ATOM 6291 O O . SER C 1 89 ? 3.394 73.325 107.959 1.00 18.87 89 SER C O 1
ATOM 6294 N N . LEU C 1 90 ? 3.091 75.527 107.588 1.00 18.76 90 LEU C N 1
ATOM 6295 C CA . LEU C 1 90 ? 3.524 75.457 106.187 1.00 18.67 90 LEU C CA 1
ATOM 6296 C C . LEU C 1 90 ? 5.009 75.108 106.034 1.00 18.32 90 LEU C C 1
ATOM 6297 O O . LEU C 1 90 ? 5.370 74.266 105.208 1.00 18.18 90 LEU C O 1
ATOM 6302 N N . TRP C 1 91 ? 5.857 75.759 106.828 1.00 18.06 91 TRP C N 1
ATOM 6303 C CA . TRP C 1 91 ? 7.306 75.546 106.765 1.00 17.95 91 TRP C CA 1
ATOM 6304 C C . TRP C 1 91 ? 7.740 74.207 107.357 1.00 17.91 91 TRP C C 1
ATOM 6305 O O . TRP C 1 91 ? 8.787 73.674 106.994 1.00 17.99 91 TRP C O 1
ATOM 6316 N N . GLY C 1 92 ? 6.928 73.673 108.263 1.00 17.97 92 GLY C N 1
ATOM 6317 C CA . GLY C 1 92 ? 7.205 72.383 108.881 1.00 18.24 92 GLY C CA 1
ATOM 6318 C C . GLY C 1 92 ? 6.756 71.187 108.060 1.00 18.24 92 GLY C C 1
ATOM 6319 O O . GLY C 1 92 ? 7.066 70.049 108.412 1.00 18.52 92 GLY C O 1
ATOM 6320 N N . SER C 1 93 ? 6.026 71.434 106.971 1.00 18.22 93 SER C N 1
ATOM 6321 C CA . SER C 1 93 ? 5.500 70.345 106.139 1.00 18.01 93 SER C CA 1
ATOM 6322 C C . SER C 1 93 ? 5.679 70.569 104.634 1.00 17.94 93 SER C C 1
ATOM 6323 O O . SER C 1 93 ? 6.688 70.155 104.061 1.00 17.68 93 SER C O 1
ATOM 6326 N N . LEU C 1 94 ? 4.706 71.229 104.006 1.00 17.82 94 LEU C N 1
ATOM 6327 C CA . LEU C 1 94 ? 4.667 71.376 102.548 1.00 17.83 94 LEU C CA 1
ATOM 6328 C C . LEU C 1 94 ? 5.927 71.999 101.946 1.00 17.79 94 LEU C C 1
ATOM 6329 O O . LEU C 1 94 ? 6.414 71.547 100.910 1.00 17.43 94 LEU C O 1
ATOM 6334 N N . LEU C 1 95 ? 6.450 73.036 102.593 1.00 17.84 95 LEU C N 1
ATOM 6335 C CA . LEU C 1 95 ? 7.641 73.710 102.084 1.00 18.10 95 LEU C CA 1
ATOM 6336 C C . LEU C 1 95 ? 8.886 72.834 102.187 1.00 18.10 95 LEU C C 1
ATOM 6337 O O . LEU C 1 95 ? 9.793 72.951 101.367 1.00 17.96 95 LEU C O 1
ATOM 6342 N N . LYS C 1 96 ? 8.916 71.947 103.179 1.00 18.11 96 LYS C N 1
ATOM 6343 C CA . LYS C 1 96 ? 9.968 70.934 103.262 1.00 18.34 96 LYS C CA 1
ATOM 6344 C C . LYS C 1 96 ? 9.879 69.947 102.097 1.00 18.16 96 LYS C C 1
ATOM 6345 O O . LYS C 1 96 ? 10.898 69.630 101.482 1.00 18.14 96 LYS C O 1
ATOM 6351 N N . PHE C 1 97 ? 8.664 69.480 101.791 1.00 18.06 97 PHE C N 1
ATOM 6352 C CA . PHE C 1 97 ? 8.430 68.613 100.625 1.00 18.04 97 PHE C CA 1
ATOM 6353 C C . PHE C 1 97 ? 8.964 69.262 99.353 1.00 17.87 97 PHE C C 1
ATOM 6354 O O . PHE C 1 97 ? 9.757 68.663 98.625 1.00 17.87 97 PHE C O 1
ATOM 6362 N N . ARG C 1 98 ? 8.519 70.492 99.101 1.00 17.44 98 ARG C N 1
ATOM 6363 C CA . ARG C 1 98 ? 8.861 71.229 97.886 1.00 17.33 98 ARG C CA 1
ATOM 6364 C C . ARG C 1 98 ? 10.363 71.426 97.696 1.00 17.33 98 ARG C C 1
ATOM 6365 O O . ARG C 1 98 ? 10.873 71.309 96.582 1.00 17.21 98 ARG C O 1
ATOM 6373 N N . ARG C 1 99 ? 11.063 71.722 98.787 1.00 17.34 99 ARG C N 1
ATOM 6374 C CA . ARG C 1 99 ? 12.464 72.122 98.710 1.00 17.61 99 ARG C CA 1
ATOM 6375 C C . ARG C 1 99 ? 13.443 70.960 98.837 1.00 17.76 99 ARG C C 1
ATOM 6376 O O . ARG C 1 99 ? 14.433 70.900 98.107 1.00 17.71 99 ARG C O 1
ATOM 6384 N N . GLU C 1 100 ? 13.161 70.031 99.745 1.00 18.14 100 GLU C N 1
ATOM 6385 C CA . GLU C 1 100 ? 14.061 68.898 99.957 1.00 18.70 100 GLU C CA 1
ATOM 6386 C C . GLU C 1 100 ? 13.909 67.820 98.881 1.00 18.38 100 GLU C C 1
ATOM 6387 O O . GLU C 1 100 ? 14.860 67.093 98.592 1.00 18.35 100 GLU C O 1
ATOM 6393 N N . PHE C 1 101 ? 12.725 67.739 98.275 1.00 18.02 101 PHE C N 1
ATOM 6394 C CA . PHE C 1 101 ? 12.521 66.883 97.103 1.00 17.87 101 PHE C CA 1
ATOM 6395 C C . PHE C 1 101 ? 12.724 67.655 95.794 1.00 17.74 101 PHE C C 1
ATOM 6396 O O . PHE C 1 101 ? 12.410 67.156 94.708 1.00 17.40 101 PHE C O 1
ATOM 6404 N N . ASP C 1 102 ? 13.257 68.872 95.921 1.00 17.50 102 ASP C N 1
ATOM 6405 C CA . ASP C 1 102 ? 13.584 69.753 94.794 1.00 17.50 102 ASP C CA 1
ATOM 6406 C C . ASP C 1 102 ? 12.507 69.783 93.704 1.00 16.92 102 ASP C C 1
ATOM 6407 O O . ASP C 1 102 ? 12.790 69.612 92.517 1.00 16.82 102 ASP C O 1
ATOM 6412 N N . GLN C 1 103 ? 11.268 69.992 94.131 1.00 16.54 103 GLN C N 1
ATOM 6413 C CA . GLN C 1 103 ? 10.135 70.090 93.219 1.00 16.44 103 GLN C CA 1
ATOM 6414 C C . GLN C 1 103 ? 10.030 71.536 92.734 1.00 16.39 103 GLN C C 1
ATOM 6415 O O . GLN C 1 103 ? 9.103 72.255 93.095 1.00 16.40 103 GLN C O 1
ATOM 6421 N N . TYR C 1 104 ? 10.987 71.948 91.906 1.00 16.56 104 TYR C N 1
ATOM 6422 C CA . TYR C 1 104 ? 11.168 73.368 91.581 1.00 16.81 104 TYR C CA 1
ATOM 6423 C C . TYR C 1 104 ? 10.146 73.968 90.613 1.00 16.75 104 TYR C C 1
ATOM 6424 O O . TYR C 1 104 ? 10.031 75.191 90.515 1.00 16.70 104 TYR C O 1
ATOM 6433 N N . VAL C 1 105 ? 9.415 73.112 89.905 1.00 16.63 105 VAL C N 1
ATOM 6434 C CA . VAL C 1 105 ? 8.370 73.580 88.998 1.00 16.72 105 VAL C CA 1
ATOM 6435 C C . VAL C 1 105 ? 7.005 73.388 89.640 1.00 16.55 105 VAL C C 1
ATOM 6436 O O . VAL C 1 105 ? 6.605 72.261 89.931 1.00 16.48 105 VAL C O 1
ATOM 6440 N N . ASN C 1 106 ? 6.298 74.492 89.859 1.00 16.28 106 ASN C N 1
ATOM 6441 C CA . ASN C 1 106 ? 4.907 74.442 90.292 1.00 16.37 106 ASN C CA 1
ATOM 6442 C C . ASN C 1 106 ? 4.001 74.830 89.119 1.00 16.35 106 ASN C C 1
ATOM 6443 O O . ASN C 1 106 ? 3.913 76.007 88.756 1.00 16.07 106 ASN C O 1
ATOM 6448 N N . ILE C 1 107 ? 3.353 73.830 88.522 1.00 16.26 107 ILE C N 1
ATOM 6449 C CA . ILE C 1 107 ? 2.487 74.033 87.355 1.00 16.45 107 ILE C CA 1
ATOM 6450 C C . ILE C 1 107 ? 1.039 74.209 87.783 1.00 16.33 107 ILE C C 1
ATOM 6451 O O . ILE C 1 107 ? 0.480 73.360 88.478 1.00 16.27 107 ILE C O 1
ATOM 6456 N N . ARG C 1 108 ? 0.436 75.317 87.362 1.00 16.29 108 ARG C N 1
ATOM 6457 C CA . ARG C 1 108 ? -0.918 75.662 87.774 1.00 16.44 108 ARG C CA 1
ATOM 6458 C C . ARG C 1 108 ? -1.765 76.155 86.591 1.00 16.71 108 ARG C C 1
ATOM 6459 O O . ARG C 1 108 ? -1.735 77.342 86.254 1.00 16.49 108 ARG C O 1
ATOM 6467 N N . PRO C 1 109 ? -2.509 75.233 85.943 1.00 17.04 109 PRO C N 1
ATOM 6468 C CA . PRO C 1 109 ? -3.376 75.603 84.821 1.00 17.38 109 PRO C CA 1
ATOM 6469 C C . PRO C 1 109 ? -4.597 76.407 85.263 1.00 17.72 109 PRO C C 1
ATOM 6470 O O . PRO C 1 109 ? -5.162 76.150 86.331 1.00 17.73 109 PRO C O 1
ATOM 6474 N N . VAL C 1 110 ? -4.974 77.384 84.444 1.00 18.32 110 VAL C N 1
ATOM 6475 C CA . VAL C 1 110 ? -6.144 78.226 84.689 1.00 19.03 110 VAL C CA 1
ATOM 6476 C C . VAL C 1 110 ? -7.078 78.112 83.485 1.00 19.61 110 VAL C C 1
ATOM 6477 O O . VAL C 1 110 ? -6.660 78.351 82.353 1.00 19.46 110 VAL C O 1
ATOM 6481 N N . ARG C 1 111 ? -8.336 77.749 83.729 1.00 20.61 111 ARG C N 1
ATOM 6482 C CA . ARG C 1 111 ? -9.283 77.509 82.639 1.00 21.66 111 ARG C CA 1
ATOM 6483 C C . ARG C 1 111 ? -10.726 77.822 83.013 1.00 22.19 111 ARG C C 1
ATOM 6484 O O . ARG C 1 111 ? -11.184 77.481 84.106 1.00 22.24 111 ARG C O 1
ATOM 6492 N N . LEU C 1 112 ? -11.429 78.474 82.091 1.00 23.01 112 LEU C N 1
ATOM 6493 C CA . LEU C 1 112 ? -12.869 78.667 82.194 1.00 23.96 112 LEU C CA 1
ATOM 6494 C C . LEU C 1 112 ? -13.582 77.587 81.379 1.00 24.57 112 LEU C C 1
ATOM 6495 O O . LEU C 1 112 ? -13.442 77.522 80.157 1.00 24.63 112 LEU C O 1
ATOM 6500 N N . PHE C 1 113 ? -14.332 76.737 82.070 1.00 25.45 113 PHE C N 1
ATOM 6501 C CA . PHE C 1 113 ? -15.081 75.665 81.424 1.00 26.37 113 PHE C CA 1
ATOM 6502 C C . PHE C 1 113 ? -16.466 76.149 80.986 1.00 26.87 113 PHE C C 1
ATOM 6503 O O . PHE C 1 113 ? -17.012 77.079 81.585 1.00 26.81 113 PHE C O 1
ATOM 6511 N N . PRO C 1 114 ? -17.025 75.542 79.920 1.00 27.49 114 PRO C N 1
ATOM 6512 C CA . PRO C 1 114 ? -18.432 75.778 79.587 1.00 27.92 114 PRO C CA 1
ATOM 6513 C C . PRO C 1 114 ? -19.355 75.397 80.743 1.00 28.37 114 PRO C C 1
ATOM 6514 O O . PRO C 1 114 ? -19.161 74.355 81.372 1.00 28.50 114 PRO C O 1
ATOM 6518 N N . GLY C 1 115 ? -20.337 76.247 81.028 1.00 28.90 115 GLY C N 1
ATOM 6519 C CA . GLY C 1 115 ? -21.292 75.996 82.105 1.00 29.68 115 GLY C CA 1
ATOM 6520 C C . GLY C 1 115 ? -21.002 76.748 83.392 1.00 30.23 115 GLY C C 1
ATOM 6521 O O . GLY C 1 115 ? -21.810 76.721 84.321 1.00 30.44 115 GLY C O 1
ATOM 6522 N N . VAL C 1 116 ? -19.850 77.416 83.449 1.00 30.67 116 VAL C N 1
ATOM 6523 C CA . VAL C 1 116 ? -19.450 78.188 84.628 1.00 31.04 116 VAL C CA 1
ATOM 6524 C C . VAL C 1 116 ? -19.900 79.644 84.494 1.00 31.15 116 VAL C C 1
ATOM 6525 O O . VAL C 1 116 ? -19.674 80.268 83.453 1.00 31.37 116 VAL C O 1
ATOM 6529 N N . PRO C 1 117 ? -20.556 80.187 85.539 1.00 31.21 117 PRO C N 1
ATOM 6530 C CA . PRO C 1 117 ? -20.750 81.631 85.591 1.00 31.16 117 PRO C CA 1
ATOM 6531 C C . PRO C 1 117 ? -19.399 82.317 85.793 1.00 30.99 117 PRO C C 1
ATOM 6532 O O . PRO C 1 117 ? -18.844 82.288 86.897 1.00 31.13 117 PRO C O 1
ATOM 6536 N N . CYS C 1 118 ? -18.867 82.894 84.718 1.00 30.72 118 CYS C N 1
ATOM 6537 C CA . CYS C 1 118 ? -17.590 83.600 84.763 1.00 30.36 118 CYS C CA 1
ATOM 6538 C C . CYS C 1 118 ? -17.711 84.856 85.623 1.00 29.97 118 CYS C C 1
ATOM 6539 O O . CYS C 1 118 ? -18.754 85.512 85.633 1.00 29.98 118 CYS C O 1
ATOM 6542 N N . ALA C 1 119 ? -16.642 85.176 86.347 1.00 29.44 119 ALA C N 1
ATOM 6543 C CA . ALA C 1 119 ? -16.615 86.347 87.219 1.00 29.00 119 ALA C CA 1
ATOM 6544 C C . ALA C 1 119 ? -16.485 87.649 86.430 1.00 28.72 119 ALA C C 1
ATOM 6545 O O . ALA C 1 119 ? -16.881 88.712 86.908 1.00 28.47 119 ALA C O 1
ATOM 6547 N N . LEU C 1 120 ? -15.926 87.553 85.226 1.00 28.56 120 LEU C N 1
ATOM 6548 C CA . LEU C 1 120 ? -15.676 88.721 84.389 1.00 28.59 120 LEU C CA 1
ATOM 6549 C C . LEU C 1 120 ? -16.796 88.950 83.381 1.00 28.91 120 LEU C C 1
ATOM 6550 O O . LEU C 1 120 ? -17.342 87.998 82.814 1.00 28.62 120 LEU C O 1
ATOM 6555 N N . ALA C 1 121 ? -17.121 90.221 83.161 1.00 29.35 121 ALA C N 1
ATOM 6556 C CA . ALA C 1 121 ? -18.201 90.612 82.260 1.00 30.02 121 ALA C CA 1
ATOM 6557 C C . ALA C 1 121 ? -17.823 90.420 80.797 1.00 30.49 121 ALA C C 1
ATOM 6558 O O . ALA C 1 121 ? -16.707 90.745 80.388 1.00 30.41 121 ALA C O 1
ATOM 6560 N N . ASN C 1 122 ? -18.768 89.883 80.024 1.00 31.29 122 ASN C N 1
ATOM 6561 C CA . ASN C 1 122 ? -18.640 89.715 78.568 1.00 31.99 122 ASN C CA 1
ATOM 6562 C C . ASN C 1 122 ? -17.470 88.824 78.125 1.00 32.33 122 ASN C C 1
ATOM 6563 O O . ASN C 1 122 ? -16.772 89.128 77.153 1.00 32.39 122 ASN C O 1
ATOM 6568 N N . ARG C 1 123 ? -17.261 87.728 78.850 1.00 32.79 123 ARG C N 1
ATOM 6569 C CA . ARG C 1 123 ? -16.243 86.747 78.481 1.00 33.25 123 ARG C CA 1
ATOM 6570 C C . ARG C 1 123 ? -16.895 85.426 78.105 1.00 33.43 123 ARG C C 1
ATOM 6571 O O . ARG C 1 123 ? -17.891 85.017 78.706 1.00 33.70 123 ARG C O 1
ATOM 6579 N N . LYS C 1 124 ? -16.318 84.763 77.111 1.00 33.55 124 LYS C N 1
ATOM 6580 C CA . LYS C 1 124 ? -16.770 83.442 76.695 1.00 33.50 124 LYS C CA 1
ATOM 6581 C C . LYS C 1 124 ? -15.662 82.413 76.903 1.00 33.24 124 LYS C C 1
ATOM 6582 O O . LYS C 1 124 ? -14.502 82.774 77.130 1.00 33.25 124 LYS C O 1
ATOM 6588 N N . VAL C 1 125 ? -16.028 81.135 76.829 1.00 32.76 125 VAL C N 1
ATOM 6589 C CA . VAL C 1 125 ? -15.064 80.040 76.899 1.00 32.23 125 VAL C CA 1
ATOM 6590 C C . VAL C 1 125 ? -14.011 80.225 75.804 1.00 31.65 125 VAL C C 1
ATOM 6591 O O . VAL C 1 125 ? -14.344 80.485 74.644 1.00 31.75 125 VAL C O 1
ATOM 6595 N N . GLY C 1 126 ? -12.744 80.111 76.187 1.00 30.88 126 GLY C N 1
ATOM 6596 C CA . GLY C 1 126 ? -11.638 80.354 75.269 1.00 29.90 126 GLY C CA 1
ATOM 6597 C C . GLY C 1 126 ? -10.871 81.619 75.606 1.00 29.13 126 GLY C C 1
ATOM 6598 O O . GLY C 1 126 ? -9.723 81.777 75.195 1.00 29.22 126 GLY C O 1
ATOM 6599 N N . ASP C 1 127 ? -11.510 82.523 76.349 1.00 28.27 127 ASP C N 1
ATOM 6600 C CA . ASP C 1 127 ? -10.871 83.769 76.778 1.00 27.43 127 ASP C CA 1
ATOM 6601 C C . ASP C 1 127 ? -9.918 83.548 77.946 1.00 26.69 127 ASP C C 1
ATOM 6602 O O . ASP C 1 127 ? -8.939 84.279 78.103 1.00 26.65 127 ASP C O 1
ATOM 6607 N N . ILE C 1 128 ? -10.215 82.547 78.769 1.00 25.62 128 ILE C N 1
ATOM 6608 C CA . ILE C 1 128 ? -9.358 82.208 79.901 1.00 24.75 128 ILE C CA 1
ATOM 6609 C C . ILE C 1 128 ? -8.852 80.775 79.764 1.00 24.08 128 ILE C C 1
ATOM 6610 O O . ILE C 1 128 ? -9.562 79.814 80.071 1.00 23.91 128 ILE C O 1
ATOM 6615 N N . ASP C 1 129 ? -7.621 80.656 79.276 1.00 23.39 129 ASP C N 1
ATOM 6616 C CA . ASP C 1 129 ? -6.933 79.377 79.159 1.00 22.77 129 ASP C CA 1
ATOM 6617 C C . ASP C 1 129 ? -5.426 79.604 79.139 1.00 21.75 129 ASP C C 1
ATOM 6618 O O . ASP C 1 129 ? -4.834 79.854 78.085 1.00 21.59 129 ASP C O 1
ATOM 6623 N N . PHE C 1 130 ? -4.810 79.534 80.314 1.00 20.52 130 PHE C N 1
ATOM 6624 C CA . PHE C 1 130 ? -3.360 79.668 80.417 1.00 19.23 130 PHE C CA 1
ATOM 6625 C C . PHE C 1 130 ? -2.776 78.816 81.540 1.00 18.43 130 PHE C C 1
ATOM 6626 O O . PHE C 1 130 ? -3.509 78.172 82.288 1.00 18.05 130 PHE C O 1
ATOM 6634 N N . VAL C 1 131 ? -1.452 78.808 81.636 1.00 17.50 131 VAL C N 1
ATOM 6635 C CA . VAL C 1 131 ? -0.761 78.056 82.674 1.00 16.87 131 VAL C CA 1
ATOM 6636 C C . VAL C 1 131 ? 0.241 78.949 83.406 1.00 16.26 131 VAL C C 1
ATOM 6637 O O . VAL C 1 131 ? 1.048 79.633 82.778 1.00 16.11 131 VAL C O 1
ATOM 6641 N N . VAL C 1 132 ? 0.154 78.950 84.733 1.00 15.70 132 VAL C N 1
ATOM 6642 C CA . VAL C 1 132 ? 1.138 79.625 85.574 1.00 15.38 132 VAL C CA 1
ATOM 6643 C C . VAL C 1 132 ? 2.266 78.650 85.893 1.00 15.10 132 VAL C C 1
ATOM 6644 O O . VAL C 1 132 ? 2.027 77.557 86.417 1.00 15.03 132 VAL C O 1
ATOM 6648 N N . VAL C 1 133 ? 3.484 79.049 85.539 1.00 14.78 133 VAL C N 1
ATOM 6649 C CA . VAL C 1 133 ? 4.690 78.298 85.864 1.00 14.61 133 VAL C CA 1
ATOM 6650 C C . VAL C 1 133 ? 5.409 79.050 86.986 1.00 14.69 133 VAL C C 1
ATOM 6651 O O . VAL C 1 133 ? 6.016 80.099 86.765 1.00 14.36 133 VAL C O 1
ATOM 6655 N N . ARG C 1 134 ? 5.312 78.503 88.192 1.00 14.78 134 ARG C N 1
ATOM 6656 C CA . ARG C 1 134 ? 5.764 79.170 89.405 1.00 14.98 134 ARG C CA 1
ATOM 6657 C C . ARG C 1 134 ? 7.039 78.525 89.949 1.00 15.14 134 ARG C C 1
ATOM 6658 O O . ARG C 1 134 ? 7.105 77.300 90.107 1.00 15.02 134 ARG C O 1
ATOM 6666 N N . GLU C 1 135 ? 8.044 79.360 90.223 1.00 15.16 135 GLU C N 1
ATOM 6667 C CA . GLU C 1 135 ? 9.280 78.926 90.875 1.00 15.28 135 GLU C CA 1
ATOM 6668 C C . GLU C 1 135 ? 8.936 78.480 92.294 1.00 15.39 135 GLU C C 1
ATOM 6669 O O . GLU C 1 135 ? 8.238 79.187 93.025 1.00 15.26 135 GLU C O 1
ATOM 6675 N N . ASN C 1 136 ? 9.431 77.308 92.679 1.00 15.43 136 ASN C N 1
ATOM 6676 C CA . ASN C 1 136 ? 8.903 76.613 93.848 1.00 15.82 136 ASN C CA 1
ATOM 6677 C C . ASN C 1 136 ? 9.909 76.331 94.973 1.00 16.08 136 ASN C C 1
ATOM 6678 O O . ASN C 1 136 ? 9.552 75.683 95.957 1.00 16.43 136 ASN C O 1
ATOM 6683 N N . THR C 1 137 ? 11.147 76.815 94.843 1.00 16.27 137 THR C N 1
ATOM 6684 C CA . THR C 1 137 ? 12.212 76.472 95.810 1.00 16.64 137 THR C CA 1
ATOM 6685 C C . THR C 1 137 ? 12.981 77.637 96.449 1.00 16.77 137 THR C C 1
ATOM 6686 O O . THR C 1 137 ? 13.703 77.437 97.432 1.00 16.70 137 THR C O 1
ATOM 6690 N N . GLU C 1 138 ? 12.847 78.837 95.894 1.00 16.74 138 GLU C N 1
ATOM 6691 C CA . GLU C 1 138 ? 13.592 79.997 96.398 1.00 17.09 138 GLU C CA 1
ATOM 6692 C C . GLU C 1 138 ? 12.760 81.285 96.349 1.00 17.08 138 GLU C C 1
ATOM 6693 O O . GLU C 1 138 ? 11.544 81.245 96.515 1.00 17.14 138 GLU C O 1
ATOM 6699 N N . GLY C 1 139 ? 13.423 82.421 96.153 1.00 17.17 139 GLY C N 1
ATOM 6700 C CA . GLY C 1 139 ? 12.740 83.697 95.998 1.00 17.08 139 GLY C CA 1
ATOM 6701 C C . GLY C 1 139 ? 12.307 84.358 97.292 1.00 17.12 139 GLY C C 1
ATOM 6702 O O . GLY C 1 139 ? 13.058 84.402 98.267 1.00 17.01 139 GLY C O 1
ATOM 6703 N N . GLU C 1 140 ? 11.079 84.865 97.291 1.00 17.15 140 GLU C N 1
ATOM 6704 C CA . GLU C 1 140 ? 10.584 85.727 98.361 1.00 17.47 140 GLU C CA 1
ATOM 6705 C C . GLU C 1 140 ? 10.092 84.948 99.575 1.00 17.81 140 GLU C C 1
ATOM 6706 O O . GLU C 1 140 ? 10.041 85.488 100.680 1.00 17.84 140 GLU C O 1
ATOM 6712 N N . TYR C 1 141 ? 9.715 83.687 99.370 1.00 18.04 141 TYR C N 1
ATOM 6713 C CA . TYR C 1 141 ? 9.316 82.846 100.494 1.00 18.38 141 TYR C CA 1
ATOM 6714 C C . TYR C 1 141 ? 10.557 82.367 101.224 1.00 18.35 141 TYR C C 1
ATOM 6715 O O . TYR C 1 141 ? 11.333 81.558 100.710 1.00 18.23 141 TYR C O 1
ATOM 6724 N N . SER C 1 142 ? 10.735 82.903 102.426 1.00 18.32 142 SER C N 1
ATOM 6725 C CA . SER C 1 142 ? 11.994 82.808 103.141 1.00 18.57 142 SER C CA 1
ATOM 6726 C C . SER C 1 142 ? 11.793 82.812 104.651 1.00 18.46 142 SER C C 1
ATOM 6727 O O . SER C 1 142 ? 10.902 83.488 105.172 1.00 18.48 142 SER C O 1
ATOM 6730 N N . SER C 1 143 ? 12.628 82.039 105.339 1.00 18.47 143 SER C N 1
ATOM 6731 C CA . SER C 1 143 ? 12.713 82.065 106.794 1.00 18.33 143 SER C CA 1
ATOM 6732 C C . SER C 1 143 ? 14.047 82.688 107.211 1.00 18.07 143 SER C C 1
ATOM 6733 O O . SER C 1 143 ? 14.477 82.555 108.361 1.00 18.09 143 SER C O 1
ATOM 6736 N N . LEU C 1 144 ? 14.698 83.362 106.265 1.00 17.48 144 LEU C N 1
ATOM 6737 C CA . LEU C 1 144 ? 15.999 83.979 106.502 1.00 17.14 144 LEU C CA 1
ATOM 6738 C C . LEU C 1 144 ? 15.847 85.406 107.009 1.00 16.95 144 LEU C C 1
ATOM 6739 O O . LEU C 1 144 ? 15.127 86.215 106.416 1.00 16.63 144 LEU C O 1
ATOM 6744 N N . GLY C 1 145 ? 16.539 85.704 108.104 1.00 16.72 145 GLY C N 1
ATOM 6745 C CA . GLY C 1 145 ? 16.510 87.029 108.716 1.00 16.48 145 GLY C CA 1
ATOM 6746 C C . GLY C 1 145 ? 16.248 86.938 110.201 1.00 16.45 145 GLY C C 1
ATOM 6747 O O . GLY C 1 145 ? 16.789 86.064 110.882 1.00 16.20 145 GLY C O 1
ATOM 6748 N N . GLY C 1 146 ? 15.410 87.840 110.703 1.00 16.47 146 GLY C N 1
ATOM 6749 C CA . GLY C 1 146 ? 15.037 87.838 112.112 1.00 16.76 146 GLY C CA 1
ATOM 6750 C C . GLY C 1 146 ? 14.698 89.212 112.652 1.00 17.03 146 GLY C C 1
ATOM 6751 O O . GLY C 1 146 ? 14.405 90.141 111.889 1.00 16.61 146 GLY C O 1
ATOM 6752 N N . ILE C 1 147 ? 14.756 89.336 113.975 1.00 17.51 147 ILE C N 1
ATOM 6753 C CA . ILE C 1 147 ? 14.318 90.544 114.675 1.00 18.22 147 ILE C CA 1
ATOM 6754 C C . ILE C 1 147 ? 15.429 91.130 115.561 1.00 18.84 147 ILE C C 1
ATOM 6755 O O . ILE C 1 147 ? 16.156 90.391 116.231 1.00 18.52 147 ILE C O 1
ATOM 6768 N N . PHE C 1 149 ? 16.331 94.382 118.471 1.00 20.48 149 PHE C N 1
ATOM 6769 C CA . PHE C 1 149 ? 15.767 95.298 119.473 1.00 20.62 149 PHE C CA 1
ATOM 6770 C C . PHE C 1 149 ? 14.292 94.999 119.760 1.00 20.90 149 PHE C C 1
ATOM 6771 O O . PHE C 1 149 ? 13.460 95.909 119.820 1.00 20.63 149 PHE C O 1
ATOM 6779 N N . GLU C 1 150 ? 13.983 93.716 119.939 1.00 21.38 150 GLU C N 1
ATOM 6780 C CA . GLU C 1 150 ? 12.606 93.257 120.124 1.00 22.16 150 GLU C CA 1
ATOM 6781 C C . GLU C 1 150 ? 11.946 93.883 121.352 1.00 22.28 150 GLU C C 1
ATOM 6782 O O . GLU C 1 150 ? 12.593 94.089 122.383 1.00 22.25 150 GLU C O 1
ATOM 6788 N N . ASN C 1 151 ? 10.658 94.194 121.206 1.00 22.50 151 ASN C N 1
ATOM 6789 C CA . ASN C 1 151 ? 9.826 94.780 122.263 1.00 22.81 151 ASN C CA 1
ATOM 6790 C C . ASN C 1 151 ? 10.271 96.173 122.718 1.00 22.70 151 ASN C C 1
ATOM 6791 O O . ASN C 1 151 ? 10.000 96.580 123.849 1.00 22.74 151 ASN C O 1
ATOM 6796 N N . THR C 1 152 ? 10.957 96.892 121.831 1.00 22.51 152 THR C N 1
ATOM 6797 C CA . THR C 1 152 ? 11.310 98.295 122.056 1.00 22.35 152 THR C CA 1
ATOM 6798 C C . THR C 1 152 ? 10.836 99.135 120.871 1.00 22.20 152 THR C C 1
ATOM 6799 O O . THR C 1 152 ? 10.440 98.589 119.840 1.00 21.94 152 THR C O 1
ATOM 6803 N N . GLU C 1 153 ? 10.889 100.457 121.019 1.00 22.03 153 GLU C N 1
ATOM 6804 C CA . GLU C 1 153 ? 10.535 101.377 119.935 1.00 22.11 153 GLU C CA 1
ATOM 6805 C C . GLU C 1 153 ? 11.464 101.234 118.721 1.00 21.20 153 GLU C C 1
ATOM 6806 O O . GLU C 1 153 ? 11.077 101.565 117.599 1.00 21.08 153 GLU C O 1
ATOM 6812 N N . ASN C 1 154 ? 12.673 100.725 118.956 1.00 20.29 154 ASN C N 1
ATOM 6813 C CA . ASN C 1 154 ? 13.697 100.581 117.917 1.00 19.66 154 ASN C CA 1
ATOM 6814 C C . ASN C 1 154 ? 13.623 99.262 117.140 1.00 19.04 154 ASN C C 1
ATOM 6815 O O . ASN C 1 154 ? 14.472 98.986 116.295 1.00 18.75 154 ASN C O 1
ATOM 6820 N N . GLU C 1 155 ? 12.603 98.463 117.440 1.00 18.44 155 GLU C N 1
ATOM 6821 C CA . GLU C 1 155 ? 12.401 97.134 116.858 1.00 18.19 155 GLU C CA 1
ATOM 6822 C C . GLU C 1 155 ? 12.501 97.125 115.329 1.00 17.91 155 GLU C C 1
ATOM 6823 O O . GLU C 1 155 ? 11.816 97.894 114.654 1.00 17.42 155 GLU C O 1
ATOM 6829 N N . ILE C 1 156 ? 13.372 96.264 114.804 1.00 17.85 156 ILE C N 1
ATOM 6830 C CA . ILE C 1 156 ? 13.539 96.081 113.356 1.00 18.13 156 ILE C CA 1
ATOM 6831 C C . ILE C 1 156 ? 13.334 94.611 113.006 1.00 17.94 156 ILE C C 1
ATOM 6832 O O . ILE C 1 156 ? 13.756 93.724 113.752 1.00 17.43 156 ILE C O 1
ATOM 6837 N N . VAL C 1 157 ? 12.689 94.366 111.868 1.00 17.84 157 VAL C N 1
ATOM 6838 C CA . VAL C 1 157 ? 12.520 93.020 111.328 1.00 18.02 157 VAL C CA 1
ATOM 6839 C C . VAL C 1 157 ? 13.108 92.963 109.917 1.00 18.12 157 VAL C C 1
ATOM 6840 O O . VAL C 1 157 ? 12.794 93.801 109.068 1.00 17.92 157 VAL C O 1
ATOM 6844 N N . ILE C 1 158 ? 13.977 91.980 109.687 1.00 18.26 158 ILE C N 1
ATOM 6845 C CA . ILE C 1 158 ? 14.654 91.814 108.400 1.00 18.75 158 ILE C CA 1
ATOM 6846 C C . ILE C 1 158 ? 14.314 90.449 107.791 1.00 18.93 158 ILE C C 1
ATOM 6847 O O . ILE C 1 158 ? 14.277 89.435 108.493 1.00 18.48 158 ILE C O 1
ATOM 6852 N N . GLN C 1 159 ? 14.070 90.448 106.483 1.00 19.31 159 GLN C N 1
ATOM 6853 C CA . GLN C 1 159 ? 13.690 89.253 105.732 1.00 20.04 159 GLN C CA 1
ATOM 6854 C C . GLN C 1 159 ? 14.445 89.263 104.401 1.00 20.10 159 GLN C C 1
ATOM 6855 O O . GLN C 1 159 ? 14.326 90.215 103.628 1.00 20.21 159 GLN C O 1
ATOM 6861 N N . GLU C 1 160 ? 15.226 88.214 104.139 1.00 20.25 160 GLU C N 1
ATOM 6862 C CA . GLU C 1 160 ? 16.042 88.143 102.917 1.00 20.59 160 GLU C CA 1
ATOM 6863 C C . GLU C 1 160 ? 15.417 87.276 101.839 1.00 20.27 160 GLU C C 1
ATOM 6864 O O . GLU C 1 160 ? 14.950 86.171 102.114 1.00 20.30 160 GLU C O 1
ATOM 6870 N N . SER C 1 161 ? 15.440 87.778 100.609 1.00 19.76 161 SER C N 1
ATOM 6871 C CA . SER C 1 161 ? 15.044 86.999 99.440 1.00 19.53 161 SER C CA 1
ATOM 6872 C C . SER C 1 161 ? 16.291 86.528 98.704 1.00 19.07 161 SER C C 1
ATOM 6873 O O . SER C 1 161 ? 17.233 87.300 98.511 1.00 19.05 161 SER C O 1
ATOM 6876 N N . ILE C 1 162 ? 16.297 85.256 98.309 1.00 18.68 162 ILE C N 1
ATOM 6877 C CA . ILE C 1 162 ? 17.426 84.671 97.589 1.00 18.36 162 ILE C CA 1
ATOM 6878 C C . ILE C 1 162 ? 16.981 84.149 96.232 1.00 17.96 162 ILE C C 1
ATOM 6879 O O . ILE C 1 162 ? 16.060 83.336 96.140 1.00 17.84 162 ILE C O 1
ATOM 6884 N N . PHE C 1 163 ? 17.642 84.640 95.189 1.00 17.37 163 PHE C N 1
ATOM 6885 C CA . PHE C 1 163 ? 17.494 84.117 93.840 1.00 17.07 163 PHE C CA 1
ATOM 6886 C C . PHE C 1 163 ? 18.867 83.638 93.382 1.00 16.61 163 PHE C C 1
ATOM 6887 O O . PHE C 1 163 ? 19.882 84.264 93.684 1.00 16.58 163 PHE C O 1
ATOM 6895 N N . THR C 1 164 ? 18.899 82.511 92.679 1.00 15.89 164 THR C N 1
ATOM 6896 C CA . THR C 1 164 ? 20.151 81.956 92.172 1.00 15.49 164 THR C CA 1
ATOM 6897 C C . THR C 1 164 ? 20.057 81.789 90.665 1.00 15.30 164 THR C C 1
ATOM 6898 O O . THR C 1 164 ? 18.963 81.585 90.131 1.00 14.86 164 THR C O 1
ATOM 6902 N N . ARG C 1 165 ? 21.197 81.871 89.981 1.00 15.27 165 ARG C N 1
ATOM 6903 C CA . ARG C 1 165 ? 21.233 81.609 88.543 1.00 15.59 165 ARG C CA 1
ATOM 6904 C C . ARG C 1 165 ? 20.659 80.227 88.249 1.00 15.50 165 ARG C C 1
ATOM 6905 O O . ARG C 1 165 ? 19.815 80.084 87.369 1.00 15.32 165 ARG C O 1
ATOM 6913 N N . ARG C 1 166 ? 21.112 79.225 89.003 1.00 15.68 166 ARG C N 1
ATOM 6914 C CA . ARG C 1 166 ? 20.629 77.852 88.857 1.00 16.01 166 ARG C CA 1
ATOM 6915 C C . ARG C 1 166 ? 19.103 77.774 88.952 1.00 15.33 166 ARG C C 1
ATOM 6916 O O . ARG C 1 166 ? 18.456 77.212 88.067 1.00 15.32 166 ARG C O 1
ATOM 6924 N N . GLY C 1 167 ? 18.540 78.358 90.009 1.00 14.88 167 GLY C N 1
ATOM 6925 C CA . GLY C 1 167 ? 17.097 78.324 90.256 1.00 14.43 167 GLY C CA 1
ATOM 6926 C C . GLY C 1 167 ? 16.264 79.109 89.256 1.00 14.30 167 GLY C C 1
ATOM 6927 O O . GLY C 1 167 ? 15.194 78.654 88.836 1.00 14.13 167 GLY C O 1
ATOM 6928 N N . VAL C 1 168 ? 16.753 80.288 88.876 1.00 14.04 168 VAL C N 1
ATOM 6929 C CA . VAL C 1 168 ? 16.050 81.153 87.926 1.00 13.77 168 VAL C CA 1
ATOM 6930 C C . VAL C 1 168 ? 16.097 80.582 86.502 1.00 13.80 168 VAL C C 1
ATOM 6931 O O . VAL C 1 168 ? 15.061 80.474 85.851 1.00 13.66 168 VAL C O 1
ATOM 6935 N N . ASP C 1 169 ? 17.289 80.205 86.038 1.00 13.77 169 ASP C N 1
ATOM 6936 C CA . ASP C 1 169 ? 17.450 79.608 84.705 1.00 13.97 169 ASP C CA 1
ATOM 6937 C C . ASP C 1 169 ? 16.578 78.367 84.480 1.00 13.74 169 ASP C C 1
ATOM 6938 O O . ASP C 1 169 ? 15.963 78.226 83.419 1.00 13.40 169 ASP C O 1
ATOM 6943 N N . ARG C 1 170 ? 16.515 77.476 85.469 1.00 13.55 170 ARG C N 1
ATOM 6944 C CA . ARG C 1 170 ? 15.737 76.238 85.314 1.00 13.65 170 ARG C CA 1
ATOM 6945 C C . ARG C 1 170 ? 14.217 76.456 85.244 1.00 13.44 170 ARG C C 1
ATOM 6946 O O . ARG C 1 170 ? 13.525 75.741 84.518 1.00 13.19 170 ARG C O 1
ATOM 6954 N N . ILE C 1 171 ? 13.696 77.437 85.982 1.00 13.36 171 ILE C N 1
ATOM 6955 C CA . ILE C 1 171 ? 12.262 77.745 85.891 1.00 13.42 171 ILE C CA 1
ATOM 6956 C C . ILE C 1 171 ? 11.921 78.425 84.554 1.00 13.42 171 ILE C C 1
ATOM 6957 O O . ILE C 1 171 ? 10.892 78.125 83.939 1.00 13.42 171 ILE C O 1
ATOM 6962 N N . LEU C 1 172 ? 12.806 79.307 84.100 1.00 13.55 172 LEU C N 1
ATOM 6963 C CA . LEU C 1 172 ? 12.644 79.974 82.809 1.00 13.86 172 LEU C CA 1
ATOM 6964 C C . LEU C 1 172 ? 12.747 78.984 81.651 1.00 14.11 172 LEU C C 1
ATOM 6965 O O . LEU C 1 172 ? 11.959 79.049 80.708 1.00 13.91 172 LEU C O 1
ATOM 6970 N N . LYS C 1 173 ? 13.714 78.070 81.731 1.00 14.37 173 LYS C N 1
ATOM 6971 C CA . LYS C 1 173 ? 13.885 77.048 80.701 1.00 15.08 173 LYS C CA 1
ATOM 6972 C C . LYS C 1 173 ? 12.628 76.188 80.584 1.00 15.17 173 LYS C C 1
ATOM 6973 O O . LYS C 1 173 ? 12.166 75.921 79.480 1.00 15.51 173 LYS C O 1
ATOM 6979 N N . TYR C 1 174 ? 12.072 75.780 81.724 1.00 15.61 174 TYR C N 1
ATOM 6980 C CA . TYR C 1 174 ? 10.870 74.951 81.742 1.00 16.01 174 TYR C CA 1
ATOM 6981 C C . TYR C 1 174 ? 9.667 75.673 81.133 1.00 16.13 174 TYR C C 1
ATOM 6982 O O . TYR C 1 174 ? 8.923 75.083 80.348 1.00 15.87 174 TYR C O 1
ATOM 6991 N N . ALA C 1 175 ? 9.483 76.941 81.499 1.00 16.11 175 ALA C N 1
ATOM 6992 C CA . ALA C 1 175 ? 8.395 77.759 80.957 1.00 16.47 175 ALA C CA 1
ATOM 6993 C C . ALA C 1 175 ? 8.492 77.923 79.441 1.00 16.74 175 ALA C C 1
ATOM 6994 O O . ALA C 1 175 ? 7.491 77.782 78.735 1.00 16.61 175 ALA C O 1
ATOM 6996 N N . PHE C 1 176 ? 9.693 78.212 78.945 1.00 17.22 176 PHE C N 1
ATOM 6997 C CA . PHE C 1 176 ? 9.904 78.374 77.505 1.00 17.99 176 PHE C CA 1
ATOM 6998 C C . PHE C 1 176 ? 9.753 77.050 76.744 1.00 18.67 176 PHE C C 1
ATOM 6999 O O . PHE C 1 176 ? 9.148 77.020 75.671 1.00 18.51 176 PHE C O 1
ATOM 7007 N N . ASP C 1 177 ? 10.284 75.966 77.313 1.00 19.60 177 ASP C N 1
ATOM 7008 C CA . ASP C 1 177 ? 10.089 74.616 76.769 1.00 20.67 177 ASP C CA 1
ATOM 7009 C C . ASP C 1 177 ? 8.608 74.276 76.636 1.00 21.12 177 ASP C C 1
ATOM 7010 O O . ASP C 1 177 ? 8.184 73.717 75.623 1.00 21.40 177 ASP C O 1
ATOM 7015 N N . LEU C 1 178 ? 7.835 74.619 77.664 1.00 21.65 178 LEU C N 1
ATOM 7016 C CA . LEU C 1 178 ? 6.393 74.389 77.678 1.00 22.38 178 LEU C CA 1
ATOM 7017 C C . LEU C 1 178 ? 5.683 75.205 76.596 1.00 22.93 178 LEU C C 1
ATOM 7018 O O . LEU C 1 178 ? 4.782 74.698 75.923 1.00 22.78 178 LEU C O 1
ATOM 7023 N N . ALA C 1 179 ? 6.102 76.460 76.432 1.00 23.47 179 ALA C N 1
ATOM 7024 C CA . ALA C 1 179 ? 5.532 77.353 75.421 1.00 24.36 179 ALA C CA 1
ATOM 7025 C C . ALA C 1 179 ? 5.779 76.869 73.991 1.00 25.00 179 ALA C C 1
ATOM 7026 O O . ALA C 1 179 ? 4.914 77.026 73.129 1.00 25.09 179 ALA C O 1
ATOM 7028 N N . GLU C 1 180 ? 6.957 76.292 73.747 1.00 25.81 180 GLU C N 1
ATOM 7029 C CA . GLU C 1 180 ? 7.290 75.698 72.445 1.00 26.91 180 GLU C CA 1
ATOM 7030 C C . GLU C 1 180 ? 6.348 74.561 72.056 1.00 27.11 180 GLU C C 1
ATOM 7031 O O . GLU C 1 180 ? 6.057 74.364 70.876 1.00 27.28 180 GLU C O 1
ATOM 7037 N N . LYS C 1 181 ? 5.886 73.819 73.058 1.00 27.56 181 LYS C N 1
ATOM 7038 C CA . LYS C 1 181 ? 4.983 72.691 72.856 1.00 28.16 181 LYS C CA 1
ATOM 7039 C C . LYS C 1 181 ? 3.540 73.143 72.649 1.00 28.14 181 LYS C C 1
ATOM 7040 O O . LYS C 1 181 ? 2.722 72.395 72.112 1.00 28.29 181 LYS C O 1
ATOM 7046 N N . ARG C 1 182 ? 3.233 74.363 73.083 1.00 28.09 182 ARG C N 1
ATOM 7047 C CA . ARG C 1 182 ? 1.870 74.886 73.012 1.00 28.04 182 ARG C CA 1
ATOM 7048 C C . ARG C 1 182 ? 1.605 75.640 71.711 1.00 27.89 182 ARG C C 1
ATOM 7049 O O . ARG C 1 182 ? 2.533 76.053 71.017 1.00 27.94 182 ARG C O 1
ATOM 7057 N N . GLU C 1 183 ? 0.326 75.810 71.400 1.00 27.64 183 GLU C N 1
ATOM 7058 C CA . GLU C 1 183 ? -0.119 76.346 70.114 1.00 27.42 183 GLU C CA 1
ATOM 7059 C C . GLU C 1 183 ? 0.177 77.833 69.908 1.00 26.79 183 GLU C C 1
ATOM 7060 O O . GLU C 1 183 ? 0.564 78.245 68.813 1.00 26.73 183 GLU C O 1
ATOM 7066 N N . ARG C 1 184 ? 0.024 78.626 70.965 1.00 25.94 184 ARG C N 1
ATOM 7067 C CA . ARG C 1 184 ? 0.215 80.077 70.875 1.00 25.08 184 ARG C CA 1
ATOM 7068 C C . ARG C 1 184 ? 1.674 80.525 71.006 1.00 24.21 184 ARG C C 1
ATOM 7069 O O . ARG C 1 184 ? 2.023 81.631 70.587 1.00 24.14 184 ARG C O 1
ATOM 7077 N N . LYS C 1 185 ? 2.512 79.663 71.582 1.00 23.19 185 LYS C N 1
ATOM 7078 C CA . LYS C 1 185 ? 3.961 79.896 71.708 1.00 22.17 185 LYS C CA 1
ATOM 7079 C C . LYS C 1 185 ? 4.310 81.274 72.281 1.00 21.20 185 LYS C C 1
ATOM 7080 O O . LYS C 1 185 ? 5.058 82.045 71.670 1.00 20.93 185 LYS C O 1
ATOM 7086 N N . HIS C 1 186 ? 3.760 81.574 73.454 1.00 20.09 186 HIS C N 1
ATOM 7087 C CA . HIS C 1 186 ? 4.003 82.858 74.108 1.00 19.22 186 HIS C CA 1
ATOM 7088 C C . HIS C 1 186 ? 4.254 82.721 75.609 1.00 18.25 186 HIS C C 1
ATOM 7089 O O . HIS C 1 186 ? 3.548 81.986 76.299 1.00 17.99 186 HIS C O 1
ATOM 7096 N N . VAL C 1 187 ? 5.268 83.439 76.092 1.00 17.36 187 VAL C N 1
ATOM 7097 C CA . VAL C 1 187 ? 5.597 83.499 77.516 1.00 16.46 187 VAL C CA 1
ATOM 7098 C C . VAL C 1 187 ? 5.460 84.932 78.028 1.00 16.01 187 VAL C C 1
ATOM 7099 O O . VAL C 1 187 ? 5.999 85.860 77.428 1.00 15.80 187 VAL C O 1
ATOM 7103 N N . THR C 1 188 ? 4.730 85.101 79.127 1.00 15.55 188 THR C N 1
ATOM 7104 C CA . THR C 1 188 ? 4.722 86.356 79.872 1.00 15.32 188 THR C CA 1
ATOM 7105 C C . THR C 1 188 ? 5.512 86.160 81.164 1.00 15.11 188 THR C C 1
ATOM 7106 O O . THR C 1 188 ? 5.221 85.256 81.946 1.00 14.81 188 THR C O 1
ATOM 7110 N N . SER C 1 189 ? 6.516 87.009 81.369 1.00 14.97 189 SER C N 1
ATOM 7111 C CA . SER C 1 189 ? 7.323 86.985 82.580 1.00 15.20 189 SER C CA 1
ATOM 7112 C C . SER C 1 189 ? 6.795 88.026 83.569 1.00 14.95 189 SER C C 1
ATOM 7113 O O . SER C 1 189 ? 6.714 89.211 83.246 1.00 14.78 189 SER C O 1
ATOM 7116 N N . ALA C 1 190 ? 6.418 87.573 84.763 1.00 14.58 190 ALA C N 1
ATOM 7117 C CA . ALA C 1 190 ? 5.997 88.473 85.834 1.00 14.40 190 ALA C CA 1
ATOM 7118 C C . ALA C 1 190 ? 7.223 89.083 86.503 1.00 14.45 190 ALA C C 1
ATOM 7119 O O . ALA C 1 190 ? 8.159 88.369 86.870 1.00 14.48 190 ALA C O 1
ATOM 7121 N N . THR C 1 191 ? 7.214 90.404 86.656 1.00 14.43 191 THR C N 1
ATOM 7122 C CA . THR C 1 191 ? 8.352 91.120 87.231 1.00 14.71 191 THR C CA 1
ATOM 7123 C C . THR C 1 191 ? 7.923 92.284 88.134 1.00 14.86 191 THR C C 1
ATOM 7124 O O . THR C 1 191 ? 6.734 92.550 88.288 1.00 14.39 191 THR C O 1
ATOM 7128 N N . LYS C 1 192 ? 8.899 92.938 88.763 1.00 15.39 192 LYS C N 1
ATOM 7129 C CA . LYS C 1 192 ? 8.684 94.223 89.438 1.00 15.92 192 LYS C CA 1
ATOM 7130 C C . LYS C 1 192 ? 10.031 94.916 89.559 1.00 16.37 192 LYS C C 1
ATOM 7131 O O . LYS C 1 192 ? 10.516 95.206 90.659 1.00 16.20 192 LYS C O 1
ATOM 7137 N N . SER C 1 193 ? 10.627 95.166 88.398 1.00 16.95 193 SER C N 1
ATOM 7138 C CA . SER C 1 193 ? 11.992 95.657 88.302 1.00 18.01 193 SER C CA 1
ATOM 7139 C C . SER C 1 193 ? 12.117 97.172 88.454 1.00 18.65 193 SER C C 1
ATOM 7140 O O . SER C 1 193 ? 13.125 97.756 88.048 1.00 19.16 193 SER C O 1
ATOM 7143 N N . ASN C 1 194 ? 11.094 97.805 89.026 1.00 19.33 194 ASN C N 1
ATOM 7144 C CA . ASN C 1 194 ? 11.229 99.185 89.493 1.00 20.22 194 ASN C CA 1
ATOM 7145 C C . ASN C 1 194 ? 11.330 99.285 91.019 1.00 21.03 194 ASN C C 1
ATOM 7146 O O . ASN C 1 194 ? 12.241 99.927 91.535 1.00 21.30 194 ASN C O 1
ATOM 7151 N N . GLY C 1 195 ? 10.423 98.614 91.727 1.00 21.87 195 GLY C N 1
ATOM 7152 C CA . GLY C 1 195 ? 10.420 98.609 93.191 1.00 23.04 195 GLY C CA 1
ATOM 7153 C C . GLY C 1 195 ? 11.483 97.729 93.832 1.00 24.03 195 GLY C C 1
ATOM 7154 O O . GLY C 1 195 ? 12.176 98.156 94.757 1.00 23.78 195 GLY C O 1
ATOM 7163 N N . ALA C 1 197 ? 14.794 96.579 93.490 1.00 22.87 197 ALA C N 1
ATOM 7164 C CA . ALA C 1 197 ? 15.912 97.087 92.688 1.00 21.05 197 ALA C CA 1
ATOM 7165 C C . ALA C 1 197 ? 17.033 96.088 92.379 1.00 20.04 197 ALA C C 1
ATOM 7166 O O . ALA C 1 197 ? 17.866 96.349 91.510 1.00 19.41 197 ALA C O 1
ATOM 7168 N N . ILE C 1 198 ? 17.065 94.963 93.088 1.00 18.69 198 ILE C N 1
ATOM 7169 C CA . ILE C 1 198 ? 18.139 93.985 92.894 1.00 17.86 198 ILE C CA 1
ATOM 7170 C C . ILE C 1 198 ? 17.651 92.657 92.308 1.00 17.23 198 ILE C C 1
ATOM 7171 O O . ILE C 1 198 ? 18.162 92.208 91.283 1.00 17.17 198 ILE C O 1
ATOM 7176 N N . SER C 1 199 ? 16.665 92.043 92.954 1.00 16.64 199 SER C N 1
ATOM 7177 C CA . SER C 1 199 ? 16.182 90.723 92.551 1.00 16.34 199 SER C CA 1
ATOM 7178 C C . SER C 1 199 ? 15.494 90.735 91.187 1.00 16.09 199 SER C C 1
ATOM 7179 O O . SER C 1 199 ? 15.739 89.856 90.359 1.00 15.86 199 SER C O 1
ATOM 7190 N N . PRO C 1 201 ? 15.437 93.181 88.479 1.00 14.29 201 PRO C N 1
ATOM 7191 C CA . PRO C 1 201 ? 16.261 93.416 87.291 1.00 13.81 201 PRO C CA 1
ATOM 7192 C C . PRO C 1 201 ? 17.110 92.195 86.926 1.00 13.63 201 PRO C C 1
ATOM 7193 O O . PRO C 1 201 ? 17.374 91.959 85.747 1.00 13.32 201 PRO C O 1
ATOM 7197 N N . TYR C 1 202 ? 17.522 91.428 87.934 1.00 13.36 202 TYR C N 1
ATOM 7198 C CA . TYR C 1 202 ? 18.258 90.187 87.703 1.00 13.22 202 TYR C CA 1
ATOM 7199 C C . TYR C 1 202 ? 17.385 89.136 87.005 1.00 13.10 202 TYR C C 1
ATOM 7200 O O . TYR C 1 202 ? 17.811 88.516 86.025 1.00 13.13 202 TYR C O 1
ATOM 7209 N N . TRP C 1 203 ? 16.175 88.941 87.523 1.00 13.06 203 TRP C N 1
ATOM 7210 C CA . TRP C 1 203 ? 15.185 88.052 86.903 1.00 13.32 203 TRP C CA 1
ATOM 7211 C C . TRP C 1 203 ? 14.939 88.444 85.441 1.00 13.32 203 TRP C C 1
ATOM 7212 O O . TRP C 1 203 ? 14.866 87.575 84.564 1.00 13.12 203 TRP C O 1
ATOM 7223 N N . ASP C 1 204 ? 14.828 89.749 85.189 1.00 13.32 204 ASP C N 1
ATOM 7224 C CA . ASP C 1 204 ? 14.669 90.284 83.830 1.00 13.58 204 ASP C CA 1
ATOM 7225 C C . ASP C 1 204 ? 15.860 89.950 82.927 1.00 13.78 204 ASP C C 1
ATOM 7226 O O . ASP C 1 204 ? 15.679 89.573 81.767 1.00 13.55 204 ASP C O 1
ATOM 7231 N N . LYS C 1 205 ? 17.068 90.087 83.473 1.00 14.01 205 LYS C N 1
ATOM 7232 C CA . LYS C 1 205 ? 18.307 89.808 82.748 1.00 14.65 205 LYS C CA 1
ATOM 7233 C C . LYS C 1 205 ? 18.398 88.334 82.342 1.00 14.41 205 LYS C C 1
ATOM 7234 O O . LYS C 1 205 ? 18.771 88.015 81.213 1.00 14.30 205 LYS C O 1
ATOM 7240 N N . ARG C 1 206 ? 18.052 87.443 83.265 1.00 14.48 206 ARG C N 1
ATOM 7241 C CA . ARG C 1 206 ? 18.071 86.008 82.983 1.00 14.44 206 ARG C CA 1
ATOM 7242 C C . ARG C 1 206 ? 16.969 85.612 81.997 1.00 14.59 206 ARG C C 1
ATOM 7243 O O . ARG C 1 206 ? 17.169 84.719 81.170 1.00 14.34 206 ARG C O 1
ATOM 7251 N N . THR C 1 207 ? 15.822 86.289 82.084 1.00 14.88 207 THR C N 1
ATOM 7252 C CA . THR C 1 207 ? 14.709 86.084 81.151 1.00 15.25 207 THR C CA 1
ATOM 7253 C C . THR C 1 207 ? 15.131 86.419 79.720 1.00 16.03 207 THR C C 1
ATOM 7254 O O . THR C 1 207 ? 14.882 85.640 78.800 1.00 15.99 207 THR C O 1
ATOM 7258 N N . GLU C 1 208 ? 15.777 87.571 79.549 1.00 16.95 208 GLU C N 1
ATOM 7259 C CA . GLU C 1 208 ? 16.335 87.978 78.258 1.00 18.33 208 GLU C CA 1
ATOM 7260 C C . GLU C 1 208 ? 17.322 86.937 77.723 1.00 18.37 208 GLU C C 1
ATOM 7261 O O . GLU C 1 208 ? 17.276 86.580 76.541 1.00 18.34 208 GLU C O 1
ATOM 7267 N N . ALA C 1 209 ? 18.198 86.448 78.601 1.00 18.60 209 ALA C N 1
ATOM 7268 C CA . ALA C 1 209 ? 19.183 85.426 78.241 1.00 19.12 209 ALA C CA 1
ATOM 7269 C C . ALA C 1 209 ? 18.524 84.123 77.784 1.00 19.47 209 ALA C C 1
ATOM 7270 O O . ALA C 1 209 ? 18.926 83.540 76.775 1.00 19.52 209 ALA C O 1
ATOM 7280 N N . ALA C 1 211 ? 15.336 83.735 76.744 1.00 20.91 211 ALA C N 1
ATOM 7281 C CA . ALA C 1 211 ? 14.492 84.018 75.580 1.00 21.15 211 ALA C CA 1
ATOM 7282 C C . ALA C 1 211 ? 15.244 83.943 74.252 1.00 21.38 211 ALA C C 1
ATOM 7283 O O . ALA C 1 211 ? 14.680 83.521 73.242 1.00 21.45 211 ALA C O 1
ATOM 7285 N N . ALA C 1 212 ? 16.512 84.352 74.263 1.00 21.58 212 ALA C N 1
ATOM 7286 C CA . ALA C 1 212 ? 17.356 84.339 73.065 1.00 21.96 212 ALA C CA 1
ATOM 7287 C C . ALA C 1 212 ? 17.595 82.931 72.505 1.00 22.17 212 ALA C C 1
ATOM 7288 O O . ALA C 1 212 ? 18.010 82.776 71.355 1.00 22.23 212 ALA C O 1
ATOM 7290 N N . HIS C 1 213 ? 17.331 81.913 73.321 1.00 22.41 213 HIS C N 1
ATOM 7291 C CA . HIS C 1 213 ? 17.451 80.521 72.898 1.00 22.77 213 HIS C CA 1
ATOM 7292 C C . HIS C 1 213 ? 16.168 79.993 72.253 1.00 22.83 213 HIS C C 1
ATOM 7293 O O . HIS C 1 213 ? 16.156 78.884 71.713 1.00 22.82 213 HIS C O 1
ATOM 7300 N N . TYR C 1 214 ? 15.097 80.783 72.314 1.00 22.86 214 TYR C N 1
ATOM 7301 C CA . TYR C 1 214 ? 13.788 80.365 71.806 1.00 23.00 214 TYR C CA 1
ATOM 7302 C C . TYR C 1 214 ? 13.185 81.388 70.834 1.00 23.20 214 TYR C C 1
ATOM 7303 O O . TYR C 1 214 ? 12.215 82.072 71.177 1.00 23.25 214 TYR C O 1
ATOM 7312 N N . PRO C 1 215 ? 13.749 81.490 69.610 1.00 23.39 215 PRO C N 1
ATOM 7313 C CA . PRO C 1 215 ? 13.251 82.473 68.639 1.00 23.46 215 PRO C CA 1
ATOM 7314 C C . PRO C 1 215 ? 11.843 82.182 68.105 1.00 23.47 215 PRO C C 1
ATOM 7315 O O . PRO C 1 215 ? 11.191 83.093 67.585 1.00 23.68 215 PRO C O 1
ATOM 7319 N N . HIS C 1 216 ? 11.380 80.939 68.237 1.00 23.19 216 HIS C N 1
ATOM 7320 C CA . HIS C 1 216 ? 10.008 80.579 67.852 1.00 23.01 216 HIS C CA 1
ATOM 7321 C C . HIS C 1 216 ? 8.974 81.047 68.878 1.00 22.47 216 HIS C C 1
ATOM 7322 O O . HIS C 1 216 ? 7.772 81.065 68.593 1.00 22.48 216 HIS C O 1
ATOM 7329 N N . VAL C 1 217 ? 9.445 81.416 70.069 1.00 21.66 217 VAL C N 1
ATOM 7330 C CA . VAL C 1 217 ? 8.568 81.839 71.159 1.00 20.89 217 VAL C CA 1
ATOM 7331 C C . VAL C 1 217 ? 8.628 83.354 71.327 1.00 20.43 217 VAL C C 1
ATOM 7332 O O . VAL C 1 217 ? 9.707 83.929 71.480 1.00 20.29 217 VAL C O 1
ATOM 7336 N N . SER C 1 218 ? 7.464 83.994 71.279 1.00 20.00 218 SER C N 1
ATOM 7337 C CA . SER C 1 218 ? 7.367 85.417 71.569 1.00 19.59 218 SER C CA 1
ATOM 7338 C C . SER C 1 218 ? 7.229 85.600 73.073 1.00 19.23 218 SER C C 1
ATOM 7339 O O . SER C 1 218 ? 6.699 84.730 73.768 1.00 18.97 218 SER C O 1
ATOM 7342 N N . TRP C 1 219 ? 7.714 86.727 73.581 1.00 18.91 219 TRP C N 1
ATOM 7343 C CA . TRP C 1 219 ? 7.675 86.959 75.017 1.00 18.59 219 TRP C CA 1
ATOM 7344 C C . TRP C 1 219 ? 7.564 88.430 75.377 1.00 18.26 219 TRP C C 1
ATOM 7345 O O . TRP C 1 219 ? 8.004 89.304 74.626 1.00 18.05 219 TRP C O 1
ATOM 7356 N N . ASP C 1 220 ? 6.954 88.688 76.529 1.00 17.89 220 ASP C N 1
ATOM 7357 C CA . ASP C 1 220 ? 6.881 90.025 77.094 1.00 17.72 220 ASP C CA 1
ATOM 7358 C C . ASP C 1 220 ? 7.056 89.941 78.605 1.00 17.20 220 ASP C C 1
ATOM 7359 O O . ASP C 1 220 ? 6.831 88.887 79.207 1.00 16.91 220 ASP C O 1
ATOM 7364 N N . LYS C 1 221 ? 7.481 91.043 79.210 1.00 16.53 221 LYS C N 1
ATOM 7365 C CA . LYS C 1 221 ? 7.549 91.118 80.661 1.00 16.21 221 LYS C CA 1
ATOM 7366 C C . LYS C 1 221 ? 6.565 92.166 81.156 1.00 15.77 221 LYS C C 1
ATOM 7367 O O . LYS C 1 221 ? 6.359 93.197 80.507 1.00 15.72 221 LYS C O 1
ATOM 7373 N N . GLN C 1 222 ? 5.935 91.884 82.290 1.00 15.14 222 GLN C N 1
ATOM 7374 C CA . GLN C 1 222 ? 4.942 92.787 82.853 1.00 14.78 222 GLN C CA 1
ATOM 7375 C C . GLN C 1 222 ? 5.157 92.947 84.347 1.00 14.00 222 GLN C C 1
ATOM 7376 O O . GLN C 1 222 ? 5.340 91.958 85.066 1.00 13.61 222 GLN C O 1
ATOM 7382 N N . HIS C 1 223 ? 5.145 94.196 84.808 1.00 13.24 223 HIS C N 1
ATOM 7383 C CA . HIS C 1 223 ? 5.178 94.479 86.236 1.00 12.84 223 HIS C CA 1
ATOM 7384 C C . HIS C 1 223 ? 3.968 93.823 86.893 1.00 12.39 223 HIS C C 1
ATOM 7385 O O . HIS C 1 223 ? 2.875 93.814 86.321 1.00 12.22 223 HIS C O 1
ATOM 7392 N N . ILE C 1 224 ? 4.176 93.264 88.082 1.00 12.09 224 ILE C N 1
ATOM 7393 C CA . ILE C 1 224 ? 3.153 92.463 88.757 1.00 11.75 224 ILE C CA 1
ATOM 7394 C C . ILE C 1 224 ? 1.828 93.204 88.976 1.00 11.70 224 ILE C C 1
ATOM 7395 O O . ILE C 1 224 ? 0.757 92.597 88.882 1.00 11.34 224 ILE C O 1
ATOM 7400 N N . ASP C 1 225 ? 1.895 94.508 89.249 1.00 11.55 225 ASP C N 1
ATOM 7401 C CA . ASP C 1 225 ? 0.671 95.276 89.491 1.00 11.59 225 ASP C CA 1
ATOM 7402 C C . ASP C 1 225 ? -0.234 95.333 88.253 1.00 11.48 225 ASP C C 1
ATOM 7403 O O . ASP C 1 225 ? -1.424 95.027 88.339 1.00 11.38 225 ASP C O 1
ATOM 7408 N N . ILE C 1 226 ? 0.337 95.678 87.103 1.00 11.47 226 ILE C N 1
ATOM 7409 C CA . ILE C 1 226 ? -0.449 95.738 85.870 1.00 11.61 226 ILE C CA 1
ATOM 7410 C C . ILE C 1 226 ? -0.798 94.350 85.324 1.00 11.69 226 ILE C C 1
ATOM 7411 O O . ILE C 1 226 ? -1.824 94.186 84.670 1.00 11.93 226 ILE C O 1
ATOM 7416 N N . LEU C 1 227 ? 0.046 93.358 85.605 1.00 11.78 227 LEU C N 1
ATOM 7417 C CA . LEU C 1 227 ? -0.237 91.982 85.202 1.00 12.13 227 LEU C CA 1
ATOM 7418 C C . LEU C 1 227 ? -1.525 91.482 85.860 1.00 12.35 227 LEU C C 1
ATOM 7419 O O . LEU C 1 227 ? -2.353 90.851 85.204 1.00 12.32 227 LEU C O 1
ATOM 7424 N N . CYS C 1 228 ? -1.695 91.787 87.146 1.00 12.53 228 CYS C N 1
ATOM 7425 C CA . CYS C 1 228 ? -2.922 91.454 87.871 1.00 13.14 228 CYS C CA 1
ATOM 7426 C C . CYS C 1 228 ? -4.138 92.155 87.259 1.00 13.13 228 CYS C C 1
ATOM 7427 O O . CYS C 1 228 ? -5.195 91.538 87.081 1.00 12.95 228 CYS C O 1
ATOM 7430 N N . ALA C 1 229 ? -3.972 93.438 86.932 1.00 13.22 229 ALA C N 1
ATOM 7431 C CA . ALA C 1 229 ? -4.995 94.212 86.223 1.00 13.39 229 ALA C CA 1
ATOM 7432 C C . ALA C 1 229 ? -5.375 93.569 84.886 1.00 13.60 229 ALA C C 1
ATOM 7433 O O . ALA C 1 229 ? -6.558 93.479 84.547 1.00 13.60 229 ALA C O 1
ATOM 7435 N N . ARG C 1 230 ? -4.366 93.117 84.143 1.00 13.71 230 ARG C N 1
ATOM 7436 C CA . ARG C 1 230 ? -4.580 92.486 82.841 1.00 14.04 230 ARG C CA 1
ATOM 7437 C C . ARG C 1 230 ? -5.247 91.113 82.916 1.00 14.14 230 ARG C C 1
ATOM 7438 O O . ARG C 1 230 ? -5.954 90.725 81.989 1.00 14.20 230 ARG C O 1
ATOM 7446 N N . PHE C 1 231 ? -5.035 90.386 84.014 1.00 14.34 231 PHE C N 1
ATOM 7447 C CA . PHE C 1 231 ? -5.762 89.134 84.269 1.00 14.59 231 PHE C CA 1
ATOM 7448 C C . PHE C 1 231 ? -7.273 89.378 84.282 1.00 14.86 231 PHE C C 1
ATOM 7449 O O . PHE C 1 231 ? -8.055 88.553 83.803 1.00 14.61 231 PHE C O 1
ATOM 7457 N N . VAL C 1 232 ? -7.666 90.531 84.817 1.00 15.10 232 VAL C N 1
ATOM 7458 C CA . VAL C 1 232 ? -9.066 90.938 84.895 1.00 15.43 232 VAL C CA 1
ATOM 7459 C C . VAL C 1 232 ? -9.570 91.542 83.575 1.00 15.83 232 VAL C C 1
ATOM 7460 O O . VAL C 1 232 ? -10.672 91.220 83.122 1.00 15.70 232 VAL C O 1
ATOM 7464 N N . LEU C 1 233 ? -8.761 92.400 82.957 1.00 16.29 233 LEU C N 1
ATOM 7465 C CA . LEU C 1 233 ? -9.210 93.181 81.799 1.00 16.92 233 LEU C CA 1
ATOM 7466 C C . LEU C 1 233 ? -8.939 92.534 80.437 1.00 17.33 233 LEU C C 1
ATOM 7467 O O . LEU C 1 233 ? -9.682 92.763 79.482 1.00 17.28 233 LEU C O 1
ATOM 7472 N N . GLN C 1 234 ? -7.875 91.741 80.344 1.00 17.77 234 GLN C N 1
ATOM 7473 C CA . GLN C 1 234 ? -7.528 91.079 79.082 1.00 18.56 234 GLN C CA 1
ATOM 7474 C C . GLN C 1 234 ? -6.905 89.688 79.283 1.00 18.24 234 GLN C C 1
ATOM 7475 O O . GLN C 1 234 ? -5.773 89.448 78.866 1.00 18.20 234 GLN C O 1
ATOM 7481 N N . PRO C 1 235 ? -7.656 88.759 79.909 1.00 18.33 235 PRO C N 1
ATOM 7482 C CA . PRO C 1 235 ? -7.127 87.414 80.179 1.00 18.47 235 PRO C CA 1
ATOM 7483 C C . PRO C 1 235 ? -6.790 86.619 78.914 1.00 18.69 235 PRO C C 1
ATOM 7484 O O . PRO C 1 235 ? -6.009 85.666 78.978 1.00 18.65 235 PRO C O 1
ATOM 7488 N N . GLU C 1 236 ? -7.366 87.020 77.782 1.00 18.85 236 GLU C N 1
ATOM 7489 C CA . GLU C 1 236 ? -7.160 86.332 76.501 1.00 19.19 236 GLU C CA 1
ATOM 7490 C C . GLU C 1 236 ? -5.726 86.402 75.961 1.00 19.12 236 GLU C C 1
ATOM 7491 O O . GLU C 1 236 ? -5.333 85.576 75.136 1.00 19.11 236 GLU C O 1
ATOM 7497 N N . ARG C 1 237 ? -4.949 87.378 76.428 1.00 19.06 237 ARG C N 1
ATOM 7498 C CA . ARG C 1 237 ? -3.589 87.579 75.919 1.00 19.28 237 ARG C CA 1
ATOM 7499 C C . ARG C 1 237 ? -2.558 86.590 76.486 1.00 18.57 237 ARG C C 1
ATOM 7500 O O . ARG C 1 237 ? -1.433 86.517 75.990 1.00 18.60 237 ARG C O 1
ATOM 7508 N N . PHE C 1 238 ? -2.943 85.828 77.507 1.00 17.89 238 PHE C N 1
ATOM 7509 C CA . PHE C 1 238 ? -1.991 84.976 78.224 1.00 17.36 238 PHE C CA 1
ATOM 7510 C C . PHE C 1 238 ? -2.036 83.508 77.819 1.00 17.05 238 PHE C C 1
ATOM 7511 O O . PHE C 1 238 ? -3.115 82.946 77.613 1.00 16.94 238 PHE C O 1
ATOM 7519 N N . ASP C 1 239 ? -0.853 82.905 77.697 1.00 16.65 239 ASP C N 1
ATOM 7520 C CA . ASP C 1 239 ? -0.733 81.464 77.468 1.00 16.37 239 ASP C CA 1
ATOM 7521 C C . ASP C 1 239 ? 0.148 80.792 78.523 1.00 15.71 239 ASP C C 1
ATOM 7522 O O . ASP C 1 239 ? -0.332 79.972 79.298 1.00 15.90 239 ASP C O 1
ATOM 7527 N N . VAL C 1 240 ? 1.435 81.128 78.541 1.00 14.81 240 VAL C N 1
ATOM 7528 C CA . VAL C 1 240 ? 2.322 80.689 79.620 1.00 14.03 240 VAL C CA 1
ATOM 7529 C C . VAL C 1 240 ? 2.765 81.916 80.417 1.00 13.55 240 VAL C C 1
ATOM 7530 O O . VAL C 1 240 ? 3.250 82.892 79.850 1.00 13.37 240 VAL C O 1
ATOM 7534 N N . VAL C 1 241 ? 2.576 81.863 81.731 1.00 13.19 241 VAL C N 1
ATOM 7535 C CA . VAL C 1 241 ? 3.001 82.943 82.615 1.00 12.84 241 VAL C CA 1
ATOM 7536 C C . VAL C 1 241 ? 4.026 82.390 83.599 1.00 12.76 241 VAL C C 1
ATOM 7537 O O . VAL C 1 241 ? 3.702 81.541 84.431 1.00 12.88 241 VAL C O 1
ATOM 7541 N N . VAL C 1 242 ? 5.266 82.854 83.480 1.00 12.46 242 VAL C N 1
ATOM 7542 C CA . VAL C 1 242 ? 6.326 82.431 84.395 1.00 12.45 242 VAL C CA 1
ATOM 7543 C C . VAL C 1 242 ? 6.547 83.485 85.482 1.00 12.58 242 VAL C C 1
ATOM 7544 O O . VAL C 1 242 ? 6.611 84.684 85.195 1.00 12.30 242 VAL C O 1
ATOM 7548 N N . ALA C 1 243 ? 6.645 83.028 86.729 1.00 12.63 244 ALA C N 1
ATOM 7549 C CA . ALA C 1 243 ? 6.724 83.932 87.870 1.00 12.89 244 ALA C CA 1
ATOM 7550 C C . ALA C 1 243 ? 7.538 83.354 89.023 1.00 13.08 244 ALA C C 1
ATOM 7551 O O . ALA C 1 243 ? 7.733 82.140 89.118 1.00 13.06 244 ALA C O 1
ATOM 7553 N N . SER C 1 244 ? 8.001 84.245 89.896 1.00 13.35 245 SER C N 1
ATOM 7554 C CA . SER C 1 244 ? 8.705 83.876 91.117 1.00 13.45 245 SER C CA 1
ATOM 7555 C C . SER C 1 244 ? 7.748 83.205 92.101 1.00 13.53 245 SER C C 1
ATOM 7556 O O . SER C 1 244 ? 6.532 83.182 91.883 1.00 13.51 245 SER C O 1
ATOM 7559 N N . ASN C 1 245 ? 8.304 82.689 93.195 1.00 13.50 246 ASN C N 1
ATOM 7560 C CA . ASN C 1 245 ? 7.538 81.993 94.227 1.00 13.62 246 ASN C CA 1
ATOM 7561 C C . ASN C 1 245 ? 6.307 82.769 94.704 1.00 13.63 246 ASN C C 1
ATOM 7562 O O . ASN C 1 245 ? 5.194 82.233 94.726 1.00 13.76 246 ASN C O 1
ATOM 7567 N N . LEU C 1 246 ? 6.507 84.031 95.070 1.00 13.56 247 LEU C N 1
ATOM 7568 C CA . LEU C 1 246 ? 5.417 84.873 95.561 1.00 13.57 247 LEU C CA 1
ATOM 7569 C C . LEU C 1 246 ? 4.450 85.293 94.455 1.00 13.48 247 LEU C C 1
ATOM 7570 O O . LEU C 1 246 ? 3.230 85.196 94.622 1.00 13.52 247 LEU C O 1
ATOM 7575 N N . PHE C 1 247 ? 4.992 85.769 93.338 1.00 13.54 248 PHE C N 1
ATOM 7576 C CA . PHE C 1 247 ? 4.158 86.271 92.249 1.00 13.79 248 PHE C CA 1
ATOM 7577 C C . PHE C 1 247 ? 3.295 85.157 91.659 1.00 13.94 248 PHE C C 1
ATOM 7578 O O . PHE C 1 247 ? 2.111 85.361 91.402 1.00 13.99 248 PHE C O 1
ATOM 7586 N N . GLY C 1 248 ? 3.890 83.978 91.478 1.00 14.37 249 GLY C N 1
ATOM 7587 C CA . GLY C 1 248 ? 3.167 82.797 91.006 1.00 14.82 249 GLY C CA 1
ATOM 7588 C C . GLY C 1 248 ? 2.050 82.377 91.941 1.00 15.24 249 GLY C C 1
ATOM 7589 O O . GLY C 1 248 ? 1.006 81.901 91.493 1.00 15.61 249 GLY C O 1
ATOM 7590 N N . ASP C 1 249 ? 2.274 82.560 93.242 1.00 15.32 250 ASP C N 1
ATOM 7591 C CA . ASP C 1 249 ? 1.278 82.267 94.271 1.00 15.65 250 ASP C CA 1
ATOM 7592 C C . ASP C 1 249 ? 0.050 83.168 94.119 1.00 15.53 250 ASP C C 1
ATOM 7593 O O . ASP C 1 249 ? -1.082 82.684 94.112 1.00 15.65 250 ASP C O 1
ATOM 7598 N N . ILE C 1 250 ? 0.288 84.474 93.988 1.00 15.41 251 ILE C N 1
ATOM 7599 C CA . ILE C 1 250 ? -0.777 85.465 93.790 1.00 15.27 251 ILE C CA 1
ATOM 7600 C C . ILE C 1 250 ? -1.570 85.207 92.503 1.00 15.20 251 ILE C C 1
ATOM 7601 O O . ILE C 1 250 ? -2.807 85.173 92.517 1.00 15.37 251 ILE C O 1
ATOM 7606 N N . LEU C 1 251 ? -0.850 85.013 91.403 1.00 15.22 252 LEU C N 1
ATOM 7607 C CA . LEU C 1 251 ? -1.464 84.855 90.084 1.00 15.22 252 LEU C CA 1
ATOM 7608 C C . LEU C 1 251 ? -2.307 83.591 89.964 1.00 15.50 252 LEU C C 1
ATOM 7609 O O . LEU C 1 251 ? -3.303 83.576 89.239 1.00 15.35 252 LEU C O 1
ATOM 7614 N N . SER C 1 252 ? -1.912 82.543 90.686 1.00 15.60 253 SER C N 1
ATOM 7615 C CA . SER C 1 252 ? -2.613 81.261 90.639 1.00 15.94 253 SER C CA 1
ATOM 7616 C C . SER C 1 252 ? -3.848 81.191 91.544 1.00 15.96 253 SER C C 1
ATOM 7617 O O . SER C 1 252 ? -4.562 80.188 91.537 1.00 16.18 253 SER C O 1
ATOM 7620 N N . ASP C 1 253 ? -4.090 82.242 92.326 1.00 15.89 254 ASP C N 1
ATOM 7621 C CA . ASP C 1 253 ? -5.384 82.431 92.979 1.00 15.97 254 ASP C CA 1
ATOM 7622 C C . ASP C 1 253 ? -6.249 83.395 92.162 1.00 16.05 254 ASP C C 1
ATOM 7623 O O . ASP C 1 253 ? -7.448 83.177 92.004 1.00 16.08 254 ASP C O 1
ATOM 7628 N N . LEU C 1 254 ? -5.628 84.451 91.638 1.00 16.05 255 LEU C N 1
ATOM 7629 C CA . LEU C 1 254 ? -6.332 85.470 90.855 1.00 16.26 255 LEU C CA 1
ATOM 7630 C C . LEU C 1 254 ? -6.903 84.926 89.543 1.00 16.40 255 LEU C C 1
ATOM 7631 O O . LEU C 1 254 ? -8.059 85.197 89.204 1.00 16.53 255 LEU C O 1
ATOM 7636 N N . GLY C 1 255 ? -6.084 84.176 88.809 1.00 16.43 256 GLY C N 1
ATOM 7637 C CA . GLY C 1 255 ? -6.503 83.564 87.549 1.00 16.83 256 GLY C CA 1
ATOM 7638 C C . GLY C 1 255 ? -7.787 82.756 87.669 1.00 17.01 256 GLY C C 1
ATOM 7639 O O . GLY C 1 255 ? -8.768 83.056 86.984 1.00 17.01 256 GLY C O 1
ATOM 7640 N N . PRO C 1 256 ? -7.786 81.713 88.525 1.00 17.24 257 PRO C N 1
ATOM 7641 C CA . PRO C 1 256 ? -8.987 80.906 88.764 1.00 17.47 257 PRO C CA 1
ATOM 7642 C C . PRO C 1 256 ? -10.179 81.713 89.272 1.00 17.69 257 PRO C C 1
ATOM 7643 O O . PRO C 1 256 ? -11.317 81.378 88.948 1.00 17.62 257 PRO C O 1
ATOM 7647 N N . ALA C 1 257 ? -9.919 82.763 90.054 1.00 17.96 258 ALA C N 1
ATOM 7648 C CA . ALA C 1 257 ? -10.981 83.652 90.536 1.00 18.32 258 ALA C CA 1
ATOM 7649 C C . ALA C 1 257 ? -11.696 84.338 89.376 1.00 18.72 258 ALA C C 1
ATOM 7650 O O . ALA C 1 257 ? -12.927 84.425 89.365 1.00 18.80 258 ALA C O 1
ATOM 7652 N N . CYS C 1 258 ? -10.916 84.816 88.406 1.00 19.20 259 CYS C N 1
ATOM 7653 C CA . CYS C 1 258 ? -11.451 85.404 87.181 1.00 19.92 259 CYS C CA 1
ATOM 7654 C C . CYS C 1 258 ? -12.328 84.400 86.430 1.00 20.25 259 CYS C C 1
ATOM 7655 O O . CYS C 1 258 ? -13.328 84.778 85.818 1.00 20.30 259 CYS C O 1
ATOM 7658 N N . ALA C 1 259 ? -11.946 83.124 86.502 1.00 20.64 260 ALA C N 1
ATOM 7659 C CA . ALA C 1 259 ? -12.694 82.033 85.877 1.00 21.09 260 ALA C CA 1
ATOM 7660 C C . ALA C 1 259 ? -13.906 81.583 86.701 1.00 21.42 260 ALA C C 1
ATOM 7661 O O . ALA C 1 259 ? -14.709 80.773 86.231 1.00 21.84 260 ALA C O 1
ATOM 7663 N N . GLY C 1 260 ? -14.033 82.094 87.926 1.00 21.65 261 GLY C N 1
ATOM 7664 C CA . GLY C 1 260 ? -15.243 81.884 88.723 1.00 21.82 261 GLY C CA 1
ATOM 7665 C C . GLY C 1 260 ? -15.071 81.332 90.127 1.00 22.01 261 GLY C C 1
ATOM 7666 O O . GLY C 1 260 ? -15.895 81.601 91.004 1.00 22.19 261 GLY C O 1
ATOM 7667 N N . THR C 1 261 ? -14.012 80.554 90.343 1.00 22.08 262 THR C N 1
ATOM 7668 C CA . THR C 1 261 ? -13.764 79.925 91.647 1.00 22.11 262 THR C CA 1
ATOM 7669 C C . THR C 1 261 ? -12.328 79.423 91.802 1.00 22.19 262 THR C C 1
ATOM 7670 O O . THR C 1 261 ? -11.661 79.096 90.819 1.00 22.26 262 THR C O 1
ATOM 7674 N N . ILE C 1 262 ? -11.875 79.361 93.052 1.00 22.31 263 ILE C N 1
ATOM 7675 C CA . ILE C 1 262 ? -10.575 78.784 93.405 1.00 22.32 263 ILE C CA 1
ATOM 7676 C C . ILE C 1 262 ? -10.691 77.262 93.545 1.00 22.11 263 ILE C C 1
ATOM 7677 O O . ILE C 1 262 ? -9.686 76.546 93.520 1.00 22.32 263 ILE C O 1
ATOM 7682 N N . GLY C 1 263 ? -11.926 76.781 93.679 1.00 21.76 264 GLY C N 1
ATOM 7683 C CA . GLY C 1 263 ? -12.209 75.376 93.980 1.00 21.27 264 GLY C CA 1
ATOM 7684 C C . GLY C 1 263 ? -11.838 74.335 92.938 1.00 20.87 264 GLY C C 1
ATOM 7685 O O . GLY C 1 263 ? -11.891 73.135 93.222 1.00 20.83 264 GLY C O 1
ATOM 7686 N N . ILE C 1 264 ? -11.460 74.777 91.739 1.00 20.46 265 ILE C N 1
ATOM 7687 C CA . ILE C 1 264 ? -11.109 73.851 90.655 1.00 20.13 265 ILE C CA 1
ATOM 7688 C C . ILE C 1 264 ? -9.620 73.840 90.287 1.00 19.79 265 ILE C C 1
ATOM 7689 O O . ILE C 1 264 ? -9.157 72.927 89.601 1.00 19.59 265 ILE C O 1
ATOM 7694 N N . ALA C 1 265 ? -8.880 74.846 90.750 1.00 19.27 266 ALA C N 1
ATOM 7695 C CA . ALA C 1 265 ? -7.474 75.022 90.376 1.00 19.10 266 ALA C CA 1
ATOM 7696 C C . ALA C 1 265 ? -6.543 73.953 90.968 1.00 18.92 266 ALA C C 1
ATOM 7697 O O . ALA C 1 265 ? -6.406 73.861 92.187 1.00 18.77 266 ALA C O 1
ATOM 7699 N N . PRO C 1 266 ? -5.904 73.142 90.099 1.00 18.92 267 PRO C N 1
ATOM 7700 C CA . PRO C 1 266 ? -4.949 72.130 90.535 1.00 19.05 267 PRO C CA 1
ATOM 7701 C C . PRO C 1 266 ? -3.502 72.629 90.483 1.00 19.16 267 PRO C C 1
ATOM 7702 O O . PRO C 1 266 ? -3.224 73.675 89.891 1.00 18.90 267 PRO C O 1
ATOM 7706 N N . SER C 1 267 ? -2.591 71.878 91.092 1.00 19.37 268 SER C N 1
ATOM 7707 C CA . SER C 1 267 ? -1.167 72.177 90.974 1.00 19.84 268 SER C CA 1
ATOM 7708 C C . SER C 1 267 ? -0.307 70.924 90.992 1.00 19.61 268 SER C C 1
ATOM 7709 O O . SER C 1 267 ? -0.611 69.954 91.690 1.00 20.02 268 SER C O 1
ATOM 7712 N N . ALA C 1 268 ? 0.757 70.957 90.198 1.00 19.31 269 ALA C N 1
ATOM 7713 C CA . ALA C 1 268 ? 1.739 69.890 90.156 1.00 18.86 269 ALA C CA 1
ATOM 7714 C C . ALA C 1 268 ? 3.090 70.447 90.586 1.00 18.47 269 ALA C C 1
ATOM 7715 O O . ALA C 1 268 ? 3.667 71.295 89.898 1.00 18.51 269 ALA C O 1
ATOM 7717 N N . ASN C 1 269 ? 3.572 69.983 91.736 1.00 18.21 270 ASN C N 1
ATOM 7718 C CA . ASN C 1 269 ? 4.896 70.345 92.235 1.00 17.89 270 ASN C CA 1
ATOM 7719 C C . ASN C 1 269 ? 5.893 69.324 91.709 1.00 17.85 270 ASN C C 1
ATOM 7720 O O . ASN C 1 269 ? 6.081 68.254 92.300 1.00 17.53 270 ASN C O 1
ATOM 7725 N N . LEU C 1 270 ? 6.526 69.658 90.590 1.00 17.82 271 LEU C N 1
ATOM 7726 C CA . LEU C 1 270 ? 7.307 68.688 89.834 1.00 17.98 271 LEU C CA 1
ATOM 7727 C C . LEU C 1 270 ? 8.811 68.749 90.073 1.00 18.32 271 LEU C C 1
ATOM 7728 O O . LEU C 1 270 ? 9.417 69.824 90.066 1.00 18.02 271 LEU C O 1
ATOM 7733 N N . ASN C 1 271 ? 9.388 67.572 90.296 1.00 18.59 272 ASN C N 1
ATOM 7734 C CA . ASN C 1 271 ? 10.810 67.338 90.111 1.00 19.13 272 ASN C CA 1
ATOM 7735 C C . ASN C 1 271 ? 10.946 66.599 88.773 1.00 19.53 272 ASN C C 1
ATOM 7736 O O . ASN C 1 271 ? 10.836 65.372 88.726 1.00 19.40 272 ASN C O 1
ATOM 7741 N N . PRO C 1 272 ? 11.156 67.350 87.672 1.00 19.97 273 PRO C N 1
ATOM 7742 C CA . PRO C 1 272 ? 11.105 66.761 86.325 1.00 20.32 273 PRO C CA 1
ATOM 7743 C C . PRO C 1 272 ? 12.208 65.742 86.018 1.00 20.66 273 PRO C C 1
ATOM 7744 O O . PRO C 1 272 ? 12.038 64.914 85.123 1.00 20.58 273 PRO C O 1
ATOM 7748 N N . GLU C 1 273 ? 13.314 65.802 86.757 1.00 20.93 274 GLU C N 1
ATOM 7749 C CA . GLU C 1 273 ? 14.400 64.829 86.611 1.00 21.34 274 GLU C CA 1
ATOM 7750 C C . GLU C 1 273 ? 14.010 63.459 87.176 1.00 21.21 274 GLU C C 1
ATOM 7751 O O . GLU C 1 273 ? 14.679 62.457 86.905 1.00 21.18 274 GLU C O 1
ATOM 7757 N N . ARG C 1 274 ? 12.932 63.437 87.962 1.00 21.14 275 ARG C N 1
ATOM 7758 C CA . ARG C 1 274 ? 12.397 62.224 88.601 1.00 21.39 275 ARG C CA 1
ATOM 7759 C C . ARG C 1 274 ? 13.377 61.568 89.587 1.00 21.20 275 ARG C C 1
ATOM 7760 O O . ARG C 1 274 ? 13.357 60.352 89.795 1.00 21.17 275 ARG C O 1
ATOM 7768 N N . ASN C 1 275 ? 14.224 62.395 90.197 1.00 20.94 276 ASN C N 1
ATOM 7769 C CA . ASN C 1 275 ? 15.129 61.950 91.250 1.00 20.71 276 ASN C CA 1
ATOM 7770 C C . ASN C 1 275 ? 14.395 61.770 92.573 1.00 20.48 276 ASN C C 1
ATOM 7771 O O . ASN C 1 275 ? 14.779 60.939 93.400 1.00 20.49 276 ASN C O 1
ATOM 7776 N N . PHE C 1 276 ? 13.341 62.563 92.756 1.00 19.97 277 PHE C N 1
ATOM 7777 C CA . PHE C 1 276 ? 12.490 62.520 93.935 1.00 19.57 277 PHE C CA 1
ATOM 7778 C C . PHE C 1 276 ? 11.033 62.400 93.494 1.00 19.34 277 PHE C C 1
ATOM 7779 O O . PHE C 1 276 ? 10.706 62.759 92.360 1.00 19.42 277 PHE C O 1
ATOM 7787 N N . PRO C 1 277 ? 10.150 61.896 94.381 1.00 19.07 278 PRO C N 1
ATOM 7788 C CA . PRO C 1 277 ? 8.723 61.907 94.056 1.00 18.82 278 PRO C CA 1
ATOM 7789 C C . PRO C 1 277 ? 8.176 63.330 93.929 1.00 18.49 278 PRO C C 1
ATOM 7790 O O . PRO C 1 277 ? 8.572 64.219 94.693 1.00 18.54 278 PRO C O 1
ATOM 7794 N N . SER C 1 278 ? 7.285 63.535 92.963 1.00 18.03 279 SER C N 1
ATOM 7795 C CA . SER C 1 278 ? 6.604 64.814 92.788 1.00 17.73 279 SER C CA 1
ATOM 7796 C C . SER C 1 278 ? 5.342 64.868 93.644 1.00 17.64 279 SER C C 1
ATOM 7797 O O . SER C 1 278 ? 4.825 63.831 94.075 1.00 17.74 279 SER C O 1
ATOM 7800 N N . LEU C 1 279 ? 4.860 66.081 93.895 1.00 17.18 280 LEU C N 1
ATOM 7801 C CA . LEU C 1 279 ? 3.713 66.293 94.768 1.00 16.90 280 LEU C CA 1
ATOM 7802 C C . LEU C 1 279 ? 2.557 66.947 94.019 1.00 16.72 280 LEU C C 1
ATOM 7803 O O . LEU C 1 279 ? 2.741 67.935 93.303 1.00 16.31 280 LEU C O 1
ATOM 7808 N N . PHE C 1 280 ? 1.365 66.387 94.199 1.00 16.61 281 PHE C N 1
ATOM 7809 C CA . PHE C 1 280 ? 0.175 66.864 93.504 1.00 16.69 281 PHE C CA 1
ATOM 7810 C C . PHE C 1 280 ? -0.906 67.253 94.506 1.00 16.91 281 PHE C C 1
ATOM 7811 O O . PHE C 1 280 ? -1.285 66.464 95.376 1.00 16.94 281 PHE C O 1
ATOM 7819 N N . GLU C 1 281 ? -1.375 68.491 94.381 1.00 17.14 282 GLU C N 1
ATOM 7820 C CA . GLU C 1 281 ? -2.247 69.110 95.371 1.00 17.56 282 GLU C CA 1
ATOM 7821 C C . GLU C 1 281 ? -3.128 70.175 94.721 1.00 17.32 282 GLU C C 1
ATOM 7822 O O . GLU C 1 281 ? -2.810 70.664 93.638 1.00 17.43 282 GLU C O 1
ATOM 7828 N N . PRO C 1 282 ? -4.244 70.537 95.378 1.00 17.27 283 PRO C N 1
ATOM 7829 C CA . PRO C 1 282 ? -4.980 71.709 94.913 1.00 17.20 283 PRO C CA 1
ATOM 7830 C C . PRO C 1 282 ? -4.223 73.002 95.223 1.00 17.16 283 PRO C C 1
ATOM 7831 O O . PRO C 1 282 ? -3.345 73.018 96.090 1.00 16.77 283 PRO C O 1
ATOM 7835 N N . VAL C 1 283 ? -4.558 74.072 94.509 1.00 17.21 284 VAL C N 1
ATOM 7836 C CA . VAL C 1 283 ? -3.997 75.389 94.790 1.00 17.25 284 VAL C CA 1
ATOM 7837 C C . VAL C 1 283 ? -4.507 75.890 96.146 1.00 17.40 284 VAL C C 1
ATOM 7838 O O . VAL C 1 283 ? -3.754 76.500 96.912 1.00 17.20 284 VAL C O 1
ATOM 7842 N N . HIS C 1 284 ? -5.773 75.594 96.446 1.00 17.50 285 HIS C N 1
ATOM 7843 C CA . HIS C 1 284 ? -6.417 76.082 97.663 1.00 17.72 285 HIS C CA 1
ATOM 7844 C C . HIS C 1 284 ? -5.815 75.521 98.954 1.00 18.07 285 HIS C C 1
ATOM 7845 O O . HIS C 1 284 ? -5.097 74.519 98.936 1.00 18.02 285 HIS C O 1
ATOM 7852 N N . GLY C 1 285 ? -6.105 76.187 100.066 1.00 18.44 286 GLY C N 1
ATOM 7853 C CA . GLY C 1 285 ? -5.633 75.751 101.374 1.00 19.29 286 GLY C CA 1
ATOM 7854 C C . GLY C 1 285 ? -6.633 74.877 102.100 1.00 19.84 286 GLY C C 1
ATOM 7855 O O . GLY C 1 285 ? -7.445 74.190 101.474 1.00 19.73 286 GLY C O 1
ATOM 7856 N N . SER C 1 286 ? -6.577 74.914 103.428 1.00 20.47 287 SER C N 1
ATOM 7857 C CA . SER C 1 286 ? -7.381 74.026 104.270 1.00 21.21 287 SER C CA 1
ATOM 7858 C C . SER C 1 286 ? -8.794 74.552 104.536 1.00 21.73 287 SER C C 1
ATOM 7859 O O . SER C 1 286 ? -9.627 73.839 105.103 1.00 21.70 287 SER C O 1
ATOM 7862 N N . ALA C 1 287 ? -9.048 75.796 104.128 1.00 22.39 288 ALA C N 1
ATOM 7863 C CA . ALA C 1 287 ? -10.360 76.446 104.264 1.00 23.07 288 ALA C CA 1
ATOM 7864 C C . ALA C 1 287 ? -11.101 76.130 105.574 1.00 23.72 288 ALA C C 1
ATOM 7865 O O . ALA C 1 287 ? -12.130 75.446 105.555 1.00 23.73 288 ALA C O 1
ATOM 7867 N N . PRO C 1 288 ? -10.581 76.631 106.715 1.00 24.36 289 PRO C N 1
ATOM 7868 C CA . PRO C 1 288 ? -11.194 76.382 108.026 1.00 24.94 289 PRO C CA 1
ATOM 7869 C C . PRO C 1 288 ? -12.619 76.919 108.152 1.00 25.50 289 PRO C C 1
ATOM 7870 O O . PRO C 1 288 ? -13.394 76.412 108.964 1.00 25.66 289 PRO C O 1
ATOM 7874 N N . ASP C 1 289 ? -12.951 77.932 107.353 1.00 26.13 290 ASP C N 1
ATOM 7875 C CA . ASP C 1 289 ? -14.266 78.579 107.410 1.00 26.74 290 ASP C CA 1
ATOM 7876 C C . ASP C 1 289 ? -15.418 77.715 106.879 1.00 27.01 290 ASP C C 1
ATOM 7877 O O . ASP C 1 289 ? -16.579 77.948 107.225 1.00 27.07 290 ASP C O 1
ATOM 7882 N N . ILE C 1 290 ? -15.097 76.725 106.047 1.00 27.29 291 ILE C N 1
ATOM 7883 C CA . ILE C 1 290 ? -16.121 75.836 105.481 1.00 27.65 291 ILE C CA 1
ATOM 7884 C C . ILE C 1 290 ? -15.948 74.362 105.867 1.00 28.07 291 ILE C C 1
ATOM 7885 O O . ILE C 1 290 ? -16.774 73.522 105.496 1.00 28.09 291 ILE C O 1
ATOM 7890 N N . PHE C 1 291 ? -14.882 74.054 106.605 1.00 28.43 292 PHE C N 1
ATOM 7891 C CA . PHE C 1 291 ? -14.614 72.681 107.034 1.00 28.99 292 PHE C CA 1
ATOM 7892 C C . PHE C 1 291 ? -15.719 72.158 107.949 1.00 29.26 292 PHE C C 1
ATOM 7893 O O . PHE C 1 291 ? -16.125 72.833 108.897 1.00 29.34 292 PHE C O 1
ATOM 7901 N N . GLY C 1 292 ? -16.201 70.955 107.645 1.00 29.60 293 GLY C N 1
ATOM 7902 C CA . GLY C 1 292 ? -17.291 70.336 108.396 1.00 29.89 293 GLY C CA 1
ATOM 7903 C C . GLY C 1 292 ? -18.628 70.423 107.682 1.00 30.12 293 GLY C C 1
ATOM 7904 O O . GLY C 1 292 ? -19.525 69.614 107.933 1.00 30.22 293 GLY C O 1
ATOM 7905 N N . LYS C 1 293 ? -18.758 71.403 106.789 1.00 30.17 294 LYS C N 1
ATOM 7906 C CA . LYS C 1 293 ? -20.008 71.650 106.066 1.00 30.24 294 LYS C CA 1
ATOM 7907 C C . LYS C 1 293 ? -20.206 70.746 104.847 1.00 30.05 294 LYS C C 1
ATOM 7908 O O . LYS C 1 293 ? -21.314 70.664 104.309 1.00 30.11 294 LYS C O 1
ATOM 7914 N N . ASN C 1 294 ? -19.133 70.078 104.422 1.00 29.71 295 ASN C N 1
ATOM 7915 C CA . ASN C 1 294 ? -19.130 69.241 103.215 1.00 29.41 295 ASN C CA 1
ATOM 7916 C C . ASN C 1 294 ? -19.633 69.970 101.963 1.00 28.96 295 ASN C C 1
ATOM 7917 O O . ASN C 1 294 ? -20.406 69.418 101.176 1.00 28.80 295 ASN C O 1
ATOM 7922 N N . ILE C 1 295 ? -19.187 71.213 101.795 1.00 28.40 296 ILE C N 1
ATOM 7923 C CA . ILE C 1 295 ? -19.536 72.017 100.619 1.00 27.85 296 ILE C CA 1
ATOM 7924 C C . ILE C 1 295 ? -18.310 72.358 99.772 1.00 27.32 296 ILE C C 1
ATOM 7925 O O . ILE C 1 295 ? -18.432 72.993 98.724 1.00 27.34 296 ILE C O 1
ATOM 7930 N N . ALA C 1 296 ? -17.135 71.930 100.233 1.00 26.66 297 ALA C N 1
ATOM 7931 C CA . ALA C 1 296 ? -15.881 72.165 99.521 1.00 25.92 297 ALA C CA 1
ATOM 7932 C C . ALA C 1 296 ? -15.884 71.512 98.143 1.00 25.48 297 ALA C C 1
ATOM 7933 O O . ALA C 1 296 ? -16.356 70.386 97.978 1.00 25.36 297 ALA C O 1
ATOM 7935 N N . ASN C 1 297 ? -15.367 72.246 97.164 1.00 24.82 298 ASN C N 1
ATOM 7936 C CA . ASN C 1 297 ? -15.247 71.784 95.790 1.00 24.35 298 ASN C CA 1
ATOM 7937 C C . ASN C 1 297 ? -14.088 70.795 95.675 1.00 23.95 298 ASN C C 1
ATOM 7938 O O . ASN C 1 297 ? -12.939 71.161 95.931 1.00 23.85 298 ASN C O 1
ATOM 7943 N N . PRO C 1 298 ? -14.388 69.529 95.310 1.00 23.49 299 PRO C N 1
ATOM 7944 C CA . PRO C 1 298 ? -13.351 68.503 95.182 1.00 23.03 299 PRO C CA 1
ATOM 7945 C C . PRO C 1 298 ? -12.644 68.482 93.823 1.00 22.67 299 PRO C C 1
ATOM 7946 O O . PRO C 1 298 ? -11.693 67.715 93.646 1.00 22.41 299 PRO C O 1
ATOM 7950 N N . ILE C 1 299 ? -13.094 69.314 92.883 1.00 22.29 300 ILE C N 1
ATOM 7951 C CA . ILE C 1 299 ? -12.571 69.285 91.511 1.00 21.97 300 ILE C CA 1
ATOM 7952 C C . ILE C 1 299 ? -11.061 69.540 91.435 1.00 21.96 300 ILE C C 1
ATOM 7953 O O . ILE C 1 299 ? -10.349 68.845 90.707 1.00 21.86 300 ILE C O 1
ATOM 7958 N N . ALA C 1 300 ? -10.579 70.519 92.200 1.00 21.85 301 ALA C N 1
ATOM 7959 C CA . ALA C 1 300 ? -9.149 70.836 92.246 1.00 21.96 301 ALA C CA 1
ATOM 7960 C C . ALA C 1 300 ? -8.319 69.608 92.608 1.00 22.01 301 ALA C C 1
ATOM 7961 O O . ALA C 1 300 ? -7.306 69.322 91.969 1.00 21.94 301 ALA C O 1
ATOM 7971 N N . ILE C 1 302 ? -9.306 66.404 92.382 1.00 21.97 303 ILE C N 1
ATOM 7972 C CA . ILE C 1 302 ? -9.504 65.404 91.330 1.00 21.54 303 ILE C CA 1
ATOM 7973 C C . ILE C 1 302 ? -8.623 65.708 90.114 1.00 21.21 303 ILE C C 1
ATOM 7974 O O . ILE C 1 302 ? -7.920 64.827 89.615 1.00 21.10 303 ILE C O 1
ATOM 7979 N N . TRP C 1 303 ? -8.657 66.959 89.659 1.00 20.72 304 TRP C N 1
ATOM 7980 C CA . TRP C 1 303 ? -7.822 67.418 88.551 1.00 20.41 304 TRP C CA 1
ATOM 7981 C C . TRP C 1 303 ? -6.332 67.217 88.864 1.00 20.25 304 TRP C C 1
ATOM 7982 O O . TRP C 1 303 ? -5.563 66.820 87.989 1.00 20.12 304 TRP C O 1
ATOM 7993 N N . SER C 1 304 ? -5.939 67.477 90.111 1.00 20.26 305 SER C N 1
ATOM 7994 C CA . SER C 1 304 ? -4.566 67.236 90.569 1.00 20.46 305 SER C CA 1
ATOM 7995 C C . SER C 1 304 ? -4.161 65.771 90.408 1.00 20.38 305 SER C C 1
ATOM 7996 O O . SER C 1 304 ? -3.024 65.472 90.032 1.00 20.05 305 SER C O 1
ATOM 7999 N N . GLY C 1 305 ? -5.098 64.871 90.707 1.00 20.49 306 GLY C N 1
ATOM 8000 C CA . GLY C 1 305 ? -4.903 63.434 90.512 1.00 20.68 306 GLY C CA 1
ATOM 8001 C C . GLY C 1 305 ? -4.687 63.071 89.057 1.00 20.79 306 GLY C C 1
ATOM 8002 O O . GLY C 1 305 ? -3.870 62.205 88.745 1.00 20.85 306 GLY C O 1
ATOM 8003 N N . ALA C 1 306 ? -5.421 63.740 88.168 1.00 21.05 307 ALA C N 1
ATOM 8004 C CA . ALA C 1 306 ? -5.287 63.537 86.727 1.00 21.43 307 ALA C CA 1
ATOM 8005 C C . ALA C 1 306 ? -3.908 63.959 86.222 1.00 21.76 307 ALA C C 1
ATOM 8006 O O . ALA C 1 306 ? -3.316 63.282 85.377 1.00 21.71 307 ALA C O 1
ATOM 8008 N N . LEU C 1 307 ? -3.402 65.074 86.750 1.00 22.23 308 LEU C N 1
ATOM 8009 C CA . LEU C 1 307 ? -2.057 65.550 86.426 1.00 22.72 308 LEU C CA 1
ATOM 8010 C C . LEU C 1 307 ? -1.004 64.562 86.922 1.00 23.18 308 LEU C C 1
ATOM 8011 O O . LEU C 1 307 ? 0.012 64.345 86.259 1.00 22.98 308 LEU C O 1
ATOM 8024 N N . LEU C 1 309 ? -1.422 61.261 87.249 1.00 25.14 310 LEU C N 1
ATOM 8025 C CA . LEU C 1 309 ? -1.454 60.124 86.333 1.00 25.30 310 LEU C CA 1
ATOM 8026 C C . LEU C 1 309 ? -0.723 60.421 85.029 1.00 25.52 310 LEU C C 1
ATOM 8027 O O . LEU C 1 309 ? 0.004 59.570 84.519 1.00 25.44 310 LEU C O 1
ATOM 8032 N N . GLU C 1 310 ? -0.912 61.632 84.506 1.00 25.88 311 GLU C N 1
ATOM 8033 C CA . GLU C 1 310 ? -0.238 62.070 83.284 1.00 26.41 311 GLU C CA 1
ATOM 8034 C C . GLU C 1 310 ? 1.281 62.109 83.470 1.00 26.49 311 GLU C C 1
ATOM 8035 O O . GLU C 1 310 ? 2.030 61.703 82.578 1.00 26.38 311 GLU C O 1
ATOM 8041 N N . PHE C 1 311 ? 1.724 62.586 84.633 1.00 26.69 312 PHE C N 1
ATOM 8042 C CA . PHE C 1 311 ? 3.151 62.679 84.940 1.00 27.02 312 PHE C CA 1
ATOM 8043 C C . PHE C 1 311 ? 3.782 61.301 85.148 1.00 27.51 312 PHE C C 1
ATOM 8044 O O . PHE C 1 311 ? 4.834 61.007 84.576 1.00 27.50 312 PHE C O 1
ATOM 8052 N N . LEU C 1 312 ? 3.136 60.469 85.962 1.00 28.28 313 LEU C N 1
ATOM 8053 C CA . LEU C 1 312 ? 3.622 59.114 86.245 1.00 29.23 313 LEU C CA 1
ATOM 8054 C C . LEU C 1 312 ? 3.583 58.211 85.011 1.00 29.97 313 LEU C C 1
ATOM 8055 O O . LEU C 1 312 ? 4.434 57.335 84.852 1.00 29.99 313 LEU C O 1
ATOM 8060 N N . GLY C 1 313 ? 2.600 58.442 84.143 1.00 30.94 314 GLY C N 1
ATOM 8061 C CA . GLY C 1 313 ? 2.410 57.652 82.926 1.00 32.32 314 GLY C CA 1
ATOM 8062 C C . GLY C 1 313 ? 3.624 57.560 82.021 1.00 33.29 314 GLY C C 1
ATOM 8063 O O . GLY C 1 313 ? 3.942 56.481 81.517 1.00 33.45 314 GLY C O 1
ATOM 8064 N N . GLN C 1 314 ? 4.294 58.697 81.824 1.00 34.20 315 GLN C N 1
ATOM 8065 C CA . GLN C 1 314 ? 5.505 58.804 80.994 1.00 35.24 315 GLN C CA 1
ATOM 8066 C C . GLN C 1 314 ? 5.304 58.351 79.543 1.00 35.82 315 GLN C C 1
ATOM 8067 O O . GLN C 1 314 ? 4.986 59.165 78.671 1.00 36.06 315 GLN C O 1
ATOM 8073 N N . GLY C 1 315 ? 5.493 57.055 79.297 1.00 36.44 316 GLY C N 1
ATOM 8074 C CA . GLY C 1 315 ? 5.366 56.483 77.958 1.00 37.11 316 GLY C CA 1
ATOM 8075 C C . GLY C 1 315 ? 4.170 55.561 77.794 1.00 37.58 316 GLY C C 1
ATOM 8076 O O . GLY C 1 315 ? 3.811 55.202 76.670 1.00 37.71 316 GLY C O 1
ATOM 8077 N N . ASP C 1 316 ? 3.558 55.177 78.913 1.00 37.97 317 ASP C N 1
ATOM 8078 C CA . ASP C 1 316 ? 2.382 54.307 78.898 1.00 38.33 317 ASP C CA 1
ATOM 8079 C C . ASP C 1 316 ? 1.126 55.085 78.512 1.00 38.38 317 ASP C C 1
ATOM 8080 O O . ASP C 1 316 ? 0.819 56.127 79.099 1.00 38.49 317 ASP C O 1
ATOM 8085 N N . GLU C 1 317 ? 0.406 54.559 77.525 1.00 38.35 318 GLU C N 1
ATOM 8086 C CA . GLU C 1 317 ? -0.760 55.224 76.941 1.00 38.28 318 GLU C CA 1
ATOM 8087 C C . GLU C 1 317 ? -2.029 55.122 77.795 1.00 37.95 318 GLU C C 1
ATOM 8088 O O . GLU C 1 317 ? -2.928 55.959 77.676 1.00 37.97 318 GLU C O 1
ATOM 8094 N N . ARG C 1 318 ? -2.093 54.102 78.650 1.00 37.51 319 ARG C N 1
ATOM 8095 C CA . ARG C 1 318 ? -3.233 53.897 79.554 1.00 37.15 319 ARG C CA 1
ATOM 8096 C C . ARG C 1 318 ? -3.430 55.059 80.532 1.00 36.60 319 ARG C C 1
ATOM 8097 O O . ARG C 1 318 ? -4.564 55.451 80.820 1.00 36.40 319 ARG C O 1
ATOM 8105 N N . TYR C 1 319 ? -2.322 55.599 81.038 1.00 35.99 320 TYR C N 1
ATOM 8106 C CA . TYR C 1 319 ? -2.357 56.698 82.006 1.00 35.42 320 TYR C CA 1
ATOM 8107 C C . TYR C 1 319 ? -2.739 58.029 81.367 1.00 35.08 320 TYR C C 1
ATOM 8108 O O . TYR C 1 319 ? -3.442 58.831 81.982 1.00 34.94 320 TYR C O 1
ATOM 8117 N N . GLN C 1 320 ? -2.274 58.258 80.141 1.00 34.85 321 GLN C N 1
ATOM 8118 C CA . GLN C 1 320 ? -2.645 59.452 79.381 1.00 34.69 321 GLN C CA 1
ATOM 8119 C C . GLN C 1 320 ? -4.149 59.487 79.119 1.00 34.54 321 GLN C C 1
ATOM 8120 O O . GLN C 1 320 ? -4.790 60.523 79.303 1.00 34.47 321 GLN C O 1
ATOM 8126 N N . ARG C 1 321 ? -4.700 58.348 78.701 1.00 34.36 322 ARG C N 1
ATOM 8127 C CA . ARG C 1 321 ? -6.138 58.205 78.473 1.00 34.20 322 ARG C CA 1
ATOM 8128 C C . ARG C 1 321 ? -6.941 58.395 79.755 1.00 33.80 322 ARG C C 1
ATOM 8129 O O . ARG C 1 321 ? -8.033 58.964 79.727 1.00 33.76 322 ARG C O 1
ATOM 8137 N N . ALA C 1 322 ? -6.392 57.915 80.871 1.00 33.42 323 ALA C N 1
ATOM 8138 C CA . ALA C 1 322 ? -7.009 58.084 82.185 1.00 33.09 323 ALA C CA 1
ATOM 8139 C C . ALA C 1 322 ? -7.114 59.563 82.560 1.00 32.88 323 ALA C C 1
ATOM 8140 O O . ALA C 1 322 ? -8.148 60.002 83.064 1.00 32.74 323 ALA C O 1
ATOM 8142 N N . HIS C 1 323 ? -6.045 60.317 82.299 1.00 32.72 324 HIS C N 1
ATOM 8143 C CA . HIS C 1 323 ? -6.033 61.770 82.489 1.00 32.63 324 HIS C CA 1
ATOM 8144 C C . HIS C 1 323 ? -7.123 62.451 81.660 1.00 32.55 324 HIS C C 1
ATOM 8145 O O . HIS C 1 323 ? -7.915 63.233 82.187 1.00 32.41 324 HIS C O 1
ATOM 8152 N N . ASP C 1 324 ? -7.152 62.137 80.365 1.00 32.64 325 ASP C N 1
ATOM 8153 C CA . ASP C 1 324 ? -8.118 62.709 79.425 1.00 32.76 325 ASP C CA 1
ATOM 8154 C C . ASP C 1 324 ? -9.561 62.412 79.822 1.00 32.77 325 ASP C C 1
ATOM 8155 O O . ASP C 1 324 ? -10.426 63.285 79.729 1.00 32.76 325 ASP C O 1
ATOM 8160 N N . ASP C 1 325 ? -9.805 61.181 80.269 1.00 32.87 326 ASP C N 1
ATOM 8161 C CA . ASP C 1 325 ? -11.125 60.757 80.730 1.00 32.95 326 ASP C CA 1
ATOM 8162 C C . ASP C 1 325 ? -11.580 61.508 81.979 1.00 32.87 326 ASP C C 1
ATOM 8163 O O . ASP C 1 325 ? -12.749 61.880 82.091 1.00 32.70 326 ASP C O 1
ATOM 8176 N N . LEU C 1 327 ? -10.523 64.537 82.928 1.00 32.20 328 LEU C N 1
ATOM 8177 C CA . LEU C 1 327 ? -10.814 65.896 82.459 1.00 32.10 328 LEU C CA 1
ATOM 8178 C C . LEU C 1 327 ? -12.148 65.966 81.714 1.00 32.00 328 LEU C C 1
ATOM 8179 O O . LEU C 1 327 ? -12.907 66.919 81.886 1.00 31.91 328 LEU C O 1
ATOM 8184 N N . ASN C 1 328 ? -12.423 64.950 80.896 1.00 31.91 329 ASN C N 1
ATOM 8185 C CA . ASN C 1 328 ? -13.699 64.833 80.193 1.00 32.02 329 ASN C CA 1
ATOM 8186 C C . ASN C 1 328 ? -14.869 64.796 81.179 1.00 31.85 329 ASN C C 1
ATOM 8187 O O . ASN C 1 328 ? -15.845 65.532 81.017 1.00 31.78 329 ASN C O 1
ATOM 8192 N N . ALA C 1 329 ? -14.743 63.954 82.205 1.00 31.68 330 ALA C N 1
ATOM 8193 C CA . ALA C 1 329 ? -15.761 63.810 83.247 1.00 31.65 330 ALA C CA 1
ATOM 8194 C C . ALA C 1 329 ? -15.939 65.079 84.080 1.00 31.67 330 ALA C C 1
ATOM 8195 O O . ALA C 1 329 ? -17.055 65.399 84.493 1.00 31.65 330 ALA C O 1
ATOM 8197 N N . ILE C 1 330 ? -14.839 65.790 84.331 1.00 31.62 331 ILE C N 1
ATOM 8198 C CA . ILE C 1 330 ? -14.886 67.080 85.025 1.00 31.54 331 ILE C CA 1
ATOM 8199 C C . ILE C 1 330 ? -15.686 68.090 84.198 1.00 31.65 331 ILE C C 1
ATOM 8200 O O . ILE C 1 330 ? -16.586 68.752 84.718 1.00 31.57 331 ILE C O 1
ATOM 8205 N N . GLU C 1 331 ? -15.360 68.178 82.909 1.00 31.93 332 GLU C N 1
ATOM 8206 C CA . GLU C 1 331 ? -16.042 69.067 81.967 1.00 32.32 332 GLU C CA 1
ATOM 8207 C C . GLU C 1 331 ? -17.552 68.823 81.901 1.00 32.35 332 GLU C C 1
ATOM 8208 O O . GLU C 1 331 ? -18.338 69.768 81.966 1.00 32.35 332 GLU C O 1
ATOM 8214 N N . ARG C 1 332 ? -17.945 67.554 81.785 1.00 32.47 333 ARG C N 1
ATOM 8215 C CA . ARG C 1 332 ? -19.356 67.180 81.666 1.00 32.50 333 ARG C CA 1
ATOM 8216 C C . ARG C 1 332 ? -20.149 67.514 82.926 1.00 32.42 333 ARG C C 1
ATOM 8217 O O . ARG C 1 332 ? -21.268 68.021 82.845 1.00 32.36 333 ARG C O 1
ATOM 8225 N N . VAL C 1 333 ? -19.555 67.231 84.083 1.00 32.29 334 VAL C N 1
ATOM 8226 C CA . VAL C 1 333 ? -20.176 67.501 85.380 1.00 32.28 334 VAL C CA 1
ATOM 8227 C C . VAL C 1 333 ? -20.391 69.004 85.606 1.00 32.28 334 VAL C C 1
ATOM 8228 O O . VAL C 1 333 ? -21.440 69.417 86.111 1.00 32.27 334 VAL C O 1
ATOM 8232 N N . ILE C 1 334 ? -19.404 69.811 85.216 1.00 32.19 335 ILE C N 1
ATOM 8233 C CA . ILE C 1 334 ? -19.515 71.274 85.270 1.00 32.26 335 ILE C CA 1
ATOM 8234 C C . ILE C 1 334 ? -20.608 71.781 84.317 1.00 32.35 335 ILE C C 1
ATOM 8235 O O . ILE C 1 334 ? -21.439 72.611 84.698 1.00 32.29 335 ILE C O 1
ATOM 8240 N N . ALA C 1 335 ? -20.604 71.262 83.089 1.00 32.49 336 ALA C N 1
ATOM 8241 C CA . ALA C 1 335 ? -21.617 71.594 82.084 1.00 32.76 336 ALA C CA 1
ATOM 8242 C C . ALA C 1 335 ? -23.034 71.225 82.530 1.00 32.93 336 ALA C C 1
ATOM 8243 O O . ALA C 1 335 ? -23.992 71.920 82.191 1.00 33.09 336 ALA C O 1
ATOM 8245 N N . ASP C 1 336 ? -23.156 70.137 83.290 1.00 33.15 337 ASP C N 1
ATOM 8246 C CA . ASP C 1 336 ? -24.443 69.690 83.832 1.00 33.37 337 ASP C CA 1
ATOM 8247 C C . ASP C 1 336 ? -24.926 70.544 85.001 1.00 33.32 337 ASP C C 1
ATOM 8248 O O . ASP C 1 336 ? -26.118 70.565 85.310 1.00 33.43 337 ASP C O 1
ATOM 8253 N N . GLY C 1 337 ? -23.997 71.238 85.654 1.00 33.19 338 GLY C N 1
ATOM 8254 C CA . GLY C 1 337 ? -24.316 72.034 86.834 1.00 32.94 338 GLY C CA 1
ATOM 8255 C C . GLY C 1 337 ? -24.337 71.195 88.097 1.00 32.80 338 GLY C C 1
ATOM 8256 O O . GLY C 1 337 ? -24.854 71.625 89.129 1.00 32.81 338 GLY C O 1
ATOM 8257 N N . SER C 1 338 ? -23.775 69.991 88.011 1.00 32.68 339 SER C N 1
ATOM 8258 C CA . SER C 1 338 ? -23.646 69.107 89.165 1.00 32.59 339 SER C CA 1
ATOM 8259 C C . SER C 1 338 ? -22.429 69.536 89.988 1.00 32.41 339 SER C C 1
ATOM 8260 O O . SER C 1 338 ? -21.410 68.842 90.032 1.00 32.34 339 SER C O 1
ATOM 8263 N N . VAL C 1 339 ? -22.547 70.691 90.638 1.00 32.22 340 VAL C N 1
ATOM 8264 C CA . VAL C 1 339 ? -21.406 71.332 91.292 1.00 32.00 340 VAL C CA 1
ATOM 8265 C C . VAL C 1 339 ? -21.717 71.841 92.698 1.00 31.90 340 VAL C C 1
ATOM 8266 O O . VAL C 1 339 ? -22.875 71.893 93.114 1.00 31.94 340 VAL C O 1
ATOM 8270 N N . THR C 1 340 ? -20.661 72.205 93.420 1.00 31.79 341 THR C N 1
ATOM 8271 C CA . THR C 1 340 ? -20.757 72.747 94.772 1.00 31.69 341 THR C CA 1
ATOM 8272 C C . THR C 1 340 ? -21.175 74.228 94.741 1.00 31.71 341 THR C C 1
ATOM 8273 O O . THR C 1 340 ? -21.099 74.860 93.686 1.00 31.60 341 THR C O 1
ATOM 8277 N N . PRO C 1 341 ? -21.634 74.779 95.889 1.00 31.80 342 PRO C N 1
ATOM 8278 C CA . PRO C 1 341 ? -22.117 76.168 95.991 1.00 31.99 342 PRO C CA 1
ATOM 8279 C C . PRO C 1 341 ? -21.194 77.261 95.432 1.00 32.18 342 PRO C C 1
ATOM 8280 O O . PRO C 1 341 ? -21.692 78.280 94.945 1.00 32.12 342 PRO C O 1
ATOM 8284 N N . ASP C 1 342 ? -19.879 77.054 95.502 1.00 32.44 343 ASP C N 1
ATOM 8285 C CA . ASP C 1 342 ? -18.907 78.027 94.977 1.00 32.79 343 ASP C CA 1
ATOM 8286 C C . ASP C 1 342 ? -18.992 78.198 93.457 1.00 33.10 343 ASP C C 1
ATOM 8287 O O . ASP C 1 342 ? -18.505 79.190 92.909 1.00 33.04 343 ASP C O 1
ATOM 8300 N N . GLY C 1 344 ? -22.115 77.788 92.061 1.00 34.11 345 GLY C N 1
ATOM 8301 C CA . GLY C 1 344 ? -23.539 78.082 91.906 1.00 34.25 345 GLY C CA 1
ATOM 8302 C C . GLY C 1 344 ? -24.444 76.864 91.967 1.00 34.31 345 GLY C C 1
ATOM 8303 O O . GLY C 1 344 ? -25.625 76.949 91.624 1.00 34.36 345 GLY C O 1
ATOM 8304 N N . GLY C 1 345 ? -23.892 75.734 92.407 1.00 34.28 346 GLY C N 1
ATOM 8305 C CA . GLY C 1 345 ? -24.643 74.484 92.508 1.00 34.38 346 GLY C CA 1
ATOM 8306 C C . GLY C 1 345 ? -25.148 74.193 93.909 1.00 34.41 346 GLY C C 1
ATOM 8307 O O . GLY C 1 345 ? -24.934 74.982 94.831 1.00 34.42 346 GLY C O 1
ATOM 8308 N N . THR C 1 346 ? -25.821 73.054 94.067 1.00 34.44 347 THR C N 1
ATOM 8309 C CA . THR C 1 346 ? -26.411 72.668 95.355 1.00 34.43 347 THR C CA 1
ATOM 8310 C C . THR C 1 346 ? -25.907 71.318 95.874 1.00 34.34 347 THR C C 1
ATOM 8311 O O . THR C 1 346 ? -26.377 70.831 96.905 1.00 34.35 347 THR C O 1
ATOM 8315 N N . LEU C 1 347 ? -24.954 70.721 95.163 1.00 34.17 348 LEU C N 1
ATOM 8316 C CA . LEU C 1 347 ? -24.407 69.423 95.557 1.00 33.98 348 LEU C CA 1
ATOM 8317 C C . LEU C 1 347 ? -23.321 69.546 96.620 1.00 33.85 348 LEU C C 1
ATOM 8318 O O . LEU C 1 347 ? -22.613 70.554 96.690 1.00 33.84 348 LEU C O 1
ATOM 8323 N N . SER C 1 348 ? -23.203 68.508 97.444 1.00 33.61 349 SER C N 1
ATOM 8324 C CA . SER C 1 348 ? -22.155 68.425 98.455 1.00 33.34 349 SER C CA 1
ATOM 8325 C C . SER C 1 348 ? -20.862 67.897 97.836 1.00 33.08 349 SER C C 1
ATOM 8326 O O . SER C 1 348 ? -20.852 67.452 96.685 1.00 33.06 349 SER C O 1
ATOM 8329 N N . THR C 1 349 ? -19.780 67.946 98.613 1.00 32.80 350 THR C N 1
ATOM 8330 C CA . THR C 1 349 ? -18.468 67.447 98.194 1.00 32.56 350 THR C CA 1
ATOM 8331 C C . THR C 1 349 ? -18.546 66.005 97.678 1.00 32.52 350 THR C C 1
ATOM 8332 O O . THR C 1 349 ? -18.022 65.689 96.606 1.00 32.37 350 THR C O 1
ATOM 8336 N N . GLN C 1 350 ? -19.214 65.147 98.445 1.00 32.52 351 GLN C N 1
ATOM 8337 C CA . GLN C 1 350 ? -19.335 63.726 98.124 1.00 32.56 351 GLN C CA 1
ATOM 8338 C C . GLN C 1 350 ? -20.168 63.495 96.863 1.00 32.40 351 GLN C C 1
ATOM 8339 O O . GLN C 1 350 ? -19.839 62.632 96.047 1.00 32.43 351 GLN C O 1
ATOM 8345 N N . GLN C 1 351 ? -21.233 64.279 96.707 1.00 32.32 352 GLN C N 1
ATOM 8346 C CA . GLN C 1 351 ? -22.114 64.179 95.543 1.00 32.26 352 GLN C CA 1
ATOM 8347 C C . GLN C 1 351 ? -21.403 64.533 94.238 1.00 32.14 352 GLN C C 1
ATOM 8348 O O . GLN C 1 351 ? -21.613 63.874 93.219 1.00 32.18 352 GLN C O 1
ATOM 8354 N N . VAL C 1 352 ? -20.561 65.566 94.279 1.00 32.06 353 VAL C N 1
ATOM 8355 C CA . VAL C 1 352 ? -19.758 65.967 93.120 1.00 31.88 353 VAL C CA 1
ATOM 8356 C C . VAL C 1 352 ? -18.723 64.887 92.801 1.00 31.92 353 VAL C C 1
ATOM 8357 O O . VAL C 1 352 ? -18.504 64.554 91.636 1.00 31.89 353 VAL C O 1
ATOM 8361 N N . GLY C 1 353 ? -18.105 64.339 93.845 1.00 32.02 354 GLY C N 1
ATOM 8362 C CA . GLY C 1 353 ? -17.156 63.237 93.703 1.00 32.25 354 GLY C CA 1
ATOM 8363 C C . GLY C 1 353 ? -17.798 62.001 93.098 1.00 32.41 354 GLY C C 1
ATOM 8364 O O . GLY C 1 353 ? -17.198 61.338 92.252 1.00 32.36 354 GLY C O 1
ATOM 8365 N N . ALA C 1 354 ? -19.022 61.705 93.534 1.00 32.66 355 ALA C N 1
ATOM 8366 C CA . ALA C 1 354 ? -19.809 60.591 93.002 1.00 32.96 355 ALA C CA 1
ATOM 8367 C C . ALA C 1 354 ? -20.192 60.819 91.539 1.00 33.18 355 ALA C C 1
ATOM 8368 O O . ALA C 1 354 ? -20.045 59.918 90.712 1.00 33.20 355 ALA C O 1
ATOM 8370 N N . ALA C 1 355 ? -20.666 62.027 91.233 1.00 33.38 356 ALA C N 1
ATOM 8371 C CA . ALA C 1 355 ? -21.073 62.400 89.878 1.00 33.76 356 ALA C CA 1
ATOM 8372 C C . ALA C 1 355 ? -19.936 62.262 88.869 1.00 34.07 356 ALA C C 1
ATOM 8373 O O . ALA C 1 355 ? -20.141 61.739 87.771 1.00 34.07 356 ALA C O 1
ATOM 8375 N N . ILE C 1 356 ? -18.747 62.731 89.246 1.00 34.43 357 ILE C N 1
ATOM 8376 C CA . ILE C 1 356 ? -17.560 62.642 88.390 1.00 34.82 357 ILE C CA 1
ATOM 8377 C C . ILE C 1 356 ? -17.140 61.182 88.211 1.00 35.31 357 ILE C C 1
ATOM 8378 O O . ILE C 1 356 ? -16.752 60.770 87.116 1.00 35.24 357 ILE C O 1
ATOM 8383 N N . SER C 1 357 ? -17.243 60.409 89.290 1.00 36.00 358 SER C N 1
ATOM 8384 C CA . SER C 1 357 ? -16.927 58.981 89.274 1.00 36.81 358 SER C CA 1
ATOM 8385 C C . SER C 1 357 ? -17.902 58.198 88.390 1.00 37.22 358 SER C C 1
ATOM 8386 O O . SER C 1 357 ? -17.488 57.322 87.626 1.00 37.32 358 SER C O 1
ATOM 8389 N N . ASP C 1 358 ? -19.189 58.529 88.493 1.00 37.88 359 ASP C N 1
ATOM 8390 C CA . ASP C 1 358 ? -20.240 57.895 87.689 1.00 38.51 359 ASP C CA 1
ATOM 8391 C C . ASP C 1 358 ? -20.126 58.243 86.205 1.00 38.79 359 ASP C C 1
ATOM 8392 O O . ASP C 1 358 ? -20.313 57.378 85.349 1.00 38.87 359 ASP C O 1
ATOM 8397 N N . THR C 1 359 ? -19.819 59.508 85.914 1.00 39.17 360 THR C N 1
ATOM 8398 C CA . THR C 1 359 ? -19.638 59.990 84.542 1.00 39.50 360 THR C CA 1
ATOM 8399 C C . THR C 1 359 ? -18.422 59.336 83.885 1.00 39.95 360 THR C C 1
ATOM 8400 O O . THR C 1 359 ? -18.461 58.980 82.705 1.00 39.95 360 THR C O 1
ATOM 8404 N N . LEU C 1 360 ? -17.355 59.178 84.666 1.00 40.44 361 LEU C N 1
ATOM 8405 C CA . LEU C 1 360 ? -16.110 58.565 84.207 1.00 40.99 361 LEU C CA 1
ATOM 8406 C C . LEU C 1 360 ? -16.294 57.094 83.820 1.00 41.37 361 LEU C C 1
ATOM 8407 O O . LEU C 1 360 ? -15.723 56.633 82.829 1.00 41.43 361 LEU C O 1
ATOM 8412 N N . ALA C 1 361 ? -17.093 56.374 84.605 1.00 41.86 362 ALA C N 1
ATOM 8413 C CA . ALA C 1 361 ? -17.342 54.950 84.382 1.00 42.36 362 ALA C CA 1
ATOM 8414 C C . ALA C 1 361 ? -18.115 54.684 83.090 1.00 42.72 362 ALA C C 1
ATOM 8415 O O . ALA C 1 361 ? -17.773 53.769 82.338 1.00 42.77 362 ALA C O 1
ATOM 8417 N N . ARG C 1 362 ? -19.144 55.490 82.834 1.00 43.15 363 ARG C N 1
ATOM 8418 C CA . ARG C 1 362 ? -19.986 55.318 81.645 1.00 43.67 363 ARG C CA 1
ATOM 8419 C C . ARG C 1 362 ? -19.494 56.111 80.429 1.00 43.68 363 ARG C C 1
ATOM 8420 O O . ARG C 1 362 ? -20.215 56.256 79.437 1.00 43.76 363 ARG C O 1
ATOM 8428 N N . LEU C 1 363 ? -18.263 56.609 80.512 1.00 43.78 364 LEU C N 1
ATOM 8429 C CA . LEU C 1 363 ? -17.674 57.428 79.456 1.00 43.86 364 LEU C CA 1
ATOM 8430 C C . LEU C 1 363 ? -17.251 56.593 78.248 1.00 43.89 364 LEU C C 1
ATOM 8431 O O . LEU C 1 363 ? -16.985 55.396 78.364 1.00 43.88 364 LEU C O 1
ATOM 8436 N N . SER D 1 5 ? -2.008 131.852 100.416 1.00 21.01 5 SER D N 1
ATOM 8437 C CA . SER D 1 5 ? -1.790 131.317 99.043 1.00 20.90 5 SER D CA 1
ATOM 8438 C C . SER D 1 5 ? -0.952 130.038 99.061 1.00 20.47 5 SER D C 1
ATOM 8439 O O . SER D 1 5 ? -0.126 129.841 99.958 1.00 20.88 5 SER D O 1
ATOM 8442 N N . PHE D 1 6 ? -1.172 129.172 98.074 1.00 19.63 6 PHE D N 1
ATOM 8443 C CA . PHE D 1 6 ? -0.404 127.934 97.947 1.00 18.79 6 PHE D CA 1
ATOM 8444 C C . PHE D 1 6 ? 0.464 127.923 96.696 1.00 18.06 6 PHE D C 1
ATOM 8445 O O . PHE D 1 6 ? 0.051 128.388 95.631 1.00 17.74 6 PHE D O 1
ATOM 8453 N N . ARG D 1 7 ? 1.674 127.394 96.850 1.00 17.01 7 ARG D N 1
ATOM 8454 C CA . ARG D 1 7 ? 2.622 127.263 95.756 1.00 16.11 7 ARG D CA 1
ATOM 8455 C C . ARG D 1 7 ? 2.851 125.779 95.485 1.00 15.38 7 ARG D C 1
ATOM 8456 O O . ARG D 1 7 ? 3.217 125.025 96.390 1.00 15.06 7 ARG D O 1
ATOM 8464 N N . ILE D 1 8 ? 2.620 125.368 94.241 1.00 14.36 8 ILE D N 1
ATOM 8465 C CA . ILE D 1 8 ? 2.637 123.954 93.865 1.00 13.68 8 ILE D CA 1
ATOM 8466 C C . ILE D 1 8 ? 3.769 123.670 92.884 1.00 13.09 8 ILE D C 1
ATOM 8467 O O . ILE D 1 8 ? 3.935 124.385 91.894 1.00 12.69 8 ILE D O 1
ATOM 8472 N N . ALA D 1 9 ? 4.552 122.635 93.178 1.00 12.44 9 ALA D N 1
ATOM 8473 C CA . ALA D 1 9 ? 5.589 122.170 92.270 1.00 12.08 9 ALA D CA 1
ATOM 8474 C C . ALA D 1 9 ? 4.990 121.134 91.324 1.00 11.91 9 ALA D C 1
ATOM 8475 O O . ALA D 1 9 ? 4.589 120.047 91.752 1.00 11.90 9 ALA D O 1
ATOM 8477 N N . ALA D 1 10 ? 4.913 121.488 90.044 1.00 11.32 10 ALA D N 1
ATOM 8478 C CA . ALA D 1 10 ? 4.364 120.602 89.023 1.00 11.17 10 ALA D CA 1
ATOM 8479 C C . ALA D 1 10 ? 5.495 119.875 88.304 1.00 10.92 10 ALA D C 1
ATOM 8480 O O . ALA D 1 10 ? 6.387 120.501 87.736 1.00 11.11 10 ALA D O 1
ATOM 8482 N N . ILE D 1 11 ? 5.461 118.548 88.357 1.00 10.83 11 ILE D N 1
ATOM 8483 C CA . ILE D 1 11 ? 6.538 117.719 87.816 1.00 10.45 11 ILE D CA 1
ATOM 8484 C C . ILE D 1 11 ? 5.925 116.624 86.934 1.00 10.37 11 ILE D C 1
ATOM 8485 O O . ILE D 1 11 ? 5.505 115.582 87.441 1.00 10.23 11 ILE D O 1
ATOM 8490 N N . PRO D 1 12 ? 5.856 116.871 85.610 1.00 10.19 12 PRO D N 1
ATOM 8491 C CA . PRO D 1 12 ? 5.195 115.941 84.687 1.00 10.14 12 PRO D CA 1
ATOM 8492 C C . PRO D 1 12 ? 5.909 114.593 84.564 1.00 10.14 12 PRO D C 1
ATOM 8493 O O . PRO D 1 12 ? 5.249 113.554 84.471 1.00 10.08 12 PRO D O 1
ATOM 8497 N N . GLY D 1 13 ? 7.240 114.619 84.571 1.00 10.08 13 GLY D N 1
ATOM 8498 C CA . GLY D 1 13 ? 8.039 113.407 84.410 1.00 10.28 13 GLY D CA 1
ATOM 8499 C C . GLY D 1 13 ? 8.083 112.952 82.963 1.00 10.31 13 GLY D C 1
ATOM 8500 O O . GLY D 1 13 ? 8.319 113.761 82.063 1.00 10.45 13 GLY D O 1
ATOM 8501 N N . ASP D 1 14 ? 7.836 111.659 82.745 1.00 10.11 14 ASP D N 1
ATOM 8502 C CA . ASP D 1 14 ? 7.978 111.036 81.428 1.00 10.12 14 ASP D CA 1
ATOM 8503 C C . ASP D 1 14 ? 6.640 110.605 80.841 1.00 9.67 14 ASP D C 1
ATOM 8504 O O . ASP D 1 14 ? 5.652 110.445 81.562 1.00 9.39 14 ASP D O 1
ATOM 8509 N N . GLY D 1 15 ? 6.632 110.398 79.527 1.00 9.60 15 GLY D N 1
ATOM 8510 C CA . GLY D 1 15 ? 5.502 109.777 78.841 1.00 9.32 15 GLY D CA 1
ATOM 8511 C C . GLY D 1 15 ? 4.201 110.509 79.080 1.00 8.91 15 GLY D C 1
ATOM 8512 O O . GLY D 1 15 ? 4.158 111.734 79.009 1.00 9.13 15 GLY D O 1
ATOM 8513 N N . ILE D 1 16 ? 3.145 109.763 79.392 1.00 8.71 16 ILE D N 1
ATOM 8514 C CA . ILE D 1 16 ? 1.807 110.351 79.501 1.00 8.55 16 ILE D CA 1
ATOM 8515 C C . ILE D 1 16 ? 1.651 111.336 80.666 1.00 8.82 16 ILE D C 1
ATOM 8516 O O . ILE D 1 16 ? 0.655 112.043 80.740 1.00 8.69 16 ILE D O 1
ATOM 8521 N N . GLY D 1 17 ? 2.639 111.382 81.562 1.00 9.19 17 GLY D N 1
ATOM 8522 C CA . GLY D 1 17 ? 2.722 112.454 82.561 1.00 9.53 17 GLY D CA 1
ATOM 8523 C C . GLY D 1 17 ? 2.677 113.819 81.887 1.00 9.84 17 GLY D C 1
ATOM 8524 O O . GLY D 1 17 ? 2.014 114.742 82.366 1.00 9.96 17 GLY D O 1
ATOM 8525 N N . LEU D 1 18 ? 3.366 113.934 80.754 1.00 10.10 18 LEU D N 1
ATOM 8526 C CA . LEU D 1 18 ? 3.371 115.163 79.960 1.00 10.55 18 LEU D CA 1
ATOM 8527 C C . LEU D 1 18 ? 2.005 115.462 79.329 1.00 10.85 18 LEU D C 1
ATOM 8528 O O . LEU D 1 18 ? 1.691 116.617 79.047 1.00 10.93 18 LEU D O 1
ATOM 8533 N N . GLU D 1 19 ? 1.203 114.422 79.110 1.00 11.26 19 GLU D N 1
ATOM 8534 C CA . GLU D 1 19 ? -0.128 114.583 78.520 1.00 11.74 19 GLU D CA 1
ATOM 8535 C C . GLU D 1 19 ? -1.187 114.913 79.570 1.00 11.62 19 GLU D C 1
ATOM 8536 O O . GLU D 1 19 ? -2.033 115.785 79.349 1.00 11.72 19 GLU D O 1
ATOM 8542 N N . VAL D 1 20 ? -1.141 114.221 80.708 1.00 11.37 20 VAL D N 1
ATOM 8543 C CA . VAL D 1 20 ? -2.202 114.344 81.713 1.00 11.46 20 VAL D CA 1
ATOM 8544 C C . VAL D 1 20 ? -2.030 115.514 82.686 1.00 11.54 20 VAL D C 1
ATOM 8545 O O . VAL D 1 20 ? -3.025 116.090 83.138 1.00 11.30 20 VAL D O 1
ATOM 8549 N N . LEU D 1 21 ? -0.784 115.870 83.003 1.00 11.84 21 LEU D N 1
ATOM 8550 C CA . LEU D 1 21 ? -0.532 116.975 83.939 1.00 12.34 21 LEU D CA 1
ATOM 8551 C C . LEU D 1 21 ? -1.207 118.290 83.521 1.00 12.34 21 LEU D C 1
ATOM 8552 O O . LEU D 1 21 ? -1.877 118.909 84.349 1.00 12.46 21 LEU D O 1
ATOM 8557 N N . PRO D 1 22 ? -1.033 118.725 82.250 1.00 12.66 22 PRO D N 1
ATOM 8558 C CA . PRO D 1 22 ? -1.703 119.961 81.817 1.00 12.84 22 PRO D CA 1
ATOM 8559 C C . PRO D 1 22 ? -3.227 119.933 81.941 1.00 12.91 22 PRO D C 1
ATOM 8560 O O . PRO D 1 22 ? -3.837 120.990 82.126 1.00 13.06 22 PRO D O 1
ATOM 8564 N N . GLU D 1 23 ? -3.835 118.751 81.835 1.00 12.99 23 GLU D N 1
ATOM 8565 C CA . GLU D 1 23 ? -5.280 118.616 82.055 1.00 13.05 23 GLU D CA 1
ATOM 8566 C C . GLU D 1 23 ? -5.631 118.767 83.534 1.00 12.90 23 GLU D C 1
ATOM 8567 O O . GLU D 1 23 ? -6.642 119.378 83.881 1.00 12.61 23 GLU D O 1
ATOM 8573 N N . GLY D 1 24 ? -4.788 118.209 84.400 1.00 12.74 24 GLY D N 1
ATOM 8574 C CA . GLY D 1 24 ? -4.930 118.391 85.842 1.00 12.83 24 GLY D CA 1
ATOM 8575 C C . GLY D 1 24 ? -4.871 119.856 86.239 1.00 13.02 24 GLY D C 1
ATOM 8576 O O . GLY D 1 24 ? -5.719 120.334 86.992 1.00 12.83 24 GLY D O 1
ATOM 8577 N N . ILE D 1 25 ? -3.875 120.570 85.718 1.00 13.22 25 ILE D N 1
ATOM 8578 C CA . ILE D 1 25 ? -3.703 121.999 86.001 1.00 13.66 25 ILE D CA 1
ATOM 8579 C C . ILE D 1 25 ? -4.885 122.830 85.468 1.00 13.74 25 ILE D C 1
ATOM 8580 O O . ILE D 1 25 ? -5.370 123.739 86.145 1.00 13.60 25 ILE D O 1
ATOM 8585 N N . ARG D 1 26 ? -5.354 122.488 84.269 1.00 13.84 26 ARG D N 1
ATOM 8586 C CA . ARG D 1 26 ? -6.526 123.127 83.660 1.00 14.22 26 ARG D CA 1
ATOM 8587 C C . ARG D 1 26 ? -7.754 123.088 84.578 1.00 13.92 26 ARG D C 1
ATOM 8588 O O . ARG D 1 26 ? -8.404 124.113 84.798 1.00 13.74 26 ARG D O 1
ATOM 8596 N N . VAL D 1 27 ? -8.062 121.907 85.111 1.00 13.57 27 VAL D N 1
ATOM 8597 C CA . VAL D 1 27 ? -9.219 121.743 85.990 1.00 13.54 27 VAL D CA 1
ATOM 8598 C C . VAL D 1 27 ? -8.989 122.446 87.334 1.00 13.74 27 VAL D C 1
ATOM 8599 O O . VAL D 1 27 ? -9.899 123.076 87.868 1.00 13.59 27 VAL D O 1
ATOM 8603 N N . LEU D 1 28 ? -7.769 122.346 87.861 1.00 14.00 28 LEU D N 1
ATOM 8604 C CA . LEU D 1 28 ? -7.407 123.028 89.106 1.00 14.39 28 LEU D CA 1
ATOM 8605 C C . LEU D 1 28 ? -7.548 124.546 88.998 1.00 14.74 28 LEU D C 1
ATOM 8606 O O . LEU D 1 28 ? -8.010 125.200 89.934 1.00 14.60 28 LEU D O 1
ATOM 8611 N N . GLU D 1 29 ? -7.154 125.098 87.854 1.00 15.35 29 GLU D N 1
ATOM 8612 C CA . GLU D 1 29 ? -7.260 126.538 87.622 1.00 16.63 29 GLU D CA 1
ATOM 8613 C C . GLU D 1 29 ? -8.715 126.990 87.471 1.00 16.52 29 GLU D C 1
ATOM 8614 O O . GLU D 1 29 ? -9.068 128.097 87.882 1.00 16.79 29 GLU D O 1
ATOM 8620 N N . ALA D 1 30 ? -9.552 126.122 86.904 1.00 16.58 30 ALA D N 1
ATOM 8621 C CA . ALA D 1 30 ? -10.989 126.374 86.814 1.00 16.75 30 ALA D CA 1
ATOM 8622 C C . ALA D 1 30 ? -11.623 126.319 88.202 1.00 16.83 30 ALA D C 1
ATOM 8623 O O . ALA D 1 30 ? -12.492 127.129 88.523 1.00 16.66 30 ALA D O 1
ATOM 8625 N N . ALA D 1 31 ? -11.174 125.365 89.018 1.00 17.14 31 ALA D N 1
ATOM 8626 C CA . ALA D 1 31 ? -11.612 125.256 90.409 1.00 17.69 31 ALA D CA 1
ATOM 8627 C C . ALA D 1 31 ? -11.176 126.473 91.226 1.00 17.99 31 ALA D C 1
ATOM 8628 O O . ALA D 1 31 ? -11.941 126.979 92.047 1.00 18.11 31 ALA D O 1
ATOM 8630 N N . ALA D 1 32 ? -9.950 126.936 90.986 1.00 18.46 32 ALA D N 1
ATOM 8631 C CA . ALA D 1 32 ? -9.393 128.098 91.678 1.00 19.13 32 ALA D CA 1
ATOM 8632 C C . ALA D 1 32 ? -10.155 129.389 91.350 1.00 19.74 32 ALA D C 1
ATOM 8633 O O . ALA D 1 32 ? -10.359 130.235 92.224 1.00 19.89 32 ALA D O 1
ATOM 8635 N N . LEU D 1 33 ? -10.569 129.526 90.093 1.00 20.24 33 LEU D N 1
ATOM 8636 C CA . LEU D 1 33 ? -11.379 130.663 89.659 1.00 21.02 33 LEU D CA 1
ATOM 8637 C C . LEU D 1 33 ? -12.770 130.628 90.288 1.00 21.23 33 LEU D C 1
ATOM 8638 O O . LEU D 1 33 ? -13.259 131.648 90.774 1.00 21.48 33 LEU D O 1
ATOM 8643 N N . LYS D 1 34 ? -13.389 129.448 90.282 1.00 21.52 34 LYS D N 1
ATOM 8644 C CA . LYS D 1 34 ? -14.749 129.256 90.783 1.00 21.76 34 LYS D CA 1
ATOM 8645 C C . LYS D 1 34 ? -14.881 129.518 92.284 1.00 21.77 34 LYS D C 1
ATOM 8646 O O . LYS D 1 34 ? -15.853 130.136 92.725 1.00 21.67 34 LYS D O 1
ATOM 8652 N N . HIS D 1 35 ? -13.909 129.046 93.061 1.00 21.57 35 HIS D N 1
ATOM 8653 C CA . HIS D 1 35 ? -13.997 129.111 94.518 1.00 21.63 35 HIS D CA 1
ATOM 8654 C C . HIS D 1 35 ? -13.068 130.134 95.162 1.00 21.53 35 HIS D C 1
ATOM 8655 O O . HIS D 1 35 ? -12.969 130.197 96.389 1.00 21.63 35 HIS D O 1
ATOM 8662 N N . GLY D 1 36 ? -12.404 130.936 94.334 1.00 21.45 36 GLY D N 1
ATOM 8663 C CA . GLY D 1 36 ? -11.512 131.991 94.812 1.00 21.54 36 GLY D CA 1
ATOM 8664 C C . GLY D 1 36 ? -10.316 131.454 95.573 1.00 21.52 36 GLY D C 1
ATOM 8665 O O . GLY D 1 36 ? -10.001 131.930 96.666 1.00 21.48 36 GLY D O 1
ATOM 8666 N N . LEU D 1 37 ? -9.658 130.451 94.997 1.00 21.33 37 LEU D N 1
ATOM 8667 C CA . LEU D 1 37 ? -8.468 129.864 95.600 1.00 21.13 37 LEU D CA 1
ATOM 8668 C C . LEU D 1 37 ? -7.223 130.585 95.101 1.00 21.07 37 LEU D C 1
ATOM 8669 O O . LEU D 1 37 ? -7.220 131.151 94.007 1.00 21.06 37 LEU D O 1
ATOM 8674 N N . ALA D 1 38 ? -6.167 130.561 95.907 1.00 20.95 38 ALA D N 1
ATOM 8675 C CA . ALA D 1 38 ? -4.908 131.190 95.537 1.00 20.78 38 ALA D CA 1
ATOM 8676 C C . ALA D 1 38 ? -3.839 130.130 95.282 1.00 20.63 38 ALA D C 1
ATOM 8677 O O . ALA D 1 38 ? -3.178 129.660 96.213 1.00 20.62 38 ALA D O 1
ATOM 8679 N N . LEU D 1 39 ? -3.686 129.755 94.014 1.00 20.33 39 LEU D N 1
ATOM 8680 C CA . LEU D 1 39 ? -2.740 128.714 93.615 1.00 20.10 39 LEU D CA 1
ATOM 8681 C C . LEU D 1 39 ? -1.725 129.231 92.604 1.00 19.92 39 LEU D C 1
ATOM 8682 O O . LEU D 1 39 ? -2.079 129.928 91.648 1.00 19.88 39 LEU D O 1
ATOM 8687 N N . GLU D 1 40 ? -0.465 128.876 92.829 1.00 19.53 40 GLU D N 1
ATOM 8688 C CA . GLU D 1 40 ? 0.625 129.191 91.917 1.00 19.52 40 GLU D CA 1
ATOM 8689 C C . GLU D 1 40 ? 1.332 127.893 91.536 1.00 18.94 40 GLU D C 1
ATOM 8690 O O . GLU D 1 40 ? 1.699 127.108 92.411 1.00 18.79 40 GLU D O 1
ATOM 8696 N N . PHE D 1 41 ? 1.520 127.677 90.236 1.00 18.50 41 PHE D N 1
ATOM 8697 C CA . PHE D 1 41 ? 2.205 126.483 89.738 1.00 18.15 41 PHE D CA 1
ATOM 8698 C C . PHE D 1 41 ? 3.560 126.818 89.118 1.00 17.95 41 PHE D C 1
ATOM 8699 O O . PHE D 1 41 ? 3.649 127.658 88.222 1.00 18.03 41 PHE D O 1
ATOM 8707 N N . ASP D 1 42 ? 4.609 126.160 89.610 1.00 17.55 42 ASP D N 1
ATOM 8708 C CA . ASP D 1 42 ? 5.928 126.195 88.981 1.00 17.27 42 ASP D CA 1
ATOM 8709 C C . ASP D 1 42 ? 6.234 124.806 88.428 1.00 17.00 42 ASP D C 1
ATOM 8710 O O . ASP D 1 42 ? 6.114 123.812 89.147 1.00 16.66 42 ASP D O 1
ATOM 8715 N N . THR D 1 43 ? 6.631 124.741 87.160 1.00 16.77 43 THR D N 1
ATOM 8716 C CA . THR D 1 43 ? 6.871 123.462 86.488 1.00 16.63 43 THR D CA 1
ATOM 8717 C C . THR D 1 43 ? 8.359 123.132 86.434 1.00 16.54 43 THR D C 1
ATOM 8718 O O . THR D 1 43 ? 9.177 123.986 86.088 1.00 16.53 43 THR D O 1
ATOM 8722 N N . PHE D 1 44 ? 8.697 121.892 86.784 1.00 16.38 44 PHE D N 1
ATOM 8723 C CA . PHE D 1 44 ? 10.080 121.418 86.759 1.00 16.48 44 PHE D CA 1
ATOM 8724 C C . PHE D 1 44 ? 10.276 120.320 85.717 1.00 16.65 44 PHE D C 1
ATOM 8725 O O . PHE D 1 44 ? 9.454 119.407 85.604 1.00 16.52 44 PHE D O 1
ATOM 8733 N N . GLU D 1 45 ? 11.375 120.413 84.973 1.00 16.83 45 GLU D N 1
ATOM 8734 C CA . GLU D 1 45 ? 11.672 119.486 83.878 1.00 17.53 45 GLU D CA 1
ATOM 8735 C C . GLU D 1 45 ? 12.485 118.265 84.310 1.00 16.85 45 GLU D C 1
ATOM 8736 O O . GLU D 1 45 ? 12.671 117.329 83.523 1.00 16.62 45 GLU D O 1
ATOM 8742 N N . TRP D 1 46 ? 12.967 118.273 85.552 1.00 16.53 46 TRP D N 1
ATOM 8743 C CA . TRP D 1 46 ? 13.697 117.121 86.082 1.00 16.18 46 TRP D CA 1
ATOM 8744 C C . TRP D 1 46 ? 12.777 116.056 86.690 1.00 16.17 46 TRP D C 1
ATOM 8745 O O . TRP D 1 46 ? 11.555 116.128 86.536 1.00 16.39 46 TRP D O 1
ATOM 8756 N N . ALA D 1 47 ? 13.372 115.071 87.366 1.00 16.00 47 ALA D N 1
ATOM 8757 C CA . ALA D 1 47 ? 12.689 113.823 87.725 1.00 15.83 47 ALA D CA 1
ATOM 8758 C C . ALA D 1 47 ? 12.094 113.184 86.467 1.00 15.84 47 ALA D C 1
ATOM 8759 O O . ALA D 1 47 ? 10.926 112.776 86.431 1.00 15.87 47 ALA D O 1
ATOM 8761 N N . SER D 1 48 ? 12.923 113.128 85.427 1.00 15.63 48 SER D N 1
ATOM 8762 C CA . SER D 1 48 ? 12.539 112.582 84.133 1.00 15.56 48 SER D CA 1
ATOM 8763 C C . SER D 1 48 ? 13.754 111.934 83.496 1.00 15.56 48 SER D C 1
ATOM 8764 O O . SER D 1 48 ? 14.894 112.299 83.799 1.00 15.16 48 SER D O 1
ATOM 8767 N N . CYS D 1 49 ? 13.507 110.972 82.613 1.00 15.74 49 CYS D N 1
ATOM 8768 C CA . CYS D 1 49 ? 14.585 110.297 81.902 1.00 16.02 49 CYS D CA 1
ATOM 8769 C C . CYS D 1 49 ? 15.274 111.219 80.895 1.00 16.28 49 CYS D C 1
ATOM 8770 O O . CYS D 1 49 ? 16.452 111.033 80.592 1.00 16.17 49 CYS D O 1
ATOM 8773 N N . ASP D 1 50 ? 14.541 112.217 80.398 1.00 16.68 50 ASP D N 1
ATOM 8774 C CA . ASP D 1 50 ? 15.118 113.261 79.543 1.00 17.36 50 ASP D CA 1
ATOM 8775 C C . ASP D 1 50 ? 16.240 114.005 80.273 1.00 17.34 50 ASP D C 1
ATOM 8776 O O . ASP D 1 50 ? 17.311 114.231 79.711 1.00 17.57 50 ASP D O 1
ATOM 8781 N N . TYR D 1 51 ? 15.987 114.372 81.527 1.00 17.47 51 TYR D N 1
ATOM 8782 C CA . TYR D 1 51 ? 16.988 115.021 82.372 1.00 17.54 51 TYR D CA 1
ATOM 8783 C C . TYR D 1 51 ? 18.175 114.086 82.634 1.00 17.81 51 TYR D C 1
ATOM 8784 O O . TYR D 1 51 ? 19.329 114.521 82.629 1.00 17.56 51 TYR D O 1
ATOM 8793 N N . TYR D 1 52 ? 17.877 112.805 82.850 1.00 18.13 52 TYR D N 1
ATOM 8794 C CA . TYR D 1 52 ? 18.897 111.785 83.090 1.00 18.67 52 TYR D CA 1
ATOM 8795 C C . TYR D 1 52 ? 19.870 111.631 81.919 1.00 19.08 52 TYR D C 1
ATOM 8796 O O . TYR D 1 52 ? 21.080 111.522 82.126 1.00 18.97 52 TYR D O 1
ATOM 8805 N N . LEU D 1 53 ? 19.338 111.616 80.699 1.00 19.57 53 LEU D N 1
ATOM 8806 C CA . LEU D 1 53 ? 20.162 111.440 79.505 1.00 20.49 53 LEU D CA 1
ATOM 8807 C C . LEU D 1 53 ? 21.092 112.633 79.294 1.00 21.09 53 LEU D C 1
ATOM 8808 O O . LEU D 1 53 ? 22.161 112.503 78.694 1.00 21.07 53 LEU D O 1
ATOM 8813 N N . GLN D 1 54 ? 20.680 113.787 79.811 1.00 21.72 54 GLN D N 1
ATOM 8814 C CA . GLN D 1 54 ? 21.460 115.012 79.717 1.00 22.68 54 GLN D CA 1
ATOM 8815 C C . GLN D 1 54 ? 22.502 115.138 80.841 1.00 22.43 54 GLN D C 1
ATOM 8816 O O . GLN D 1 54 ? 23.632 115.573 80.596 1.00 22.63 54 GLN D O 1
ATOM 8822 N N . HIS D 1 55 ? 22.132 114.740 82.059 1.00 22.19 55 HIS D N 1
ATOM 8823 C CA . HIS D 1 55 ? 22.957 115.023 83.241 1.00 21.88 55 HIS D CA 1
ATOM 8824 C C . HIS D 1 55 ? 23.531 113.813 83.987 1.00 21.66 55 HIS D C 1
ATOM 8825 O O . HIS D 1 55 ? 24.375 113.977 84.873 1.00 21.69 55 HIS D O 1
ATOM 8832 N N . GLY D 1 56 ? 23.077 112.610 83.643 1.00 21.18 56 GLY D N 1
ATOM 8833 C CA . GLY D 1 56 ? 23.557 111.392 84.304 1.00 20.71 56 GLY D CA 1
ATOM 8834 C C . GLY D 1 56 ? 22.898 111.104 85.644 1.00 20.52 56 GLY D C 1
ATOM 8835 O O . GLY D 1 56 ? 23.290 110.173 86.355 1.00 20.36 56 GLY D O 1
ATOM 8836 N N . LYS D 1 57 ? 21.900 111.915 85.990 1.00 20.18 57 LYS D N 1
ATOM 8837 C CA . LYS D 1 57 ? 21.112 111.734 87.206 1.00 19.97 57 LYS D CA 1
ATOM 8838 C C . LYS D 1 57 ? 19.690 112.226 86.960 1.00 19.59 57 LYS D C 1
ATOM 8839 O O . LYS D 1 57 ? 19.468 113.091 86.112 1.00 19.12 57 LYS D O 1
ATOM 8861 N N . PRO D 1 60 ? 18.621 117.313 89.988 1.00 18.53 60 PRO D N 1
ATOM 8862 C CA . PRO D 1 60 ? 19.776 118.031 90.535 1.00 18.24 60 PRO D CA 1
ATOM 8863 C C . PRO D 1 60 ? 20.040 117.644 91.990 1.00 18.06 60 PRO D C 1
ATOM 8864 O O . PRO D 1 60 ? 19.116 117.226 92.696 1.00 17.64 60 PRO D O 1
ATOM 8868 N N . ASP D 1 61 ? 21.292 117.782 92.425 1.00 17.97 61 ASP D N 1
ATOM 8869 C CA . ASP D 1 61 ? 21.699 117.393 93.778 1.00 18.10 61 ASP D CA 1
ATOM 8870 C C . ASP D 1 61 ? 20.890 118.087 94.877 1.00 17.66 61 ASP D C 1
ATOM 8871 O O . ASP D 1 61 ? 20.663 117.506 95.940 1.00 17.60 61 ASP D O 1
ATOM 8876 N N . ASP D 1 62 ? 20.453 119.319 94.614 1.00 17.11 62 ASP D N 1
ATOM 8877 C CA . ASP D 1 62 ? 19.723 120.112 95.610 1.00 16.79 62 ASP D CA 1
ATOM 8878 C C . ASP D 1 62 ? 18.197 120.039 95.467 1.00 16.28 62 ASP D C 1
ATOM 8879 O O . ASP D 1 62 ? 17.481 120.924 95.945 1.00 16.18 62 ASP D O 1
ATOM 8884 N N . TRP D 1 63 ? 17.708 118.982 94.818 1.00 15.68 63 TRP D N 1
ATOM 8885 C CA . TRP D 1 63 ? 16.271 118.805 94.580 1.00 15.26 63 TRP D CA 1
ATOM 8886 C C . TRP D 1 63 ? 15.424 118.991 95.845 1.00 15.30 63 TRP D C 1
ATOM 8887 O O . TRP D 1 63 ? 14.333 119.560 95.782 1.00 14.83 63 TRP D O 1
ATOM 8898 N N . ALA D 1 64 ? 15.928 118.507 96.983 1.00 15.62 64 ALA D N 1
ATOM 8899 C CA . ALA D 1 64 ? 15.164 118.535 98.232 1.00 16.22 64 ALA D CA 1
ATOM 8900 C C . ALA D 1 64 ? 14.983 119.953 98.755 1.00 16.72 64 ALA D C 1
ATOM 8901 O O . ALA D 1 64 ? 13.884 120.319 99.177 1.00 16.71 64 ALA D O 1
ATOM 8903 N N . GLU D 1 65 ? 16.055 120.746 98.713 1.00 17.36 65 GLU D N 1
ATOM 8904 C CA . GLU D 1 65 ? 15.993 122.163 99.085 1.00 18.26 65 GLU D CA 1
ATOM 8905 C C . GLU D 1 65 ? 15.012 122.912 98.181 1.00 17.73 65 GLU D C 1
ATOM 8906 O O . GLU D 1 65 ? 14.206 123.715 98.659 1.00 17.75 65 GLU D O 1
ATOM 8912 N N . GLN D 1 66 ? 15.069 122.627 96.881 1.00 17.40 66 GLN D N 1
ATOM 8913 C CA . GLN D 1 66 ? 14.176 123.256 95.908 1.00 17.07 66 GLN D CA 1
ATOM 8914 C C . GLN D 1 66 ? 12.699 122.961 96.191 1.00 16.91 66 GLN D C 1
ATOM 8915 O O . GLN D 1 66 ? 11.868 123.872 96.185 1.00 16.69 66 GLN D O 1
ATOM 8921 N N . LEU D 1 67 ? 12.381 121.695 96.449 1.00 16.72 67 LEU D N 1
ATOM 8922 C CA . LEU D 1 67 ? 10.987 121.277 96.635 1.00 16.94 67 LEU D CA 1
ATOM 8923 C C . LEU D 1 67 ? 10.413 121.546 98.026 1.00 17.27 67 LEU D C 1
ATOM 8924 O O . LEU D 1 67 ? 9.202 121.742 98.166 1.00 17.05 67 LEU D O 1
ATOM 8929 N N . LYS D 1 68 ? 11.276 121.554 99.042 1.00 17.75 68 LYS D N 1
ATOM 8930 C CA . LYS D 1 68 ? 10.847 121.736 100.439 1.00 18.71 68 LYS D CA 1
ATOM 8931 C C . LYS D 1 68 ? 10.043 123.004 100.694 1.00 18.68 68 LYS D C 1
ATOM 8932 O O . LYS D 1 68 ? 9.189 123.029 101.585 1.00 19.16 68 LYS D O 1
ATOM 8938 N N . GLN D 1 69 ? 10.328 124.053 99.927 1.00 18.57 69 GLN D N 1
ATOM 8939 C CA . GLN D 1 69 ? 9.638 125.332 100.078 1.00 18.72 69 GLN D CA 1
ATOM 8940 C C . GLN D 1 69 ? 8.192 125.303 99.571 1.00 18.06 69 GLN D C 1
ATOM 8941 O O . GLN D 1 69 ? 7.346 126.062 100.058 1.00 18.42 69 GLN D O 1
ATOM 8947 N N . TYR D 1 70 ? 7.916 124.426 98.604 1.00 16.78 70 TYR D N 1
ATOM 8948 C CA . TYR D 1 70 ? 6.579 124.301 98.022 1.00 15.59 70 TYR D CA 1
ATOM 8949 C C . TYR D 1 70 ? 5.592 123.665 98.989 1.00 14.83 70 TYR D C 1
ATOM 8950 O O . TYR D 1 70 ? 5.975 122.878 99.855 1.00 14.60 70 TYR D O 1
ATOM 8959 N N . ASP D 1 71 ? 4.321 124.020 98.841 1.00 13.96 71 ASP D N 1
ATOM 8960 C CA . ASP D 1 71 ? 3.276 123.508 99.720 1.00 13.44 71 ASP D CA 1
ATOM 8961 C C . ASP D 1 71 ? 2.891 122.066 99.391 1.00 12.90 71 ASP D C 1
ATOM 8962 O O . ASP D 1 71 ? 2.497 121.304 100.275 1.00 12.85 71 ASP D O 1
ATOM 8967 N N . ALA D 1 72 ? 3.021 121.697 98.118 1.00 12.21 72 ALA D N 1
ATOM 8968 C CA . ALA D 1 72 ? 2.699 120.347 97.658 1.00 11.58 72 ALA D CA 1
ATOM 8969 C C . ALA D 1 72 ? 3.379 120.069 96.325 1.00 11.27 72 ALA D C 1
ATOM 8970 O O . ALA D 1 72 ? 3.753 120.997 95.604 1.00 11.21 72 ALA D O 1
ATOM 8972 N N . ILE D 1 73 ? 3.540 118.787 96.014 1.00 10.81 73 ILE D N 1
ATOM 8973 C CA . ILE D 1 73 ? 4.092 118.352 94.736 1.00 10.54 73 ILE D CA 1
ATOM 8974 C C . ILE D 1 73 ? 2.987 117.682 93.916 1.00 10.52 73 ILE D C 1
ATOM 8975 O O . ILE D 1 73 ? 2.275 116.809 94.412 1.00 10.53 73 ILE D O 1
ATOM 8980 N N . TYR D 1 74 ? 2.847 118.118 92.666 1.00 10.49 74 TYR D N 1
ATOM 8981 C CA . TYR D 1 74 ? 1.850 117.583 91.738 1.00 10.66 74 TYR D CA 1
ATOM 8982 C C . TYR D 1 74 ? 2.626 116.858 90.645 1.00 10.50 74 TYR D C 1
ATOM 8983 O O . TYR D 1 74 ? 3.294 117.486 89.825 1.00 10.73 74 TYR D O 1
ATOM 8992 N N . PHE D 1 75 ? 2.553 115.528 90.659 1.00 10.50 75 PHE D N 1
ATOM 8993 C CA . PHE D 1 75 ? 3.491 114.686 89.911 1.00 10.61 75 PHE D CA 1
ATOM 8994 C C . PHE D 1 75 ? 2.798 113.802 88.872 1.00 10.48 75 PHE D C 1
ATOM 8995 O O . PHE D 1 75 ? 1.745 113.229 89.140 1.00 10.44 75 PHE D O 1
ATOM 9003 N N . GLY D 1 76 ? 3.396 113.701 87.687 1.00 10.36 76 GLY D N 1
ATOM 9004 C CA . GLY D 1 76 ? 2.833 112.897 86.598 1.00 10.29 76 GLY D CA 1
ATOM 9005 C C . GLY D 1 76 ? 3.206 111.434 86.719 1.00 10.23 76 GLY D C 1
ATOM 9006 O O . GLY D 1 76 ? 2.506 110.658 87.362 1.00 10.49 76 GLY D O 1
ATOM 9007 N N . ALA D 1 77 ? 4.320 111.060 86.100 1.00 10.46 77 ALA D N 1
ATOM 9008 C CA . ALA D 1 77 ? 4.825 109.692 86.154 1.00 10.60 77 ALA D CA 1
ATOM 9009 C C . ALA D 1 77 ? 6.278 109.680 85.720 1.00 10.72 77 ALA D C 1
ATOM 9010 O O . ALA D 1 77 ? 6.718 110.562 84.987 1.00 10.85 77 ALA D O 1
ATOM 9012 N N . VAL D 1 78 ? 7.018 108.672 86.161 1.00 10.83 78 VAL D N 1
ATOM 9013 C CA . VAL D 1 78 ? 8.416 108.556 85.782 1.00 11.10 78 VAL D CA 1
ATOM 9014 C C . VAL D 1 78 ? 8.736 107.169 85.221 1.00 11.20 78 VAL D C 1
ATOM 9015 O O . VAL D 1 78 ? 8.330 106.150 85.781 1.00 11.27 78 VAL D O 1
ATOM 9019 N N . GLY D 1 79 ? 9.447 107.148 84.097 1.00 11.38 79 GLY D N 1
ATOM 9020 C CA . GLY D 1 79 ? 9.905 105.904 83.500 1.00 11.76 79 GLY D CA 1
ATOM 9021 C C . GLY D 1 79 ? 9.924 105.943 81.988 1.00 12.05 79 GLY D C 1
ATOM 9022 O O . GLY D 1 79 ? 8.979 106.418 81.356 1.00 11.87 79 GLY D O 1
ATOM 9023 N N . TRP D 1 80 ? 11.018 105.451 81.413 1.00 12.22 80 TRP D N 1
ATOM 9024 C CA . TRP D 1 80 ? 11.136 105.273 79.971 1.00 12.64 80 TRP D CA 1
ATOM 9025 C C . TRP D 1 80 ? 12.152 104.161 79.708 1.00 13.03 80 TRP D C 1
ATOM 9026 O O . TRP D 1 80 ? 13.307 104.437 79.380 1.00 12.98 80 TRP D O 1
ATOM 9037 N N . PRO D 1 81 ? 11.719 102.893 79.866 1.00 13.72 81 PRO D N 1
ATOM 9038 C CA . PRO D 1 81 ? 12.617 101.733 79.851 1.00 14.20 81 PRO D CA 1
ATOM 9039 C C . PRO D 1 81 ? 13.435 101.565 78.564 1.00 14.95 81 PRO D C 1
ATOM 9040 O O . PRO D 1 81 ? 14.457 100.878 78.584 1.00 14.81 81 PRO D O 1
ATOM 9044 N N . ASP D 1 82 ? 13.004 102.199 77.471 1.00 15.55 82 ASP D N 1
ATOM 9045 C CA . ASP D 1 82 ? 13.775 102.209 76.223 1.00 16.37 82 ASP D CA 1
ATOM 9046 C C . ASP D 1 82 ? 15.136 102.890 76.381 1.00 16.37 82 ASP D C 1
ATOM 9047 O O . ASP D 1 82 ? 16.090 102.553 75.676 1.00 16.32 82 ASP D O 1
ATOM 9052 N N . LYS D 1 83 ? 15.213 103.849 77.303 1.00 16.24 83 LYS D N 1
ATOM 9053 C CA . LYS D 1 83 ? 16.409 104.674 77.479 1.00 16.20 83 LYS D CA 1
ATOM 9054 C C . LYS D 1 83 ? 17.080 104.522 78.846 1.00 15.72 83 LYS D C 1
ATOM 9055 O O . LYS D 1 83 ? 18.307 104.586 78.943 1.00 15.88 83 LYS D O 1
ATOM 9061 N N . VAL D 1 84 ? 16.275 104.346 79.893 1.00 15.14 84 VAL D N 1
ATOM 9062 C CA . VAL D 1 84 ? 16.771 104.258 81.272 1.00 14.81 84 VAL D CA 1
ATOM 9063 C C . VAL D 1 84 ? 16.088 103.083 81.983 1.00 14.49 84 VAL D C 1
ATOM 9064 O O . VAL D 1 84 ? 14.865 102.968 81.929 1.00 14.54 84 VAL D O 1
ATOM 9068 N N . PRO D 1 85 ? 16.870 102.203 82.647 1.00 14.24 85 PRO D N 1
ATOM 9069 C CA . PRO D 1 85 ? 16.263 101.082 83.375 1.00 14.09 85 PRO D CA 1
ATOM 9070 C C . PRO D 1 85 ? 15.252 101.548 84.423 1.00 13.96 85 PRO D C 1
ATOM 9071 O O . PRO D 1 85 ? 15.464 102.577 85.070 1.00 13.91 85 PRO D O 1
ATOM 9075 N N . ASP D 1 86 ? 14.162 100.795 84.574 1.00 13.98 86 ASP D N 1
ATOM 9076 C CA . ASP D 1 86 ? 13.079 101.154 85.492 1.00 14.16 86 ASP D CA 1
ATOM 9077 C C . ASP D 1 86 ? 13.518 101.331 86.945 1.00 14.12 86 ASP D C 1
ATOM 9078 O O . ASP D 1 86 ? 12.962 102.171 87.656 1.00 13.91 86 ASP D O 1
ATOM 9083 N N . HIS D 1 87 ? 14.500 100.544 87.385 1.00 14.26 87 HIS D N 1
ATOM 9084 C CA . HIS D 1 87 ? 14.978 100.650 88.764 1.00 14.48 87 HIS D CA 1
ATOM 9085 C C . HIS D 1 87 ? 15.818 101.905 88.987 1.00 14.50 87 HIS D C 1
ATOM 9086 O O . HIS D 1 87 ? 15.785 102.492 90.067 1.00 15.01 87 HIS D O 1
ATOM 9093 N N . ILE D 1 88 ? 16.544 102.331 87.958 1.00 14.02 88 ILE D N 1
ATOM 9094 C CA . ILE D 1 88 ? 17.320 103.566 88.038 1.00 13.80 88 ILE D CA 1
ATOM 9095 C C . ILE D 1 88 ? 16.389 104.786 88.085 1.00 13.37 88 ILE D C 1
ATOM 9096 O O . ILE D 1 88 ? 16.532 105.644 88.959 1.00 13.07 88 ILE D O 1
ATOM 9101 N N . SER D 1 89 ? 15.418 104.836 87.173 1.00 12.92 89 SER D N 1
ATOM 9102 C CA . SER D 1 89 ? 14.506 105.979 87.084 1.00 12.76 89 SER D CA 1
ATOM 9103 C C . SER D 1 89 ? 13.615 106.160 88.325 1.00 12.89 89 SER D C 1
ATOM 9104 O O . SER D 1 89 ? 13.505 107.271 88.850 1.00 12.94 89 SER D O 1
ATOM 9107 N N . LEU D 1 90 ? 12.999 105.081 88.804 1.00 13.04 90 LEU D N 1
ATOM 9108 C CA . LEU D 1 90 ? 12.116 105.178 89.972 1.00 13.19 90 LEU D CA 1
ATOM 9109 C C . LEU D 1 90 ? 12.876 105.491 91.265 1.00 13.09 90 LEU D C 1
ATOM 9110 O O . LEU D 1 90 ? 12.445 106.342 92.050 1.00 13.03 90 LEU D O 1
ATOM 9115 N N . TRP D 1 91 ? 14.003 104.809 91.476 1.00 12.97 91 TRP D N 1
ATOM 9116 C CA . TRP D 1 91 ? 14.820 105.006 92.678 1.00 13.06 91 TRP D CA 1
ATOM 9117 C C . TRP D 1 91 ? 15.554 106.341 92.697 1.00 12.88 91 TRP D C 1
ATOM 9118 O O . TRP D 1 91 ? 15.870 106.868 93.765 1.00 12.96 91 TRP D O 1
ATOM 9129 N N . GLY D 1 92 ? 15.806 106.892 91.515 1.00 12.60 92 GLY D N 1
ATOM 9130 C CA . GLY D 1 92 ? 16.482 108.178 91.397 1.00 12.57 92 GLY D CA 1
ATOM 9131 C C . GLY D 1 92 ? 15.568 109.384 91.522 1.00 12.40 92 GLY D C 1
ATOM 9132 O O . GLY D 1 92 ? 16.049 110.514 91.588 1.00 12.45 92 GLY D O 1
ATOM 9133 N N . SER D 1 93 ? 14.256 109.154 91.552 1.00 12.40 93 SER D N 1
ATOM 9134 C CA . SER D 1 93 ? 13.285 110.249 91.579 1.00 12.28 93 SER D CA 1
ATOM 9135 C C . SER D 1 93 ? 12.165 110.047 92.607 1.00 12.25 93 SER D C 1
ATOM 9136 O O . SER D 1 93 ? 12.322 110.422 93.772 1.00 12.03 93 SER D O 1
ATOM 9139 N N . LEU D 1 94 ? 11.055 109.446 92.176 1.00 12.04 94 LEU D N 1
ATOM 9140 C CA . LEU D 1 94 ? 9.847 109.310 93.000 1.00 12.25 94 LEU D CA 1
ATOM 9141 C C . LEU D 1 94 ? 10.072 108.651 94.362 1.00 12.21 94 LEU D C 1
ATOM 9142 O O . LEU D 1 94 ? 9.516 109.096 95.370 1.00 11.68 94 LEU D O 1
ATOM 9147 N N . LEU D 1 95 ? 10.875 107.590 94.388 1.00 12.37 95 LEU D N 1
ATOM 9148 C CA . LEU D 1 95 ? 11.167 106.895 95.640 1.00 12.66 95 LEU D CA 1
ATOM 9149 C C . LEU D 1 95 ? 11.942 107.767 96.629 1.00 12.85 95 LEU D C 1
ATOM 9150 O O . LEU D 1 95 ? 11.776 107.625 97.840 1.00 12.63 95 LEU D O 1
ATOM 9155 N N . LYS D 1 96 ? 12.767 108.675 96.112 1.00 13.16 96 LYS D N 1
ATOM 9156 C CA . LYS D 1 96 ? 13.455 109.651 96.963 1.00 13.67 96 LYS D CA 1
ATOM 9157 C C . LYS D 1 96 ? 12.475 110.652 97.562 1.00 13.58 96 LYS D C 1
ATOM 9158 O O . LYS D 1 96 ? 12.603 111.006 98.733 1.00 13.81 96 LYS D O 1
ATOM 9164 N N . PHE D 1 97 ? 11.504 111.102 96.762 1.00 13.61 97 PHE D N 1
ATOM 9165 C CA . PHE D 1 97 ? 10.447 111.996 97.245 1.00 13.76 97 PHE D CA 1
ATOM 9166 C C . PHE D 1 97 ? 9.713 111.346 98.410 1.00 13.55 97 PHE D C 1
ATOM 9167 O O . PHE D 1 97 ? 9.604 111.929 99.490 1.00 13.55 97 PHE D O 1
ATOM 9175 N N . ARG D 1 98 ? 9.220 110.131 98.178 1.00 13.14 98 ARG D N 1
ATOM 9176 C CA . ARG D 1 98 ? 8.414 109.402 99.157 1.00 12.87 98 ARG D CA 1
ATOM 9177 C C . ARG D 1 98 ? 9.162 109.162 100.468 1.00 13.03 98 ARG D C 1
ATOM 9178 O O . ARG D 1 98 ? 8.592 109.303 101.553 1.00 12.76 98 ARG D O 1
ATOM 9186 N N . ARG D 1 99 ? 10.440 108.812 100.362 1.00 13.14 99 ARG D N 1
ATOM 9187 C CA . ARG D 1 99 ? 11.221 108.431 101.536 1.00 13.70 99 ARG D CA 1
ATOM 9188 C C . ARG D 1 99 ? 11.878 109.608 102.253 1.00 13.86 99 ARG D C 1
ATOM 9189 O O . ARG D 1 99 ? 11.816 109.698 103.478 1.00 14.04 99 ARG D O 1
ATOM 9197 N N . GLU D 1 100 ? 12.487 110.519 101.498 1.00 14.13 100 GLU D N 1
ATOM 9198 C CA . GLU D 1 100 ? 13.162 111.666 102.109 1.00 14.98 100 GLU D CA 1
ATOM 9199 C C . GLU D 1 100 ? 12.194 112.729 102.631 1.00 14.38 100 GLU D C 1
ATOM 9200 O O . GLU D 1 100 ? 12.536 113.494 103.537 1.00 14.63 100 GLU D O 1
ATOM 9206 N N . PHE D 1 101 ? 10.982 112.760 102.081 1.00 13.82 101 PHE D N 1
ATOM 9207 C CA . PHE D 1 101 ? 9.931 113.620 102.622 1.00 13.45 101 PHE D CA 1
ATOM 9208 C C . PHE D 1 101 ? 8.987 112.847 103.543 1.00 13.12 101 PHE D C 1
ATOM 9209 O O . PHE D 1 101 ? 7.936 113.356 103.929 1.00 12.96 101 PHE D O 1
ATOM 9217 N N . ASP D 1 102 ? 9.384 111.620 103.891 1.00 13.05 102 ASP D N 1
ATOM 9218 C CA . ASP D 1 102 ? 8.649 110.754 104.829 1.00 13.10 102 ASP D CA 1
ATOM 9219 C C . ASP D 1 102 ? 7.144 110.749 104.558 1.00 12.61 102 ASP D C 1
ATOM 9220 O O . ASP D 1 102 ? 6.326 110.948 105.464 1.00 12.19 102 ASP D O 1
ATOM 9225 N N . GLN D 1 103 ? 6.793 110.526 103.293 1.00 12.39 103 GLN D N 1
ATOM 9226 C CA . GLN D 1 103 ? 5.398 110.449 102.870 1.00 12.23 103 GLN D CA 1
ATOM 9227 C C . GLN D 1 103 ? 4.925 109.014 103.071 1.00 12.54 103 GLN D C 1
ATOM 9228 O O . GLN D 1 103 ? 4.647 108.298 102.109 1.00 12.41 103 GLN D O 1
ATOM 9234 N N . TYR D 1 104 ? 4.832 108.601 104.334 1.00 12.81 104 TYR D N 1
ATOM 9235 C CA . TYR D 1 104 ? 4.673 107.187 104.665 1.00 13.21 104 TYR D CA 1
ATOM 9236 C C . TYR D 1 104 ? 3.288 106.606 104.377 1.00 13.25 104 TYR D C 1
ATOM 9237 O O . TYR D 1 104 ? 3.133 105.386 104.306 1.00 13.12 104 TYR D O 1
ATOM 9246 N N . VAL D 1 105 ? 2.297 107.478 104.201 1.00 13.21 105 VAL D N 1
ATOM 9247 C CA . VAL D 1 105 ? 0.940 107.045 103.872 1.00 13.50 105 VAL D CA 1
ATOM 9248 C C . VAL D 1 105 ? 0.659 107.250 102.380 1.00 13.41 105 VAL D C 1
ATOM 9249 O O . VAL D 1 105 ? 0.648 108.381 101.899 1.00 13.46 105 VAL D O 1
ATOM 9253 N N . ASN D 1 106 ? 0.429 106.155 101.660 1.00 13.28 106 ASN D N 1
ATOM 9254 C CA . ASN D 1 106 ? -0.014 106.224 100.267 1.00 13.31 106 ASN D CA 1
ATOM 9255 C C . ASN D 1 106 ? -1.493 105.840 100.162 1.00 13.40 106 ASN D C 1
ATOM 9256 O O . ASN D 1 106 ? -1.848 104.658 100.245 1.00 13.47 106 ASN D O 1
ATOM 9261 N N . ILE D 1 107 ? -2.345 106.853 100.003 1.00 13.32 107 ILE D N 1
ATOM 9262 C CA . ILE D 1 107 ? -3.804 106.683 99.962 1.00 13.55 107 ILE D CA 1
ATOM 9263 C C . ILE D 1 107 ? -4.308 106.544 98.526 1.00 13.24 107 ILE D C 1
ATOM 9264 O O . ILE D 1 107 ? -4.085 107.427 97.695 1.00 12.99 107 ILE D O 1
ATOM 9269 N N . ARG D 1 108 ? -4.997 105.437 98.252 1.00 13.09 108 ARG D N 1
ATOM 9270 C CA . ARG D 1 108 ? -5.448 105.108 96.903 1.00 12.93 108 ARG D CA 1
ATOM 9271 C C . ARG D 1 108 ? -6.906 104.612 96.892 1.00 13.10 108 ARG D C 1
ATOM 9272 O O . ARG D 1 108 ? -7.163 103.430 97.136 1.00 12.72 108 ARG D O 1
ATOM 9280 N N . PRO D 1 109 ? -7.867 105.523 96.627 1.00 13.43 109 PRO D N 1
ATOM 9281 C CA . PRO D 1 109 ? -9.281 105.139 96.612 1.00 13.88 109 PRO D CA 1
ATOM 9282 C C . PRO D 1 109 ? -9.674 104.368 95.350 1.00 14.33 109 PRO D C 1
ATOM 9283 O O . PRO D 1 109 ? -9.152 104.632 94.263 1.00 14.48 109 PRO D O 1
ATOM 9287 N N . VAL D 1 110 ? -10.583 103.414 95.517 1.00 14.90 110 VAL D N 1
ATOM 9288 C CA . VAL D 1 110 ? -11.068 102.571 94.428 1.00 15.57 110 VAL D CA 1
ATOM 9289 C C . VAL D 1 110 ? -12.585 102.707 94.357 1.00 16.08 110 VAL D C 1
ATOM 9290 O O . VAL D 1 110 ? -13.277 102.505 95.359 1.00 16.05 110 VAL D O 1
ATOM 9294 N N . ARG D 1 111 ? -13.099 103.057 93.179 1.00 16.77 111 ARG D N 1
ATOM 9295 C CA . ARG D 1 111 ? -14.526 103.333 93.021 1.00 17.55 111 ARG D CA 1
ATOM 9296 C C . ARG D 1 111 ? -15.048 103.012 91.625 1.00 17.88 111 ARG D C 1
ATOM 9297 O O . ARG D 1 111 ? -14.417 103.350 90.621 1.00 17.81 111 ARG D O 1
ATOM 9305 N N . LEU D 1 112 ? -16.200 102.349 91.580 1.00 18.46 112 LEU D N 1
ATOM 9306 C CA . LEU D 1 112 ? -16.955 102.181 90.345 1.00 19.18 112 LEU D CA 1
ATOM 9307 C C . LEU D 1 112 ? -17.993 103.297 90.257 1.00 19.69 112 LEU D C 1
ATOM 9308 O O . LEU D 1 112 ? -18.890 103.388 91.099 1.00 19.69 112 LEU D O 1
ATOM 9313 N N . PHE D 1 113 ? -17.848 104.152 89.247 1.00 20.55 113 PHE D N 1
ATOM 9314 C CA . PHE D 1 113 ? -18.783 105.250 89.005 1.00 21.46 113 PHE D CA 1
ATOM 9315 C C . PHE D 1 113 ? -19.938 104.790 88.110 1.00 22.07 113 PHE D C 1
ATOM 9316 O O . PHE D 1 113 ? -19.777 103.848 87.333 1.00 22.10 113 PHE D O 1
ATOM 9324 N N . PRO D 1 114 ? -21.113 105.443 88.225 1.00 22.71 114 PRO D N 1
ATOM 9325 C CA . PRO D 1 114 ? -22.180 105.20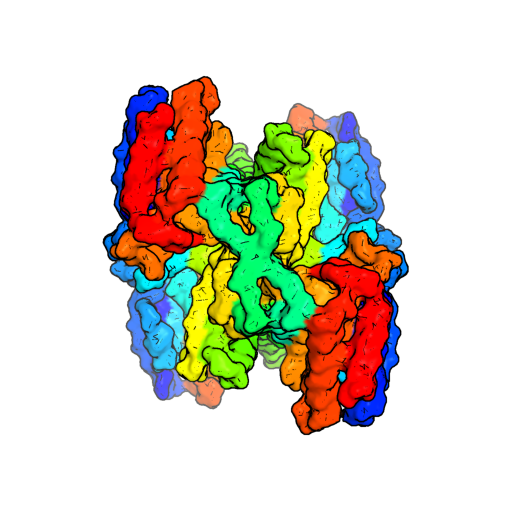1 87.251 1.00 23.17 114 PRO D CA 1
ATOM 9326 C C . PRO D 1 114 ? -21.742 105.568 85.832 1.00 23.75 114 PRO D C 1
ATOM 9327 O O . PRO D 1 114 ? -21.112 106.610 85.625 1.00 23.75 114 PRO D O 1
ATOM 9331 N N . GLY D 1 115 ? -22.061 104.702 84.873 1.00 24.33 115 GLY D N 1
ATOM 9332 C CA . GLY D 1 115 ? -21.733 104.942 83.470 1.00 24.89 115 GLY D CA 1
ATOM 9333 C C . GLY D 1 115 ? -20.447 104.285 83.004 1.00 25.39 115 GLY D C 1
ATOM 9334 O O . GLY D 1 115 ? -20.061 104.430 81.841 1.00 25.52 115 GLY D O 1
ATOM 9335 N N . VAL D 1 116 ? -19.778 103.574 83.912 1.00 25.70 116 VAL D N 1
ATOM 9336 C CA . VAL D 1 116 ? -18.562 102.832 83.580 1.00 25.92 116 VAL D CA 1
ATOM 9337 C C . VAL D 1 116 ? -18.919 101.362 83.366 1.00 25.85 116 VAL D C 1
ATOM 9338 O O . VAL D 1 116 ? -19.611 100.770 84.196 1.00 26.05 116 VAL D O 1
ATOM 9342 N N . PRO D 1 117 ? -18.469 100.773 82.241 1.00 25.74 117 PRO D N 1
ATOM 9343 C CA . PRO D 1 117 ? -18.596 99.324 82.096 1.00 25.50 117 PRO D CA 1
ATOM 9344 C C . PRO D 1 117 ? -17.670 98.598 83.076 1.00 25.22 117 PRO D C 1
ATOM 9345 O O . PRO D 1 117 ? -16.447 98.623 82.918 1.00 25.11 117 PRO D O 1
ATOM 9349 N N . CYS D 1 118 ? -18.264 97.983 84.095 1.00 25.00 118 CYS D N 1
ATOM 9350 C CA . CYS D 1 118 ? -17.514 97.223 85.094 1.00 24.92 118 CYS D CA 1
ATOM 9351 C C . CYS D 1 118 ? -16.873 95.987 84.464 1.00 24.78 118 CYS D C 1
ATOM 9352 O O . CYS D 1 118 ? -17.467 95.343 83.597 1.00 24.55 118 CYS D O 1
ATOM 9355 N N . ALA D 1 119 ? -15.654 95.670 84.895 1.00 24.73 119 ALA D N 1
ATOM 9356 C CA . ALA D 1 119 ? -14.943 94.493 84.399 1.00 24.88 119 ALA D CA 1
ATOM 9357 C C . ALA D 1 119 ? -15.546 93.202 84.940 1.00 25.02 119 ALA D C 1
ATOM 9358 O O . ALA D 1 119 ? -15.403 92.140 84.333 1.00 24.98 119 ALA D O 1
ATOM 9360 N N . LEU D 1 120 ? -16.223 93.310 86.080 1.00 25.39 120 LEU D N 1
ATOM 9361 C CA . LEU D 1 120 ? -16.806 92.160 86.756 1.00 25.99 120 LEU D CA 1
ATOM 9362 C C . LEU D 1 120 ? -18.264 91.966 86.352 1.00 26.82 120 LEU D C 1
ATOM 9363 O O . LEU D 1 120 ? -19.015 92.934 86.212 1.00 26.68 120 LEU D O 1
ATOM 9368 N N . ALA D 1 121 ? -18.652 90.707 86.166 1.00 27.79 121 ALA D N 1
ATOM 9369 C CA . ALA D 1 121 ? -20.013 90.363 85.769 1.00 28.87 121 ALA D CA 1
ATOM 9370 C C . ALA D 1 121 ? -21.001 90.625 86.902 1.00 29.71 121 ALA D C 1
ATOM 9371 O O . ALA D 1 121 ? -20.701 90.368 88.070 1.00 29.75 121 ALA D O 1
ATOM 9373 N N . ASN D 1 122 ? -22.170 91.151 86.537 1.00 30.80 122 ASN D N 1
ATOM 9374 C CA . ASN D 1 122 ? -23.255 91.463 87.477 1.00 31.82 122 ASN D CA 1
ATOM 9375 C C . ASN D 1 122 ? -22.833 92.247 88.726 1.00 32.28 122 ASN D C 1
ATOM 9376 O O . ASN D 1 122 ? -23.109 91.844 89.861 1.00 32.47 122 ASN D O 1
ATOM 9381 N N . ARG D 1 123 ? -22.158 93.368 88.491 1.00 32.81 123 ARG D N 1
ATOM 9382 C CA . ARG D 1 123 ? -21.787 94.299 89.550 1.00 33.18 123 ARG D CA 1
ATOM 9383 C C . ARG D 1 123 ? -22.440 95.657 89.339 1.00 33.30 123 ARG D C 1
ATOM 9384 O O . ARG D 1 123 ? -22.419 96.208 88.233 1.00 33.53 123 ARG D O 1
ATOM 9392 N N . LYS D 1 124 ? -23.020 96.184 90.413 1.00 33.32 124 LYS D N 1
ATOM 9393 C CA . LYS D 1 124 ? -23.709 97.471 90.387 1.00 33.15 124 LYS D CA 1
ATOM 9394 C C . LYS D 1 124 ? -22.926 98.527 91.168 1.00 32.82 124 LYS D C 1
ATOM 9395 O O . LYS D 1 124 ? -22.026 98.191 91.945 1.00 32.82 124 LYS D O 1
ATOM 9401 N N . VAL D 1 125 ? -23.269 99.795 90.947 1.00 32.20 125 VAL D N 1
ATOM 9402 C CA . VAL D 1 125 ? -22.700 100.911 91.705 1.00 31.65 125 VAL D CA 1
ATOM 9403 C C . VAL D 1 125 ? -22.944 100.681 93.198 1.00 30.96 125 VAL D C 1
ATOM 9404 O O . VAL D 1 125 ? -24.073 100.407 93.616 1.00 31.04 125 VAL D O 1
ATOM 9408 N N . GLY D 1 126 ? -21.877 100.778 93.986 1.00 30.15 126 GLY D N 1
ATOM 9409 C CA . GLY D 1 126 ? -21.938 100.510 95.421 1.00 28.92 126 GLY D CA 1
ATOM 9410 C C . GLY D 1 126 ? -21.127 99.292 95.829 1.00 28.07 126 GLY D C 1
ATOM 9411 O O . GLY D 1 126 ? -20.657 99.210 96.964 1.00 27.90 126 GLY D O 1
ATOM 9412 N N . ASP D 1 127 ? -20.965 98.351 94.899 1.00 27.17 127 ASP D N 1
ATOM 9413 C CA . ASP D 1 127 ? -20.207 97.120 95.139 1.00 26.42 127 ASP D CA 1
ATOM 9414 C C . ASP D 1 127 ? -18.695 97.335 95.204 1.00 25.54 127 ASP D C 1
ATOM 9415 O O . ASP D 1 127 ? -17.989 96.582 95.873 1.00 25.50 127 ASP D O 1
ATOM 9420 N N . ILE D 1 128 ? -18.199 98.337 94.485 1.00 24.35 128 ILE D N 1
ATOM 9421 C CA . ILE D 1 128 ? -16.770 98.643 94.491 1.00 23.43 128 ILE D CA 1
ATOM 9422 C C . ILE D 1 128 ? -16.556 100.062 95.012 1.00 22.73 128 ILE D C 1
ATOM 9423 O O . ILE D 1 128 ? -16.678 101.037 94.267 1.00 22.52 128 ILE D O 1
ATOM 9428 N N . ASP D 1 129 ? -16.260 100.157 96.307 1.00 21.85 129 ASP D N 1
ATOM 9429 C CA . ASP D 1 129 ? -16.038 101.431 96.981 1.00 21.16 129 ASP D CA 1
ATOM 9430 C C . ASP D 1 129 ? -15.188 101.207 98.227 1.00 20.18 129 ASP D C 1
ATOM 9431 O O . ASP D 1 129 ? -15.710 100.979 99.324 1.00 20.00 129 ASP D O 1
ATOM 9436 N N . PHE D 1 130 ? -13.872 101.253 98.048 1.00 18.89 130 PHE D N 1
ATOM 9437 C CA . PHE D 1 130 ? -12.947 101.105 99.169 1.00 17.79 130 PHE D CA 1
ATOM 9438 C C . PHE D 1 130 ? -11.693 101.953 98.982 1.00 17.06 130 PHE D C 1
ATOM 9439 O O . PHE D 1 130 ? -11.535 102.619 97.956 1.00 16.87 130 PHE D O 1
ATOM 9447 N N . VAL D 1 131 ? -10.822 101.951 99.988 1.00 16.16 131 VAL D N 1
ATOM 9448 C CA . VAL D 1 131 ? -9.569 102.701 99.922 1.00 15.32 131 VAL D CA 1
ATOM 9449 C C . VAL D 1 131 ? -8.385 101.827 100.334 1.00 14.72 131 VAL D C 1
ATOM 9450 O O . VAL D 1 131 ? -8.422 101.159 101.371 1.00 14.41 131 VAL D O 1
ATOM 9454 N N . VAL D 1 132 ? -7.351 101.823 99.496 1.00 13.99 132 VAL D N 1
ATOM 9455 C CA . VAL D 1 132 ? -6.103 101.136 99.806 1.00 13.56 132 VAL D CA 1
ATOM 9456 C C . VAL D 1 132 ? -5.189 102.093 100.574 1.00 13.29 132 VAL D C 1
ATOM 9457 O O . VAL D 1 132 ? -4.896 103.196 100.107 1.00 13.09 132 VAL D O 1
ATOM 9461 N N . VAL D 1 133 ? -4.771 101.665 101.762 1.00 12.98 133 VAL D N 1
ATOM 9462 C CA . VAL D 1 133 ? -3.827 102.413 102.585 1.00 12.72 133 VAL D CA 1
ATOM 9463 C C . VAL D 1 133 ? -2.492 101.672 102.505 1.00 12.79 133 VAL D C 1
ATOM 9464 O O . VAL D 1 133 ? -2.322 100.604 103.100 1.00 12.81 133 VAL D O 1
ATOM 9468 N N . ARG D 1 134 ? -1.559 102.238 101.746 1.00 12.77 134 ARG D N 1
ATOM 9469 C CA . ARG D 1 134 ? -0.308 101.563 101.410 1.00 12.87 134 ARG D CA 1
ATOM 9470 C C . ARG D 1 134 ? 0.886 102.167 102.147 1.00 13.04 134 ARG D C 1
ATOM 9471 O O . ARG D 1 134 ? 1.107 103.385 102.097 1.00 12.91 134 ARG D O 1
ATOM 9479 N N . GLU D 1 135 ? 1.647 101.307 102.824 1.00 13.08 135 GLU D N 1
ATOM 9480 C CA . GLU D 1 135 ? 2.902 101.705 103.457 1.00 13.37 135 GLU D CA 1
ATOM 9481 C C . GLU D 1 135 ? 3.872 102.141 102.361 1.00 13.32 135 GLU D C 1
ATOM 9482 O O . GLU D 1 135 ? 4.061 101.435 101.367 1.00 13.16 135 GLU D O 1
ATOM 9488 N N . ASN D 1 136 ? 4.488 103.302 102.551 1.00 13.25 136 ASN D N 1
ATOM 9489 C CA . ASN D 1 136 ? 5.156 103.989 101.454 1.00 13.46 136 ASN D CA 1
ATOM 9490 C C . ASN D 1 136 ? 6.659 104.245 101.636 1.00 13.65 136 ASN D C 1
ATOM 9491 O O . ASN D 1 136 ? 7.277 104.866 100.769 1.00 13.82 136 ASN D O 1
ATOM 9496 N N . THR D 1 137 ? 7.247 103.774 102.740 1.00 13.68 137 THR D N 1
ATOM 9497 C CA . THR D 1 137 ? 8.659 104.083 103.049 1.00 14.03 137 THR D CA 1
ATOM 9498 C C . THR D 1 137 ? 9.608 102.892 103.261 1.00 14.38 137 THR D C 1
ATOM 9499 O O . THR D 1 137 ? 10.828 103.063 103.214 1.00 14.22 137 THR D O 1
ATOM 9503 N N . GLU D 1 138 ? 9.065 101.699 103.501 1.00 14.64 138 GLU D N 1
ATOM 9504 C CA . GLU D 1 138 ? 9.908 100.534 103.800 1.00 15.20 138 GLU D CA 1
ATOM 9505 C C . GLU D 1 138 ? 9.385 99.257 103.135 1.00 15.29 138 GLU D C 1
ATOM 9506 O O . GLU D 1 138 ? 8.782 99.315 102.062 1.00 15.38 138 GLU D O 1
ATOM 9512 N N . GLY D 1 139 ? 9.639 98.109 103.757 1.00 15.47 139 GLY D N 1
ATOM 9513 C CA . GLY D 1 139 ? 9.091 96.841 103.288 1.00 15.47 139 GLY D CA 1
ATOM 9514 C C . GLY D 1 139 ? 9.859 96.198 102.150 1.00 15.65 139 GLY D C 1
ATOM 9515 O O . GLY D 1 139 ? 11.091 96.212 102.129 1.00 15.47 139 GLY D O 1
ATOM 9516 N N . GLU D 1 140 ? 9.113 95.638 101.200 1.00 15.71 140 GLU D N 1
ATOM 9517 C CA . GLU D 1 140 ? 9.681 94.816 100.129 1.00 15.99 140 GLU D CA 1
ATOM 9518 C C . GLU D 1 140 ? 10.427 95.630 99.073 1.00 16.22 140 GLU D C 1
ATOM 9519 O O . GLU D 1 140 ? 11.332 95.114 98.409 1.00 16.28 140 GLU D O 1
ATOM 9525 N N . TYR D 1 141 ? 10.045 96.894 98.908 1.00 16.42 141 TYR D N 1
ATOM 9526 C CA . TYR D 1 141 ? 10.731 97.753 97.950 1.00 16.65 141 TYR D CA 1
ATOM 9527 C C . TYR D 1 141 ? 12.040 98.245 98.538 1.00 16.54 141 TYR D C 1
ATOM 9528 O O . TYR D 1 141 ? 12.066 99.076 99.446 1.00 16.32 141 TYR D O 1
ATOM 9537 N N . SER D 1 142 ? 13.129 97.701 98.011 1.00 16.53 142 SER D N 1
ATOM 9538 C CA . SER D 1 142 ? 14.436 97.862 98.622 1.00 16.59 142 SER D CA 1
ATOM 9539 C C . SER D 1 142 ? 15.553 97.806 97.594 1.00 16.54 142 SER D C 1
ATOM 9540 O O . SER D 1 142 ? 15.446 97.119 96.573 1.00 16.65 142 SER D O 1
ATOM 9543 N N . SER D 1 143 ? 16.622 98.543 97.877 1.00 16.35 143 SER D N 1
ATOM 9544 C CA . SER D 1 143 ? 17.846 98.473 97.100 1.00 16.35 143 SER D CA 1
ATOM 9545 C C . SER D 1 143 ? 18.951 97.849 97.952 1.00 16.01 143 SER D C 1
ATOM 9546 O O . SER D 1 143 ? 20.135 97.985 97.643 1.00 16.02 143 SER D O 1
ATOM 9549 N N . LEU D 1 144 ? 18.554 97.167 99.026 1.00 15.56 144 LEU D N 1
ATOM 9550 C CA . LEU D 1 144 ? 19.505 96.520 99.927 1.00 15.44 144 LEU D CA 1
ATOM 9551 C C . LEU D 1 144 ? 19.783 95.081 99.504 1.00 15.03 144 LEU D C 1
ATOM 9552 O O . LEU D 1 144 ? 18.855 94.312 99.223 1.00 14.87 144 LEU D O 1
ATOM 9557 N N . GLY D 1 145 ? 21.065 94.732 99.476 1.00 14.66 145 GLY D N 1
ATOM 9558 C CA . GLY D 1 145 ? 21.518 93.398 99.098 1.00 14.34 145 GLY D CA 1
ATOM 9559 C C . GLY D 1 145 ? 22.587 93.491 98.031 1.00 14.11 145 GLY D C 1
ATOM 9560 O O . GLY D 1 145 ? 23.467 94.352 98.095 1.00 13.80 145 GLY D O 1
ATOM 9561 N N . GLY D 1 146 ? 22.508 92.606 97.042 1.00 14.03 146 GLY D N 1
ATOM 9562 C CA . GLY D 1 146 ? 23.441 92.630 95.922 1.00 14.22 146 GLY D CA 1
ATOM 9563 C C . GLY D 1 146 ? 23.689 91.261 95.324 1.00 14.44 146 GLY D C 1
ATOM 9564 O O . GLY D 1 146 ? 22.925 90.323 95.552 1.00 13.93 146 GLY D O 1
ATOM 9565 N N . ILE D 1 147 ? 24.780 91.154 94.576 1.00 15.00 147 ILE D N 1
ATOM 9566 C CA . ILE D 1 147 ? 25.082 89.954 93.800 1.00 15.87 147 ILE D CA 1
ATOM 9567 C C . ILE D 1 147 ? 26.454 89.380 94.170 1.00 16.25 147 ILE D C 1
ATOM 9568 O O . ILE D 1 147 ? 27.424 90.123 94.335 1.00 15.95 147 ILE D O 1
ATOM 9581 N N . PHE D 1 149 ? 29.303 86.131 93.178 1.00 17.25 149 PHE D N 1
ATOM 9582 C CA . PHE D 1 149 ? 29.769 85.196 92.145 1.00 17.34 149 PHE D CA 1
ATOM 9583 C C . PHE D 1 149 ? 29.167 85.507 90.768 1.00 17.62 149 PHE D C 1
ATOM 9584 O O . PHE D 1 149 ? 28.775 84.602 90.021 1.00 17.22 149 PHE D O 1
ATOM 9592 N N . GLU D 1 150 ? 29.107 86.798 90.449 1.00 17.98 150 GLU D N 1
ATOM 9593 C CA . GLU D 1 150 ? 28.504 87.282 89.210 1.00 19.04 150 GLU D CA 1
ATOM 9594 C C . GLU D 1 150 ? 29.127 86.625 87.978 1.00 18.92 150 GLU D C 1
ATOM 9595 O O . GLU D 1 150 ? 30.337 86.385 87.934 1.00 18.81 150 GLU D O 1
ATOM 9601 N N . ASN D 1 151 ? 28.276 86.322 86.999 1.00 19.22 151 ASN D N 1
ATOM 9602 C CA . ASN D 1 151 ? 28.685 85.753 85.709 1.00 19.53 151 ASN D CA 1
ATOM 9603 C C . ASN D 1 151 ? 29.270 84.337 85.794 1.00 19.45 151 ASN D C 1
ATOM 9604 O O . ASN D 1 151 ? 30.035 83.919 84.920 1.00 19.73 151 ASN D O 1
ATOM 9609 N N . THR D 1 152 ? 28.903 83.607 86.848 1.00 19.27 152 THR D N 1
ATOM 9610 C CA . THR D 1 152 ? 29.277 82.195 87.000 1.00 19.09 152 THR D CA 1
ATOM 9611 C C . THR D 1 152 ? 28.039 81.351 87.309 1.00 18.95 152 THR D C 1
ATOM 9612 O O . THR D 1 152 ? 26.970 81.893 87.595 1.00 18.65 152 THR D O 1
ATOM 9616 N N . GLU D 1 153 ? 28.199 80.028 87.255 1.00 18.77 153 GLU D N 1
ATOM 9617 C CA . GLU D 1 153 ? 27.149 79.064 87.610 1.00 19.08 153 GLU D CA 1
ATOM 9618 C C . GLU D 1 153 ? 26.690 79.231 89.068 1.00 18.14 153 GLU D C 1
ATOM 9619 O O . GLU D 1 153 ? 25.551 78.898 89.414 1.00 17.76 153 GLU D O 1
ATOM 9625 N N . ASN D 1 154 ? 27.584 79.756 89.907 1.00 17.38 154 ASN D N 1
ATOM 9626 C CA . ASN D 1 154 ? 27.338 79.930 91.344 1.00 16.97 154 ASN D CA 1
ATOM 9627 C C . ASN D 1 154 ? 26.646 81.245 91.721 1.00 16.51 154 ASN D C 1
ATOM 9628 O O . ASN D 1 154 ? 26.418 81.517 92.903 1.00 16.17 154 ASN D O 1
ATOM 9633 N N . GLU D 1 155 ? 26.311 82.043 90.710 1.00 15.99 155 GLU D N 1
ATOM 9634 C CA . GLU D 1 155 ? 25.705 83.366 90.889 1.00 15.72 155 GLU D CA 1
ATOM 9635 C C . GLU D 1 155 ? 24.517 83.357 91.858 1.00 15.59 155 GLU D C 1
ATOM 9636 O O . GLU D 1 155 ? 23.572 82.582 91.694 1.00 15.16 155 GLU D O 1
ATOM 9642 N N . ILE D 1 156 ? 24.596 84.215 92.876 1.00 15.66 156 ILE D N 1
ATOM 9643 C CA . ILE D 1 156 ? 23.546 84.376 93.884 1.00 16.17 156 ILE D CA 1
ATOM 9644 C C . ILE D 1 156 ? 23.147 85.850 93.949 1.00 16.16 156 ILE D C 1
ATOM 9645 O O . ILE D 1 156 ? 24.004 86.734 93.870 1.00 15.94 156 ILE D O 1
ATOM 9650 N N . VAL D 1 157 ? 21.850 86.103 94.097 1.00 16.18 157 VAL D N 1
ATOM 9651 C CA . VAL D 1 157 ? 21.342 87.456 94.283 1.00 16.59 157 VAL D CA 1
ATOM 9652 C C . VAL D 1 157 ? 20.537 87.523 95.583 1.00 16.65 157 VAL D C 1
ATOM 9653 O O . VAL D 1 157 ? 19.670 86.683 95.832 1.00 16.37 157 VAL D O 1
ATOM 9657 N N . ILE D 1 158 ? 20.858 88.514 96.410 1.00 16.99 158 ILE D N 1
ATOM 9658 C CA . ILE D 1 158 ? 20.218 88.698 97.711 1.00 17.78 158 ILE D CA 1
ATOM 9659 C C . ILE D 1 158 ? 19.512 90.049 97.765 1.00 18.06 158 ILE D C 1
ATOM 9660 O O . ILE D 1 158 ? 20.075 91.071 97.374 1.00 17.73 158 ILE D O 1
ATOM 9665 N N . GLN D 1 159 ? 18.276 90.031 98.255 1.00 18.75 159 GLN D N 1
ATOM 9666 C CA . GLN D 1 159 ? 17.423 91.208 98.331 1.00 19.77 159 GLN D CA 1
ATOM 9667 C C . GLN D 1 159 ? 16.815 91.275 99.734 1.00 20.03 159 GLN D C 1
ATOM 9668 O O . GLN D 1 159 ? 16.129 90.345 100.164 1.00 20.03 159 GLN D O 1
ATOM 9674 N N . GLU D 1 160 ? 17.083 92.368 100.445 1.00 20.49 160 GLU D N 1
ATOM 9675 C CA . GLU D 1 160 ? 16.625 92.537 101.826 1.00 21.09 160 GLU D CA 1
ATOM 9676 C C . GLU D 1 160 ? 15.315 93.301 101.880 1.00 21.15 160 GLU D C 1
ATOM 9677 O O . GLU D 1 160 ? 15.134 94.275 101.151 1.00 21.39 160 GLU D O 1
ATOM 9683 N N . SER D 1 161 ? 14.408 92.869 102.750 1.00 20.86 161 SER D N 1
ATOM 9684 C CA . SER D 1 161 ? 13.217 93.655 103.052 1.00 20.89 161 SER D CA 1
ATOM 9685 C C . SER D 1 161 ? 13.206 94.026 104.536 1.00 20.50 161 SER D C 1
ATOM 9686 O O . SER D 1 161 ? 13.469 93.181 105.400 1.00 20.43 161 SER D O 1
ATOM 9689 N N . ILE D 1 162 ? 12.925 95.298 104.815 1.00 20.04 162 ILE D N 1
ATOM 9690 C CA . ILE D 1 162 ? 12.998 95.846 106.169 1.00 19.70 162 ILE D CA 1
ATOM 9691 C C . ILE D 1 162 ? 11.639 96.351 106.637 1.00 19.29 162 ILE D C 1
ATOM 9692 O O . ILE D 1 162 ? 10.998 97.164 105.965 1.00 19.02 162 ILE D O 1
ATOM 9697 N N . PHE D 1 163 ? 11.212 95.859 107.796 1.00 18.62 163 PHE D N 1
ATOM 9698 C CA . PHE D 1 163 ? 10.042 96.384 108.483 1.00 18.29 163 PHE D CA 1
ATOM 9699 C C . PHE D 1 163 ? 10.469 96.856 109.872 1.00 17.98 163 PHE D C 1
ATOM 9700 O O . PHE D 1 163 ? 11.235 96.170 110.554 1.00 17.78 163 PHE D O 1
ATOM 9708 N N . THR D 1 164 ? 9.991 98.031 110.276 1.00 17.35 164 THR D N 1
ATOM 9709 C CA . THR D 1 164 ? 10.290 98.576 111.604 1.00 17.03 164 THR D CA 1
ATOM 9710 C C . THR D 1 164 ? 9.005 98.722 112.406 1.00 16.72 164 THR D C 1
ATOM 9711 O O . THR D 1 164 ? 7.928 98.895 111.829 1.00 16.28 164 THR D O 1
ATOM 9715 N N . ARG D 1 165 ? 9.109 98.657 113.733 1.00 16.44 165 ARG D N 1
ATOM 9716 C CA . ARG D 1 165 ? 7.947 98.910 114.585 1.00 16.65 165 ARG D CA 1
ATOM 9717 C C . ARG D 1 165 ? 7.366 100.295 114.302 1.00 16.38 165 ARG D C 1
ATOM 9718 O O . ARG D 1 165 ? 6.152 100.446 114.192 1.00 16.39 165 ARG D O 1
ATOM 9726 N N . ARG D 1 166 ? 8.244 101.287 114.175 1.00 16.26 166 ARG D N 1
ATOM 9727 C CA . ARG D 1 166 ? 7.838 102.663 113.884 1.00 16.43 166 ARG D CA 1
ATOM 9728 C C . ARG D 1 166 ? 7.038 102.766 112.585 1.00 15.93 166 ARG D C 1
ATOM 9729 O O . ARG D 1 166 ? 5.959 103.361 112.562 1.00 15.89 166 ARG D O 1
ATOM 9737 N N . GLY D 1 167 ? 7.568 102.170 111.518 1.00 15.46 167 GLY D N 1
ATOM 9738 C CA . GLY D 1 167 ? 6.945 102.223 110.197 1.00 15.04 167 GLY D CA 1
ATOM 9739 C C . GLY D 1 167 ? 5.655 101.432 110.094 1.00 14.84 167 GLY D C 1
ATOM 9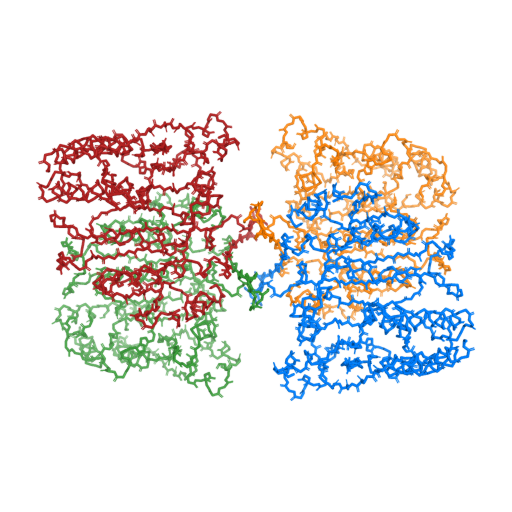740 O O . GLY D 1 167 ? 4.688 101.887 109.476 1.00 14.72 167 GLY D O 1
ATOM 9741 N N . VAL D 1 168 ? 5.639 100.249 110.701 1.00 14.54 168 VAL D N 1
ATOM 9742 C CA . VAL D 1 168 ? 4.456 99.392 110.687 1.00 14.33 168 VAL D CA 1
ATOM 9743 C C . VAL D 1 168 ? 3.320 99.984 111.533 1.00 14.44 168 VAL D C 1
ATOM 9744 O O . VAL D 1 168 ? 2.177 100.044 111.079 1.00 14.18 168 VAL D O 1
ATOM 9748 N N . ASP D 1 169 ? 3.643 100.436 112.745 1.00 14.58 169 ASP D N 1
ATOM 9749 C CA . ASP D 1 169 ? 2.640 101.018 113.646 1.00 14.81 169 ASP D CA 1
ATOM 9750 C C . ASP D 1 169 ? 1.951 102.251 113.065 1.00 14.67 169 ASP D C 1
ATOM 9751 O O . ASP D 1 169 ? 0.732 102.382 113.169 1.00 14.64 169 ASP D O 1
ATOM 9756 N N . ARG D 1 170 ? 2.725 103.143 112.450 1.00 14.56 170 ARG D N 1
ATOM 9757 C CA . ARG D 1 170 ? 2.172 104.403 111.948 1.00 14.52 170 ARG D CA 1
ATOM 9758 C C . ARG D 1 170 ? 1.234 104.235 110.743 1.00 14.31 170 ARG D C 1
ATOM 9759 O O . ARG D 1 170 ? 0.255 104.970 110.629 1.00 14.19 170 ARG D O 1
ATOM 9767 N N . ILE D 1 171 ? 1.521 103.275 109.859 1.00 14.19 171 ILE D N 1
ATOM 9768 C CA . ILE D 1 171 ? 0.610 102.987 108.742 1.00 14.06 171 ILE D CA 1
ATOM 9769 C C . ILE D 1 171 ? -0.669 102.304 109.235 1.00 14.27 171 ILE D C 1
ATOM 9770 O O . ILE D 1 171 ? -1.767 102.613 108.760 1.00 14.20 171 ILE D O 1
ATOM 9775 N N . LEU D 1 172 ? -0.522 101.391 110.195 1.00 14.32 172 LEU D N 1
ATOM 9776 C CA . LEU D 1 172 ? -1.672 100.715 110.797 1.00 14.48 172 LEU D CA 1
ATOM 9777 C C . LEU D 1 172 ? -2.570 101.696 111.539 1.00 14.74 172 LEU D C 1
ATOM 9778 O O . LEU D 1 172 ? -3.795 101.626 111.422 1.00 14.71 172 LEU D O 1
ATOM 9783 N N . LYS D 1 173 ? -1.956 102.611 112.287 1.00 14.94 173 LYS D N 1
ATOM 9784 C CA . LYS D 1 173 ? -2.703 103.635 113.013 1.00 15.44 173 LYS D CA 1
ATOM 9785 C C . LYS D 1 173 ? -3.523 104.510 112.063 1.00 15.38 173 LYS D C 1
ATOM 9786 O O . LYS D 1 173 ? -4.698 104.768 112.325 1.00 15.46 173 LYS D O 1
ATOM 9792 N N . TYR D 1 174 ? -2.906 104.949 110.964 1.00 15.49 174 TYR D N 1
ATOM 9793 C CA . TYR D 1 174 ? -3.603 105.764 109.970 1.00 15.69 174 TYR D CA 1
ATOM 9794 C C . TYR D 1 174 ? -4.801 105.025 109.376 1.00 15.74 174 TYR D C 1
ATOM 9795 O O . TYR D 1 174 ? -5.860 105.621 109.180 1.00 15.56 174 TYR D O 1
ATOM 9804 N N . ALA D 1 175 ? -4.625 103.731 109.100 1.00 15.81 175 ALA D N 1
ATOM 9805 C CA . ALA D 1 175 ? -5.683 102.898 108.524 1.00 16.13 175 ALA D CA 1
ATOM 9806 C C . ALA D 1 175 ? -6.873 102.744 109.466 1.00 16.41 175 ALA D C 1
ATOM 9807 O O . ALA D 1 175 ? -8.023 102.878 109.046 1.00 16.34 175 ALA D O 1
ATOM 9809 N N . PHE D 1 176 ? -6.590 102.470 110.738 1.00 16.92 176 PHE D N 1
ATOM 9810 C CA . PHE D 1 176 ? -7.642 102.330 111.744 1.00 17.56 176 PHE D CA 1
ATOM 9811 C C . PHE D 1 176 ? -8.317 103.662 112.086 1.00 18.23 176 PHE D C 1
ATOM 9812 O O . PHE D 1 176 ? -9.525 103.696 112.320 1.00 18.40 176 PHE D O 1
ATOM 9820 N N . ASP D 1 177 ? -7.540 104.747 112.105 1.00 19.10 177 ASP D N 1
ATOM 9821 C CA . ASP D 1 177 ? -8.085 106.098 112.292 1.00 20.01 177 ASP D CA 1
ATOM 9822 C C . ASP D 1 177 ? -9.028 106.474 111.147 1.00 20.44 177 ASP D C 1
ATOM 9823 O O . ASP D 1 177 ? -10.080 107.074 111.374 1.00 20.25 177 ASP D O 1
ATOM 9828 N N . LEU D 1 178 ? -8.638 106.122 109.922 1.00 21.03 178 LEU D N 1
ATOM 9829 C CA . LEU D 1 178 ? -9.459 106.375 108.737 1.00 21.79 178 LEU D CA 1
ATOM 9830 C C . LEU D 1 178 ? -10.759 105.568 108.769 1.00 22.32 178 LEU D C 1
ATOM 9831 O O . LEU D 1 178 ? -11.825 106.097 108.458 1.00 22.39 178 LEU D O 1
ATOM 9836 N N . ALA D 1 179 ? -10.662 104.296 109.151 1.00 23.14 179 ALA D N 1
ATOM 9837 C CA . ALA D 1 179 ? -11.833 103.422 109.272 1.00 24.10 179 ALA D CA 1
ATOM 9838 C C . ALA D 1 179 ? -12.814 103.932 110.325 1.00 24.86 179 ALA D C 1
ATOM 9839 O O . ALA D 1 179 ? -14.029 103.848 110.140 1.00 24.87 179 ALA D O 1
ATOM 9841 N N . GLU D 1 180 ? -12.269 104.459 111.421 1.00 25.83 180 GLU D N 1
ATOM 9842 C CA . GLU D 1 180 ? -13.044 105.074 112.500 1.00 26.94 180 GLU D CA 1
ATOM 9843 C C . GLU D 1 180 ? -13.916 106.230 111.992 1.00 27.23 180 GLU D C 1
ATOM 9844 O O . GLU D 1 180 ? -15.028 106.437 112.480 1.00 27.36 180 GLU D O 1
ATOM 9850 N N . LYS D 1 181 ? -13.399 106.969 111.012 1.00 27.60 181 LYS D N 1
ATOM 9851 C CA . LYS D 1 181 ? -14.105 108.100 110.409 1.00 28.07 181 LYS D CA 1
ATOM 9852 C C . LYS D 1 181 ? -15.139 107.659 109.372 1.00 28.23 181 LYS D C 1
ATOM 9853 O O . LYS D 1 181 ? -16.077 108.402 109.069 1.00 28.38 181 LYS D O 1
ATOM 9859 N N . ARG D 1 182 ? -14.954 106.459 108.825 1.00 28.25 182 ARG D N 1
ATOM 9860 C CA . ARG D 1 182 ? -15.814 105.948 107.757 1.00 28.30 182 ARG D CA 1
ATOM 9861 C C . ARG D 1 182 ? -17.039 105.215 108.292 1.00 28.35 182 ARG D C 1
ATOM 9862 O O . ARG D 1 182 ? -17.070 104.798 109.448 1.00 28.55 182 ARG D O 1
ATOM 9870 N N . GLU D 1 183 ? -18.039 105.055 107.432 1.00 28.34 183 GLU D N 1
ATOM 9871 C CA . GLU D 1 183 ? -19.349 104.541 107.826 1.00 28.34 183 GLU D CA 1
ATOM 9872 C C . GLU D 1 183 ? -19.351 103.052 108.178 1.00 27.83 183 GLU D C 1
ATOM 9873 O O . GLU D 1 183 ? -20.003 102.641 109.139 1.00 27.95 183 GLU D O 1
ATOM 9879 N N . ARG D 1 184 ? -18.615 102.252 107.410 1.00 27.24 184 ARG D N 1
ATOM 9880 C CA . ARG D 1 184 ? -18.593 100.800 107.604 1.00 26.66 184 ARG D CA 1
ATOM 9881 C C . ARG D 1 184 ? -17.643 100.352 108.719 1.00 26.10 184 ARG D C 1
ATOM 9882 O O . ARG D 1 184 ? -17.779 99.244 109.249 1.00 26.10 184 ARG D O 1
ATOM 9890 N N . LYS D 1 185 ? -16.694 101.221 109.067 1.00 25.35 185 LYS D N 1
ATOM 9891 C CA . LYS D 1 185 ? -15.734 100.986 110.155 1.00 24.70 185 LYS D CA 1
ATOM 9892 C C . LYS D 1 185 ? -15.102 99.594 110.121 1.00 23.98 185 LYS D C 1
ATOM 9893 O O . LYS D 1 185 ? -15.195 98.833 111.088 1.00 23.77 185 LYS D O 1
ATOM 9899 N N . HIS D 1 186 ? -14.468 99.271 108.997 1.00 23.12 186 HIS D N 1
ATOM 9900 C CA . HIS D 1 186 ? -13.809 97.980 108.828 1.00 22.41 186 HIS D CA 1
ATOM 9901 C C . HIS D 1 186 ? -12.433 98.119 108.184 1.00 21.56 186 HIS D C 1
ATOM 9902 O O . HIS D 1 186 ? -12.248 98.915 107.264 1.00 21.35 186 HIS D O 1
ATOM 9909 N N . VAL D 1 187 ? -11.479 97.337 108.683 1.00 20.58 187 VAL D N 1
ATOM 9910 C CA . VAL D 1 187 ? -10.123 97.286 108.134 1.00 19.75 187 VAL D CA 1
ATOM 9911 C C . VAL D 1 187 ? -9.774 95.857 107.720 1.00 19.22 187 VAL D C 1
ATOM 9912 O O . VAL D 1 187 ? -9.902 94.924 108.514 1.00 18.99 187 VAL D O 1
ATOM 9916 N N . THR D 1 188 ? -9.339 95.696 106.474 1.00 18.56 188 THR D N 1
ATOM 9917 C CA . THR D 1 188 ? -8.794 94.429 106.001 1.00 18.16 188 THR D CA 1
ATOM 9918 C C . THR D 1 188 ? -7.280 94.563 105.864 1.00 18.04 188 THR D C 1
ATOM 9919 O O . THR D 1 188 ? -6.789 95.438 105.151 1.00 17.80 188 THR D O 1
ATOM 9923 N N . SER D 1 189 ? -6.551 93.699 106.562 1.00 17.92 189 SER D N 1
ATOM 9924 C CA . SER D 1 189 ? -5.096 93.725 106.544 1.00 18.11 189 SER D CA 1
ATOM 9925 C C . SER D 1 189 ? -4.551 92.699 105.551 1.00 17.97 189 SER D C 1
ATOM 9926 O O . SER D 1 189 ? -4.830 91.505 105.671 1.00 17.84 189 SER D O 1
ATOM 9929 N N . ALA D 1 190 ? -3.786 93.174 104.570 1.00 17.69 190 ALA D N 1
ATOM 9930 C CA . ALA D 1 190 ? -3.149 92.298 103.592 1.00 17.89 190 ALA D CA 1
ATOM 9931 C C . ALA D 1 190 ? -1.909 91.648 104.196 1.00 18.01 190 ALA D C 1
ATOM 9932 O O . ALA D 1 190 ? -1.052 92.332 104.764 1.00 17.71 190 ALA D O 1
ATOM 9934 N N . THR D 1 191 ? -1.820 90.327 104.068 1.00 18.20 191 THR D N 1
ATOM 9935 C CA . THR D 1 191 ? -0.727 89.572 104.676 1.00 18.53 191 THR D CA 1
ATOM 9936 C C . THR D 1 191 ? -0.256 88.396 103.815 1.00 18.66 191 THR D C 1
ATOM 9937 O O . THR D 1 191 ? -0.854 88.090 102.788 1.00 18.30 191 THR D O 1
ATOM 9941 N N . LYS D 1 192 ? 0.848 87.778 104.225 1.00 19.01 192 LYS D N 1
ATOM 9942 C CA . LYS D 1 192 ? 1.274 86.485 103.690 1.00 19.68 192 LYS D CA 1
ATOM 9943 C C . LYS D 1 192 ? 2.107 85.781 104.755 1.00 19.91 192 LYS D C 1
ATOM 9944 O O . LYS D 1 192 ? 3.277 85.454 104.545 1.00 19.89 192 LYS D O 1
ATOM 9950 N N . SER D 1 193 ? 1.478 85.560 105.905 1.00 20.54 193 SER D N 1
ATOM 9951 C CA . SER D 1 193 ? 2.165 85.072 107.098 1.00 21.43 193 SER D CA 1
ATOM 9952 C C . SER D 1 193 ? 2.387 83.563 107.135 1.00 22.01 193 SER D C 1
ATOM 9953 O O . SER D 1 193 ? 2.672 83.004 108.196 1.00 22.17 193 SER D O 1
ATOM 9956 N N . ASN D 1 194 ? 2.253 82.907 105.984 1.00 22.71 194 ASN D N 1
ATOM 9957 C CA . ASN D 1 194 ? 2.692 81.522 105.852 1.00 23.58 194 ASN D CA 1
ATOM 9958 C C . ASN D 1 194 ? 4.003 81.412 105.073 1.00 24.33 194 ASN D C 1
ATOM 9959 O O . ASN D 1 194 ? 4.966 80.826 105.565 1.00 24.55 194 ASN D O 1
ATOM 9964 N N . GLY D 1 195 ? 4.040 82.009 103.882 1.00 25.10 195 GLY D N 1
ATOM 9965 C CA . GLY D 1 195 ? 5.220 81.977 103.015 1.00 26.18 195 GLY D CA 1
ATOM 9966 C C . GLY D 1 195 ? 6.375 82.838 103.493 1.00 27.08 195 GLY D C 1
ATOM 9967 O O . GLY D 1 195 ? 7.526 82.401 103.486 1.00 26.93 195 GLY D O 1
ATOM 9976 N N . ALA D 1 197 ? 8.062 83.971 106.443 1.00 26.15 197 ALA D N 1
ATOM 9977 C CA . ALA D 1 197 ? 8.071 83.443 107.810 1.00 24.63 197 ALA D CA 1
ATOM 9978 C C . ALA D 1 197 ? 8.426 84.443 108.911 1.00 23.58 197 ALA D C 1
ATOM 9979 O O . ALA D 1 197 ? 8.193 84.173 110.091 1.00 23.25 197 ALA D O 1
ATOM 9981 N N . ILE D 1 198 ? 8.987 85.589 108.532 1.00 22.36 198 ILE D N 1
ATOM 9982 C CA . ILE D 1 198 ? 9.466 86.566 109.512 1.00 21.28 198 ILE D CA 1
ATOM 9983 C C . ILE D 1 198 ? 8.718 87.903 109.441 1.00 20.73 198 ILE D C 1
ATOM 9984 O O . ILE D 1 198 ? 8.130 88.336 110.433 1.00 20.33 198 ILE D O 1
ATOM 9989 N N . SER D 1 199 ? 8.731 88.538 108.271 1.00 19.99 199 SER D N 1
ATOM 9990 C CA . SER D 1 199 ? 8.134 89.868 108.104 1.00 19.55 199 SER D CA 1
ATOM 9991 C C . SER D 1 199 ? 6.623 89.894 108.331 1.00 19.30 199 SER D C 1
ATOM 9992 O O . SER D 1 199 ? 6.115 90.767 109.035 1.00 19.10 199 SER D O 1
ATOM 10003 N N . PRO D 1 201 ? 4.378 87.475 109.788 1.00 17.33 201 PRO D N 1
ATOM 10004 C CA . PRO D 1 201 ? 3.891 87.208 111.146 1.00 16.83 201 PRO D CA 1
ATOM 10005 C C . PRO D 1 201 ? 4.094 88.408 112.079 1.00 16.41 201 PRO D C 1
ATOM 10006 O O . PRO D 1 201 ? 3.291 88.627 112.985 1.00 16.17 201 PRO D O 1
ATOM 10010 N N . TYR D 1 202 ? 5.157 89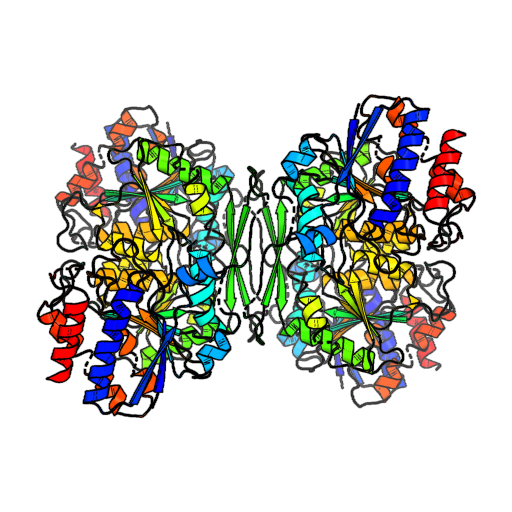.175 111.841 1.00 16.09 202 TYR D N 1
ATOM 10011 C CA . TYR D 1 202 ? 5.398 90.416 112.574 1.00 15.89 202 TYR D CA 1
ATOM 10012 C C . TYR D 1 202 ? 4.332 91.470 112.270 1.00 15.71 202 TYR D C 1
ATOM 10013 O O . TYR D 1 202 ? 3.771 92.072 113.185 1.00 15.62 202 TYR D O 1
ATOM 10022 N N . TRP D 1 203 ? 4.066 91.686 110.982 1.00 15.81 203 TRP D N 1
ATOM 10023 C CA . TRP D 1 203 ? 2.987 92.569 110.533 1.00 15.68 203 TRP D CA 1
ATOM 10024 C C . TRP D 1 203 ? 1.661 92.209 111.209 1.00 15.64 203 TRP D C 1
ATOM 10025 O O . TRP D 1 203 ? 0.960 93.090 111.706 1.00 15.27 203 TRP D O 1
ATOM 10036 N N . ASP D 1 204 ? 1.337 90.914 111.232 1.00 15.77 204 ASP D N 1
ATOM 10037 C CA . ASP D 1 204 ? 0.123 90.415 111.887 1.00 16.06 204 ASP D CA 1
ATOM 10038 C C . ASP D 1 204 ? 0.092 90.730 113.384 1.00 16.10 204 ASP D C 1
ATOM 10039 O O . ASP D 1 204 ? -0.951 91.105 113.923 1.00 16.11 204 ASP D O 1
ATOM 10044 N N . LYS D 1 205 ? 1.239 90.561 114.040 1.00 16.46 205 LYS D N 1
ATOM 10045 C CA . LYS D 1 205 ? 1.393 90.830 115.470 1.00 16.97 205 LYS D CA 1
ATOM 10046 C C . LYS D 1 205 ? 1.130 92.306 115.781 1.00 16.93 205 LYS D C 1
ATOM 10047 O O . LYS D 1 205 ? 0.425 92.628 116.736 1.00 16.80 205 LYS D O 1
ATOM 10053 N N . ARG D 1 206 ? 1.690 93.194 114.963 1.00 17.11 206 ARG D N 1
ATOM 10054 C CA . ARG D 1 206 ? 1.481 94.630 115.135 1.00 17.35 206 ARG D CA 1
ATOM 10055 C C . ARG D 1 206 ? 0.056 95.038 114.768 1.00 17.71 206 ARG D C 1
ATOM 10056 O O . ARG D 1 206 ? -0.493 95.966 115.359 1.00 17.67 206 ARG D O 1
ATOM 10064 N N . THR D 1 207 ? -0.534 94.345 113.794 1.00 18.38 207 THR D N 1
ATOM 10065 C CA . THR D 1 207 ? -1.926 94.577 113.407 1.00 19.24 207 THR D CA 1
ATOM 10066 C C . THR D 1 207 ? -2.865 94.279 114.580 1.00 20.11 207 THR D C 1
ATOM 10067 O O . THR D 1 207 ? -3.741 95.084 114.897 1.00 20.07 207 THR D O 1
ATOM 10071 N N . GLU D 1 208 ? -2.657 93.135 115.230 1.00 21.16 208 GLU D N 1
ATOM 10072 C CA . GLU D 1 208 ? -3.439 92.752 116.408 1.00 22.59 208 GLU D CA 1
ATOM 10073 C C . GLU D 1 208 ? -3.271 93.761 117.551 1.00 22.68 208 GLU D C 1
ATOM 10074 O O . GLU D 1 208 ? -4.244 94.109 118.222 1.00 22.76 208 GLU D O 1
ATOM 10080 N N . ALA D 1 209 ? -2.041 94.231 117.755 1.00 23.24 209 ALA D N 1
ATOM 10081 C CA . ALA D 1 209 ? -1.742 95.233 118.782 1.00 23.85 209 ALA D CA 1
ATOM 10082 C C . ALA D 1 209 ? -2.471 96.554 118.530 1.00 24.34 209 ALA D C 1
ATOM 10083 O O . ALA D 1 209 ? -3.042 97.139 119.454 1.00 24.32 209 ALA D O 1
ATOM 10093 N N . ALA D 1 211 ? -5.168 96.969 116.578 1.00 26.29 211 ALA D N 1
ATOM 10094 C CA . ALA D 1 211 ? -6.607 96.700 116.556 1.00 26.78 211 ALA D CA 1
ATOM 10095 C C . ALA D 1 211 ? -7.266 96.776 117.933 1.00 27.19 211 ALA D C 1
ATOM 10096 O O . ALA D 1 211 ? -8.440 97.130 118.041 1.00 27.36 211 ALA D O 1
ATOM 10098 N N . ALA D 1 212 ? -6.503 96.447 118.974 1.00 27.75 212 ALA D N 1
ATOM 10099 C CA . ALA D 1 212 ? -6.980 96.491 120.359 1.00 28.22 212 ALA D CA 1
ATOM 10100 C C . ALA D 1 212 ? -7.350 97.903 120.827 1.00 28.56 212 ALA D C 1
ATOM 10101 O O . ALA D 1 212 ? -8.134 98.065 121.764 1.00 28.68 212 ALA D O 1
ATOM 10103 N N . HIS D 1 213 ? -6.785 98.915 120.169 1.00 28.84 213 HIS D N 1
ATOM 10104 C CA . HIS D 1 213 ? -7.049 100.315 120.498 1.00 29.18 213 HIS D CA 1
ATOM 10105 C C . HIS D 1 213 ? -8.317 100.854 119.828 1.00 29.15 213 HIS D C 1
ATOM 10106 O O . HIS D 1 213 ? -8.723 101.990 120.086 1.00 29.29 213 HIS D O 1
ATOM 10113 N N . TYR D 1 214 ? -8.936 100.039 118.974 1.00 29.10 214 TYR D N 1
ATOM 10114 C CA . TYR D 1 214 ? -10.106 100.462 118.199 1.00 29.05 214 TYR D CA 1
ATOM 10115 C C . TYR D 1 214 ? -11.272 99.475 118.327 1.00 29.20 214 TYR D C 1
ATOM 10116 O O . TYR D 1 214 ? -11.496 98.658 117.428 1.00 29.21 214 TYR D O 1
ATOM 10125 N N . PRO D 1 215 ? -12.022 99.552 119.446 1.00 29.33 215 PRO D N 1
ATOM 10126 C CA . PRO D 1 215 ? -13.146 98.638 119.688 1.00 29.30 215 PRO D CA 1
ATOM 10127 C C . PRO D 1 215 ? -14.313 98.796 118.704 1.00 29.15 215 PRO D C 1
ATOM 10128 O O . PRO D 1 215 ? -14.999 97.814 118.412 1.00 29.25 215 PRO D O 1
ATOM 10132 N N . HIS D 1 216 ? -14.526 100.011 118.196 1.00 28.99 216 HIS D N 1
ATOM 10133 C CA . HIS D 1 216 ? -15.611 100.275 117.242 1.00 28.69 216 HIS D CA 1
ATOM 10134 C C . HIS D 1 216 ? -15.303 99.777 115.827 1.00 28.08 216 HIS D C 1
ATOM 10135 O O . HIS D 1 216 ? -16.207 99.658 114.999 1.00 28.09 216 HIS D O 1
ATOM 10142 N N . VAL D 1 217 ? -14.031 99.492 115.558 1.00 27.25 217 VAL D N 1
ATOM 10143 C CA . VAL D 1 217 ? -13.590 99.064 114.230 1.00 26.34 217 VAL D CA 1
ATOM 10144 C C . VAL D 1 217 ? -13.367 97.555 114.189 1.00 25.90 217 VAL D C 1
ATOM 10145 O O . VAL D 1 217 ? -12.530 97.022 114.918 1.00 25.81 217 VAL D O 1
ATOM 10149 N N . SER D 1 218 ? -14.134 96.875 113.341 1.00 25.30 218 SER D N 1
ATOM 10150 C CA . SER D 1 218 ? -13.938 95.453 113.096 1.00 24.76 218 SER D CA 1
ATOM 10151 C C . SER D 1 218 ? -12.813 95.271 112.080 1.00 24.37 218 SER D C 1
ATOM 10152 O O . SER D 1 218 ? -12.562 96.154 111.255 1.00 24.17 218 SER D O 1
ATOM 10155 N N . TRP D 1 219 ? -12.128 94.134 112.148 1.00 23.78 219 TRP D N 1
ATOM 10156 C CA . TRP D 1 219 ? -11.006 93.885 111.253 1.00 23.38 219 TRP D CA 1
ATOM 10157 C C . TRP D 1 219 ? -10.822 92.409 110.921 1.00 23.14 219 TRP D C 1
ATOM 10158 O O . TRP D 1 219 ? -11.265 91.529 111.661 1.00 23.03 219 TRP D O 1
ATOM 10169 N N . ASP D 1 220 ? -10.172 92.156 109.790 1.00 22.62 220 ASP D N 1
ATOM 10170 C CA . ASP D 1 220 ? -9.788 90.810 109.392 1.00 22.34 220 ASP D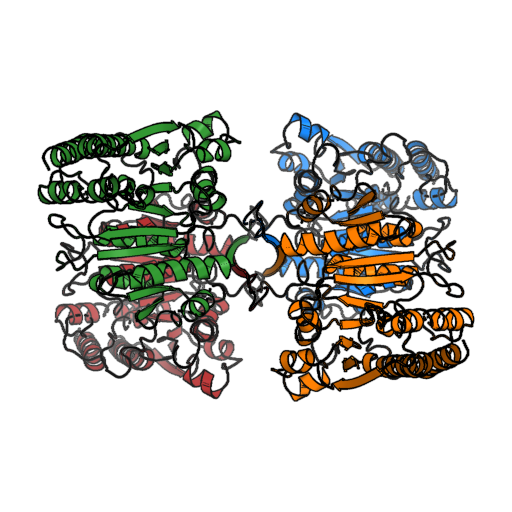 CA 1
ATOM 10171 C C . ASP D 1 220 ? -8.474 90.866 108.626 1.00 21.82 220 ASP D C 1
ATOM 10172 O O . ASP D 1 220 ? -8.107 91.911 108.076 1.00 21.59 220 ASP D O 1
ATOM 10177 N N . LYS D 1 221 ? -7.760 89.747 108.611 1.00 21.14 221 LYS D N 1
ATOM 10178 C CA . LYS D 1 221 ? -6.549 89.635 107.811 1.00 20.90 221 LYS D CA 1
ATOM 10179 C C . LYS D 1 221 ? -6.744 88.590 106.719 1.00 20.24 221 LYS D C 1
ATOM 10180 O O . LYS D 1 221 ? -7.439 87.589 106.918 1.00 20.09 221 LYS D O 1
ATOM 10186 N N . GLN D 1 222 ? -6.147 88.841 105.561 1.00 19.45 222 GLN D N 1
ATOM 10187 C CA . GLN D 1 222 ? -6.275 87.941 104.424 1.00 19.09 222 GLN D CA 1
ATOM 10188 C C . GLN D 1 222 ? -4.935 87.766 103.734 1.00 18.28 222 GLN D C 1
ATOM 10189 O O . GLN D 1 222 ? -4.229 88.748 103.477 1.00 18.07 222 GLN D O 1
ATOM 10195 N N . HIS D 1 223 ? -4.584 86.513 103.442 1.00 17.45 223 HIS D N 1
ATOM 10196 C CA . HIS D 1 223 ? -3.391 86.219 102.650 1.00 16.89 223 HIS D CA 1
ATOM 10197 C C . HIS D 1 223 ? -3.531 86.864 101.277 1.00 16.30 223 HIS D C 1
ATOM 10198 O O . HIS D 1 223 ? -4.627 86.903 100.714 1.00 16.00 223 HIS D O 1
ATOM 10205 N N . ILE D 1 224 ? -2.421 87.379 100.756 1.00 15.69 224 ILE D N 1
ATOM 10206 C CA . ILE D 1 224 ? -2.436 88.202 99.543 1.00 15.19 224 ILE D CA 1
ATOM 10207 C C . ILE D 1 224 ? -3.029 87.501 98.311 1.00 15.03 224 ILE D C 1
ATOM 10208 O O . ILE D 1 224 ? -3.752 88.125 97.533 1.00 14.87 224 ILE D O 1
ATOM 10213 N N . ASP D 1 225 ? -2.743 86.209 98.152 1.00 14.86 225 ASP D N 1
ATOM 10214 C CA . ASP D 1 225 ? -3.290 85.440 97.028 1.00 14.85 225 ASP D CA 1
ATOM 10215 C C . ASP D 1 225 ? -4.825 85.444 97.020 1.00 14.87 225 ASP D C 1
ATOM 10216 O O . ASP D 1 225 ? -5.440 85.819 96.018 1.00 14.88 225 ASP D O 1
ATOM 10221 N N . ILE D 1 226 ? -5.436 85.076 98.145 1.00 14.85 226 ILE D N 1
ATOM 10222 C CA . ILE D 1 226 ? -6.896 85.018 98.235 1.00 14.90 226 ILE D CA 1
ATOM 10223 C C . ILE D 1 226 ? -7.549 86.406 98.301 1.00 15.00 226 ILE D C 1
ATOM 10224 O O . ILE D 1 226 ? -8.689 86.578 97.865 1.00 14.87 226 ILE D O 1
ATOM 10229 N N . LEU D 1 227 ? -6.821 87.391 98.829 1.00 14.95 227 LEU D N 1
ATOM 10230 C CA . LEU D 1 227 ? -7.312 88.768 98.860 1.00 15.02 227 LEU D CA 1
ATOM 10231 C C . LEU D 1 227 ? -7.521 89.267 97.432 1.00 15.04 227 LEU D C 1
ATOM 10232 O O . LEU D 1 227 ? -8.557 89.855 97.121 1.00 14.97 227 LEU D O 1
ATOM 10237 N N . CYS D 1 228 ? -6.544 89.002 96.568 1.00 15.14 228 CYS D N 1
ATOM 10238 C CA . CYS D 1 228 ? -6.657 89.326 95.148 1.00 15.59 228 CYS D CA 1
ATOM 10239 C C . CYS D 1 228 ? -7.878 88.659 94.516 1.00 15.70 228 CYS D C 1
ATOM 10240 O O . CYS D 1 228 ? -8.621 89.294 93.761 1.00 15.67 228 CYS D O 1
ATOM 10243 N N . ALA D 1 229 ? -8.084 87.385 94.852 1.00 15.78 229 ALA D N 1
ATOM 10244 C CA . ALA D 1 229 ? -9.255 86.625 94.415 1.00 15.98 229 ALA D CA 1
ATOM 10245 C C . ALA D 1 229 ? -10.573 87.263 94.860 1.00 16.15 229 ALA D C 1
ATOM 10246 O O . ALA D 1 229 ? -11.535 87.315 94.086 1.00 16.25 229 ALA D O 1
ATOM 10248 N N . ARG D 1 230 ? -10.605 87.749 96.100 1.00 16.33 230 ARG D N 1
ATOM 10249 C CA . ARG D 1 230 ? -11.802 88.375 96.670 1.00 16.70 230 ARG D CA 1
ATOM 10250 C C . ARG D 1 230 ? -12.102 89.761 96.101 1.00 16.65 230 ARG D C 1
ATOM 10251 O O . ARG D 1 230 ? -13.250 90.193 96.119 1.00 16.64 230 ARG D O 1
ATOM 10259 N N . PHE D 1 231 ? -11.076 90.457 95.610 1.00 16.72 231 PHE D N 1
ATOM 10260 C CA . PHE D 1 231 ? -11.281 91.698 94.857 1.00 16.88 231 PHE D CA 1
ATOM 10261 C C . PHE D 1 231 ? -12.145 91.437 93.617 1.00 17.13 231 PHE D C 1
ATOM 10262 O O . PHE D 1 231 ? -13.001 92.251 93.261 1.00 17.06 231 PHE D O 1
ATOM 10270 N N . VAL D 1 232 ? -11.920 90.288 92.982 1.00 17.35 232 VAL D N 1
ATOM 10271 C CA . VAL D 1 232 ? -12.656 89.883 91.781 1.00 17.90 232 VAL D CA 1
ATOM 10272 C C . VAL D 1 232 ? -14.032 89.295 92.114 1.00 18.23 232 VAL D C 1
ATOM 10273 O O . VAL D 1 232 ? -15.026 89.614 91.452 1.00 18.21 232 VAL D O 1
ATOM 10277 N N . LEU D 1 233 ? -14.087 88.456 93.146 1.00 18.66 233 LEU D N 1
ATOM 10278 C CA . LEU D 1 233 ? -15.299 87.693 93.460 1.00 19.24 233 LEU D CA 1
ATOM 10279 C C . LEU D 1 233 ? -16.223 88.322 94.505 1.00 19.51 233 LEU D C 1
ATOM 10280 O O . LEU D 1 233 ? -17.439 88.133 94.445 1.00 19.67 233 LEU D O 1
ATOM 10285 N N . GLN D 1 234 ? -15.655 89.057 95.459 1.00 19.91 234 GLN D N 1
ATOM 10286 C CA . GLN D 1 234 ? -16.440 89.660 96.544 1.00 20.43 234 GLN D CA 1
ATOM 10287 C C . GLN D 1 234 ? -16.013 91.103 96.861 1.00 20.19 234 GLN D C 1
ATOM 10288 O O . GLN D 1 234 ? -15.728 91.415 98.021 1.00 20.02 234 GLN D O 1
ATOM 10294 N N . PRO D 1 235 ? -15.987 91.997 95.847 1.00 20.25 235 PRO D N 1
ATOM 10295 C CA . PRO D 1 235 ? -15.428 93.338 96.084 1.00 20.31 235 PRO D CA 1
ATOM 10296 C C . PRO D 1 235 ? -16.197 94.160 97.124 1.00 20.56 235 PRO D C 1
ATOM 10297 O O . PRO D 1 235 ? -15.630 95.073 97.728 1.00 20.43 235 PRO D O 1
ATOM 10301 N N . GLU D 1 236 ? -17.465 93.812 97.339 1.00 20.78 236 GLU D N 1
ATOM 10302 C CA . GLU D 1 236 ? -18.361 94.554 98.230 1.00 21.24 236 GLU D CA 1
ATOM 10303 C C . GLU D 1 236 ? -18.001 94.472 99.718 1.00 21.19 236 GLU D C 1
ATOM 10304 O O . GLU D 1 236 ? -18.506 95.251 100.525 1.00 21.22 236 GLU D O 1
ATOM 10310 N N . ARG D 1 237 ? -17.129 93.533 100.072 1.00 21.17 237 ARG D N 1
ATOM 10311 C CA . ARG D 1 237 ? -16.773 93.297 101.470 1.00 21.36 237 ARG D CA 1
ATOM 10312 C C . ARG D 1 237 ? -15.700 94.243 102.016 1.00 20.82 237 ARG D C 1
ATOM 10313 O O . ARG D 1 237 ? -15.437 94.252 103.219 1.00 20.80 237 ARG D O 1
ATOM 10321 N N . PHE D 1 238 ? -15.097 95.047 101.142 1.00 20.13 238 PHE D N 1
ATOM 10322 C CA . PHE D 1 238 ? -13.959 95.883 101.533 1.00 19.60 238 PHE D CA 1
ATOM 10323 C C . PHE D 1 238 ? -14.311 97.352 101.737 1.00 19.16 238 PHE D C 1
ATOM 10324 O O . PHE D 1 238 ? -15.102 97.923 100.983 1.00 19.16 238 PHE D O 1
ATOM 10332 N N . ASP D 1 239 ? -13.719 97.947 102.772 1.00 18.58 239 ASP D N 1
ATOM 10333 C CA . ASP D 1 239 ? -13.847 99.378 103.042 1.00 17.90 239 ASP D CA 1
ATOM 10334 C C . ASP D 1 239 ? -12.461 100.018 103.122 1.00 17.04 239 ASP D C 1
ATOM 10335 O O . ASP D 1 239 ? -12.099 100.832 102.274 1.00 16.77 239 ASP D O 1
ATOM 10340 N N . VAL D 1 240 ? -11.696 99.653 104.146 1.00 15.85 240 VAL D N 1
ATOM 10341 C CA . VAL D 1 240 ? -10.306 100.086 104.264 1.00 15.07 240 VAL D CA 1
ATOM 10342 C C . VAL D 1 240 ? -9.405 98.862 104.168 1.00 14.56 240 VAL D C 1
ATOM 10343 O O . VAL D 1 240 ? -9.589 97.893 104.905 1.00 14.42 240 VAL D O 1
ATOM 10347 N N . VAL D 1 241 ? -8.448 98.908 103.245 1.00 13.90 241 VAL D N 1
ATOM 10348 C CA . VAL D 1 241 ? -7.487 97.827 103.067 1.00 13.45 241 VAL D CA 1
ATOM 10349 C C . VAL D 1 241 ? -6.084 98.359 103.346 1.00 13.19 241 VAL D C 1
ATOM 10350 O O . VAL D 1 241 ? -5.577 99.205 102.607 1.00 13.19 241 VAL D O 1
ATOM 10354 N N . VAL D 1 242 ? -5.468 97.874 104.419 1.00 12.66 242 VAL D N 1
ATOM 10355 C CA . VAL D 1 242 ? -4.105 98.288 104.758 1.00 12.24 242 VAL D CA 1
ATOM 10356 C C . VAL D 1 242 ? -3.101 97.225 104.307 1.00 12.24 242 VAL D C 1
ATOM 10357 O O . VAL D 1 242 ? -3.325 96.024 104.506 1.00 11.91 242 VAL D O 1
ATOM 10361 N N . ALA D 1 243 ? -2.014 97.673 103.679 1.00 11.99 244 ALA D N 1
ATOM 10362 C CA . ALA D 1 243 ? -1.040 96.768 103.077 1.00 12.21 244 ALA D CA 1
ATOM 10363 C C . ALA D 1 243 ? 0.373 97.342 103.063 1.00 12.47 244 ALA D C 1
ATOM 10364 O O . ALA D 1 243 ? 0.563 98.561 103.142 1.00 12.46 244 ALA D O 1
ATOM 10366 N N . SER D 1 244 ? 1.353 96.448 102.948 1.00 12.60 245 SER D N 1
ATOM 10367 C CA . SER D 1 244 ? 2.762 96.811 102.812 1.00 12.88 245 SER D CA 1
ATOM 10368 C C . SER D 1 244 ? 3.024 97.491 101.467 1.00 12.61 245 SER D C 1
ATOM 10369 O O . SER D 1 244 ? 2.121 97.601 100.634 1.00 12.53 245 SER D O 1
ATOM 10372 N N . ASN D 1 245 ? 4.268 97.923 101.261 1.00 12.45 246 ASN D N 1
ATOM 10373 C CA . ASN D 1 245 ? 4.676 98.615 100.038 1.00 12.58 246 ASN D CA 1
ATOM 10374 C C . ASN D 1 245 ? 4.310 97.851 98.760 1.00 12.58 246 ASN D C 1
ATOM 10375 O O . ASN D 1 245 ? 3.659 98.399 97.866 1.00 12.37 246 ASN D O 1
ATOM 10380 N N . LEU D 1 246 ? 4.712 96.584 98.693 1.00 12.41 247 LEU D N 1
ATOM 10381 C CA . LEU D 1 246 ? 4.454 95.754 97.517 1.00 12.52 247 LEU D CA 1
ATOM 10382 C C . LEU D 1 246 ? 2.982 95.364 97.376 1.00 12.52 247 LEU D C 1
ATOM 10383 O O . LEU D 1 246 ? 2.402 95.490 96.293 1.00 12.49 247 LEU D O 1
ATOM 10388 N N . PHE D 1 247 ? 2.381 94.885 98.462 1.00 12.44 248 PHE D N 1
ATOM 10389 C CA . PHE D 1 247 ? 1.009 94.388 98.395 1.00 12.62 248 PHE D CA 1
ATOM 10390 C C . PHE D 1 247 ? 0.019 95.510 98.073 1.00 12.65 248 PHE D C 1
ATOM 10391 O O . PHE D 1 247 ? -0.933 95.302 97.322 1.00 12.46 248 PHE D O 1
ATOM 10399 N N . GLY D 1 248 ? 0.270 96.697 98.623 1.00 12.48 249 GLY D N 1
ATOM 10400 C CA . GLY D 1 248 ? -0.536 97.883 98.331 1.00 12.79 249 GLY D CA 1
ATOM 10401 C C . GLY D 1 248 ? -0.414 98.317 96.884 1.00 12.82 249 GLY D C 1
ATOM 10402 O O . GLY D 1 248 ? -1.379 98.799 96.293 1.00 13.04 249 GLY D O 1
ATOM 10403 N N . ASP D 1 249 ? 0.779 98.142 96.320 1.00 12.96 250 ASP D N 1
ATOM 10404 C CA . ASP D 1 249 ? 1.040 98.425 94.911 1.00 13.22 250 ASP D CA 1
ATOM 10405 C C . ASP D 1 249 ? 0.162 97.536 94.013 1.00 13.15 250 ASP D C 1
ATOM 10406 O O . ASP D 1 249 ? -0.551 98.038 93.137 1.00 12.88 250 ASP D O 1
ATOM 10411 N N . ILE D 1 250 ? 0.203 96.226 94.256 1.00 13.00 251 ILE D N 1
ATOM 10412 C CA . ILE D 1 250 ? -0.576 95.251 93.483 1.00 12.97 251 ILE D CA 1
ATOM 10413 C C . ILE D 1 250 ? -2.083 95.509 93.581 1.00 12.93 251 ILE D C 1
ATOM 10414 O O . ILE D 1 250 ? -2.776 95.553 92.561 1.00 13.13 251 ILE D O 1
ATOM 10419 N N . LEU D 1 251 ? -2.576 95.689 94.804 1.00 12.63 252 LEU D N 1
ATOM 10420 C CA . LEU D 1 251 ? -4.008 95.877 95.054 1.00 12.62 252 LEU D CA 1
ATOM 10421 C C . LEU D 1 251 ? -4.577 97.166 94.456 1.00 12.58 252 LEU D C 1
ATOM 10422 O O . LEU D 1 251 ? -5.752 97.218 94.098 1.00 12.54 252 LEU D O 1
ATOM 10427 N N . SER D 1 252 ? -3.741 98.195 94.344 1.00 12.52 253 SER D N 1
ATOM 10428 C CA . SER D 1 252 ? -4.181 99.485 93.811 1.00 12.55 253 SER D CA 1
ATOM 10429 C C . SER D 1 252 ? -4.151 99.568 92.282 1.00 12.51 253 SER D C 1
ATOM 10430 O O . SER D 1 252 ? -4.566 100.578 91.713 1.00 12.59 253 SER D O 1
ATOM 10433 N N . ASP D 1 253 ? -3.648 98.520 91.626 1.00 12.49 254 ASP D N 1
ATOM 10434 C CA . ASP D 1 253 ? -3.860 98.331 90.188 1.00 12.57 254 ASP D CA 1
ATOM 10435 C C . ASP D 1 253 ? -5.026 97.374 89.943 1.00 12.61 254 ASP D C 1
ATOM 10436 O O . ASP D 1 253 ? -5.839 97.590 89.041 1.00 12.51 254 ASP D O 1
ATOM 10441 N N . LEU D 1 254 ? -5.100 96.321 90.756 1.00 12.64 255 LEU D N 1
ATOM 10442 C CA . LEU D 1 254 ? -6.153 95.308 90.633 1.00 12.82 255 LEU D CA 1
ATOM 10443 C C . LEU D 1 254 ? -7.546 95.858 90.932 1.00 12.78 255 LEU D C 1
ATOM 10444 O O . LEU D 1 254 ? -8.490 95.603 90.182 1.00 12.96 255 LEU D O 1
ATOM 10449 N N . GLY D 1 255 ? -7.669 96.598 92.032 1.00 12.65 256 GLY D N 1
ATOM 10450 C CA . GLY D 1 255 ? -8.935 97.218 92.421 1.00 12.81 256 GLY D CA 1
ATOM 10451 C C . GLY D 1 255 ? -9.567 98.057 91.321 1.00 12.95 256 GLY D C 1
ATOM 10452 O O . GLY D 1 255 ? -10.685 97.773 90.896 1.00 13.35 256 GLY D O 1
ATOM 10453 N N . PRO D 1 256 ? -8.876 99.123 90.878 1.00 13.07 257 PRO D N 1
ATOM 10454 C CA . PRO D 1 256 ? -9.342 99.949 89.755 1.00 13.16 257 PRO D CA 1
ATOM 10455 C C . PRO D 1 256 ? -9.629 99.159 88.473 1.00 13.34 257 PRO D C 1
ATOM 10456 O O . PRO D 1 256 ? -10.570 99.495 87.751 1.00 13.15 257 PRO D O 1
ATOM 10460 N N . ALA D 1 257 ? -8.835 98.123 88.201 1.00 13.72 258 ALA D N 1
ATOM 10461 C CA . ALA D 1 257 ? -9.091 97.234 87.063 1.00 14.40 258 ALA D CA 1
ATOM 10462 C C . ALA D 1 257 ? -10.459 96.554 87.167 1.00 14.82 258 ALA D C 1
ATOM 10463 O O . ALA D 1 257 ? -11.178 96.445 86.173 1.00 14.75 258 ALA D O 1
ATOM 10465 N N . CYS D 1 258 ? -10.808 96.097 88.369 1.00 15.42 259 CYS D N 1
ATOM 10466 C CA . CYS D 1 258 ? -12.117 95.492 88.613 1.00 16.09 259 CYS D CA 1
ATOM 10467 C C . CYS D 1 258 ? -13.232 96.499 88.343 1.00 16.40 259 CYS D C 1
ATOM 10468 O O . CYS D 1 258 ? -14.288 96.137 87.822 1.00 16.78 259 CYS D O 1
ATOM 10471 N N . ALA D 1 259 ? -12.978 97.763 88.676 1.00 16.51 260 ALA D N 1
ATOM 10472 C CA . ALA D 1 259 ? -13.929 98.843 88.413 1.00 16.85 260 ALA D CA 1
ATOM 10473 C C . ALA D 1 259 ? -13.950 99.292 86.945 1.00 17.07 260 ALA D C 1
ATOM 10474 O O . ALA D 1 259 ? -14.807 100.092 86.554 1.00 17.79 260 ALA D O 1
ATOM 10476 N N . GLY D 1 260 ? -13.014 98.793 86.137 1.00 16.85 261 GLY D N 1
ATOM 10477 C CA . GLY D 1 260 ? -13.051 99.035 84.692 1.00 16.68 261 GLY D CA 1
ATOM 10478 C C . GLY D 1 260 ? -11.800 99.562 84.007 1.00 16.49 261 GLY D C 1
ATOM 10479 O O . GLY D 1 260 ? -11.626 99.349 82.808 1.00 16.49 261 GLY D O 1
ATOM 10480 N N . THR D 1 261 ? -10.936 100.251 84.756 1.00 16.31 262 THR D N 1
ATOM 10481 C CA . THR D 1 261 ? -9.718 100.869 84.201 1.00 16.12 262 THR D CA 1
ATOM 10482 C C . THR D 1 261 ? -8.786 101.384 85.301 1.00 16.04 262 THR D C 1
ATOM 10483 O O . THR D 1 261 ? -9.248 101.785 86.369 1.00 16.17 262 THR D O 1
ATOM 10487 N N . ILE D 1 262 ? -7.481 101.384 85.040 1.00 15.93 263 ILE D N 1
ATOM 10488 C CA . ILE D 1 262 ? -6.536 102.018 85.973 1.00 16.08 263 ILE D CA 1
ATOM 10489 C C . ILE D 1 262 ? -6.396 103.519 85.684 1.00 15.54 263 ILE D C 1
ATOM 10490 O O . ILE D 1 262 ? -5.733 104.247 86.427 1.00 15.55 263 ILE D O 1
ATOM 10495 N N . GLY D 1 263 ? -7.047 103.974 84.613 1.00 14.96 264 GLY D N 1
ATOM 10496 C CA . GLY D 1 263 ? -6.931 105.356 84.150 1.00 14.36 264 GLY D CA 1
ATOM 10497 C C . GLY D 1 263 ? -7.565 106.427 85.025 1.00 13.86 264 GLY D C 1
ATOM 10498 O O . GLY D 1 263 ? -7.370 107.616 84.776 1.00 13.85 264 GLY D O 1
ATOM 10499 N N . ILE D 1 264 ? -8.322 106.020 86.043 1.00 13.56 265 ILE D N 1
ATOM 10500 C CA . ILE D 1 264 ? -8.993 106.983 86.932 1.00 13.52 265 ILE D CA 1
ATOM 10501 C C . ILE D 1 264 ? -8.430 107.028 88.362 1.00 13.09 265 ILE D C 1
ATOM 10502 O O . ILE D 1 264 ? -8.780 107.921 89.139 1.00 12.95 265 ILE D O 1
ATOM 10507 N N . ALA D 1 265 ? -7.554 106.079 88.692 1.00 12.47 266 ALA D N 1
ATOM 10508 C CA . ALA D 1 265 ? -7.105 105.866 90.071 1.00 12.06 266 ALA D CA 1
ATOM 10509 C C . ALA D 1 265 ? -6.075 106.896 90.550 1.00 11.75 266 ALA D C 1
ATOM 10510 O O . ALA D 1 265 ? -4.968 106.960 90.016 1.00 11.38 266 ALA D O 1
ATOM 10512 N N . PRO D 1 266 ? -6.445 107.706 91.560 1.00 11.73 267 PRO D N 1
ATOM 10513 C CA . PRO D 1 266 ? -5.543 108.708 92.106 1.00 11.77 267 PRO D CA 1
ATOM 10514 C C . PRO D 1 266 ? -4.731 108.178 93.286 1.00 11.99 267 PRO D C 1
ATOM 10515 O O . PRO D 1 266 ? -5.048 107.122 93.839 1.00 11.76 267 PRO D O 1
ATOM 10519 N N . SER D 1 267 ? -3.696 108.915 93.675 1.00 12.31 268 SER D N 1
ATOM 10520 C CA . SER D 1 267 ? -2.959 108.579 94.882 1.00 12.79 268 SER D CA 1
ATOM 10521 C C . SER D 1 267 ? -2.434 109.814 95.593 1.00 12.73 268 SER D C 1
ATOM 10522 O O . SER D 1 267 ? -2.023 110.792 94.959 1.00 13.13 268 SER D O 1
ATOM 10525 N N . ALA D 1 268 ? -2.481 109.765 96.917 1.00 12.41 269 ALA D N 1
ATOM 10526 C CA . ALA D 1 268 ? -1.933 110.809 97.760 1.00 11.93 269 ALA D CA 1
ATOM 10527 C C . ALA D 1 268 ? -0.785 110.209 98.564 1.00 11.63 269 ALA D C 1
ATOM 10528 O O . ALA D 1 268 ? -0.991 109.279 99.345 1.00 11.50 269 ALA D O 1
ATOM 10530 N N . ASN D 1 269 ? 0.422 110.719 98.328 1.00 11.19 270 ASN D N 1
ATOM 10531 C CA . ASN D 1 269 ? 1.603 110.349 99.103 1.00 11.13 270 ASN D CA 1
ATOM 10532 C C . ASN D 1 269 ? 1.753 111.363 100.233 1.00 10.99 270 ASN D C 1
ATOM 10533 O O . ASN D 1 269 ? 2.341 112.437 100.045 1.00 10.61 270 ASN D O 1
ATOM 10538 N N . LEU D 1 270 ? 1.217 111.017 101.400 1.00 10.71 271 LEU D N 1
ATOM 10539 C CA . LEU D 1 270 ? 1.059 111.980 102.483 1.00 11.07 271 LEU D CA 1
ATOM 10540 C C . LEU D 1 270 ? 2.121 111.900 103.572 1.00 11.28 271 LEU D C 1
ATOM 10541 O O . LEU D 1 270 ? 2.460 110.817 104.050 1.00 10.94 271 LEU D O 1
ATOM 10546 N N . ASN D 1 271 ? 2.629 113.069 103.950 1.00 11.66 272 ASN D N 1
ATOM 10547 C CA . ASN D 1 271 ? 3.291 113.265 105.230 1.00 12.35 272 ASN D CA 1
ATOM 10548 C C . ASN D 1 271 ? 2.263 113.960 106.132 1.00 12.67 272 ASN D C 1
ATOM 10549 O O . ASN D 1 271 ? 2.138 115.184 106.099 1.00 12.84 272 ASN D O 1
ATOM 10554 N N . PRO D 1 272 ? 1.498 113.175 106.916 1.00 13.14 273 PRO D N 1
ATOM 10555 C CA . PRO D 1 272 ? 0.350 113.689 107.674 1.00 13.62 273 PRO D CA 1
ATOM 10556 C C . PRO D 1 272 ? 0.705 114.762 108.710 1.00 14.09 273 PRO D C 1
ATOM 10557 O O . PRO D 1 272 ? -0.125 115.618 109.014 1.00 13.94 273 PRO D O 1
ATOM 10561 N N . GLU D 1 273 ? 1.929 114.716 109.230 1.00 14.45 274 GLU D N 1
ATOM 10562 C CA . GLU D 1 273 ? 2.398 115.701 110.211 1.00 15.16 274 GLU D CA 1
ATOM 10563 C C . GLU D 1 273 ? 2.692 117.064 109.571 1.00 15.11 274 GLU D C 1
ATOM 10564 O O . GLU D 1 273 ? 2.851 118.068 110.277 1.00 15.09 274 GLU D O 1
ATOM 10570 N N . ARG D 1 274 ? 2.763 117.085 108.237 1.00 14.92 275 ARG D N 1
ATOM 10571 C CA . ARG D 1 274 ? 3.025 118.304 107.454 1.00 15.02 275 ARG D CA 1
ATOM 10572 C C . ARG D 1 274 ? 4.400 118.917 107.749 1.00 14.78 275 ARG D C 1
ATOM 10573 O O . ARG D 1 274 ? 4.571 120.140 107.721 1.00 14.64 275 ARG D O 1
ATOM 10581 N N . ASN D 1 275 ? 5.374 118.053 108.024 1.00 14.49 276 ASN D N 1
ATOM 10582 C CA . ASN D 1 275 ? 6.767 118.464 108.184 1.00 14.43 276 ASN D CA 1
ATOM 10583 C C . ASN D 1 275 ? 7.459 118.649 106.835 1.00 14.13 276 ASN D C 1
ATOM 10584 O O . ASN D 1 275 ? 8.418 119.418 106.718 1.00 14.27 276 ASN D O 1
ATOM 10589 N N . PHE D 1 276 ? 6.966 117.923 105.832 1.00 13.44 277 PHE D N 1
ATOM 10590 C CA . PHE D 1 276 ? 7.428 118.023 104.451 1.00 13.04 277 PHE D CA 1
ATOM 10591 C C . PHE D 1 276 ? 6.207 118.115 103.533 1.00 12.66 277 PHE D C 1
ATOM 10592 O O . PHE D 1 276 ? 5.106 117.714 103.931 1.00 12.55 277 PHE D O 1
ATOM 10600 N N . PRO D 1 277 ? 6.389 118.640 102.304 1.00 12.19 278 PRO D N 1
ATOM 10601 C CA . PRO D 1 277 ? 5.268 118.648 101.363 1.00 11.96 278 PRO D CA 1
ATOM 10602 C C . PRO D 1 277 ? 4.835 117.238 100.955 1.00 11.62 278 PRO D C 1
ATOM 10603 O O . PRO D 1 277 ? 5.665 116.330 100.848 1.00 11.77 278 PRO D O 1
ATOM 10607 N N . SER D 1 278 ? 3.536 117.065 100.749 1.00 11.31 279 SER D N 1
ATOM 10608 C CA . SER D 1 278 ? 2.993 115.804 100.268 1.00 10.85 279 SER D CA 1
ATOM 10609 C C . SER D 1 278 ? 2.992 115.787 98.742 1.00 10.57 279 SER D C 1
ATOM 10610 O O . SER D 1 278 ? 3.102 116.837 98.101 1.00 10.44 279 SER D O 1
ATOM 10613 N N . LEU D 1 279 ? 2.884 114.593 98.165 1.00 10.18 280 LEU D N 1
ATOM 10614 C CA . LEU D 1 279 ? 2.929 114.433 96.716 1.00 9.90 280 LEU D CA 1
ATOM 10615 C C . LEU D 1 279 ? 1.669 113.745 96.200 1.00 9.85 280 LEU D C 1
ATOM 10616 O O . LEU D 1 279 ? 1.228 112.730 96.744 1.00 9.77 280 LEU D O 1
ATOM 10621 N N . PHE D 1 280 ? 1.109 114.302 95.133 1.00 9.50 281 PHE D N 1
ATOM 10622 C CA . PHE D 1 280 ? -0.146 113.823 94.580 1.00 9.37 281 PHE D CA 1
ATOM 10623 C C . PHE D 1 280 ? 0.048 113.447 93.119 1.00 9.52 281 PHE D C 1
ATOM 10624 O O . PHE D 1 280 ? 0.546 114.241 92.317 1.00 9.22 281 PHE D O 1
ATOM 10632 N N . GLU D 1 281 ? -0.323 112.214 92.795 1.00 9.77 282 GLU D N 1
ATOM 10633 C CA . GLU D 1 281 ? 0.001 111.609 91.508 1.00 10.35 282 GLU D CA 1
ATOM 10634 C C . GLU D 1 281 ? -1.031 110.544 91.136 1.00 10.11 282 GLU D C 1
ATOM 10635 O O . GLU D 1 281 ? -1.732 110.027 92.010 1.00 10.33 282 GLU D O 1
ATOM 10641 N N . PRO D 1 282 ? -1.141 110.221 89.834 1.00 9.91 283 PRO D N 1
ATOM 10642 C CA . PRO D 1 282 ? -1.899 109.038 89.431 1.00 9.80 283 PRO D CA 1
ATOM 10643 C C . PRO D 1 282 ? -1.241 107.764 89.946 1.00 9.65 283 PRO D C 1
ATOM 10644 O O . PRO D 1 282 ? -0.036 107.748 90.191 1.00 9.49 283 PRO D O 1
ATOM 10648 N N . VAL D 1 283 ? -2.032 106.707 90.101 1.00 9.60 284 VAL D N 1
ATOM 10649 C CA . VAL D 1 283 ? -1.495 105.379 90.383 1.00 9.30 284 VAL D CA 1
ATOM 10650 C C . VAL D 1 283 ? -0.685 104.887 89.176 1.00 9.25 284 VAL D C 1
ATOM 10651 O O . VAL D 1 283 ? 0.380 104.282 89.342 1.00 9.23 284 VAL D O 1
ATOM 10655 N N . HIS D 1 284 ? -1.180 105.184 87.971 1.00 8.93 285 HIS D N 1
ATOM 10656 C CA . HIS D 1 284 ? -0.576 104.697 86.724 1.00 8.63 285 HIS D CA 1
ATOM 10657 C C . HIS D 1 284 ? 0.830 105.242 86.465 1.00 8.57 285 HIS D C 1
ATOM 10658 O O . HIS D 1 284 ? 1.220 106.259 87.037 1.00 8.41 285 HIS D O 1
ATOM 10665 N N . GLY D 1 285 ? 1.572 104.561 85.593 1.00 8.64 286 GLY D N 1
ATOM 10666 C CA . GLY D 1 285 ? 2.910 104.992 85.192 1.00 8.61 286 GLY D CA 1
ATOM 10667 C C . GLY D 1 285 ? 2.934 105.892 83.970 1.00 8.79 286 GLY D C 1
ATOM 10668 O O . GLY D 1 285 ? 1.961 106.596 83.689 1.00 8.73 286 GLY D O 1
ATOM 10669 N N . SER D 1 286 ? 4.057 105.869 83.251 1.00 8.72 287 SER D N 1
ATOM 10670 C CA . SER D 1 286 ? 4.290 106.757 82.109 1.00 9.08 287 SER D CA 1
ATOM 10671 C C . SER D 1 286 ? 3.696 106.238 80.797 1.00 9.19 287 SER D C 1
ATOM 10672 O O . SER D 1 286 ? 3.738 106.931 79.774 1.00 9.49 287 SER D O 1
ATOM 10675 N N . ALA D 1 287 ? 3.174 105.012 80.837 1.00 9.52 288 ALA D N 1
ATOM 10676 C CA . ALA D 1 287 ? 2.495 104.371 79.701 1.00 9.87 288 ALA D CA 1
ATOM 10677 C C . ALA D 1 287 ? 3.134 104.640 78.326 1.00 10.32 288 ALA D C 1
ATOM 10678 O O . ALA D 1 287 ? 2.504 105.253 77.457 1.00 9.82 288 ALA D O 1
ATOM 10680 N N . PRO D 1 288 ? 4.386 104.173 78.119 1.00 10.85 289 PRO D N 1
ATOM 10681 C CA . PRO D 1 288 ? 5.087 104.438 76.860 1.00 11.50 289 PRO D CA 1
ATOM 10682 C C . PRO D 1 288 ? 4.363 103.873 75.636 1.00 11.95 289 PRO D C 1
ATOM 10683 O O . PRO D 1 288 ? 4.539 104.390 74.532 1.00 12.11 289 PRO D O 1
ATOM 10687 N N . ASP D 1 289 ? 3.553 102.835 75.844 1.00 12.50 290 ASP D N 1
ATOM 10688 C CA . ASP D 1 289 ? 2.813 102.183 74.759 1.00 13.04 290 ASP D CA 1
ATOM 10689 C C . ASP D 1 289 ? 1.700 103.047 74.146 1.00 13.03 290 ASP D C 1
ATOM 10690 O O . ASP D 1 289 ? 1.280 102.801 73.013 1.00 13.10 290 ASP D O 1
ATOM 10695 N N . ILE D 1 290 ? 1.227 104.054 74.882 1.00 12.88 291 ILE D N 1
ATOM 10696 C CA . ILE D 1 290 ? 0.197 104.962 74.356 1.00 12.81 291 ILE D CA 1
ATOM 10697 C C . ILE D 1 290 ? 0.623 106.433 74.294 1.00 13.02 291 ILE D C 1
ATOM 10698 O O . ILE D 1 290 ? -0.158 107.287 73.863 1.00 12.89 291 ILE D O 1
ATOM 10703 N N . PHE D 1 291 ? 1.845 106.737 74.726 1.00 13.13 292 PHE D N 1
ATOM 10704 C CA . PHE D 1 291 ? 2.298 108.123 74.726 1.00 13.58 292 PHE D CA 1
ATOM 10705 C C . PHE D 1 291 ? 2.365 108.713 73.322 1.00 13.91 292 PHE D C 1
ATOM 10706 O O . PHE D 1 291 ? 2.913 108.100 72.404 1.00 13.67 292 PHE D O 1
ATOM 10714 N N . GLY D 1 292 ? 1.800 109.908 73.178 1.00 14.25 293 GLY D N 1
ATOM 10715 C CA . GLY D 1 292 ? 1.789 110.623 71.907 1.00 15.10 293 GLY D CA 1
ATOM 10716 C C . GLY D 1 292 ? 0.465 110.576 71.165 1.00 15.60 293 GLY D C 1
ATOM 10717 O O . GLY D 1 292 ? 0.308 111.255 70.155 1.00 15.60 293 GLY D O 1
ATOM 10718 N N . LYS D 1 293 ? -0.500 109.817 71.688 1.00 16.41 294 LYS D N 1
ATOM 10719 C CA . LYS D 1 293 ? -1.684 109.401 70.903 1.00 17.44 294 LYS D CA 1
ATOM 10720 C C . LYS D 1 293 ? -2.884 110.344 70.549 1.00 17.62 294 LYS D C 1
ATOM 10721 O O . LYS D 1 293 ? -3.365 110.224 69.423 1.00 19.25 294 LYS D O 1
ATOM 10727 N N . ASN D 1 294 ? -3.425 111.244 71.378 1.00 17.73 295 ASN D N 1
ATOM 10728 C CA . ASN D 1 294 ? -3.306 111.418 72.819 1.00 16.47 295 ASN D CA 1
ATOM 10729 C C . ASN D 1 294 ? -4.557 110.734 73.363 1.00 15.49 295 ASN D C 1
ATOM 10730 O O . ASN D 1 294 ? -5.654 111.292 73.263 1.00 15.14 295 ASN D O 1
ATOM 10735 N N . ILE D 1 295 ? -4.425 109.544 73.925 1.00 14.33 296 ILE D N 1
ATOM 10736 C CA . ILE D 1 295 ? -5.609 108.810 74.366 1.00 13.57 296 ILE D CA 1
ATOM 10737 C C . ILE D 1 295 ? -5.615 108.526 75.868 1.00 12.63 296 ILE D C 1
ATOM 10738 O O . ILE D 1 295 ? -6.573 107.960 76.385 1.00 12.64 296 ILE D O 1
ATOM 10743 N N . ALA D 1 296 ? -4.549 108.931 76.558 1.00 11.72 297 ALA D N 1
ATOM 10744 C CA . ALA D 1 296 ? -4.432 108.718 77.999 1.00 10.78 297 ALA D CA 1
ATOM 10745 C C . ALA D 1 296 ? -5.589 109.365 78.756 1.00 10.46 297 ALA D C 1
ATOM 10746 O O . ALA D 1 296 ? -5.955 110.511 78.488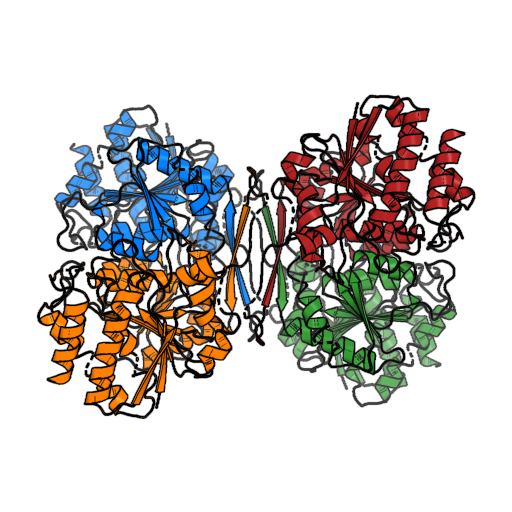 1.00 10.11 297 ALA D O 1
ATOM 10748 N N . ASN D 1 297 ? -6.165 108.600 79.679 1.00 9.97 298 ASN D N 1
ATOM 10749 C CA . ASN D 1 297 ? -7.202 109.066 80.591 1.00 9.85 298 ASN D CA 1
ATOM 10750 C C . ASN D 1 297 ? -6.621 110.079 81.585 1.00 9.67 298 ASN D C 1
ATOM 10751 O O . ASN D 1 297 ? -5.731 109.731 82.364 1.00 9.58 298 ASN D O 1
ATOM 10756 N N . PRO D 1 298 ? -7.107 111.338 81.553 1.00 9.61 299 PRO D N 1
ATOM 10757 C CA . PRO D 1 298 ? -6.583 112.345 82.484 1.00 9.57 299 PRO D CA 1
ATOM 10758 C C . PRO D 1 298 ? -7.254 112.356 83.867 1.00 9.60 299 PRO D C 1
ATOM 10759 O O . PRO D 1 298 ? -6.842 113.126 84.737 1.00 9.48 299 PRO D O 1
ATOM 10763 N N . ILE D 1 299 ? -8.261 111.506 84.070 1.00 9.67 300 ILE D N 1
ATOM 10764 C CA . ILE D 1 299 ? -9.060 111.538 85.302 1.00 9.69 300 ILE D CA 1
ATOM 10765 C C . ILE D 1 299 ? -8.252 111.237 86.576 1.00 9.66 300 ILE D C 1
ATOM 10766 O O . ILE D 1 299 ? -8.437 111.904 87.594 1.00 9.55 300 ILE D O 1
ATOM 10771 N N . ALA D 1 300 ? -7.351 110.260 86.506 1.00 9.59 301 ALA D N 1
ATOM 10772 C CA . ALA D 1 300 ? -6.451 109.955 87.619 1.00 9.73 301 ALA D CA 1
ATOM 10773 C C . ALA D 1 300 ? -5.684 111.199 88.073 1.00 9.91 301 ALA D C 1
ATOM 10774 O O . ALA D 1 300 ? -5.655 111.514 89.263 1.00 9.82 301 ALA D O 1
ATOM 10784 N N . ILE D 1 302 ? -6.411 114.426 87.422 1.00 10.53 303 ILE D N 1
ATOM 10785 C CA . ILE D 1 302 ? -7.378 115.428 87.884 1.00 10.35 303 ILE D CA 1
ATOM 10786 C C . ILE D 1 302 ? -7.892 115.120 89.302 1.00 10.31 303 ILE D C 1
ATOM 10787 O O . ILE D 1 302 ? -7.924 116.008 90.157 1.00 10.22 303 ILE D O 1
ATOM 10792 N N . TRP D 1 303 ? -8.272 113.866 89.543 1.00 10.09 304 TRP D N 1
ATOM 10793 C CA . TRP D 1 303 ? -8.724 113.418 90.866 1.00 10.32 304 TRP D CA 1
ATOM 10794 C C . TRP D 1 303 ? -7.611 113.587 91.912 1.00 10.19 304 TRP D C 1
ATOM 10795 O O . TRP D 1 303 ? -7.883 113.978 93.048 1.00 10.16 304 TRP D O 1
ATOM 10806 N N . SER D 1 304 ? -6.367 113.309 91.518 1.00 9.95 305 SER D N 1
ATOM 10807 C CA . SER D 1 304 ? -5.206 113.531 92.387 1.00 10.24 305 SER D CA 1
ATOM 10808 C C . SER D 1 304 ? -5.089 114.998 92.804 1.00 10.00 305 SER D C 1
ATOM 10809 O O . SER D 1 304 ? -4.716 115.297 93.937 1.00 9.67 305 SER D O 1
ATOM 10812 N N . GLY D 1 305 ? -5.408 115.897 91.875 1.00 9.89 306 GLY D N 1
ATOM 10813 C CA . GLY D 1 305 ? -5.441 117.335 92.137 1.00 10.11 306 GLY D CA 1
ATOM 10814 C C . GLY D 1 305 ? -6.511 117.727 93.137 1.00 10.35 306 GLY D C 1
ATOM 10815 O O . GLY D 1 305 ? -6.280 118.580 93.997 1.00 10.20 306 GLY D O 1
ATOM 10816 N N . ALA D 1 306 ? -7.682 117.101 93.020 1.00 10.54 307 ALA D N 1
ATOM 10817 C CA . ALA D 1 306 ? -8.774 117.293 93.981 1.00 11.03 307 ALA D CA 1
ATOM 10818 C C . ALA D 1 306 ? -8.374 116.845 95.390 1.00 11.37 307 ALA D C 1
ATOM 10819 O O . ALA D 1 306 ? -8.698 117.516 96.377 1.00 11.51 307 ALA D O 1
ATOM 10821 N N . LEU D 1 307 ? -7.670 115.714 95.474 1.00 11.76 308 LEU D N 1
ATOM 10822 C CA . LEU D 1 307 ? -7.147 115.215 96.749 1.00 12.40 308 LEU D CA 1
ATOM 10823 C C . LEU D 1 307 ? -6.134 116.192 97.348 1.00 12.79 308 LEU D C 1
ATOM 10824 O O . LEU D 1 307 ? -6.115 116.411 98.566 1.00 12.68 308 LEU D O 1
ATOM 10837 N N . LEU D 1 309 ? -6.033 119.505 96.878 1.00 14.64 310 LEU D N 1
ATOM 10838 C CA . LEU D 1 309 ? -6.779 120.648 97.411 1.00 15.01 310 LEU D CA 1
ATOM 10839 C C . LEU D 1 309 ? -7.418 120.334 98.759 1.00 15.42 310 LEU D C 1
ATOM 10840 O O . LEU D 1 309 ? -7.389 121.161 99.674 1.00 15.59 310 LEU D O 1
ATOM 10845 N N . GLU D 1 310 ? -7.981 119.133 98.877 1.00 16.00 311 GLU D N 1
ATOM 10846 C CA . GLU D 1 310 ? -8.619 118.691 100.113 1.00 16.97 311 GLU D CA 1
ATOM 10847 C C . GLU D 1 310 ? -7.614 118.611 101.269 1.00 17.07 311 GLU D C 1
ATOM 10848 O O . GLU D 1 310 ? -7.928 119.009 102.390 1.00 17.07 311 GLU D O 1
ATOM 10854 N N . PHE D 1 311 ? -6.412 118.108 100.985 1.00 17.23 312 PHE D N 1
ATOM 10855 C CA . PHE D 1 311 ? -5.350 118.006 101.991 1.00 17.49 312 PHE D CA 1
ATOM 10856 C C . PHE D 1 311 ? -4.811 119.376 102.405 1.00 18.24 312 PHE D C 1
ATOM 10857 O O . PHE D 1 311 ? -4.651 119.647 103.595 1.00 18.19 312 PHE D O 1
ATOM 10865 N N . LEU D 1 312 ? -4.532 120.224 101.417 1.00 19.18 313 LEU D N 1
ATOM 10866 C CA . LEU D 1 312 ? -3.998 121.568 101.653 1.00 20.43 313 LEU D CA 1
ATOM 10867 C C . LEU D 1 312 ? -4.978 122.499 102.369 1.00 21.37 313 LEU D C 1
ATOM 10868 O O . LEU D 1 312 ? -4.562 123.353 103.154 1.00 21.41 313 LEU D O 1
ATOM 10873 N N . GLY D 1 313 ? -6.267 122.332 102.084 1.00 22.53 314 GLY D N 1
ATOM 10874 C CA . GLY D 1 313 ? -7.312 123.207 102.619 1.00 24.31 314 GLY D CA 1
ATOM 10875 C C . GLY D 1 313 ? -7.428 123.195 104.130 1.00 25.59 314 GLY D C 1
ATOM 10876 O O . GLY D 1 313 ? -7.616 124.246 104.749 1.00 25.79 314 GLY D O 1
ATOM 10877 N N . GLN D 1 314 ? -7.302 122.003 104.713 1.00 26.87 315 GLN D N 1
ATOM 10878 C CA . GLN D 1 314 ? -7.406 121.792 106.163 1.00 28.34 315 GLN D CA 1
ATOM 10879 C C . GLN D 1 314 ? -8.754 122.276 106.707 1.00 28.99 315 GLN D C 1
ATOM 10880 O O . GLN D 1 314 ? -9.756 121.560 106.622 1.00 29.47 315 GLN D O 1
ATOM 10886 N N . GLY D 1 315 ? -8.775 123.496 107.240 1.00 29.65 316 GLY D N 1
ATOM 10887 C CA . GLY D 1 315 ? -9.992 124.075 107.799 1.00 30.24 316 GLY D CA 1
ATOM 10888 C C . GLY D 1 315 ? -10.655 125.111 106.909 1.00 30.67 316 GLY D C 1
ATOM 10889 O O . GLY D 1 315 ? -11.655 125.720 107.303 1.00 30.90 316 GLY D O 1
ATOM 10890 N N . ASP D 1 316 ? -10.107 125.316 105.710 1.00 30.89 317 ASP D N 1
ATOM 10891 C CA . ASP D 1 316 ? -10.659 126.296 104.772 1.00 31.01 317 ASP D CA 1
ATOM 10892 C C . ASP D 1 316 ? -11.781 125.690 103.929 1.00 30.85 317 ASP D C 1
ATOM 10893 O O . ASP D 1 316 ? -11.571 124.747 103.160 1.00 31.08 317 ASP D O 1
ATOM 10898 N N . GLU D 1 317 ? -12.971 126.258 104.098 1.00 30.48 318 GLU D N 1
ATOM 10899 C CA . GLU D 1 317 ? -14.205 125.817 103.443 1.00 30.15 318 GLU D CA 1
ATOM 10900 C C . GLU D 1 317 ? -14.126 125.734 101.915 1.00 29.28 318 GLU D C 1
ATOM 10901 O O . GLU D 1 317 ? -14.637 124.785 101.316 1.00 29.09 318 GLU D O 1
ATOM 10907 N N . ARG D 1 318 ? -13.488 126.726 101.297 1.00 28.29 319 ARG D N 1
ATOM 10908 C CA . ARG D 1 318 ? -13.469 126.854 99.837 1.00 27.64 319 ARG D CA 1
ATOM 10909 C C . ARG D 1 318 ? -12.665 125.759 99.125 1.00 26.60 319 ARG D C 1
ATOM 10910 O O . ARG D 1 318 ? -12.968 125.407 97.985 1.00 26.24 319 ARG D O 1
ATOM 10918 N N . TYR D 1 319 ? -11.651 125.230 99.805 1.00 25.45 320 TYR D N 1
ATOM 10919 C CA . TYR D 1 319 ? -10.837 124.149 99.261 1.00 24.53 320 TYR D CA 1
ATOM 10920 C C . TYR D 1 319 ? -11.580 122.812 99.282 1.00 24.18 320 TYR D C 1
ATOM 10921 O O . TYR D 1 319 ? -11.452 122.015 98.352 1.00 23.91 320 TYR D O 1
ATOM 10930 N N . GLN D 1 320 ? -12.368 122.586 100.332 1.00 23.74 321 GLN D N 1
ATOM 10931 C CA . GLN D 1 320 ? -13.232 121.411 100.415 1.00 23.38 321 GLN D CA 1
ATOM 10932 C C . GLN D 1 320 ? -14.325 121.459 99.348 1.00 23.09 321 GLN D C 1
ATOM 10933 O O . GLN D 1 320 ? -14.622 120.444 98.716 1.00 22.98 321 GLN D O 1
ATOM 10939 N N . ARG D 1 321 ? -14.908 122.643 99.153 1.00 22.68 322 ARG D N 1
ATOM 10940 C CA . ARG D 1 321 ? -15.911 122.870 98.108 1.00 22.53 322 ARG D CA 1
ATOM 10941 C C . ARG D 1 321 ? -15.335 122.602 96.718 1.00 21.85 322 ARG D C 1
ATOM 10942 O O . ARG D 1 321 ? -16.011 122.026 95.862 1.00 21.69 322 ARG D O 1
ATOM 10950 N N . ALA D 1 322 ? -14.086 123.019 96.512 1.00 21.05 323 ALA D N 1
ATOM 10951 C CA . ALA D 1 322 ? -13.379 122.796 95.256 1.00 20.59 323 ALA D CA 1
ATOM 10952 C C . ALA D 1 322 ? -13.172 121.307 94.980 1.00 20.18 323 ALA D C 1
ATOM 10953 O O . ALA D 1 322 ? -13.389 120.852 93.860 1.00 20.01 323 ALA D O 1
ATOM 10955 N N . HIS D 1 323 ? -12.762 120.558 96.004 1.00 19.85 324 HIS D N 1
ATOM 10956 C CA . HIS D 1 323 ? -12.612 119.105 95.898 1.00 19.72 324 HIS D CA 1
ATOM 10957 C C . HIS D 1 323 ? -13.931 118.442 95.512 1.00 19.67 324 HIS D C 1
ATOM 10958 O O . HIS D 1 323 ? -13.975 117.614 94.597 1.00 19.31 324 HIS D O 1
ATOM 10965 N N . ASP D 1 324 ? -14.995 118.814 96.222 1.00 19.82 325 ASP D N 1
ATOM 10966 C CA . ASP D 1 324 ? -16.327 118.259 96.001 1.00 20.15 325 ASP D CA 1
ATOM 10967 C C . ASP D 1 324 ? -16.846 118.556 94.595 1.00 20.13 325 ASP D C 1
ATOM 10968 O O . ASP D 1 324 ? -17.450 117.693 93.958 1.00 20.17 325 ASP D O 1
ATOM 10973 N N . ASP D 1 325 ? -16.605 119.777 94.121 1.00 20.22 326 ASP D N 1
ATOM 10974 C CA . ASP D 1 325 ? -17.007 120.183 92.776 1.00 20.47 326 ASP D CA 1
ATOM 10975 C C . ASP D 1 325 ? -16.247 119.436 91.685 1.00 20.34 326 ASP D C 1
ATOM 10976 O O . ASP D 1 325 ? -16.827 119.064 90.663 1.00 20.09 326 ASP D O 1
ATOM 10989 N N . LEU D 1 327 ? -14.940 116.410 91.948 1.00 19.02 328 LEU D N 1
ATOM 10990 C CA . LEU D 1 327 ? -15.484 115.050 91.959 1.00 18.58 328 LEU D CA 1
ATOM 10991 C C . LEU D 1 327 ? -16.864 114.973 91.305 1.00 18.39 328 LEU D C 1
ATOM 10992 O O . LEU D 1 327 ? -17.160 114.016 90.589 1.00 18.15 328 LEU D O 1
ATOM 10997 N N . ASN D 1 328 ? -17.693 115.985 91.560 1.00 18.11 329 ASN D N 1
ATOM 10998 C CA . ASN D 1 328 ? -18.999 116.129 90.916 1.00 18.16 329 ASN D CA 1
ATOM 10999 C C . ASN D 1 328 ? -18.849 116.203 89.394 1.00 17.70 329 ASN D C 1
ATOM 11000 O O . ASN D 1 328 ? -19.552 115.505 88.664 1.00 17.70 329 ASN D O 1
ATOM 11005 N N . ALA D 1 329 ? -17.911 117.027 88.930 1.00 17.31 330 ALA D N 1
ATOM 11006 C CA . ALA D 1 329 ? -17.638 117.190 87.500 1.00 17.10 330 ALA D CA 1
ATOM 11007 C C . ALA D 1 329 ? -17.131 115.900 86.852 1.00 17.13 330 ALA D C 1
ATOM 11008 O O . ALA D 1 329 ? -17.583 115.531 85.765 1.00 16.82 330 ALA D O 1
ATOM 11010 N N . ILE D 1 330 ? -16.200 115.220 87.525 1.00 16.99 331 ILE D N 1
ATOM 11011 C CA . ILE D 1 330 ? -15.687 113.928 87.059 1.00 17.16 331 ILE D CA 1
ATOM 11012 C C . ILE D 1 330 ? -16.835 112.928 86.896 1.00 17.42 331 ILE D C 1
ATOM 11013 O O . ILE D 1 330 ? -16.956 112.286 85.848 1.00 17.40 331 ILE D O 1
ATOM 11018 N N . GLU D 1 331 ? -17.672 112.822 87.929 1.00 17.75 332 GLU D N 1
ATOM 11019 C CA . GLU D 1 331 ? -18.857 111.955 87.921 1.00 18.55 332 GLU D CA 1
ATOM 11020 C C . GLU D 1 331 ? -19.792 112.258 86.748 1.00 18.26 332 GLU D C 1
ATOM 11021 O O . GLU D 1 331 ? -20.244 111.342 86.058 1.00 18.26 332 GLU D O 1
ATOM 11027 N N . ARG D 1 332 ? -20.075 113.546 86.544 1.00 18.32 333 ARG D N 1
ATOM 11028 C CA . ARG D 1 332 ? -20.914 114.034 85.445 1.00 18.62 333 ARG D CA 1
ATOM 11029 C C . ARG D 1 332 ? -20.392 113.623 84.070 1.00 18.34 333 ARG D C 1
ATOM 11030 O O . ARG D 1 332 ? -21.137 113.085 83.250 1.00 18.34 333 ARG D O 1
ATOM 11038 N N . VAL D 1 333 ? -19.110 113.894 83.834 1.00 17.88 334 VAL D N 1
ATOM 11039 C CA . VAL D 1 333 ? -18.447 113.597 82.566 1.00 17.67 334 VAL D CA 1
ATOM 11040 C C . VAL D 1 333 ? -18.431 112.088 82.267 1.00 17.55 334 VAL D C 1
ATOM 11041 O O . VAL D 1 333 ? -18.663 111.671 81.127 1.00 17.41 334 VAL D O 1
ATOM 11045 N N . ILE D 1 334 ? -18.186 111.280 83.298 1.00 17.35 335 ILE D N 1
ATOM 11046 C CA . ILE D 1 334 ? -18.237 109.821 83.174 1.00 17.38 335 ILE D CA 1
ATOM 11047 C C . ILE D 1 334 ? -19.654 109.336 82.832 1.00 17.54 335 ILE D C 1
ATOM 11048 O O . ILE D 1 334 ? -19.832 108.492 81.947 1.00 17.44 335 ILE D O 1
ATOM 11053 N N . ALA D 1 335 ? -20.652 109.884 83.526 1.00 17.56 336 ALA D N 1
ATOM 11054 C CA . ALA D 1 335 ? -22.056 109.555 83.264 1.00 17.94 336 ALA D CA 1
ATOM 11055 C C . ALA D 1 335 ? -22.489 109.966 81.851 1.00 18.07 336 ALA D C 1
ATOM 11056 O O . ALA D 1 335 ? -23.259 109.251 81.208 1.00 18.41 336 ALA D O 1
ATOM 11058 N N . ASP D 1 336 ? -21.975 111.103 81.381 1.00 18.00 337 ASP D N 1
ATOM 11059 C CA . ASP D 1 336 ? -22.217 111.603 80.021 1.00 18.28 337 ASP D CA 1
ATOM 11060 C C . ASP D 1 336 ? -21.599 110.734 78.928 1.00 17.91 337 ASP D C 1
ATOM 11061 O O . ASP D 1 336 ? -22.021 110.790 77.774 1.00 18.05 337 ASP D O 1
ATOM 11066 N N . GLY D 1 337 ? -20.579 109.961 79.288 1.00 17.44 338 GLY D N 1
ATOM 11067 C CA . GLY D 1 337 ? -19.833 109.172 78.317 1.00 16.76 338 GLY D CA 1
ATOM 11068 C C . GLY D 1 337 ? -18.742 109.969 77.622 1.00 16.21 338 GLY D C 1
ATOM 11069 O O . GLY D 1 337 ? -18.165 109.506 76.640 1.00 16.16 338 GLY D O 1
ATOM 11070 N N . SER D 1 338 ? -18.463 111.170 78.132 1.00 15.73 339 SER D N 1
ATOM 11071 C CA . SER D 1 338 ? -17.395 112.021 77.607 1.00 15.21 339 SER D CA 1
ATOM 11072 C C . SER D 1 338 ? -16.039 111.539 78.121 1.00 14.83 339 SER D C 1
ATOM 11073 O O . SER D 1 338 ? -15.375 112.219 78.911 1.00 14.61 339 SER D O 1
ATOM 11076 N N . VAL D 1 339 ? -15.634 110.360 77.653 1.00 14.25 340 VAL D N 1
ATOM 11077 C CA . VAL D 1 339 ? -14.471 109.661 78.197 1.00 13.76 340 VAL D CA 1
ATOM 11078 C C . VAL D 1 339 ? -13.528 109.127 77.113 1.00 13.63 340 VAL D C 1
ATOM 11079 O O . VAL D 1 339 ? -13.882 109.079 75.934 1.00 13.25 340 VAL D O 1
ATOM 11083 N N . THR D 1 340 ? -12.326 108.740 77.537 1.00 13.50 341 THR D N 1
ATOM 11084 C CA . THR D 1 340 ? -11.301 108.162 76.666 1.00 13.50 341 THR D CA 1
ATOM 11085 C C . THR D 1 340 ? -11.585 106.674 76.375 1.00 13.84 341 THR D C 1
ATOM 11086 O O . THR D 1 340 ? -12.431 106.073 77.039 1.00 13.84 341 THR D O 1
ATOM 11090 N N . PRO D 1 341 ? -10.902 106.086 75.365 1.00 14.30 342 PRO D N 1
ATOM 11091 C CA . PRO D 1 341 ? -11.101 104.681 74.966 1.00 14.60 342 PRO D CA 1
ATOM 11092 C C . PRO D 1 341 ? -11.025 103.632 76.081 1.00 14.90 342 PRO D C 1
ATOM 11093 O O . PRO D 1 341 ? -11.764 102.647 76.030 1.00 14.77 342 PRO D O 1
ATOM 11097 N N . ASP D 1 342 ? -10.156 103.836 77.073 1.00 15.41 343 ASP D N 1
ATOM 11098 C CA . ASP D 1 342 ? -10.024 102.893 78.193 1.00 16.03 343 ASP D CA 1
ATOM 11099 C C . ASP D 1 342 ? -11.308 102.763 79.020 1.00 16.62 343 ASP D C 1
ATOM 11100 O O . ASP D 1 342 ? -11.504 101.768 79.724 1.00 16.59 343 ASP D O 1
ATOM 11113 N N . GLY D 1 344 ? -14.294 103.208 77.374 1.00 17.13 345 GLY D N 1
ATOM 11114 C CA . GLY D 1 344 ? -15.291 102.890 76.353 1.00 16.41 345 GLY D CA 1
ATOM 11115 C C . GLY D 1 344 ? -15.783 104.085 75.556 1.00 15.94 345 GLY D C 1
ATOM 11116 O O . GLY D 1 344 ? -16.804 103.997 74.876 1.00 15.89 345 GLY D O 1
ATOM 11117 N N . GLY D 1 345 ? -15.058 105.199 75.640 1.00 15.31 346 GLY D N 1
ATOM 11118 C CA . GLY D 1 345 ? -15.418 106.419 74.917 1.00 14.85 346 GLY D CA 1
ATOM 11119 C C . GLY D 1 345 ? -14.560 106.660 73.689 1.00 14.46 346 GLY D C 1
ATOM 11120 O O . GLY D 1 345 ? -13.674 105.866 73.379 1.00 14.32 346 GLY D O 1
ATOM 11121 N N . THR D 1 346 ? -14.826 107.764 72.993 1.00 14.21 347 THR D N 1
ATOM 11122 C CA . THR D 1 346 ? -14.136 108.092 71.745 1.00 14.22 347 THR D CA 1
ATOM 11123 C C . THR D 1 346 ? -13.306 109.371 71.862 1.00 13.81 347 THR D C 1
ATOM 11124 O O . THR D 1 346 ? -12.702 109.822 70.885 1.00 13.76 347 THR D O 1
ATOM 11128 N N . LEU D 1 347 ? -13.281 109.956 73.054 1.00 13.37 348 LEU D N 1
ATOM 11129 C CA . LEU D 1 347 ? -12.672 111.269 73.239 1.00 13.16 348 LEU D CA 1
ATOM 11130 C C . LEU D 1 347 ? -11.169 111.201 73.488 1.00 12.79 348 LEU D C 1
ATOM 11131 O O . LEU D 1 347 ? -10.648 110.179 73.939 1.00 12.87 348 LEU D O 1
ATOM 11136 N N . SER D 1 348 ? -10.487 112.298 73.173 1.00 12.46 349 SER D N 1
ATOM 11137 C CA . SER D 1 348 ? -9.056 112.434 73.419 1.00 12.03 349 SER D CA 1
ATOM 11138 C C . SER D 1 348 ? -8.794 112.917 74.845 1.00 11.93 349 SER D C 1
ATOM 11139 O O . SER D 1 348 ? -9.718 113.330 75.553 1.00 11.75 349 SER D O 1
ATOM 11142 N N . THR D 1 349 ? -7.526 112.870 75.248 1.00 11.86 350 THR D N 1
ATOM 11143 C CA . THR D 1 349 ? -7.071 113.375 76.549 1.00 11.62 350 THR D CA 1
ATOM 11144 C C . THR D 1 349 ? -7.530 114.816 76.797 1.00 11.81 350 THR D C 1
ATOM 11145 O O . THR D 1 349 ? -8.057 115.131 77.861 1.00 11.58 350 THR D O 1
ATOM 11149 N N . GLN D 1 350 ? -7.324 115.674 75.802 1.00 12.06 351 GLN D N 1
ATOM 11150 C CA . GLN D 1 350 ? -7.610 117.099 75.917 1.00 12.46 351 GLN D CA 1
ATOM 11151 C C . GLN D 1 350 ? -9.110 117.385 75.922 1.00 12.60 351 GLN D C 1
ATOM 11152 O O . GLN D 1 350 ? -9.562 118.309 76.595 1.00 12.63 351 GLN D O 1
ATOM 11158 N N . GLN D 1 351 ? -9.873 116.585 75.177 1.00 12.59 352 GLN D N 1
ATOM 11159 C CA . GLN D 1 351 ? -11.330 116.708 75.141 1.00 12.83 352 GLN D CA 1
ATOM 11160 C C . GLN D 1 351 ? -11.968 116.364 76.483 1.00 12.52 352 GLN D C 1
ATOM 11161 O O . GLN D 1 351 ? -12.916 117.023 76.902 1.00 12.50 352 GLN D O 1
ATOM 11167 N N . VAL D 1 352 ? -11.447 115.338 77.154 1.00 12.32 353 VAL D N 1
ATOM 11168 C CA . VAL D 1 352 ? -11.947 114.963 78.482 1.00 12.20 353 VAL D CA 1
ATOM 11169 C C . VAL D 1 352 ? -11.599 116.032 79.522 1.00 12.27 353 VAL D C 1
ATOM 11170 O O . VAL D 1 352 ? -12.440 116.404 80.343 1.00 12.16 353 VAL D O 1
ATOM 11174 N N . GLY D 1 353 ? -10.364 116.528 79.471 1.00 12.55 354 GLY D N 1
ATOM 11175 C CA . GLY D 1 353 ? -9.928 117.615 80.348 1.00 13.08 354 GLY D CA 1
ATOM 11176 C C . GLY D 1 353 ? -10.792 118.852 80.186 1.00 13.32 354 GLY D C 1
ATOM 11177 O O . GLY D 1 353 ? -11.187 119.478 81.175 1.00 13.32 354 GLY D O 1
ATOM 11178 N N . ALA D 1 354 ? -11.094 119.192 78.933 1.00 13.76 355 ALA D N 1
ATOM 11179 C CA . ALA D 1 354 ? -11.950 120.334 78.608 1.00 13.91 355 ALA D CA 1
ATOM 11180 C C . ALA D 1 354 ? -13.383 120.128 79.094 1.00 14.19 355 ALA D C 1
ATOM 11181 O O . ALA D 1 354 ? -14.009 121.063 79.600 1.00 14.32 355 ALA D O 1
ATOM 11183 N N . ALA D 1 355 ? -13.890 118.905 78.941 1.00 14.34 356 ALA D N 1
ATOM 11184 C CA . ALA D 1 355 ? -15.240 118.557 79.387 1.00 14.65 356 ALA D CA 1
ATOM 11185 C C . ALA D 1 355 ? -15.400 118.678 80.903 1.00 14.92 356 ALA D C 1
ATOM 11186 O O . ALA D 1 355 ? -16.416 119.184 81.382 1.00 14.48 356 ALA D O 1
ATOM 11188 N N . ILE D 1 356 ? -14.397 118.217 81.650 1.00 15.35 357 ILE D N 1
ATOM 11189 C CA . ILE D 1 356 ? -14.437 118.290 83.113 1.00 16.09 357 ILE D CA 1
ATOM 11190 C C . ILE D 1 356 ? -14.365 119.744 83.584 1.00 16.68 357 ILE D C 1
ATOM 11191 O O . ILE D 1 356 ? -15.124 120.156 84.462 1.00 16.57 357 ILE D O 1
ATOM 11196 N N . SER D 1 357 ? -13.470 120.516 82.973 1.00 17.60 358 SER D N 1
ATOM 11197 C CA . SER D 1 357 ? -13.307 121.933 83.282 1.00 18.89 358 SER D CA 1
ATOM 11198 C C . SER D 1 357 ? -14.573 122.744 82.966 1.00 19.48 358 SER D C 1
ATOM 11199 O O . SER D 1 357 ? -14.983 123.597 83.754 1.00 19.52 358 SER D O 1
ATOM 11202 N N . ASP D 1 358 ? -15.185 122.460 81.818 1.00 20.37 359 ASP D N 1
ATOM 11203 C CA . ASP D 1 358 ? -16.426 123.118 81.398 1.00 21.35 359 ASP D CA 1
ATOM 11204 C C . ASP D 1 358 ? -17.595 122.765 82.324 1.00 21.60 359 ASP D C 1
ATOM 11205 O O . ASP D 1 358 ? -18.373 123.641 82.711 1.00 21.61 359 ASP D O 1
ATOM 11210 N N . THR D 1 359 ? -17.706 121.484 82.675 1.00 21.87 360 THR D N 1
ATOM 11211 C CA . THR D 1 359 ? -18.730 121.009 83.606 1.00 22.21 360 THR D CA 1
ATOM 11212 C C . THR D 1 359 ? -18.586 121.680 84.975 1.00 22.76 360 THR D C 1
ATOM 11213 O O . THR D 1 359 ? -19.569 122.174 85.533 1.00 22.44 360 THR D O 1
ATOM 11217 N N . LEU D 1 360 ? -17.357 121.702 85.493 1.00 23.44 361 LEU D N 1
ATOM 11218 C CA . LEU D 1 360 ? -17.047 122.331 86.780 1.00 24.15 361 LEU D CA 1
ATOM 11219 C C . LEU D 1 360 ? -17.482 123.796 86.816 1.00 24.71 361 LEU D C 1
ATOM 11220 O O . LEU D 1 360 ? -18.112 124.235 87.778 1.00 24.69 361 LEU D O 1
ATOM 11225 N N . ALA D 1 361 ? -17.142 124.539 85.765 1.00 25.49 362 ALA D N 1
ATOM 11226 C CA . ALA D 1 361 ? -17.478 125.959 85.664 1.00 26.41 362 ALA D CA 1
ATOM 11227 C C . ALA D 1 361 ? -18.987 126.213 85.641 1.00 27.07 362 ALA D C 1
ATOM 11228 O O . ALA D 1 361 ? -19.444 127.285 86.047 1.00 27.23 362 ALA D O 1
ATOM 11230 N N . ARG D 1 362 ? -19.751 125.221 85.184 1.00 27.76 363 ARG D N 1
ATOM 11231 C CA . ARG D 1 362 ? -21.206 125.347 85.057 1.00 28.72 363 ARG D CA 1
ATOM 11232 C C . ARG D 1 362 ? -21.997 124.781 86.243 1.00 28.74 363 ARG D C 1
ATOM 11233 O O . ARG D 1 362 ? -23.225 124.880 86.269 1.00 28.89 363 ARG D O 1
ATOM 11241 N N . LEU D 1 363 ? -21.301 124.201 87.219 1.00 28.98 364 LEU D N 1
ATOM 11242 C CA . LEU D 1 363 ? -21.953 123.651 88.412 1.00 29.19 364 LEU D CA 1
ATOM 11243 C C . LEU D 1 363 ? -22.572 124.746 89.281 1.00 29.36 364 LEU D C 1
ATOM 11244 O O . LEU D 1 363 ? -22.034 125.851 89.382 1.00 29.54 364 LEU D O 1
#

B-factor: mean 21.38, std 8.16, range [6.69, 81.88]

InterPro domains:
  IPR011829 Tartrate dehydrogenase [TIGR02089] (5-360)
  IPR019818 Isocitrate/isopropylmalate dehydrogenase, conserved site [PS00470] (246-265)
  IPR024084 Isopropylmalate dehydrogenase-like domain [PF00180] (8-357)
  IPR024084 Isopropylmalate dehydrogenase-like domain [SM01329] (7-357)
  IPR050501 Isocitrate and isopropylmalate dehydrogenases [PTHR43275] (1-362)

Sequence (1396 aa):
SFRIAAIPGDGIGLEVLPEGIRVLEAAALKHGLALEFDTFEWASCDYYLQHGKPDDWAEQLKQYDAIYFGAVGWPDKVPDHISLWGSLLKFRREFDQYVNIRPVRLFPGVPCALANRKVGDIDFVVVRENTEGEYSSLGGIFENTENEIVIQESIFTRRGVDRILKYAFDLAEKRERKHVTSATKSNGAISPYWDKRTEAAAHYPHVSWDKQHIDILCARFVLQPERFDVVVASNLFGDILSDLGPACAGTIGIAPSANLNPERNFPSLFEPVHGSAPDIFGKNIANPIAIWSGALLEFLGQGDERYQRAHDDLNAIERVIADGSVTPDGGTLSTQQVGAAISDTLARLSFRIAAIPGDGIGLEVLPEGIRVLEAAALKHGLALEFDTFEWASCDYYLQHGKPDDWAEQLKQYDAIYFGAVGWPDKVPDHISLWGSLLKFRREFDQYVNIRPVRLFPGVPCALANRKVGDIDFVVVRENTEGEYSSLGGIFENTENEIVIQESIFTRRGVDRILKYAFDLAEKRERKHVTSATKSNGAISPYWDKRTEAAAHYPHVSWDKQHIDILCARFVLQPERFDVVVASNLFGDILSDLGPACAGTIGIAPSANLNPERNFPSLFEPVHGSAPDIFGKNIANPIAIWSGALLEFLGQGDERYQRAHDDLNAIERVIADGSVTPDGGTLSTQQVGAAISDTLARLSFRIAAIPGDGIGLEVLPEGIRVLEAAALKHGLALEFDTFEWASCDYYLQHGKPDDWAEQLKQYDAIYFGAVGWPDKVPDHISLWGSLLKFRREFDQYVNIRPVRLFPGVPCALANRKVGDIDFVVVRENTEGEYSSLGGIFENTENEIVIQESIFTRRGVDRILKYAFDLAEKRERKHVTSATKSNGAISPYWDKRTEAAAHYPHVSWDKQHIDILCARFVLQPERFDVVVASNLFGDILSDLGPACAGTIGIAPSANLNPERNFPSLFEPVHGSAPDIFGKNIANPIAIWSGALLEFLGQGDERYQRAHDDLNAIERVIADGSVTPDGGTLSTQQVGAAISDTLARLSFRIAAIPGDGIGLEVLPEGIRVLEAAALKHGLALEFDTFEWASCDYYLQHGKPDDWAEQLKQYDAIYFGAVGWPDKVPDHISLWGSLLKFRREFDQYVNIRPVRLFPGVPCALANRKVGDIDFVVVRENTEGEYSSLGGIFENTENEIVIQESIFTRRGVDRILKYAFDLAEKRERKHVTSATKSNGAISPYWDKRTEAAAHYPHVSWDKQHIDILCARFVLQPERFDVVVASNLFGDILSDLGPACAGTIGIAPSANLNPERNFPSLFEPVHGSAPDIFGKNIANPIAIWSGALLEFLGQGDERYQRAHDDLNAIERVIADGSVTPDGGTLSTQQVGAAISDTLARL

Radius of gyration: 35.72 Å; Cα contacts (8 Å, |Δi|>4): 3338; chains: 4; bounding box: 104×83×89 Å

Foldseek 3Di:
DFEEEEEQAFACSVVQRVLLVLQLVLLCVVLVNDYHYDYDDPLYVVCCVVPVAPPCVQVVQQVGQAYEYEFYDDCVRDNPCRSCVRHVLCVLAVLVLQWKKKWFFQFPLADFPAPPDDGLQATAIETEGRHFFQDFPPWAWCPPDPPIDTDGDGDDDLVSLLVSLVVLQVVLVPDDQQEEEEEDAVPVDPVVVSVVSNVCCPVRPPHHYDYDYLVVVLVCLRVGNNPHYYYYYYNVSSLVCSQSRNVSSLALQQMWIKSHPLVSPGHTYIYRSDHNPNVCGPVQLRRNNNSLSSLVCVSSCVPPVSSPVSSVLVVLVSVCSNVLVTGVSPHPDGSVSSSVSSSVSSSVD/DFEEEEEQAFACSVVQSVLLVLQLVLLCVVLVHDYHYDYDDPLYVVVCVVPVAPPCVQVVQQVGQAYEYEFHDDVVRDNPCRSCVRHVLCCLAVLVLQWKKKWFAQFPLFDFPAPPDDGLQATAIETEGRHFFPDFPPWAWVPPDPVIDTDTDGDDDLVSLLVSLVVLQVVLLVDDQQEEEEEDAPPVDPVVVSVVSNVCCVVRPPHHYDYDYLVVVLVCLRVGNSPHYYYYYYNVSSLVCSQSRNVSSLAQQQMKIKRHPLVSPGHTYIYRSDHNPNVCGPVQLGRNNNSLSSLVCVSSCVPPCSSVVSSVLVVLVSVCSNVLVTGPSPHPHGSVSSSVSSSVSSNVD/DFEEEEEQAFACSVVQSVLLVLQLVLLCVQLVHDYHYDYDDPLYVVCCVVPVAPPCVQVVQQVGQAYEYEFYDDVVRDNPVRSCVSHVLCCLAVLVLQWKKKWFFQFAQAPFPAPPDDGLQATAIETEGRHFFQPFPPWAWVPPDPPIDTDTDGDDDLVSLLVSLVVLQVVLVVDDQQEEEEEDAPPVDPVVVSVVSNVCCPVRPVHYYDYDYLVVVLVCLRVRNNVHYYYYYYNVSSLVCSQSRNVSSLDQQQMWIKSHPLVSPGHTYIYRSDHNPNVCGPVQQGRNNNSLSSLVCVSSCVPPPSSPVSSVLVVLSSVCSNVLVTGVSPHDDGSVSSSVSSSVSSNVD/DFEEEEEQAFACSVVQSVLLVLQLVLLCVQLVHDYHYDYDDPLYVVVCVVPVAPPCVQVVQQVGQAYEYEFYDDCVRDNPCRSCVRHVLCCLAVLVLQWKKKWFAQFPQADFPAPPDDGLQATAIETEGRHFFQDDPPWAWVPPDPPIDTDGDGDDDLVSLLVSLVVLQVVLVVDDVQEEEEEDAVPVDPVVVSVVSNVCCPVRPPHYYYYDYLVVVLVCLRVRNNVHYYYYYYNVSSLVCSQSRNVSSLHLLQMWIKSHPLVSSGHIYIYRSDHSPNVCGPVQQRRNNNSLSSLCCVSSCVPPPSSPVSSVLVVLLSVCSNVLVTGVSPHPHGSVSSSVSSSVSSSVD

Solvent-accessible surface area: 49930 Å² total

Organism: Pseudomonas putida (NCBI:txid303)

Nearest PDB structures (foldseek):
  3flk-assembly2_C  TM=1.002E+00  e=4.847E-67  Pseudomonas putida
  2g4o-assembly1_A  TM=9.027E-01  e=3.607E-34  Mycobacterium tuberculosis
  4y1p-assembly1_A-2  TM=9.136E-01  e=1.009E-31  Sulfolobus acidocaldarius DSM 639
  1wpw-assembly1_A  TM=8.523E-01  e=3.029E-30  Sulfurisphaera tokodaii
  1idm-assembly1_A-2  TM=7.996E-01  e=2.820E-29  Thermus thermophilus HB8

CATH classification: 3.40.718.10